Protein AF-A0A813W335-F1 (afdb_monomer_lite)

Foldseek 3Di:
DDDDDPQCVVVPLLVLLQDDDDPPPCVFAQLAPLLVVQQLVLLLLLLLCVQVVHASLVSLLQLLVLADPDPSSVNSVVNCVQLVVLSNLCVVVVHHSLLSCVLQVSGDHDDPFDRFDQFDDDPDGSVVSSVVSVVVCVVVVNDRDHDDPDDPCVPVVCVVVVVLLSVLQNQLAASDQQAPLREEQDCFSSHCLFAFHFPDSVDSQAEAFFDDDVLQQDHNRNLLLAHHPDPPDPHGRSVVFPVPQQAAFEEEQEACQQQVQADQLLSSASNRPGNQQNPCVVRCSRRSSGRNCQFAARNDDADPGSRDHDDHDHVQVVLCQQGSSNHRRYGYLYGHLDDLVCSLSSLVSDRAAQPGGGFYAYEYYYAPNLQFFLDPVSNVSHNDLVRLLVSVVSSVVVCLRGGHALHAYEYEAHDLLLVLCVQFQQDAFSSCVSVVGGGLQSVLSSSSSSSNQRGVQRSHPDSVSSVVSNVVSVVSLVSSVCCLPPDDGRRYHYDYDYQPLVVLQVVQVVVVHHSQQQAHRHNSGHGHSSSRRSSSVVVVVVCCVVPVPNSGGRRPCSVVCCVPSPSSPPPVVVVLDPDLLQAEEEEQEFAPQCLLLVVLLVLLVCVVSVAQEDDDLQVLLVVCVVDVDGRHYYRDQDADDQVSCCSNAPPSRYAFEYEAEDLLSQLLSLCVQDPVSVVCVVVCLVCLLPQVVLVVVCVVPVSSLCSEQRRCRSHVNDDRQDDDDDDLVVLQVVVVVRHVAYHYSVLNLLSLVVVCVSSVHDLLSSQTDPFFAADDDDDPVSSVSSVVCRCSRHVSSNSNCVVVVVVSVVSCVVCVVVSVVSVVVNVVLCVQFFPDWDWDDDDPRGTGIFTHGDPPDDPVSNVSSCSNGDRSVVSVVVSQVSSCVVPVDRD

pLDDT: mean 85.26, std 15.97, range [19.02, 98.81]

Organism: NCBI:txid104777

Secondary structure (DSSP, 8-state):
----S--STHHHHHHTTTS-S----TTSGGGHHHHHHHHHHHHHHHHHHHHTT--HHHHHHHHHHHSPTTHHHHHHHHHHHHHHHHHHHHHHTT--HHHHHHHTTSS---TTPPPP-SSPPPSS-HHHHHHHHHHHHHHTT----PPPSS-GGGSHHHHHHHHHHHHHHHHTS-S--SS-SS-BSSSSTTSTTTB-B-S-TT-TTSSTTBPPGGGGSSS-SSSSS--SB-TTSSSBHHHHHTTTS---EEEEEE-HHHHTB---GGGT-TTT-SSGGGTTHHHHHHTTTB-GGGSTTT----EEETTEEE----HHHHHHHH-GGGTT-EEEEE-TT--HHHHHHHGGG----TTTB--EEEEEE--STTT--S-SSTTTTSPPHHHHHHHHHHHHHHHHHHSPTTEEEEEE----THHHHHHHTTSBPGGGTTTT--BHHHHHHHHHHTT--S-TTTSSS-HHHHHHHHHHHHHHHHHHHHHHHH---SSEEEEEE---HHHHHHHHHHTT--GGGGB-TTTSSSB-HHHHHHHHHHHHHHHHHH-GGGG----TTHHHHHHHHTTTT-GGGGGG-SSGGG-EEEEEPPTTSSHHHHHHHHHHHHHHTT-EE-S-HHHHHHHHHHS---SEEE--SS---HHHHHHHS-TTTEEEEEEE--HHHHHHHHHTT-HHHHHTHHHHHHHTT-HHHHHHHHHH-GGGGGGSSHHHHHTTSS-TTPPP-S-HHHHHHHHHHH-SEEEEGGGHHHHHHHHHHHTT--HHHH----TTEESSPPPHHHHHHHHHHHHHH-HHHHHHHHHHHHHHHHHHHHTHHHHHHHHHHHHHHHHHHEEEEEEEEETTTEEEEEEEEPSS--HHHHHHHHHHHS-HHHHHHHHHHHHHHHHSS--

Sequence (891 aa):
MKNLLIISSLLLLCNIALTKSEKIDLTSVNGGTNCAFCTIIVNLVEELALVYNDTVENSLNNLCNFLPEGLFRFTCNQAVETFGPIIIDGIYSKENGDVICHALNFCHTDKGQPECNLLPKKKNSIEERVKIFKRNLMLKNKPITVVPKSGVCDIPFLKELCDYINKIFNNHVPGIDVDNDGHSTIPTFRGSSWKGKDCNDLSKNVRPGVKPSNGDKVTDSNCNGIFGKAPDSNKTYEDLFCKNSKPIGIAVLGDSISAHFSIPEQWLDAHQINGAVFEHLAFIIENELDWPQLSTQTGYMNSSWPVVLSQTKSIYLKLIERNRCNFRDYQNVGVNGARTGSMKDIVKSLSRNQKEDQPLLVTLSLVGNDVCNGHPDTLDHMTKPKEFHSNLVYILDYLDTVLPNGSHVMLTGLANGSILYDVLSQRAHPIGRVKNDVTYSDVYTYLSCLQISPCNGWMTTNDTLRKMTTDYAVMLSDIVKDIALNYNYKHFDMLYTDVPIRQMMDIWESMGGERWQLIESVDGFHINQNGNILLADLYWDILSKSNPDWIGPENQFNNDIIKLFGNQGDSSRLKKFKSIDDLNIYFVKTHKTASSALQNVLIRLADTRNMRVINKLGREVEIVQEKNLNNKIFFIHGRHNRRVAESAFPRNNSLYMTILRNPADQLVSSINYFMRLQDDREEIIRNIQNEKKIQSLGKKDRIYCLLRNSASYDLGLVDCAESYQGSEQNLIERFKQDVDFVILTEFFNEGLILLKSLLNLSYRDIVCLSVNQGTKKKETKDRQWAESIIKKVSNADVILYNYYLKKYQTIAILLKDEVNELKKQIQFYENKCTDGREQKYAYKDVPFVGYTLKKNLTDDLNNYCWKLTIPELDFLDYINEKSKKIWGFNS

InterPro domains:
  IPR001087 GDSL lipase/esterase [PF00657] (250-537)
  IPR008139 Saposin B type domain [PS50015] (31-111)
  IPR008139 Saposin B type domain [SM00741] (33-107)
  IPR009729 Galactose-3-O-sulfotransferase [PF06990] (583-880)
  IPR011001 Saposin-like [SSF47862] (32-108)
  IPR027417 P-loop containing nucleoside triphosphate hydrolase [G3DSA:3.40.50.300] (581-835)
  IPR036514 SGNH hydrolase superfamily [G3DSA:3.40.50.1110] (229-545)
  IPR039676 Acyloxyacyl hydrolase [PTHR15010] (6-569)
  IPR048593 Acyloxyacyl hydrolase, N-terminal domain [PF20825] (35-163)

Structure (mmCIF, N/CA/C/O backbone):
data_AF-A0A813W335-F1
#
_entry.id   AF-A0A813W335-F1
#
loop_
_atom_site.group_PDB
_atom_site.id
_atom_site.type_symbol
_atom_site.label_atom_id
_atom_site.label_alt_id
_atom_site.label_comp_id
_atom_site.label_asym_id
_atom_site.label_entity_id
_atom_site.label_seq_id
_atom_site.pdbx_PDB_ins_code
_atom_site.Cartn_x
_atom_site.Cartn_y
_atom_site.Cartn_z
_atom_site.occupancy
_atom_site.B_iso_or_equiv
_atom_site.auth_seq_id
_atom_site.auth_comp_id
_atom_site.auth_asym_id
_atom_site.auth_atom_id
_atom_site.pdbx_PDB_model_num
ATOM 1 N N . MET A 1 1 ? 22.920 29.844 -13.080 1.00 20.97 1 MET A N 1
ATOM 2 C CA . MET A 1 1 ? 24.230 29.306 -13.518 1.00 20.97 1 MET A CA 1
ATOM 3 C C . MET A 1 1 ? 24.853 28.606 -12.325 1.00 20.97 1 MET A C 1
ATOM 5 O O . MET A 1 1 ? 25.093 29.290 -11.348 1.00 20.97 1 MET A O 1
ATOM 9 N N . LYS A 1 2 ? 25.099 27.304 -12.269 1.00 19.02 2 LYS A N 1
ATOM 10 C CA . LYS A 1 2 ? 24.909 26.151 -13.162 1.00 19.02 2 LYS A CA 1
ATOM 11 C C . LYS A 1 2 ? 24.708 24.998 -12.157 1.00 19.02 2 LYS A C 1
ATOM 13 O O . LYS A 1 2 ? 25.583 24.798 -11.327 1.00 19.02 2 LYS A O 1
ATOM 18 N N . ASN A 1 3 ? 23.503 24.448 -11.992 1.00 27.14 3 ASN A N 1
ATOM 19 C CA . ASN A 1 3 ? 22.907 23.441 -12.878 1.00 27.14 3 ASN A CA 1
ATOM 20 C C . ASN A 1 3 ? 23.984 22.506 -13.415 1.00 27.14 3 ASN A C 1
ATOM 22 O O . ASN A 1 3 ? 24.625 22.868 -14.392 1.00 27.14 3 ASN A O 1
ATOM 26 N N . LEU A 1 4 ? 24.207 21.394 -12.718 1.00 22.70 4 LEU A N 1
ATOM 27 C CA . LEU A 1 4 ? 24.743 20.111 -13.183 1.00 22.70 4 LEU A CA 1
ATOM 28 C C . LEU A 1 4 ? 24.919 19.249 -11.911 1.00 22.70 4 LEU A C 1
ATOM 30 O O . LEU A 1 4 ? 25.530 19.746 -10.971 1.00 22.70 4 LEU A O 1
ATOM 34 N N . LEU A 1 5 ? 24.429 17.997 -11.902 1.00 22.02 5 LEU A N 1
ATOM 35 C CA . LEU A 1 5 ? 24.642 16.918 -10.895 1.00 22.02 5 LEU A CA 1
ATOM 36 C C . LEU A 1 5 ? 23.442 16.444 -10.037 1.00 22.02 5 LEU A C 1
ATOM 38 O O . LEU A 1 5 ? 23.650 15.903 -8.957 1.00 22.02 5 LEU A O 1
ATOM 42 N N . ILE A 1 6 ? 22.197 16.522 -10.519 1.00 26.17 6 ILE A N 1
ATOM 43 C CA . ILE A 1 6 ? 21.063 15.783 -9.907 1.00 26.17 6 ILE A CA 1
ATOM 44 C C . ILE A 1 6 ? 20.367 14.932 -10.983 1.00 26.17 6 ILE A C 1
ATOM 46 O O . ILE A 1 6 ? 19.194 15.119 -11.286 1.00 26.17 6 ILE A O 1
ATOM 50 N N . ILE A 1 7 ? 21.130 14.041 -11.634 1.00 28.12 7 ILE A N 1
ATOM 51 C CA . ILE A 1 7 ? 20.669 13.217 -12.777 1.00 28.12 7 ILE A CA 1
ATOM 52 C C . ILE A 1 7 ? 20.884 11.713 -12.524 1.00 28.12 7 ILE A C 1
ATOM 54 O O . ILE A 1 7 ? 21.153 10.934 -13.427 1.00 28.12 7 ILE A O 1
ATOM 58 N N . SER A 1 8 ? 20.757 11.252 -11.282 1.00 28.55 8 SER A N 1
ATOM 59 C CA . SER A 1 8 ? 20.706 9.800 -11.019 1.00 28.55 8 SER A CA 1
ATOM 60 C C . SER A 1 8 ? 19.693 9.384 -9.954 1.00 28.55 8 SER A C 1
ATOM 62 O O . SER A 1 8 ? 19.549 8.199 -9.672 1.00 28.55 8 SER A O 1
ATOM 64 N N . SER A 1 9 ? 18.903 10.319 -9.421 1.00 31.55 9 SER A N 1
ATOM 65 C CA . SER A 1 9 ? 17.968 10.057 -8.321 1.00 31.55 9 SER A CA 1
ATOM 66 C C . SER A 1 9 ? 16.715 9.255 -8.709 1.00 31.55 9 SER A C 1
ATOM 68 O O . SER A 1 9 ? 16.003 8.824 -7.809 1.00 31.55 9 SER A O 1
ATOM 70 N N . LEU A 1 10 ? 16.451 8.997 -10.002 1.00 35.34 10 LEU A N 1
ATOM 71 C CA . LEU A 1 10 ? 15.376 8.074 -10.421 1.00 35.34 10 LEU A CA 1
ATOM 72 C C . LEU A 1 10 ? 15.831 6.618 -10.539 1.00 35.34 10 LEU A C 1
ATOM 74 O O . LEU A 1 10 ? 15.005 5.721 -10.424 1.00 35.34 10 LEU A O 1
ATOM 78 N N . LEU A 1 11 ? 17.137 6.374 -10.691 1.00 32.75 11 LEU A N 1
ATOM 79 C CA . LEU A 1 11 ? 17.693 5.025 -10.549 1.00 32.75 11 LEU A CA 1
ATOM 80 C C . LEU A 1 11 ? 17.651 4.562 -9.090 1.00 32.75 11 LEU A C 1
ATOM 82 O O . LEU A 1 11 ? 17.844 3.385 -8.824 1.00 32.75 11 LEU A O 1
ATOM 86 N N . LEU A 1 12 ? 17.400 5.461 -8.135 1.00 34.88 12 LEU A N 1
ATOM 87 C CA . LEU A 1 12 ? 17.511 5.138 -6.723 1.00 34.88 12 LEU A CA 1
ATOM 88 C C . LEU A 1 12 ? 16.217 4.588 -6.112 1.00 34.88 12 LEU A C 1
ATOM 90 O O . LEU A 1 12 ? 16.280 3.630 -5.357 1.00 34.88 12 LEU A O 1
ATOM 94 N N . LEU A 1 13 ? 15.040 5.107 -6.460 1.00 30.95 13 LEU A N 1
ATOM 95 C CA . LEU A 1 13 ? 13.799 4.629 -5.831 1.00 30.95 13 LEU A CA 1
ATOM 96 C C . LEU A 1 13 ? 13.304 3.284 -6.389 1.00 30.95 13 LEU A C 1
ATOM 98 O O . LEU A 1 13 ? 12.582 2.579 -5.697 1.00 30.95 13 LEU A O 1
ATOM 102 N N . CYS A 1 14 ? 13.748 2.890 -7.587 1.00 31.03 14 CYS A N 1
ATOM 103 C CA . CYS A 1 14 ? 13.491 1.548 -8.123 1.00 31.03 14 CYS A CA 1
ATOM 104 C C . CYS A 1 14 ? 14.545 0.518 -7.660 1.00 31.03 14 CYS A C 1
ATOM 106 O O . CYS A 1 14 ? 14.215 -0.649 -7.484 1.00 31.03 14 CYS A O 1
ATOM 108 N N . ASN A 1 15 ? 15.791 0.940 -7.385 1.00 33.72 15 ASN A N 1
ATOM 109 C CA . ASN A 1 15 ? 16.833 0.039 -6.866 1.00 33.72 15 ASN A CA 1
ATOM 110 C C . ASN A 1 15 ? 16.758 -0.181 -5.341 1.00 33.72 15 ASN A C 1
ATOM 112 O O . ASN A 1 15 ? 17.176 -1.234 -4.875 1.00 33.72 15 ASN A O 1
ATOM 116 N N . ILE A 1 16 ? 16.210 0.755 -4.553 1.00 32.66 16 ILE A N 1
ATOM 117 C CA . ILE A 1 16 ? 16.072 0.562 -3.093 1.00 32.66 16 ILE A CA 1
ATOM 118 C C . ILE A 1 16 ? 15.014 -0.509 -2.756 1.00 32.66 16 ILE A C 1
ATOM 120 O O . ILE A 1 16 ? 15.165 -1.209 -1.761 1.00 32.66 16 ILE A O 1
ATOM 124 N N . ALA A 1 17 ? 13.987 -0.690 -3.596 1.00 27.62 17 ALA A N 1
ATOM 125 C CA . ALA A 1 17 ? 12.941 -1.697 -3.377 1.00 27.62 17 ALA A CA 1
ATOM 126 C C . ALA A 1 17 ? 13.347 -3.130 -3.788 1.00 27.62 17 ALA A C 1
ATOM 128 O O . ALA A 1 17 ? 12.707 -4.088 -3.362 1.00 27.62 17 ALA A O 1
ATOM 129 N N . LEU A 1 18 ? 14.398 -3.300 -4.605 1.00 27.28 18 LEU A N 1
ATOM 130 C CA . LEU A 1 18 ? 14.747 -4.595 -5.216 1.00 27.28 18 LEU A CA 1
ATOM 131 C C . LEU A 1 18 ? 16.053 -5.221 -4.715 1.00 27.28 18 LEU A C 1
ATOM 133 O O . LEU A 1 18 ? 16.327 -6.377 -5.032 1.00 27.28 18 LEU A O 1
ATOM 137 N N . THR A 1 19 ? 16.850 -4.526 -3.903 1.00 27.27 19 THR A N 1
ATOM 138 C CA . THR A 1 19 ? 18.060 -5.117 -3.320 1.00 27.27 19 THR A CA 1
ATOM 139 C C . THR A 1 19 ? 18.218 -4.713 -1.867 1.00 27.27 19 THR A C 1
ATOM 141 O O . THR A 1 19 ? 18.282 -3.528 -1.543 1.00 27.27 19 THR A O 1
ATOM 144 N N . LYS A 1 20 ? 18.318 -5.733 -1.007 1.00 27.14 20 LYS A N 1
ATOM 145 C CA . LYS A 1 20 ? 18.846 -5.664 0.358 1.00 27.14 20 LYS A CA 1
ATOM 146 C C . LYS A 1 20 ? 19.937 -4.601 0.456 1.00 27.14 20 LYS A C 1
ATOM 148 O O . LYS A 1 20 ? 20.840 -4.587 -0.373 1.00 27.14 20 LYS A O 1
ATOM 153 N N . SER A 1 21 ? 19.853 -3.776 1.498 1.00 28.98 21 SER A N 1
ATOM 154 C CA . SER A 1 21 ? 20.888 -2.842 1.932 1.00 28.98 21 SER A CA 1
ATOM 155 C C . SER A 1 21 ? 22.300 -3.358 1.661 1.00 28.98 21 SER A C 1
ATOM 157 O O . SER A 1 21 ? 22.847 -4.141 2.433 1.00 28.98 21 SER A O 1
ATOM 159 N N . GLU A 1 22 ? 22.896 -2.832 0.606 1.00 28.08 22 GLU A N 1
ATOM 160 C CA . GLU A 1 22 ? 24.321 -2.619 0.461 1.00 28.08 22 GLU A CA 1
ATOM 161 C C . GLU A 1 22 ? 24.502 -1.475 -0.542 1.00 28.08 22 GLU A C 1
ATOM 163 O O . GLU A 1 22 ? 23.604 -1.129 -1.308 1.00 28.08 22 GLU A O 1
ATOM 168 N N . LYS A 1 23 ? 25.630 -0.779 -0.420 1.00 25.80 23 LYS A N 1
ATOM 169 C CA . LYS A 1 23 ? 26.005 0.406 -1.203 1.00 25.80 23 LYS A CA 1
ATOM 170 C C . LYS A 1 23 ? 25.714 0.221 -2.695 1.00 25.80 23 LYS A C 1
ATOM 172 O O . LYS A 1 23 ? 25.745 -0.893 -3.187 1.00 25.80 23 LYS A O 1
ATOM 177 N N . ILE A 1 24 ? 25.535 1.333 -3.412 1.00 34.84 24 ILE A N 1
ATOM 178 C CA . ILE A 1 24 ? 25.441 1.386 -4.880 1.00 34.84 24 ILE A CA 1
ATOM 179 C C . ILE A 1 24 ? 26.533 0.509 -5.497 1.00 34.84 24 ILE A C 1
ATOM 181 O O . ILE A 1 24 ? 27.699 0.905 -5.551 1.00 34.84 24 ILE A O 1
ATOM 185 N N . ASP A 1 25 ? 26.149 -0.697 -5.913 1.00 34.22 25 ASP A N 1
ATOM 186 C CA . ASP A 1 25 ? 27.106 -1.692 -6.356 1.00 34.22 25 ASP A CA 1
ATOM 187 C C . ASP A 1 25 ? 27.244 -1.638 -7.877 1.00 34.22 25 ASP A C 1
ATOM 189 O O . ASP A 1 25 ? 26.651 -2.391 -8.653 1.00 34.22 25 ASP A O 1
ATOM 193 N N . LEU A 1 26 ? 28.068 -0.688 -8.316 1.00 35.84 26 LEU A N 1
ATOM 194 C CA . LEU A 1 26 ? 28.604 -0.628 -9.675 1.00 35.84 26 LEU A CA 1
ATOM 195 C C . LEU A 1 26 ? 29.550 -1.817 -9.982 1.00 35.84 26 LEU A C 1
ATOM 197 O O . LEU A 1 26 ? 30.229 -1.775 -11.006 1.00 35.84 26 LEU A O 1
ATOM 201 N N . THR A 1 27 ? 29.619 -2.844 -9.116 1.00 49.00 27 THR A N 1
ATOM 202 C CA . THR A 1 27 ? 30.296 -4.131 -9.361 1.00 49.00 27 THR A CA 1
ATOM 203 C C . THR A 1 27 ? 29.345 -5.271 -9.759 1.00 49.00 27 THR A C 1
ATOM 205 O O . THR A 1 27 ? 29.782 -6.413 -9.892 1.00 49.00 27 THR A O 1
ATOM 208 N N . SER A 1 28 ? 28.062 -4.977 -10.009 1.00 68.12 28 SER A N 1
ATOM 209 C CA . SER A 1 28 ? 27.109 -5.966 -10.531 1.00 68.12 28 SER A CA 1
ATOM 210 C C . SER A 1 28 ? 27.488 -6.460 -11.933 1.00 68.12 28 SER A C 1
ATOM 212 O O . SER A 1 28 ? 27.816 -5.671 -12.822 1.00 68.12 28 SER A O 1
ATOM 214 N N . VAL A 1 29 ? 27.409 -7.781 -12.125 1.00 83.81 29 VAL A N 1
ATOM 215 C CA . VAL A 1 29 ? 27.841 -8.461 -13.351 1.00 83.81 29 VAL A CA 1
ATOM 216 C C . VAL A 1 29 ? 27.125 -7.902 -14.579 1.00 83.81 29 VAL A C 1
ATOM 218 O O . VAL A 1 29 ? 25.897 -7.817 -14.620 1.00 83.81 29 VAL A O 1
ATOM 221 N N . ASN A 1 30 ? 27.904 -7.526 -15.593 1.00 88.06 30 ASN A N 1
ATOM 222 C CA . ASN A 1 30 ? 27.435 -6.962 -16.859 1.00 88.06 30 ASN A CA 1
ATOM 223 C C . ASN A 1 30 ? 26.559 -5.691 -16.710 1.00 88.06 30 ASN A C 1
ATOM 225 O O . ASN A 1 30 ? 25.829 -5.300 -17.626 1.00 88.06 30 ASN A O 1
ATOM 229 N N . GLY A 1 31 ? 26.625 -5.018 -15.557 1.00 81.56 31 GLY A N 1
ATOM 230 C CA . GLY A 1 31 ? 25.810 -3.850 -15.212 1.00 81.56 31 GLY A CA 1
ATOM 231 C C . GLY A 1 31 ? 24.477 -4.166 -14.528 1.00 81.56 31 GLY A C 1
ATOM 232 O O . GLY A 1 31 ? 23.765 -3.227 -14.158 1.00 81.56 31 GLY A O 1
ATOM 233 N N . GLY A 1 32 ? 24.137 -5.450 -14.351 1.00 85.38 32 GLY A N 1
ATOM 234 C CA . GLY A 1 32 ? 23.009 -5.919 -13.543 1.00 85.38 32 GLY A CA 1
ATOM 235 C C . GLY A 1 32 ? 21.694 -5.173 -13.797 1.00 85.38 32 GLY A C 1
ATOM 236 O O . GLY A 1 32 ? 21.284 -4.948 -14.938 1.00 85.38 32 GLY A O 1
ATOM 237 N N . THR A 1 33 ? 21.034 -4.749 -12.717 1.00 78.94 33 THR A N 1
ATOM 238 C CA . THR A 1 33 ? 19.723 -4.077 -12.751 1.00 78.94 33 THR A CA 1
ATOM 239 C C . THR A 1 33 ? 19.733 -2.785 -13.569 1.00 78.94 33 THR A C 1
ATOM 241 O O . THR A 1 33 ? 18.764 -2.485 -14.264 1.00 78.94 33 THR A O 1
ATOM 244 N N . ASN A 1 34 ? 20.841 -2.035 -13.560 1.00 76.00 34 ASN A N 1
ATOM 245 C CA . ASN A 1 34 ? 20.956 -0.798 -14.338 1.00 76.00 34 ASN A CA 1
ATOM 246 C C . ASN A 1 34 ? 20.964 -1.080 -15.845 1.00 76.00 34 ASN A C 1
ATOM 248 O O . ASN A 1 34 ? 20.361 -0.328 -16.617 1.00 76.00 34 ASN A O 1
ATOM 252 N N . CYS A 1 35 ? 21.615 -2.173 -16.257 1.00 84.88 35 CYS A N 1
ATOM 253 C CA . CYS A 1 35 ? 21.608 -2.609 -17.646 1.00 84.88 35 CYS A CA 1
ATOM 254 C C . CYS A 1 35 ? 20.195 -3.006 -18.096 1.00 84.88 35 CYS A C 1
ATOM 256 O O . CYS A 1 35 ? 19.726 -2.529 -19.135 1.00 84.88 35 CYS A O 1
ATOM 258 N N . ALA A 1 36 ? 19.487 -3.798 -17.284 1.00 85.81 36 ALA A N 1
ATOM 259 C CA . ALA A 1 36 ? 18.117 -4.206 -17.581 1.00 85.81 36 ALA A CA 1
ATOM 260 C C . ALA A 1 36 ? 17.164 -3.007 -17.675 1.00 85.81 36 ALA A C 1
ATOM 262 O O . ALA A 1 36 ? 16.452 -2.865 -18.668 1.00 85.81 36 ALA A O 1
ATOM 263 N N . PHE A 1 37 ? 17.207 -2.100 -16.696 1.00 82.44 37 PHE A N 1
ATOM 264 C CA . PHE A 1 37 ? 16.360 -0.908 -16.680 1.00 82.44 37 PHE A CA 1
ATOM 265 C C . PHE A 1 37 ? 16.600 -0.015 -17.902 1.00 82.44 37 PHE A C 1
ATOM 267 O O . PHE A 1 37 ? 15.647 0.384 -18.569 1.00 82.44 37 PHE A O 1
ATOM 274 N N . CYS A 1 38 ? 17.865 0.259 -18.243 1.00 85.44 38 CYS A N 1
ATOM 275 C CA . CYS A 1 38 ? 18.185 1.034 -19.440 1.00 85.44 38 CYS A CA 1
ATOM 276 C C . CYS A 1 38 ? 17.615 0.369 -20.699 1.00 85.44 38 CYS A C 1
ATOM 278 O O . CYS A 1 38 ? 16.958 1.032 -21.502 1.00 85.44 38 CYS A O 1
ATOM 280 N N . THR A 1 39 ? 17.844 -0.937 -20.859 1.00 90.50 39 THR A N 1
ATOM 281 C CA . THR A 1 39 ? 17.444 -1.674 -22.065 1.00 90.50 39 THR A CA 1
ATOM 282 C C . THR A 1 39 ? 15.924 -1.672 -22.229 1.00 90.50 39 THR A C 1
ATOM 284 O O . THR A 1 39 ? 15.434 -1.398 -23.324 1.00 90.50 39 THR A O 1
ATOM 287 N N . ILE A 1 40 ? 15.183 -1.881 -21.135 1.00 87.75 40 ILE A N 1
ATOM 288 C CA . ILE A 1 40 ? 13.714 -1.838 -21.106 1.00 87.75 40 ILE A CA 1
ATOM 289 C C . ILE A 1 40 ? 13.192 -0.443 -21.468 1.00 87.75 40 ILE A C 1
ATOM 291 O O . ILE A 1 40 ? 12.329 -0.329 -22.334 1.00 87.75 40 ILE A O 1
ATOM 295 N N . ILE A 1 41 ? 13.725 0.625 -20.862 1.00 86.31 41 ILE A N 1
ATOM 296 C CA . ILE A 1 41 ? 13.259 1.996 -21.128 1.00 86.31 41 ILE A CA 1
ATOM 297 C C . ILE A 1 41 ? 13.564 2.425 -22.565 1.00 86.31 41 ILE A C 1
ATOM 299 O O . ILE A 1 41 ? 12.709 3.019 -23.219 1.00 86.31 41 ILE A O 1
ATOM 303 N N . VAL A 1 42 ? 14.757 2.119 -23.085 1.00 90.75 42 VAL A N 1
ATOM 304 C CA . VAL A 1 42 ? 15.103 2.446 -24.477 1.00 90.75 42 VAL A CA 1
ATOM 305 C C . VAL A 1 42 ? 14.195 1.699 -25.453 1.00 90.75 42 VAL A C 1
ATOM 307 O O . VAL A 1 42 ? 13.741 2.298 -26.427 1.00 90.75 42 VAL A O 1
ATOM 310 N N . ASN A 1 43 ? 13.888 0.427 -25.180 1.00 93.12 43 ASN A N 1
ATOM 311 C CA . ASN A 1 43 ? 12.947 -0.332 -25.997 1.00 93.12 43 ASN A CA 1
ATOM 312 C C . ASN A 1 43 ? 11.526 0.251 -25.928 1.00 93.12 43 ASN A C 1
ATOM 314 O O . ASN A 1 43 ? 10.923 0.493 -26.969 1.00 93.12 43 ASN A O 1
ATOM 318 N N . LEU A 1 44 ? 11.033 0.577 -24.729 1.00 91.62 44 LEU A N 1
ATOM 319 C CA . LEU A 1 44 ? 9.716 1.191 -24.529 1.00 91.62 44 LEU A CA 1
ATOM 320 C C . LEU A 1 44 ? 9.579 2.524 -25.280 1.00 91.62 44 LEU A C 1
ATOM 322 O O . LEU A 1 44 ? 8.534 2.805 -25.855 1.00 91.62 44 LEU A O 1
ATOM 326 N N . VAL A 1 45 ? 10.628 3.349 -25.311 1.00 92.88 45 VAL A N 1
ATOM 327 C CA . VAL A 1 45 ? 10.642 4.611 -26.073 1.00 92.88 45 VAL A CA 1
ATOM 328 C C . VAL A 1 45 ? 10.508 4.362 -27.576 1.00 92.88 45 VAL A C 1
ATOM 330 O O . VAL A 1 45 ? 9.799 5.099 -28.262 1.00 92.88 45 VAL A O 1
ATOM 333 N N . GLU A 1 46 ? 11.185 3.340 -28.098 1.00 94.19 46 GLU A N 1
ATOM 334 C CA . GLU A 1 46 ? 11.060 2.954 -29.503 1.00 94.19 46 GLU A CA 1
ATOM 335 C C . GLU A 1 46 ? 9.648 2.433 -29.812 1.00 94.19 46 GLU A C 1
ATOM 337 O O . GLU A 1 46 ? 9.048 2.822 -30.813 1.00 94.19 46 GLU A O 1
ATOM 342 N N . GLU A 1 47 ? 9.088 1.601 -28.935 1.00 94.50 47 GLU A N 1
ATOM 343 C CA . GLU A 1 47 ? 7.721 1.088 -29.051 1.00 94.50 47 GLU A CA 1
ATOM 344 C C . GLU A 1 47 ? 6.665 2.197 -28.963 1.00 94.50 47 GLU A C 1
ATOM 346 O O . GLU A 1 47 ? 5.723 2.210 -29.752 1.00 94.50 47 GLU A O 1
ATOM 351 N N . LEU A 1 48 ? 6.849 3.175 -28.074 1.00 93.62 48 LEU A N 1
ATOM 352 C CA . LEU A 1 48 ? 6.003 4.364 -27.975 1.00 93.62 48 LEU A CA 1
ATOM 353 C C . LEU A 1 48 ? 5.978 5.155 -29.283 1.00 93.62 48 LEU A C 1
ATOM 355 O O . LEU A 1 48 ? 4.898 5.518 -29.748 1.00 93.62 48 LEU A O 1
ATOM 359 N N . ALA A 1 49 ? 7.141 5.372 -29.902 1.00 95.19 49 ALA A N 1
ATOM 360 C CA . ALA A 1 49 ? 7.229 6.072 -31.182 1.00 95.19 49 ALA A CA 1
ATOM 361 C C . ALA A 1 49 ? 6.445 5.341 -32.286 1.00 95.19 49 ALA A C 1
ATOM 363 O O . ALA A 1 49 ? 5.790 5.982 -33.110 1.00 95.19 49 ALA A O 1
ATOM 364 N N . LEU A 1 50 ? 6.453 4.002 -32.269 1.00 94.38 50 LEU A N 1
ATOM 365 C CA . LEU A 1 50 ? 5.680 3.174 -33.199 1.00 94.38 50 LEU A CA 1
ATOM 366 C C . LEU A 1 50 ? 4.172 3.231 -32.917 1.00 94.38 50 LEU A C 1
ATOM 368 O O . LEU A 1 50 ? 3.392 3.448 -33.843 1.00 94.38 50 LEU A O 1
ATOM 372 N N . VAL A 1 51 ? 3.754 3.052 -31.661 1.00 95.19 51 VAL A N 1
ATOM 373 C CA . VAL A 1 51 ? 2.333 2.978 -31.274 1.00 95.19 51 VAL A CA 1
ATOM 374 C C . VAL A 1 51 ? 1.633 4.330 -31.409 1.00 95.19 51 VAL A C 1
ATOM 376 O O . VAL A 1 51 ? 0.526 4.396 -31.941 1.00 95.19 51 VAL A O 1
ATOM 379 N N . TYR A 1 52 ? 2.277 5.412 -30.969 1.00 93.06 52 TYR A N 1
ATOM 380 C CA . TYR A 1 52 ? 1.722 6.766 -31.051 1.00 93.06 52 TYR A CA 1
ATOM 381 C C . TYR A 1 52 ? 1.946 7.431 -32.415 1.00 93.06 52 TYR A C 1
ATOM 383 O O . TYR A 1 52 ? 1.443 8.532 -32.639 1.00 93.06 52 TYR A O 1
ATOM 391 N N . ASN A 1 53 ? 2.661 6.766 -33.335 1.00 94.81 53 ASN A N 1
ATOM 392 C CA . ASN A 1 53 ? 3.060 7.314 -34.632 1.00 94.81 53 ASN A CA 1
ATOM 393 C C . ASN A 1 53 ? 3.717 8.701 -34.483 1.00 94.81 53 ASN A C 1
ATOM 395 O O . ASN A 1 53 ? 3.314 9.680 -35.116 1.00 94.81 53 ASN A O 1
ATOM 399 N N . ASP A 1 54 ? 4.710 8.776 -33.597 1.00 94.75 54 ASP A N 1
ATOM 400 C CA . ASP A 1 54 ? 5.373 10.012 -33.185 1.00 94.75 54 ASP A CA 1
ATOM 401 C C . ASP A 1 54 ? 6.900 9.893 -33.329 1.00 94.75 54 ASP A C 1
ATOM 403 O O . ASP A 1 54 ? 7.460 8.828 -33.596 1.00 94.75 54 ASP A O 1
ATOM 407 N N . THR A 1 55 ? 7.611 11.004 -33.170 1.00 95.69 55 THR A N 1
ATOM 408 C CA . THR A 1 55 ? 9.076 11.005 -33.150 1.00 95.69 55 THR A CA 1
ATOM 409 C C . THR A 1 55 ? 9.611 10.393 -31.853 1.00 95.69 55 THR A C 1
ATOM 411 O O . THR A 1 55 ? 8.966 10.439 -30.802 1.00 95.69 55 THR A O 1
ATOM 414 N N . VAL A 1 56 ? 10.839 9.867 -31.896 1.00 94.38 56 VAL A N 1
ATOM 415 C CA . VAL A 1 56 ? 11.541 9.358 -30.700 1.00 94.38 56 VAL A CA 1
ATOM 416 C C . VAL A 1 56 ? 11.714 10.460 -29.649 1.00 94.38 56 VAL A C 1
ATOM 418 O O . VAL A 1 56 ? 11.581 10.215 -28.454 1.00 94.38 56 VAL A O 1
ATOM 421 N N . GLU A 1 57 ? 11.978 11.688 -30.097 1.00 93.38 57 GLU A N 1
ATOM 422 C CA . GLU A 1 57 ? 12.119 12.860 -29.229 1.00 93.38 57 GLU A CA 1
ATOM 423 C C . GLU A 1 57 ? 10.815 13.178 -28.490 1.00 93.38 57 GLU A C 1
ATOM 425 O O . GLU A 1 57 ? 10.812 13.305 -27.265 1.00 93.38 57 GLU A O 1
ATOM 430 N N . ASN A 1 58 ? 9.692 13.238 -29.209 1.00 92.88 58 ASN A N 1
ATOM 431 C CA . ASN A 1 58 ? 8.392 13.443 -28.579 1.00 92.88 58 ASN A CA 1
ATOM 432 C C . ASN A 1 58 ? 8.009 12.271 -27.675 1.00 92.88 58 ASN A C 1
ATOM 434 O O . ASN A 1 58 ? 7.471 12.504 -26.601 1.00 92.88 58 ASN A O 1
ATOM 438 N N . SER A 1 59 ? 8.341 11.034 -28.047 1.00 93.25 59 SER A N 1
ATOM 439 C CA . SER A 1 59 ? 8.071 9.846 -27.224 1.00 93.25 59 SER A CA 1
ATOM 440 C C . SER A 1 59 ? 8.829 9.881 -25.893 1.00 93.25 59 SER A C 1
ATOM 442 O O . SER A 1 59 ? 8.241 9.594 -24.851 1.00 93.25 59 SER A O 1
ATOM 444 N N . LEU A 1 60 ? 10.095 10.321 -25.894 1.00 87.88 60 LEU A N 1
ATOM 445 C CA . LEU A 1 60 ? 10.868 10.572 -24.669 1.00 87.88 60 LEU A CA 1
ATOM 446 C C . LEU A 1 60 ? 10.212 11.645 -23.790 1.00 87.88 60 LEU A C 1
ATOM 448 O O . LEU A 1 60 ? 10.053 11.451 -22.585 1.00 87.88 60 LEU A O 1
ATOM 452 N N . ASN A 1 61 ? 9.800 12.764 -24.389 1.00 88.44 61 ASN A N 1
ATOM 453 C CA . ASN A 1 61 ? 9.134 13.846 -23.663 1.00 88.44 61 ASN A CA 1
ATOM 454 C C . ASN A 1 61 ? 7.763 13.408 -23.116 1.00 88.44 61 ASN A C 1
ATOM 456 O O . ASN A 1 61 ? 7.415 13.726 -21.979 1.00 88.44 61 ASN A O 1
ATOM 460 N N . ASN A 1 62 ? 6.997 12.643 -23.896 1.00 87.06 62 ASN A N 1
ATOM 461 C CA . ASN A 1 62 ? 5.695 12.104 -23.511 1.00 87.06 62 ASN A CA 1
ATOM 462 C C . ASN A 1 62 ? 5.823 11.130 -22.341 1.00 87.06 62 ASN A C 1
ATOM 464 O O . ASN A 1 62 ? 5.054 11.246 -21.389 1.00 87.06 62 ASN A O 1
ATOM 468 N N . LEU A 1 63 ? 6.835 10.255 -22.353 1.00 84.81 63 LEU A N 1
ATOM 469 C CA . LEU A 1 63 ? 7.123 9.360 -21.232 1.00 84.81 63 LEU A CA 1
ATOM 470 C C . LEU A 1 63 ? 7.317 10.147 -19.926 1.00 84.81 63 LEU A C 1
ATOM 472 O O . LEU A 1 63 ? 6.736 9.792 -18.903 1.00 84.81 63 LEU A O 1
ATOM 476 N N . CYS A 1 64 ? 8.049 11.265 -19.960 1.00 81.38 64 CYS A N 1
ATOM 477 C CA . CYS A 1 64 ? 8.186 12.130 -18.786 1.00 81.38 64 CYS A CA 1
ATOM 478 C C . CYS A 1 64 ? 6.891 12.867 -18.423 1.00 81.38 64 CYS A C 1
ATOM 480 O O . CYS A 1 64 ? 6.587 13.031 -17.240 1.00 81.38 64 CYS A O 1
ATOM 482 N N . ASN A 1 65 ? 6.101 13.288 -19.412 1.00 87.12 65 ASN A N 1
ATOM 483 C CA . ASN A 1 65 ? 4.811 13.941 -19.183 1.00 87.12 65 ASN A CA 1
ATOM 484 C C . ASN A 1 65 ? 3.766 13.001 -18.562 1.00 87.12 65 ASN A C 1
ATOM 486 O O . ASN A 1 65 ? 2.883 13.481 -17.850 1.00 87.12 65 ASN A O 1
ATOM 490 N N . PHE A 1 66 ? 3.869 11.687 -18.784 1.00 83.00 66 PHE A N 1
ATOM 491 C CA . PHE A 1 66 ? 3.008 10.695 -18.137 1.00 83.00 66 PHE A CA 1
ATOM 492 C C . PHE A 1 66 ? 3.287 10.549 -16.639 1.00 83.00 66 PHE A C 1
ATOM 494 O O . PHE A 1 66 ? 2.379 10.217 -15.883 1.00 83.00 66 PHE A O 1
ATOM 501 N N . LEU A 1 67 ? 4.509 10.838 -16.187 1.00 75.81 67 LEU A N 1
ATOM 502 C CA . LEU A 1 67 ? 4.847 10.772 -14.769 1.00 75.81 67 LEU A CA 1
ATOM 503 C C . LEU A 1 67 ? 4.203 11.928 -13.980 1.00 75.81 67 LEU A C 1
ATOM 505 O O . LEU A 1 67 ? 4.058 13.037 -14.521 1.00 75.81 67 LEU A O 1
ATOM 509 N N . PRO A 1 68 ? 3.873 11.717 -12.689 1.00 71.31 68 PRO A N 1
ATOM 510 C CA . PRO A 1 68 ? 3.390 12.773 -11.809 1.00 71.31 68 PRO A CA 1
ATOM 511 C C . PRO A 1 68 ? 4.345 13.969 -11.756 1.00 71.31 68 PRO A C 1
ATOM 513 O O . PRO A 1 68 ? 5.572 13.826 -11.827 1.00 71.31 68 PRO A O 1
ATOM 516 N N . GLU A 1 69 ? 3.772 15.165 -11.617 1.00 69.12 69 GLU A N 1
ATOM 517 C CA . GLU A 1 69 ? 4.547 16.390 -11.416 1.00 69.12 69 GLU A CA 1
ATOM 518 C C . GLU A 1 69 ? 5.368 16.342 -10.122 1.00 69.12 69 GLU A C 1
ATOM 520 O O . GLU A 1 69 ? 5.090 15.572 -9.207 1.00 69.12 69 GLU A O 1
ATOM 525 N N . GLY A 1 70 ? 6.408 17.172 -10.054 1.00 63.41 70 GLY A N 1
ATOM 526 C CA . GLY A 1 70 ? 7.367 17.161 -8.953 1.00 63.41 70 GLY A CA 1
ATOM 527 C C . GLY A 1 70 ? 8.589 16.313 -9.287 1.00 63.41 70 GLY A C 1
ATOM 528 O O . GLY A 1 70 ? 9.138 16.418 -10.387 1.00 63.41 70 GLY A O 1
ATOM 529 N N . LEU A 1 71 ? 9.038 15.506 -8.324 1.00 56.28 71 LEU A N 1
ATOM 530 C CA . LEU A 1 71 ? 10.318 14.800 -8.402 1.00 56.28 71 LEU A CA 1
ATOM 531 C C . LEU A 1 71 ? 10.402 13.843 -9.604 1.00 56.28 71 LEU A C 1
ATOM 533 O O . LEU A 1 71 ? 11.403 13.861 -10.318 1.00 56.28 71 LEU A O 1
ATOM 537 N N . PHE A 1 72 ? 9.349 13.060 -9.870 1.00 62.28 72 PHE A N 1
ATOM 538 C CA . PHE A 1 72 ? 9.362 12.038 -10.924 1.00 62.28 72 PHE A CA 1
ATOM 539 C C . PHE A 1 72 ? 9.528 12.637 -12.324 1.00 62.28 72 PHE A C 1
ATOM 541 O O . PHE A 1 72 ? 10.493 12.320 -13.024 1.00 62.28 72 PHE A O 1
ATOM 548 N N . ARG A 1 73 ? 8.638 13.560 -12.717 1.00 76.25 73 ARG A N 1
ATOM 549 C CA . ARG A 1 73 ? 8.729 14.244 -14.015 1.00 76.25 73 ARG A CA 1
ATOM 550 C C . ARG A 1 73 ? 10.006 15.069 -14.148 1.00 76.25 73 ARG A C 1
ATOM 552 O O . ARG A 1 73 ? 10.642 15.033 -15.198 1.00 76.25 73 ARG A O 1
ATOM 559 N N . PHE A 1 74 ? 10.403 15.795 -13.099 1.00 68.44 74 PHE A N 1
ATOM 560 C CA . PHE A 1 74 ? 11.623 16.604 -13.130 1.00 68.44 74 PHE A CA 1
ATOM 561 C C . PHE A 1 74 ? 12.851 15.748 -13.444 1.00 68.44 74 PHE A C 1
ATOM 563 O O . PHE A 1 74 ? 13.607 16.056 -14.363 1.00 68.44 74 PHE A O 1
ATOM 570 N N . THR A 1 75 ? 13.040 14.653 -12.713 1.00 60.25 75 THR A N 1
ATOM 571 C CA . THR A 1 75 ? 14.220 13.814 -12.896 1.00 60.25 75 THR A CA 1
ATOM 572 C C . THR A 1 75 ? 14.162 13.018 -14.204 1.00 60.25 75 THR A C 1
ATOM 574 O O . THR A 1 75 ? 15.207 12.836 -14.827 1.00 60.25 75 THR A O 1
ATOM 577 N N . CYS A 1 76 ? 12.976 12.632 -14.690 1.00 73.25 76 CYS A N 1
ATOM 578 C CA . CYS A 1 76 ? 12.832 12.089 -16.044 1.00 73.25 76 CYS A CA 1
ATOM 579 C C . CYS A 1 76 ? 13.295 13.094 -17.108 1.00 73.25 76 CYS A C 1
ATOM 581 O O . CYS A 1 76 ? 14.141 12.758 -17.934 1.00 73.25 76 CYS A O 1
ATOM 583 N N . ASN A 1 77 ? 12.838 14.349 -17.037 1.00 75.88 77 ASN A N 1
ATOM 584 C CA . ASN A 1 77 ? 13.255 15.392 -17.978 1.00 75.88 77 ASN A CA 1
ATOM 585 C C . ASN A 1 77 ? 14.774 15.610 -17.951 1.00 75.88 77 ASN A C 1
ATOM 587 O O . ASN A 1 77 ? 15.392 15.759 -18.997 1.00 75.88 77 ASN A O 1
ATOM 591 N N . GLN A 1 78 ? 15.402 15.558 -16.773 1.00 70.25 78 GLN A N 1
ATOM 592 C CA . GLN A 1 78 ? 16.862 15.639 -16.663 1.00 70.25 78 GLN A CA 1
ATOM 593 C C . GLN A 1 78 ? 17.577 14.443 -17.315 1.00 70.25 78 GLN A C 1
ATOM 595 O O . GLN A 1 78 ? 18.622 14.612 -17.951 1.00 70.25 78 GLN A O 1
ATOM 600 N N . ALA A 1 79 ? 17.020 13.235 -17.190 1.00 69.31 79 ALA A N 1
ATOM 601 C CA . ALA A 1 79 ? 17.538 12.057 -17.878 1.00 69.31 79 ALA A CA 1
ATOM 602 C C . ALA A 1 79 ? 17.381 12.186 -19.404 1.00 69.31 79 ALA A C 1
ATOM 604 O O . ALA A 1 79 ? 18.326 11.889 -20.134 1.00 69.31 79 ALA A O 1
ATOM 605 N N . VAL A 1 80 ? 16.246 12.699 -19.889 1.00 78.62 80 VAL A N 1
ATOM 606 C CA . VAL A 1 80 ? 16.017 12.977 -21.317 1.00 78.62 80 VAL A CA 1
ATOM 607 C C . VAL A 1 80 ? 16.980 14.044 -21.837 1.00 78.62 80 VAL A C 1
ATOM 609 O O . VAL A 1 80 ? 17.606 13.833 -22.871 1.00 78.62 80 VAL A O 1
ATOM 612 N N . GLU A 1 81 ? 17.196 15.140 -21.109 1.00 75.69 81 GLU A N 1
ATOM 613 C CA . GLU A 1 81 ? 18.179 16.170 -21.480 1.00 75.69 81 GLU A CA 1
ATOM 614 C C . GLU A 1 81 ? 19.605 15.601 -21.588 1.00 75.69 81 GLU A C 1
ATOM 616 O O . GLU A 1 81 ? 20.384 16.014 -22.448 1.00 75.69 81 GLU A O 1
ATOM 621 N N . THR A 1 82 ? 19.947 14.632 -20.735 1.00 74.69 82 THR A N 1
ATOM 622 C CA . THR A 1 82 ? 21.307 14.076 -20.648 1.00 74.69 82 THR A CA 1
ATOM 623 C C . THR A 1 82 ? 21.562 12.953 -21.646 1.00 74.69 82 THR A C 1
ATOM 625 O O . THR A 1 82 ? 22.607 12.926 -22.297 1.00 74.69 82 THR A O 1
ATOM 628 N N . PHE A 1 83 ? 20.630 12.007 -21.752 1.00 80.38 83 PHE A N 1
ATOM 629 C CA . PHE A 1 83 ? 20.796 10.768 -22.512 1.00 80.38 83 PHE A CA 1
ATOM 630 C C . PHE A 1 83 ? 19.976 10.750 -23.805 1.00 80.38 83 PHE A C 1
ATOM 632 O O . PHE A 1 83 ? 20.341 10.046 -24.749 1.00 80.38 83 PHE A O 1
ATOM 639 N N . GLY A 1 84 ? 18.916 11.559 -23.890 1.00 84.50 84 GLY A N 1
ATOM 640 C CA . GLY A 1 84 ? 18.016 11.646 -25.040 1.00 84.50 84 GLY A CA 1
ATOM 641 C C . GLY A 1 84 ? 18.736 11.836 -26.375 1.00 84.50 84 GLY A C 1
ATOM 642 O O . GLY A 1 84 ? 18.469 11.058 -27.287 1.00 84.50 84 GLY A O 1
ATOM 643 N N . PRO A 1 85 ? 19.718 12.751 -26.517 1.00 88.44 85 PRO A N 1
ATOM 644 C CA . PRO A 1 85 ? 20.430 12.930 -27.785 1.00 88.44 85 PRO A CA 1
ATOM 645 C C . PRO A 1 85 ? 21.134 11.669 -28.309 1.00 88.44 85 PRO A C 1
ATOM 647 O O . PRO A 1 85 ? 21.238 11.495 -29.525 1.00 88.44 85 PRO A O 1
ATOM 650 N N . ILE A 1 86 ? 21.624 10.805 -27.411 1.00 87.00 86 ILE A N 1
ATOM 651 C CA . ILE A 1 86 ? 22.292 9.542 -27.759 1.00 87.00 86 ILE A CA 1
ATOM 652 C C . ILE A 1 86 ? 21.250 8.463 -28.066 1.00 87.00 86 ILE A C 1
ATOM 654 O O . ILE A 1 86 ? 21.412 7.738 -29.045 1.00 87.00 86 ILE A O 1
ATOM 658 N N . ILE A 1 87 ? 20.174 8.384 -27.275 1.00 90.75 87 ILE A N 1
ATOM 659 C CA . ILE A 1 87 ? 19.059 7.447 -27.494 1.00 90.75 87 ILE A CA 1
ATOM 660 C C . ILE A 1 87 ? 18.405 7.703 -28.859 1.00 90.75 87 ILE A C 1
ATOM 662 O O . ILE A 1 87 ? 18.265 6.779 -29.657 1.00 90.75 87 ILE A O 1
ATOM 666 N N . ILE A 1 88 ? 18.089 8.967 -29.161 1.00 93.19 88 ILE A N 1
ATOM 667 C CA . ILE A 1 88 ? 17.493 9.404 -30.430 1.00 93.19 88 ILE A CA 1
ATOM 668 C C . ILE A 1 88 ? 18.383 9.003 -31.613 1.00 93.19 88 ILE A C 1
ATOM 670 O O . ILE A 1 88 ? 17.911 8.390 -32.571 1.00 93.19 88 ILE A O 1
ATOM 674 N N . ASP A 1 89 ? 19.685 9.297 -31.545 1.00 91.81 89 ASP A N 1
ATOM 675 C CA . ASP A 1 89 ? 20.620 8.927 -32.611 1.00 91.81 89 ASP A CA 1
ATOM 676 C C . ASP A 1 89 ? 20.782 7.414 -32.759 1.00 91.81 89 ASP A C 1
ATOM 678 O O . ASP A 1 89 ? 20.947 6.934 -33.882 1.00 91.81 89 ASP A O 1
ATOM 682 N N . GLY A 1 90 ? 20.755 6.671 -31.651 1.00 92.94 90 GLY A N 1
ATOM 683 C CA . GLY A 1 90 ? 20.815 5.213 -31.641 1.00 92.94 90 GLY A CA 1
ATOM 684 C C . GLY A 1 90 ? 19.637 4.599 -32.382 1.00 92.94 90 GLY A C 1
ATOM 685 O O . GLY A 1 90 ? 19.839 3.852 -33.342 1.00 92.94 90 GLY A O 1
ATOM 686 N N . ILE A 1 91 ? 18.420 4.999 -32.007 1.00 93.69 91 ILE A N 1
ATOM 687 C CA . ILE A 1 91 ? 17.185 4.501 -32.620 1.00 93.69 91 ILE A CA 1
ATOM 688 C C . ILE A 1 91 ? 17.122 4.894 -34.106 1.00 93.69 91 ILE A C 1
ATOM 690 O O . ILE A 1 91 ? 16.902 4.034 -34.959 1.00 93.69 91 ILE A O 1
ATOM 694 N N . TYR A 1 92 ? 17.425 6.148 -34.473 1.00 93.31 92 TYR A N 1
ATOM 695 C CA . TYR A 1 92 ? 17.464 6.553 -35.890 1.00 93.31 92 TYR A CA 1
ATOM 696 C C . TYR A 1 92 ? 18.573 5.866 -36.700 1.00 93.31 92 TYR A C 1
ATOM 698 O O . TYR A 1 92 ? 18.448 5.716 -37.917 1.00 93.31 92 TYR A O 1
ATOM 706 N N . SER A 1 93 ? 19.638 5.398 -36.044 1.00 90.94 93 SER A N 1
ATOM 707 C CA . SER A 1 93 ? 20.680 4.569 -36.667 1.00 90.94 93 SER A CA 1
ATOM 708 C C . SER A 1 93 ? 20.304 3.083 -36.737 1.00 90.94 93 SER A C 1
ATOM 710 O O . SER A 1 93 ? 21.122 2.272 -37.167 1.00 90.94 93 SER A O 1
ATOM 712 N N . LYS A 1 94 ? 19.067 2.718 -36.365 1.00 90.94 94 LYS A N 1
ATOM 713 C CA . LYS A 1 94 ? 18.552 1.339 -36.301 1.00 90.94 94 LYS A CA 1
ATOM 714 C C . LYS A 1 94 ? 19.319 0.448 -35.317 1.00 90.94 94 LYS A C 1
ATOM 716 O O . LYS A 1 94 ? 19.377 -0.776 -35.501 1.00 90.94 94 LYS A O 1
ATOM 721 N N . GLU A 1 95 ? 19.927 1.045 -34.295 1.00 93.75 95 GLU A N 1
ATOM 722 C CA . GLU A 1 95 ? 20.465 0.314 -33.149 1.00 93.75 95 GLU A CA 1
ATOM 723 C C . GLU A 1 95 ? 19.352 0.025 -32.136 1.00 93.75 95 GLU A C 1
ATOM 725 O O . GLU A 1 95 ? 18.332 0.704 -32.114 1.00 93.75 95 GLU A O 1
ATOM 730 N N . ASN A 1 96 ? 19.540 -1.020 -31.333 1.00 93.25 96 ASN A N 1
ATOM 731 C CA . ASN A 1 96 ? 18.557 -1.500 -30.362 1.00 93.25 96 ASN A CA 1
ATOM 732 C C . ASN A 1 96 ? 18.974 -1.130 -28.926 1.00 93.25 96 ASN A C 1
ATOM 734 O O . ASN A 1 96 ? 20.107 -0.689 -28.701 1.00 93.25 96 ASN A O 1
ATOM 738 N N . GLY A 1 97 ? 18.073 -1.348 -27.962 1.00 93.00 97 GLY A N 1
ATOM 739 C CA . GLY A 1 97 ? 18.298 -1.055 -26.542 1.00 93.00 97 GLY A CA 1
ATOM 740 C C . GLY A 1 97 ? 19.613 -1.615 -25.996 1.00 93.00 97 GLY A C 1
ATOM 741 O O . GLY A 1 97 ? 20.368 -0.865 -25.379 1.00 93.00 97 GLY A O 1
ATOM 742 N N . ASP A 1 98 ? 19.953 -2.870 -26.318 1.00 94.94 98 ASP A N 1
ATOM 743 C CA . ASP A 1 98 ? 21.189 -3.505 -25.839 1.00 94.94 98 ASP A CA 1
ATOM 744 C C . ASP A 1 98 ? 22.433 -2.682 -26.222 1.00 94.94 98 ASP A C 1
ATOM 746 O O . ASP A 1 98 ? 23.263 -2.349 -25.376 1.00 94.94 98 ASP A O 1
ATOM 750 N N . VAL A 1 99 ? 22.557 -2.291 -27.496 1.00 95.00 99 VAL A N 1
ATOM 751 C CA . VAL A 1 99 ? 23.717 -1.529 -27.994 1.00 95.00 99 VAL A CA 1
ATOM 752 C C . VAL A 1 99 ? 23.734 -0.105 -27.455 1.00 95.00 99 VAL A C 1
ATOM 754 O O . VAL A 1 99 ? 24.794 0.391 -27.065 1.00 95.00 99 VAL A O 1
ATOM 757 N N . ILE A 1 100 ? 22.579 0.560 -27.410 1.00 93.31 100 ILE A N 1
ATOM 758 C CA . ILE A 1 100 ? 22.474 1.939 -26.920 1.00 93.31 100 ILE A CA 1
ATOM 759 C C . ILE A 1 100 ? 22.881 2.001 -25.441 1.00 93.31 100 ILE A C 1
ATOM 761 O O . ILE A 1 100 ? 23.674 2.862 -25.055 1.00 93.31 100 ILE A O 1
ATOM 765 N N . CYS A 1 101 ? 22.438 1.046 -24.625 1.00 90.62 101 CYS A N 1
ATOM 766 C CA . CYS A 1 101 ? 22.756 0.994 -23.200 1.00 90.62 101 CYS A CA 1
ATOM 767 C C . CYS A 1 101 ? 24.216 0.629 -22.906 1.00 90.62 101 CYS A C 1
ATOM 769 O O . CYS A 1 101 ? 24.805 1.182 -21.972 1.00 90.62 101 CYS A O 1
ATOM 771 N N . HIS A 1 102 ? 24.851 -0.204 -23.738 1.00 91.44 102 HIS A N 1
ATOM 772 C CA . HIS A 1 102 ? 26.306 -0.396 -23.695 1.00 91.44 102 HIS A CA 1
ATOM 773 C C . HIS A 1 102 ? 27.064 0.865 -24.133 1.00 91.44 102 HIS A C 1
ATOM 775 O O . HIS A 1 102 ? 28.127 1.189 -23.599 1.00 91.44 102 HIS A O 1
ATOM 781 N N . ALA A 1 103 ? 26.526 1.625 -25.091 1.00 90.06 103 ALA A N 1
ATOM 782 C CA . ALA A 1 103 ? 27.149 2.872 -25.512 1.00 90.06 103 ALA A CA 1
ATOM 783 C C . ALA A 1 103 ? 27.123 3.945 -24.410 1.00 90.06 103 ALA A C 1
ATOM 785 O O . ALA A 1 103 ? 28.099 4.688 -24.269 1.00 90.06 103 ALA A O 1
ATOM 786 N N . LEU A 1 104 ? 26.050 3.965 -23.615 1.00 81.88 104 LEU A N 1
ATOM 787 C CA . LEU A 1 104 ? 25.846 4.819 -22.442 1.00 81.88 104 LEU A CA 1
ATOM 788 C C . LEU A 1 104 ? 26.556 4.323 -21.165 1.00 81.88 104 LEU A C 1
ATOM 790 O O . LEU A 1 104 ? 26.551 5.030 -20.161 1.00 81.88 104 LEU A O 1
ATOM 794 N N . ASN A 1 105 ? 27.193 3.146 -21.204 1.00 82.25 105 ASN A N 1
ATOM 795 C CA . ASN A 1 105 ? 27.838 2.462 -20.074 1.00 82.25 105 ASN A CA 1
ATOM 796 C C . ASN A 1 105 ? 26.889 2.042 -18.927 1.00 82.25 105 ASN A C 1
ATOM 798 O O . ASN A 1 105 ? 27.365 1.744 -17.832 1.00 82.25 105 ASN A O 1
ATOM 802 N N . PHE A 1 106 ? 25.571 1.984 -19.157 1.00 80.12 106 PHE A N 1
ATOM 803 C CA . PHE A 1 106 ? 24.647 1.318 -18.223 1.00 80.12 106 PHE A CA 1
ATOM 804 C C . PHE A 1 106 ? 24.808 -0.203 -18.272 1.00 80.12 106 PHE A C 1
ATOM 806 O O . PHE A 1 106 ? 24.659 -0.875 -17.257 1.00 80.12 106 PHE A O 1
ATOM 813 N N . CYS A 1 107 ? 25.162 -0.718 -19.449 1.00 86.06 107 CYS A N 1
ATOM 814 C CA . CYS A 1 107 ? 25.564 -2.099 -19.662 1.00 86.06 107 CYS A CA 1
ATOM 815 C C . CYS A 1 107 ? 27.061 -2.178 -19.964 1.00 86.06 107 CYS A C 1
ATOM 817 O O . CYS A 1 107 ? 27.645 -1.264 -20.557 1.00 86.06 107 CYS A O 1
ATOM 819 N N . HIS A 1 108 ? 27.671 -3.294 -19.594 1.00 90.00 108 HIS A N 1
ATOM 820 C CA . HIS A 1 108 ? 29.030 -3.646 -19.983 1.00 90.00 108 HIS A CA 1
ATOM 821 C C . HIS A 1 108 ? 29.156 -5.166 -20.090 1.00 90.00 108 HIS A C 1
ATOM 823 O O . HIS A 1 108 ? 28.288 -5.895 -19.627 1.00 90.00 108 HIS A O 1
ATOM 829 N N . THR A 1 109 ? 30.227 -5.643 -20.721 1.00 91.81 109 THR A N 1
ATOM 830 C CA . THR A 1 109 ? 30.562 -7.071 -20.741 1.00 91.81 109 THR A CA 1
ATOM 831 C C . THR A 1 109 ? 31.786 -7.285 -19.872 1.00 91.81 109 THR A C 1
ATOM 833 O O . THR A 1 109 ? 32.886 -6.841 -20.213 1.00 91.81 109 THR A O 1
ATOM 836 N N . ASP A 1 110 ? 31.587 -7.930 -18.730 1.00 90.50 110 ASP A N 1
ATOM 837 C CA . ASP A 1 110 ? 32.663 -8.239 -17.805 1.00 90.50 110 ASP A CA 1
ATOM 838 C C . ASP A 1 110 ? 33.579 -9.328 -18.346 1.00 90.50 110 ASP A C 1
ATOM 840 O O . ASP A 1 110 ? 33.198 -10.215 -19.117 1.00 90.50 110 ASP A O 1
ATOM 844 N N . LYS A 1 111 ? 34.837 -9.286 -17.908 1.00 89.94 111 LYS A N 1
ATOM 845 C CA . LYS A 1 111 ? 35.827 -10.271 -18.330 1.00 89.94 111 LYS A CA 1
ATOM 846 C C . LYS A 1 111 ? 35.395 -11.672 -17.886 1.00 89.94 111 LYS A C 1
ATOM 848 O O . LYS A 1 111 ? 35.311 -11.950 -16.695 1.00 89.94 111 LYS A O 1
ATOM 853 N N . GLY A 1 112 ? 35.220 -12.570 -18.855 1.00 89.50 112 GLY A N 1
ATOM 854 C CA . GLY A 1 112 ? 34.806 -13.956 -18.613 1.00 89.50 112 GLY A CA 1
ATOM 855 C C . GLY A 1 112 ? 33.291 -14.161 -18.556 1.00 89.50 112 GLY A C 1
ATOM 856 O O . GLY A 1 112 ? 32.861 -15.293 -18.361 1.00 89.50 112 GLY A O 1
ATOM 857 N N . GLN A 1 113 ? 32.499 -13.106 -18.757 1.00 92.25 113 GLN A N 1
ATOM 858 C CA . GLN A 1 113 ? 31.042 -13.172 -18.838 1.00 92.25 113 GLN A CA 1
ATOM 859 C C . GLN A 1 113 ? 30.573 -13.093 -20.302 1.00 92.25 113 GLN A C 1
ATOM 861 O O . GLN A 1 113 ? 31.259 -12.493 -21.136 1.00 92.25 113 GLN A O 1
ATOM 866 N N . PRO A 1 114 ? 29.434 -13.717 -20.654 1.00 91.69 114 PRO A N 1
ATOM 867 C CA . PRO A 1 114 ? 28.872 -13.627 -22.000 1.00 91.69 114 PRO A CA 1
ATOM 868 C C . PRO A 1 114 ? 28.229 -12.254 -22.270 1.00 91.69 114 PRO A C 1
ATOM 870 O O . PRO A 1 114 ? 27.818 -11.557 -21.346 1.00 91.69 114 PRO A O 1
ATOM 873 N N . GLU A 1 115 ? 28.084 -11.889 -23.551 1.00 92.50 115 GLU A N 1
ATOM 874 C CA . GLU A 1 115 ? 27.281 -10.726 -23.962 1.00 92.50 115 GLU A CA 1
ATOM 875 C C . GLU A 1 115 ? 25.780 -10.992 -23.725 1.00 92.50 115 GLU A C 1
ATOM 877 O O . GLU A 1 115 ? 25.177 -11.863 -24.368 1.00 92.50 115 GLU A O 1
ATOM 882 N N . CYS A 1 116 ? 25.153 -10.207 -22.847 1.00 94.69 116 CYS A N 1
ATOM 883 C CA . CYS A 1 116 ? 23.721 -10.300 -22.558 1.00 94.69 116 CYS A CA 1
ATOM 884 C C . CYS A 1 116 ? 22.898 -9.545 -23.606 1.00 94.69 116 CYS A C 1
ATOM 886 O O . CYS A 1 116 ? 23.082 -8.346 -23.797 1.00 94.69 116 CYS A O 1
ATOM 888 N N . ASN A 1 117 ? 21.990 -10.252 -24.281 1.00 94.50 117 ASN A N 1
ATOM 889 C CA . ASN A 1 117 ? 21.099 -9.692 -25.299 1.00 94.50 117 ASN A CA 1
ATOM 890 C C . ASN A 1 117 ? 19.653 -9.942 -24.864 1.00 94.50 117 ASN A C 1
ATOM 892 O O . ASN A 1 117 ? 19.296 -11.105 -24.669 1.00 94.50 117 ASN A O 1
ATOM 896 N N . LEU A 1 118 ? 18.855 -8.885 -24.717 1.00 95.06 118 LEU A N 1
ATOM 897 C CA . LEU A 1 118 ? 17.409 -9.003 -24.520 1.00 95.06 118 LEU A CA 1
ATOM 898 C C . LEU A 1 118 ? 16.679 -9.045 -25.864 1.00 95.06 118 LEU A C 1
ATOM 900 O O . LEU A 1 118 ? 15.743 -9.817 -26.042 1.00 95.06 118 LEU A O 1
ATOM 904 N N . LEU A 1 119 ? 17.112 -8.205 -26.804 1.00 93.81 119 LEU A N 1
ATOM 905 C CA . LEU A 1 119 ? 16.474 -8.053 -28.107 1.00 93.81 119 LEU A CA 1
ATOM 906 C C . LEU A 1 119 ? 17.139 -8.989 -29.136 1.00 93.81 119 LEU A C 1
ATOM 908 O O . LEU A 1 119 ? 18.289 -9.408 -28.944 1.00 93.81 119 LEU A O 1
ATOM 912 N N . PRO A 1 120 ? 16.468 -9.305 -30.262 1.00 87.25 120 PRO A N 1
ATOM 913 C CA . PRO A 1 120 ? 16.983 -10.252 -31.247 1.00 87.25 120 PRO A CA 1
ATOM 914 C C . PRO A 1 120 ? 18.420 -9.959 -31.703 1.00 87.25 120 PRO A C 1
ATOM 916 O O . PRO A 1 120 ? 18.751 -8.856 -32.157 1.00 87.25 120 PRO A O 1
ATOM 919 N N . LYS A 1 121 ? 19.280 -10.983 -31.621 1.00 84.25 121 LYS A N 1
ATOM 920 C CA . LYS A 1 121 ? 20.701 -10.887 -31.987 1.00 84.25 121 LYS A CA 1
ATOM 921 C C . LYS A 1 121 ? 20.870 -10.504 -33.460 1.00 84.25 121 LYS A C 1
ATOM 923 O O . LYS A 1 121 ? 20.257 -11.093 -34.350 1.00 84.25 121 LYS A O 1
ATOM 928 N N . LYS A 1 122 ? 21.770 -9.553 -33.729 1.00 84.38 122 LYS A N 1
ATOM 929 C CA . LYS A 1 122 ? 22.221 -9.207 -35.089 1.00 84.38 122 LYS A CA 1
ATOM 930 C C . LYS A 1 122 ? 23.532 -9.929 -35.429 1.00 84.38 122 LYS A C 1
ATOM 932 O O . LYS A 1 122 ? 24.164 -10.527 -34.569 1.00 84.38 122 LYS A O 1
ATOM 937 N N . LYS A 1 123 ? 23.939 -9.871 -36.705 1.00 83.56 123 LYS A N 1
ATOM 938 C CA . LYS A 1 123 ? 25.127 -10.572 -37.237 1.00 83.56 123 LYS A CA 1
ATOM 939 C C . LYS A 1 123 ? 26.448 -10.183 -36.547 1.00 83.56 123 LYS A C 1
ATOM 941 O O . LYS A 1 123 ? 27.309 -11.042 -36.404 1.00 83.56 123 LYS A O 1
ATOM 946 N N . ASN A 1 124 ? 26.600 -8.917 -36.155 1.00 88.56 124 ASN A N 1
ATOM 947 C CA . ASN A 1 124 ? 27.790 -8.399 -35.468 1.00 88.56 124 ASN A CA 1
ATOM 948 C C . ASN A 1 124 ? 27.553 -8.365 -33.952 1.00 88.56 124 ASN A C 1
ATOM 950 O O . ASN A 1 124 ? 26.412 -8.142 -33.530 1.00 88.56 124 ASN A O 1
ATOM 954 N N . SER A 1 125 ? 28.617 -8.523 -33.156 1.00 91.44 125 SER A N 1
ATOM 955 C CA . SER A 1 125 ? 28.528 -8.504 -31.687 1.00 91.44 125 SER A CA 1
ATOM 956 C C . SER A 1 125 ? 28.077 -7.143 -31.144 1.00 91.44 125 SER A C 1
ATOM 958 O O . SER A 1 125 ? 28.139 -6.123 -31.850 1.00 91.44 125 SER A O 1
ATOM 960 N N . ILE A 1 126 ? 27.627 -7.105 -29.882 1.00 92.38 126 ILE A N 1
ATOM 961 C CA . ILE A 1 126 ? 27.297 -5.836 -29.218 1.00 92.38 126 ILE A CA 1
ATOM 962 C C . ILE A 1 126 ? 28.540 -4.945 -29.201 1.00 92.38 126 ILE A C 1
ATOM 964 O O . ILE A 1 126 ? 28.458 -3.779 -29.590 1.00 92.38 126 ILE A O 1
ATOM 968 N N . GLU A 1 127 ? 29.702 -5.491 -28.833 1.00 90.94 127 GLU A N 1
ATOM 969 C CA . GLU A 1 127 ? 30.951 -4.730 -28.767 1.00 90.94 127 GLU A CA 1
ATOM 970 C C . GLU A 1 127 ? 31.314 -4.058 -30.109 1.00 90.94 127 GLU A C 1
ATOM 972 O O . GLU A 1 127 ? 31.668 -2.873 -30.151 1.00 90.94 127 GLU A O 1
ATOM 977 N N . GLU A 1 128 ? 31.200 -4.782 -31.226 1.00 92.69 128 GLU A N 1
ATOM 978 C CA . GLU A 1 128 ? 31.477 -4.249 -32.565 1.00 92.69 128 GLU A CA 1
ATOM 979 C C . GLU A 1 128 ? 30.500 -3.136 -32.952 1.00 92.69 128 GLU A C 1
ATOM 981 O O . GLU A 1 128 ? 30.913 -2.079 -33.442 1.00 92.69 128 GLU A O 1
ATOM 986 N N . ARG A 1 129 ? 29.203 -3.342 -32.698 1.00 94.12 129 ARG A N 1
ATOM 987 C CA . ARG A 1 129 ? 28.157 -2.352 -32.989 1.00 94.12 129 ARG A CA 1
ATOM 988 C C . ARG A 1 129 ? 28.329 -1.094 -32.143 1.00 94.12 129 ARG A C 1
ATOM 990 O O . ARG A 1 129 ? 28.257 0.008 -32.682 1.00 94.12 129 ARG A O 1
ATOM 997 N N . VAL A 1 130 ? 28.669 -1.233 -30.859 1.00 93.00 130 VAL A N 1
ATOM 998 C CA . VAL A 1 130 ? 28.979 -0.101 -29.970 1.00 93.00 130 VAL A CA 1
ATOM 999 C C . VAL A 1 130 ? 30.183 0.688 -30.486 1.00 93.00 130 VAL A C 1
ATOM 1001 O O . VAL A 1 130 ? 30.132 1.918 -30.509 1.00 93.00 130 VAL A O 1
ATOM 1004 N N . LYS A 1 131 ? 31.256 0.024 -30.947 1.00 92.25 131 LYS A N 1
ATOM 1005 C CA . LYS A 1 131 ? 32.430 0.704 -31.536 1.00 92.25 131 LYS A CA 1
ATOM 1006 C C . LYS A 1 131 ? 32.048 1.531 -32.765 1.00 92.25 131 LYS A C 1
ATOM 1008 O O . LYS A 1 131 ? 32.453 2.691 -32.871 1.00 92.25 131 LYS A O 1
ATOM 1013 N N . ILE A 1 132 ? 31.259 0.957 -33.674 1.00 91.81 132 ILE A N 1
ATOM 1014 C CA . ILE A 1 132 ? 30.775 1.645 -34.880 1.00 91.81 132 ILE A CA 1
ATOM 1015 C C . ILE A 1 132 ? 29.877 2.828 -34.494 1.00 91.81 132 ILE A C 1
ATOM 1017 O O . ILE A 1 132 ? 30.086 3.944 -34.973 1.00 91.81 132 ILE A O 1
ATOM 1021 N N . PHE A 1 133 ? 28.929 2.615 -33.582 1.00 91.88 133 PHE A N 1
ATOM 1022 C CA . PHE A 1 133 ? 27.998 3.642 -33.128 1.00 91.88 133 PHE A CA 1
ATOM 1023 C C . PHE A 1 133 ? 28.714 4.816 -32.443 1.00 91.88 133 PHE A C 1
ATOM 1025 O O . PHE A 1 133 ? 28.527 5.965 -32.847 1.00 91.88 133 PHE A O 1
ATOM 1032 N N . LYS A 1 134 ? 29.623 4.552 -31.490 1.00 89.94 134 LYS A N 1
ATOM 1033 C CA . LYS A 1 134 ? 30.430 5.596 -30.828 1.00 89.94 134 LYS A CA 1
ATOM 1034 C C . LYS A 1 134 ? 31.283 6.377 -31.831 1.00 89.94 134 LYS A C 1
ATOM 1036 O O . LYS A 1 134 ? 31.360 7.600 -31.738 1.00 89.94 134 LYS A O 1
ATOM 1041 N N . ARG A 1 135 ? 31.884 5.706 -32.824 1.00 88.88 135 ARG A N 1
ATOM 1042 C CA . ARG A 1 135 ? 32.632 6.377 -33.903 1.00 88.88 135 ARG A CA 1
ATOM 1043 C C . ARG A 1 135 ? 31.735 7.320 -34.709 1.00 88.88 135 ARG A C 1
ATOM 1045 O O . ARG A 1 135 ? 32.142 8.446 -34.984 1.00 88.88 135 ARG A O 1
ATOM 1052 N N . ASN A 1 136 ? 30.522 6.893 -35.052 1.00 87.88 136 ASN A N 1
ATOM 1053 C CA . ASN A 1 136 ? 29.564 7.720 -35.787 1.00 87.88 136 ASN A CA 1
ATOM 1054 C C . ASN A 1 136 ? 29.096 8.939 -34.973 1.00 87.88 136 ASN A C 1
ATOM 1056 O O . ASN A 1 136 ? 28.968 10.023 -35.537 1.00 87.88 136 ASN A O 1
ATOM 1060 N N . LEU A 1 137 ? 28.896 8.798 -33.656 1.00 86.38 137 LEU A N 1
ATOM 1061 C CA . LEU A 1 137 ? 28.577 9.924 -32.767 1.00 86.38 137 LEU A CA 1
ATOM 1062 C C . LEU A 1 137 ? 29.713 10.956 -32.707 1.00 86.38 137 LEU A C 1
ATOM 1064 O O . LEU A 1 137 ? 29.459 12.157 -32.817 1.00 86.38 137 LEU A O 1
ATOM 1068 N N . MET A 1 138 ? 30.965 10.491 -32.610 1.00 84.75 138 MET A N 1
ATOM 1069 C CA . MET A 1 138 ? 32.146 11.363 -32.620 1.00 84.75 138 MET A CA 1
ATOM 1070 C C . MET A 1 138 ? 32.259 12.161 -33.924 1.00 84.75 138 MET A C 1
ATOM 1072 O O . MET A 1 138 ? 32.537 13.355 -33.886 1.00 84.75 138 MET A O 1
ATOM 1076 N N . LEU A 1 139 ? 31.978 11.538 -35.075 1.00 85.94 139 LEU A N 1
ATOM 1077 C CA . LEU A 1 139 ? 31.959 12.226 -36.375 1.00 85.94 139 LEU A CA 1
ATOM 1078 C C . LEU A 1 139 ? 30.871 13.311 -36.468 1.00 85.94 139 LEU A C 1
ATOM 1080 O O . LEU A 1 139 ? 31.026 14.265 -37.226 1.00 85.94 139 LEU A O 1
ATOM 1084 N N . LYS A 1 140 ? 29.789 13.190 -35.690 1.00 82.75 140 LYS A N 1
ATOM 1085 C CA . LYS A 1 140 ? 28.716 14.193 -35.583 1.00 82.75 140 LYS A CA 1
ATOM 1086 C C . LYS A 1 140 ? 28.986 15.262 -34.508 1.00 82.75 140 LYS A C 1
ATOM 1088 O O . LYS A 1 140 ? 28.086 16.044 -34.214 1.00 82.75 140 LYS A O 1
ATOM 1093 N N . ASN A 1 141 ? 30.184 15.302 -33.910 1.00 78.75 141 ASN A N 1
ATOM 1094 C CA . ASN A 1 141 ? 30.546 16.183 -32.788 1.00 78.75 141 ASN A CA 1
ATOM 1095 C C . ASN A 1 141 ? 29.594 16.083 -31.577 1.00 78.75 141 ASN A C 1
ATOM 1097 O O . ASN A 1 141 ? 29.407 17.061 -30.852 1.00 78.75 141 ASN A O 1
ATOM 1101 N N . LYS A 1 142 ? 28.987 14.913 -31.339 1.00 73.00 142 LYS A N 1
ATOM 1102 C CA . LYS A 1 142 ? 28.133 14.682 -30.166 1.00 73.00 142 LYS A CA 1
ATOM 1103 C C . LYS A 1 142 ? 28.959 14.056 -29.034 1.00 73.00 142 LYS A C 1
ATOM 1105 O O . LYS A 1 142 ? 29.346 12.892 -29.160 1.00 73.00 142 LYS A O 1
ATOM 1110 N N . PRO A 1 143 ? 29.264 14.789 -27.944 1.00 67.06 143 PRO A N 1
ATOM 1111 C CA . PRO A 1 143 ? 30.003 14.229 -26.818 1.00 67.06 143 PRO A CA 1
ATOM 1112 C C . PRO A 1 143 ? 29.158 13.169 -26.104 1.00 67.06 143 PRO A C 1
ATOM 1114 O O . PRO A 1 143 ? 27.971 13.370 -25.856 1.00 67.06 143 PRO A O 1
ATOM 1117 N N . ILE A 1 144 ? 29.777 12.039 -25.760 1.00 64.69 144 ILE A N 1
ATOM 1118 C CA . ILE A 1 144 ? 29.133 10.998 -24.956 1.00 64.69 144 ILE A CA 1
ATOM 1119 C C . ILE A 1 144 ? 29.278 11.395 -23.488 1.00 64.69 144 ILE A C 1
ATOM 1121 O O . ILE A 1 144 ? 30.389 11.390 -22.952 1.00 64.69 144 ILE A O 1
ATOM 1125 N N . THR A 1 145 ? 28.169 11.744 -22.840 1.00 59.12 145 THR A N 1
ATOM 1126 C CA . THR A 1 145 ? 28.150 11.997 -21.396 1.00 59.12 145 THR A CA 1
ATOM 1127 C C . THR A 1 145 ? 28.375 10.677 -20.664 1.00 59.12 145 THR A C 1
ATOM 1129 O O . THR A 1 145 ? 27.536 9.782 -20.710 1.00 59.12 145 THR A O 1
ATOM 1132 N N . VAL A 1 146 ? 29.531 10.537 -20.016 1.00 52.12 146 VAL A N 1
ATOM 1133 C CA . VAL A 1 146 ? 29.880 9.348 -19.230 1.00 52.12 146 VAL A CA 1
ATOM 1134 C C . VAL A 1 146 ? 29.345 9.519 -17.811 1.00 52.12 146 VAL A C 1
ATOM 1136 O O . VAL A 1 146 ? 29.634 10.522 -17.159 1.00 52.12 146 VAL A O 1
ATOM 1139 N N . VAL A 1 147 ? 28.574 8.541 -17.331 1.00 50.66 147 VAL A N 1
ATOM 1140 C CA . VAL A 1 147 ? 28.037 8.532 -15.964 1.00 50.66 147 VAL A CA 1
ATOM 1141 C C . VAL A 1 147 ? 29.198 8.436 -14.952 1.00 50.66 147 VAL A C 1
ATOM 1143 O O . VAL A 1 147 ? 30.037 7.538 -15.079 1.00 50.66 147 VAL A O 1
ATOM 1146 N N . PRO A 1 148 ? 29.296 9.339 -13.955 1.00 43.72 148 PRO A N 1
ATOM 1147 C CA . PRO A 1 148 ? 30.270 9.219 -12.871 1.00 43.72 148 PRO A CA 1
ATOM 1148 C C . PRO A 1 148 ? 30.046 7.940 -12.052 1.00 43.72 148 PRO A C 1
ATOM 1150 O O . PRO A 1 148 ? 28.911 7.564 -11.787 1.00 43.72 148 PRO A O 1
ATOM 1153 N N . LYS A 1 149 ? 31.128 7.312 -11.574 1.00 43.38 149 LYS A N 1
ATOM 1154 C CA . LYS A 1 149 ? 31.086 6.104 -10.722 1.00 43.38 149 LYS A CA 1
ATOM 1155 C C . LYS A 1 149 ? 30.575 6.343 -9.286 1.00 43.38 149 LYS A C 1
ATOM 1157 O O . LYS A 1 149 ? 30.638 5.434 -8.469 1.00 43.38 149 LYS A O 1
ATOM 1162 N N . SER A 1 150 ? 30.161 7.558 -8.936 1.00 41.22 150 SER A N 1
ATOM 1163 C CA . SER A 1 150 ? 29.709 7.906 -7.583 1.00 41.22 150 SER A CA 1
ATOM 1164 C C . SER A 1 150 ? 28.190 7.883 -7.496 1.00 41.22 150 SER A C 1
ATOM 1166 O O . SER A 1 150 ? 27.503 8.418 -8.368 1.00 41.22 150 SER A O 1
ATOM 1168 N N . GLY A 1 151 ? 27.678 7.297 -6.425 1.00 42.91 151 GLY A N 1
ATOM 1169 C CA . GLY A 1 151 ? 26.263 7.119 -6.199 1.00 42.91 151 GLY A CA 1
ATOM 1170 C C . GLY A 1 151 ? 25.521 8.375 -5.731 1.00 42.91 151 GLY A C 1
ATOM 1171 O O . GLY A 1 151 ? 26.113 9.292 -5.171 1.00 42.91 151 GLY A O 1
ATOM 1172 N N . VAL A 1 152 ? 24.195 8.419 -5.913 1.00 39.84 152 VAL A N 1
ATOM 1173 C CA . VAL A 1 152 ? 23.340 9.554 -5.481 1.00 39.84 152 VAL A CA 1
ATOM 1174 C C . VAL A 1 152 ? 23.425 9.798 -3.971 1.00 39.84 152 VAL A C 1
ATOM 1176 O O . VAL A 1 152 ? 23.445 10.946 -3.536 1.00 39.84 152 VAL A O 1
ATOM 1179 N N . CYS A 1 153 ? 23.494 8.731 -3.167 1.00 43.06 153 CYS A N 1
ATOM 1180 C CA . CYS A 1 153 ? 23.589 8.831 -1.706 1.00 43.06 153 CYS A CA 1
ATOM 1181 C C . CYS A 1 153 ? 24.978 9.255 -1.205 1.00 43.06 153 CYS A C 1
ATOM 1183 O O . CYS A 1 153 ? 25.126 9.555 -0.023 1.00 43.06 153 CYS A O 1
ATOM 1185 N N . ASP A 1 154 ? 25.980 9.333 -2.088 1.00 44.72 154 ASP A N 1
ATOM 1186 C CA . ASP A 1 154 ? 27.300 9.885 -1.757 1.00 44.72 154 ASP A CA 1
ATOM 1187 C C . ASP A 1 154 ? 27.298 11.428 -1.787 1.00 44.72 154 ASP A C 1
ATOM 1189 O O . ASP A 1 154 ? 28.288 12.072 -1.435 1.00 44.72 154 ASP A O 1
ATOM 1193 N N . ILE A 1 155 ? 26.172 12.043 -2.177 1.00 43.59 155 ILE A N 1
ATOM 1194 C CA . ILE A 1 155 ? 25.965 13.491 -2.172 1.00 43.59 155 ILE A CA 1
ATOM 1195 C C . ILE A 1 155 ? 25.590 13.943 -0.743 1.00 43.59 155 ILE A C 1
ATOM 1197 O O . ILE A 1 155 ? 24.550 13.522 -0.229 1.00 43.59 155 ILE A O 1
ATOM 1201 N N . PRO A 1 156 ? 26.362 14.846 -0.097 1.00 39.03 156 PRO A N 1
ATOM 1202 C CA . PRO A 1 156 ? 26.231 15.150 1.334 1.00 39.03 156 PRO A CA 1
ATOM 1203 C C . PRO A 1 156 ? 24.831 15.547 1.825 1.00 39.03 156 PRO A C 1
ATOM 1205 O O . PRO A 1 156 ? 24.474 15.202 2.944 1.00 39.03 156 PRO A O 1
ATOM 1208 N N . PHE A 1 157 ? 24.028 16.242 1.010 1.00 36.72 157 PHE A N 1
ATOM 1209 C CA . PHE A 1 157 ? 22.676 16.678 1.396 1.00 36.72 157 PHE A CA 1
ATOM 1210 C C . PHE A 1 157 ? 21.571 15.645 1.102 1.00 36.72 157 PHE A C 1
ATOM 1212 O O . PHE A 1 157 ? 20.463 15.793 1.605 1.00 36.72 157 PHE A O 1
ATOM 1219 N N . LEU A 1 158 ? 21.846 14.618 0.286 1.00 39.34 158 LEU A N 1
ATOM 1220 C CA . LEU A 1 158 ? 20.920 13.504 0.017 1.00 39.34 158 LEU A CA 1
ATOM 1221 C C . LEU A 1 158 ? 21.197 12.298 0.908 1.00 39.34 158 LEU A C 1
ATOM 1223 O O . LEU A 1 158 ? 20.320 11.459 1.085 1.00 39.34 158 LEU A O 1
ATOM 1227 N N . LYS A 1 159 ? 22.393 12.232 1.494 1.00 46.56 159 LYS A N 1
ATOM 1228 C CA . LYS A 1 159 ? 22.798 11.168 2.404 1.00 46.56 159 LYS A CA 1
ATOM 1229 C C . LYS A 1 159 ? 21.833 11.006 3.582 1.00 46.56 159 LYS A C 1
ATOM 1231 O O . LYS A 1 159 ? 21.401 9.895 3.837 1.00 46.56 159 LYS A O 1
ATOM 1236 N N . GLU A 1 160 ? 21.410 12.096 4.225 1.00 40.09 160 GLU A N 1
ATOM 1237 C CA . GLU A 1 160 ? 20.455 12.030 5.347 1.00 40.09 160 GLU A CA 1
ATOM 1238 C C . GLU A 1 160 ? 19.072 11.497 4.929 1.00 40.09 160 GLU A C 1
ATOM 1240 O O . GLU A 1 160 ? 18.451 10.738 5.672 1.00 40.09 160 GLU A O 1
ATOM 1245 N N . LEU A 1 161 ? 18.602 11.843 3.724 1.00 41.66 161 LEU A N 1
ATOM 1246 C CA . LEU A 1 161 ? 17.342 11.337 3.170 1.00 41.66 161 LEU A CA 1
ATOM 1247 C C . LEU A 1 161 ? 17.455 9.854 2.787 1.00 41.66 161 LEU A C 1
ATOM 1249 O O . LEU A 1 161 ? 16.564 9.072 3.108 1.00 41.66 161 LEU A O 1
ATOM 1253 N N . CYS A 1 162 ? 18.559 9.463 2.144 1.00 50.16 162 CYS A N 1
ATOM 1254 C CA . CYS A 1 162 ? 18.862 8.064 1.853 1.00 50.16 162 CYS A CA 1
ATOM 1255 C C . CYS A 1 162 ? 18.963 7.238 3.139 1.00 50.16 162 CYS A C 1
ATOM 1257 O O . CYS A 1 162 ? 18.387 6.162 3.211 1.00 50.16 162 CYS A O 1
ATOM 1259 N N . ASP A 1 163 ? 19.658 7.736 4.161 1.00 50.41 163 ASP A N 1
ATOM 1260 C CA . ASP A 1 163 ? 19.828 7.046 5.440 1.00 50.41 163 ASP A CA 1
ATOM 1261 C C . ASP A 1 163 ? 18.480 6.881 6.164 1.00 50.41 163 ASP A C 1
ATOM 1263 O O . ASP A 1 163 ? 18.221 5.827 6.747 1.00 50.41 163 ASP A O 1
ATOM 1267 N N . TYR A 1 164 ? 17.585 7.873 6.078 1.00 45.84 164 TYR A N 1
ATOM 1268 C CA . TYR A 1 164 ? 16.218 7.780 6.602 1.00 45.84 164 TYR A CA 1
ATOM 1269 C C . TYR A 1 164 ? 15.377 6.728 5.860 1.00 45.84 164 TYR A C 1
ATOM 1271 O O . TYR A 1 164 ? 14.772 5.868 6.498 1.00 45.84 164 TYR A O 1
ATOM 1279 N N . ILE A 1 165 ? 15.399 6.744 4.524 1.00 50.97 165 ILE A N 1
ATOM 1280 C CA . ILE A 1 165 ? 14.702 5.769 3.671 1.00 50.97 165 ILE A CA 1
ATOM 1281 C C . ILE A 1 165 ? 15.237 4.348 3.913 1.00 50.97 165 ILE A C 1
ATOM 1283 O O . ILE A 1 165 ? 14.466 3.423 4.168 1.00 50.97 165 ILE A O 1
ATOM 1287 N N . ASN A 1 166 ? 16.562 4.186 3.926 1.00 54.88 166 ASN A N 1
ATOM 1288 C CA . ASN A 1 166 ? 17.231 2.915 4.196 1.00 54.88 166 ASN A CA 1
ATOM 1289 C C . ASN A 1 166 ? 16.886 2.398 5.594 1.00 54.88 166 ASN A C 1
ATOM 1291 O O . ASN A 1 166 ? 16.660 1.208 5.772 1.00 54.88 166 ASN A O 1
ATOM 1295 N N . LYS A 1 167 ? 16.797 3.270 6.604 1.00 55.47 167 LYS A N 1
ATOM 1296 C CA . LYS A 1 167 ? 16.411 2.860 7.959 1.00 55.47 167 LYS A CA 1
ATOM 1297 C C . LYS A 1 167 ? 14.987 2.295 8.015 1.00 55.47 167 LYS A C 1
ATOM 1299 O O . LYS A 1 167 ? 14.766 1.354 8.774 1.00 55.47 167 LYS A O 1
ATOM 1304 N N . ILE A 1 168 ? 14.043 2.848 7.254 1.00 55.94 168 ILE A N 1
ATOM 1305 C CA . ILE A 1 168 ? 12.659 2.349 7.202 1.00 55.94 168 ILE A CA 1
ATOM 1306 C C . ILE A 1 168 ? 12.628 0.978 6.522 1.00 55.94 168 ILE A C 1
ATOM 1308 O O . ILE A 1 168 ? 12.163 0.002 7.112 1.00 55.94 168 ILE A O 1
ATOM 1312 N N . PHE A 1 169 ? 13.203 0.885 5.322 1.00 62.94 169 PHE A N 1
ATOM 1313 C CA . PHE A 1 169 ? 13.155 -0.337 4.522 1.00 62.94 169 PHE A CA 1
ATOM 1314 C C . PHE A 1 169 ? 14.014 -1.478 5.081 1.00 62.94 169 PHE A C 1
ATOM 1316 O O . PHE A 1 169 ? 13.646 -2.635 4.925 1.00 62.94 169 PHE A O 1
ATOM 1323 N N . ASN A 1 170 ? 15.095 -1.188 5.814 1.00 67.31 170 ASN A N 1
ATOM 1324 C CA . ASN A 1 170 ? 15.938 -2.229 6.417 1.00 67.31 170 ASN A CA 1
ATOM 1325 C C . ASN A 1 170 ? 15.364 -2.827 7.703 1.00 67.31 170 ASN A C 1
ATOM 1327 O O . ASN A 1 170 ? 15.690 -3.960 8.044 1.00 67.31 170 ASN A O 1
ATOM 1331 N N . ASN A 1 171 ? 14.573 -2.059 8.455 1.00 69.25 171 ASN A N 1
ATOM 1332 C CA . ASN A 1 171 ? 14.030 -2.522 9.734 1.00 69.25 171 ASN A CA 1
ATOM 1333 C C . ASN A 1 171 ? 12.607 -3.085 9.602 1.00 69.25 171 ASN A C 1
ATOM 1335 O O . ASN A 1 171 ? 12.109 -3.672 10.558 1.00 69.25 171 ASN A O 1
ATOM 1339 N N . HIS A 1 172 ? 11.958 -2.913 8.443 1.00 82.81 172 HIS A N 1
ATOM 1340 C CA . HIS A 1 172 ? 10.601 -3.396 8.151 1.00 82.81 172 HIS A CA 1
ATOM 1341 C C . HIS A 1 172 ? 9.552 -2.961 9.196 1.00 82.81 172 HIS A C 1
ATOM 1343 O O . HIS A 1 172 ? 8.608 -3.694 9.493 1.00 82.81 172 HIS A O 1
ATOM 1349 N N . VAL A 1 173 ? 9.734 -1.763 9.759 1.00 82.19 173 VAL A N 1
ATOM 1350 C CA . VAL A 1 173 ? 8.828 -1.109 10.718 1.00 82.19 173 VAL A CA 1
ATOM 1351 C C . VAL A 1 173 ? 8.232 0.152 10.092 1.00 82.19 173 VAL A C 1
ATOM 1353 O O . VAL A 1 173 ? 8.831 0.686 9.152 1.00 82.19 173 VAL A O 1
ATOM 1356 N N . PRO A 1 174 ? 7.080 0.649 10.579 1.00 82.62 174 PRO A N 1
ATOM 1357 C CA . PRO A 1 174 ? 6.443 1.810 9.976 1.00 82.62 174 PRO A CA 1
ATOM 1358 C C . PRO A 1 174 ? 7.342 3.054 9.988 1.00 82.62 174 PRO A C 1
ATOM 1360 O O . PRO A 1 174 ? 8.018 3.349 10.974 1.00 82.62 174 PRO A O 1
ATOM 1363 N N . GLY A 1 175 ? 7.324 3.817 8.892 1.00 68.19 175 GLY A N 1
ATOM 1364 C CA . GLY A 1 175 ? 8.060 5.083 8.790 1.00 68.19 175 GLY A CA 1
ATOM 1365 C C . GLY A 1 175 ? 7.494 6.200 9.678 1.00 68.19 175 GLY A C 1
ATOM 1366 O O . GLY A 1 175 ? 8.229 7.111 10.069 1.00 68.19 175 GLY A O 1
ATOM 1367 N N . ILE A 1 176 ? 6.201 6.109 10.010 1.00 70.00 176 ILE A N 1
ATOM 1368 C CA . ILE A 1 176 ? 5.499 6.968 10.970 1.00 70.00 176 ILE A CA 1
ATOM 1369 C C . ILE A 1 176 ? 4.829 6.070 12.010 1.00 70.00 176 ILE A C 1
ATOM 1371 O O . ILE A 1 176 ? 3.843 5.408 11.696 1.00 70.00 176 ILE A O 1
ATOM 1375 N N . ASP A 1 177 ? 5.384 6.076 13.215 1.00 78.25 177 ASP A N 1
ATOM 1376 C CA . ASP A 1 177 ? 4.907 5.370 14.407 1.00 78.25 177 ASP A CA 1
ATOM 1377 C C . ASP A 1 177 ? 5.440 6.156 15.618 1.00 78.25 177 ASP A C 1
ATOM 1379 O O . ASP A 1 177 ? 6.639 6.145 15.915 1.00 78.25 177 ASP A O 1
ATOM 1383 N N . VAL A 1 178 ? 4.591 6.986 16.226 1.00 72.38 178 VAL A N 1
ATOM 1384 C CA . VAL A 1 178 ? 5.005 7.955 17.253 1.00 72.38 178 VAL A CA 1
ATOM 1385 C C . VAL A 1 178 ? 5.102 7.299 18.628 1.00 72.38 178 VAL A C 1
ATOM 1387 O O . VAL A 1 178 ? 5.960 7.686 19.430 1.00 72.38 178 VAL A O 1
ATOM 1390 N N . ASP A 1 179 ? 4.250 6.320 18.922 1.00 80.62 179 ASP A N 1
ATOM 1391 C CA . ASP A 1 179 ? 4.213 5.632 20.215 1.00 80.62 179 ASP A CA 1
ATOM 1392 C C . ASP A 1 179 ? 4.952 4.279 20.239 1.00 80.62 179 ASP A C 1
ATOM 1394 O O . ASP A 1 179 ? 5.143 3.701 21.317 1.00 80.62 179 ASP A O 1
ATOM 1398 N N . ASN A 1 180 ? 5.524 3.869 19.104 1.00 87.75 180 ASN A N 1
ATOM 1399 C CA . ASN A 1 180 ? 6.327 2.661 18.910 1.00 87.75 180 ASN A CA 1
ATOM 1400 C C . ASN A 1 180 ? 5.548 1.390 19.265 1.00 87.75 180 ASN A C 1
ATOM 1402 O O . ASN A 1 180 ? 6.017 0.542 20.051 1.00 87.75 180 ASN A O 1
ATOM 1406 N N . ASP A 1 181 ? 4.341 1.290 18.721 1.00 90.75 181 ASP A N 1
ATOM 1407 C CA . ASP A 1 181 ? 3.447 0.145 18.845 1.00 90.75 181 ASP A CA 1
ATOM 1408 C C . ASP A 1 181 ? 3.479 -0.789 17.620 1.00 90.75 181 ASP A C 1
ATOM 1410 O O . ASP A 1 181 ? 2.916 -1.889 17.650 1.00 90.75 181 ASP A O 1
ATOM 1414 N N . GLY A 1 182 ? 4.206 -0.395 16.572 1.00 92.44 182 GLY A N 1
ATOM 1415 C CA . GLY A 1 182 ? 4.379 -1.147 15.342 1.00 92.44 182 GLY A CA 1
ATOM 1416 C C . GLY A 1 182 ? 3.230 -1.009 14.345 1.00 92.44 182 GLY A C 1
ATOM 1417 O O . GLY A 1 182 ? 3.244 -1.756 13.362 1.00 92.44 182 GLY A O 1
ATOM 1418 N N . HIS A 1 183 ? 2.273 -0.109 14.576 1.00 94.69 183 HIS A N 1
ATOM 1419 C CA . HIS A 1 183 ? 1.184 0.282 13.685 1.00 94.69 183 HIS A CA 1
ATOM 1420 C C . HIS A 1 183 ? 1.357 1.739 13.222 1.00 94.69 183 HIS A C 1
ATOM 1422 O O . HIS A 1 183 ? 2.284 2.439 13.607 1.00 94.69 183 HIS A O 1
ATOM 1428 N N . SER A 1 184 ? 0.523 2.181 12.276 1.00 86.06 184 SER A N 1
ATOM 1429 C CA . SER A 1 184 ? 0.632 3.530 11.713 1.00 86.06 184 SER A CA 1
ATOM 1430 C C . SER A 1 184 ? -0.713 4.099 11.298 1.00 86.06 184 SER A C 1
ATOM 1432 O O . SER A 1 184 ? -1.662 3.376 10.969 1.00 86.06 184 SER A O 1
ATOM 1434 N N . THR A 1 185 ? -0.771 5.427 11.239 1.00 82.06 185 THR A N 1
ATOM 1435 C CA . THR A 1 185 ? -1.929 6.190 10.766 1.00 82.06 185 THR A CA 1
ATOM 1436 C C . THR A 1 185 ? -1.941 6.430 9.252 1.00 82.06 185 THR A C 1
ATOM 1438 O O . THR A 1 185 ? -3.011 6.739 8.705 1.00 82.06 185 THR A O 1
ATOM 1441 N N . ILE A 1 186 ? -0.801 6.273 8.565 1.00 78.38 186 ILE A N 1
ATOM 1442 C CA . ILE A 1 186 ? -0.657 6.433 7.104 1.00 78.38 186 ILE A CA 1
ATOM 1443 C C . ILE A 1 186 ? -0.574 5.073 6.401 1.00 78.38 186 ILE A C 1
ATOM 1445 O O . ILE A 1 186 ? -0.249 4.094 7.060 1.00 78.38 186 ILE A O 1
ATOM 1449 N N . PRO A 1 187 ? -0.906 4.946 5.104 1.00 81.12 187 PRO A N 1
ATOM 1450 C CA . PRO A 1 187 ? -0.906 3.649 4.421 1.00 81.12 187 PRO A CA 1
ATOM 1451 C C . PRO A 1 187 ? 0.468 3.162 3.940 1.00 81.12 187 PRO A C 1
ATOM 1453 O O . PRO A 1 187 ? 0.701 1.955 3.976 1.00 81.12 187 PRO A O 1
ATOM 1456 N N . THR A 1 188 ? 1.351 4.044 3.479 1.00 78.75 188 THR A N 1
ATOM 1457 C CA . THR A 1 188 ? 2.634 3.675 2.852 1.00 78.75 188 THR A CA 1
ATOM 1458 C C . THR A 1 188 ? 3.755 3.496 3.883 1.00 78.75 188 THR A C 1
ATOM 1460 O O . THR A 1 188 ? 3.500 3.597 5.085 1.00 78.75 188 THR A O 1
ATOM 1463 N N . PHE A 1 189 ? 4.985 3.190 3.444 1.00 80.56 189 PHE A N 1
ATOM 1464 C CA . PHE A 1 189 ? 6.171 3.056 4.305 1.00 80.56 189 PHE A CA 1
ATOM 1465 C C . PHE A 1 189 ? 5.963 2.092 5.479 1.00 80.56 189 PHE A C 1
ATOM 1467 O O . PHE A 1 189 ? 6.131 2.470 6.641 1.00 80.56 189 PHE A O 1
ATOM 1474 N N . ARG A 1 190 ? 5.547 0.852 5.183 1.00 87.75 190 ARG A N 1
ATOM 1475 C CA . ARG A 1 190 ? 5.241 -0.182 6.193 1.00 87.75 190 ARG A CA 1
ATOM 1476 C C . ARG A 1 190 ? 4.101 0.187 7.161 1.00 87.75 190 ARG A C 1
ATOM 1478 O O . ARG A 1 190 ? 3.978 -0.412 8.224 1.00 87.75 190 ARG A O 1
ATOM 1485 N N . GLY A 1 191 ? 3.258 1.157 6.794 1.00 90.62 191 GLY A N 1
ATOM 1486 C CA . GLY A 1 191 ? 2.111 1.605 7.579 1.00 90.62 191 GLY A CA 1
ATOM 1487 C C . GLY A 1 191 ? 0.850 0.749 7.400 1.00 90.62 191 GLY A C 1
ATOM 1488 O O . GLY A 1 191 ? 0.888 -0.478 7.355 1.00 90.62 191 GLY A O 1
ATOM 1489 N N . SER A 1 192 ? -0.305 1.400 7.293 1.00 94.31 192 SER A N 1
ATOM 1490 C CA . SER A 1 192 ? -1.618 0.748 7.322 1.00 94.31 192 SER A CA 1
ATOM 1491 C C . SER A 1 192 ? -1.984 -0.100 6.094 1.00 94.31 192 SER A C 1
ATOM 1493 O O . SER A 1 192 ? -2.943 -0.866 6.160 1.00 94.31 192 SER A O 1
ATOM 1495 N N . SER A 1 193 ? -1.213 -0.044 4.999 1.00 95.19 193 SER A N 1
ATOM 1496 C CA . SER A 1 193 ? -1.330 -1.053 3.926 1.00 95.19 193 SER A CA 1
ATOM 1497 C C . SER A 1 193 ? -0.844 -2.426 4.398 1.00 95.19 193 SER A C 1
ATOM 1499 O O . SER A 1 193 ? -1.329 -3.452 3.931 1.00 95.19 193 SER A O 1
ATOM 1501 N N . TRP A 1 194 ? 0.089 -2.437 5.351 1.00 97.75 194 TRP A N 1
ATOM 1502 C CA . TRP A 1 194 ? 0.760 -3.626 5.860 1.00 97.75 194 TRP A CA 1
ATOM 1503 C C . TRP A 1 194 ? 0.086 -4.158 7.115 1.00 97.75 194 TRP A C 1
ATOM 1505 O O . TRP A 1 194 ? -0.117 -5.360 7.241 1.00 97.75 194 TRP A O 1
ATOM 1515 N N . LYS A 1 195 ? -0.296 -3.281 8.042 1.00 98.00 195 LYS A N 1
ATOM 1516 C CA . LYS A 1 195 ? -0.941 -3.663 9.304 1.00 98.00 195 LYS A CA 1
ATOM 1517 C C . LYS A 1 195 ? -2.201 -2.855 9.555 1.00 98.00 195 LYS A C 1
ATOM 1519 O O . LYS A 1 195 ? -2.404 -1.817 8.939 1.00 98.00 195 LYS A O 1
ATOM 1524 N N . GLY A 1 196 ? -3.034 -3.292 10.492 1.00 96.62 196 GLY A N 1
ATOM 1525 C CA . GLY A 1 196 ? -4.190 -2.522 10.936 1.00 96.62 196 GLY A CA 1
ATOM 1526 C C . GLY A 1 196 ? -3.866 -1.054 11.192 1.00 96.62 196 GLY A C 1
ATOM 1527 O O . GLY A 1 196 ? -2.890 -0.747 11.877 1.00 96.62 196 GLY A O 1
ATOM 1528 N N . LYS A 1 197 ? -4.692 -0.147 10.663 1.00 93.56 197 LYS A N 1
ATOM 1529 C CA . LYS A 1 197 ? -4.535 1.288 10.911 1.00 93.56 197 LYS A CA 1
ATOM 1530 C C . LYS A 1 197 ? -4.683 1.605 12.395 1.00 93.56 197 LYS A C 1
ATOM 1532 O O . LYS A 1 197 ? -5.730 1.322 12.985 1.00 93.56 197 LYS A O 1
ATOM 1537 N N . ASP A 1 198 ? -3.700 2.304 12.935 1.00 86.88 198 ASP A N 1
ATOM 1538 C CA . ASP A 1 198 ? -3.767 2.806 14.294 1.00 86.88 198 ASP A CA 1
ATOM 1539 C C . ASP A 1 198 ? -4.813 3.937 14.416 1.00 86.88 198 ASP A C 1
ATOM 1541 O O . ASP A 1 198 ? -4.940 4.834 13.571 1.00 86.88 198 ASP A O 1
ATOM 1545 N N . CYS A 1 199 ? -5.654 3.828 15.441 1.00 84.38 199 CYS A N 1
ATOM 1546 C CA . CYS A 1 199 ? -6.689 4.789 15.776 1.00 84.38 199 CYS A CA 1
ATOM 1547 C C . CYS A 1 199 ? -6.196 5.892 16.730 1.00 84.38 199 CYS A C 1
ATOM 1549 O O . CYS A 1 199 ? -6.863 6.934 16.806 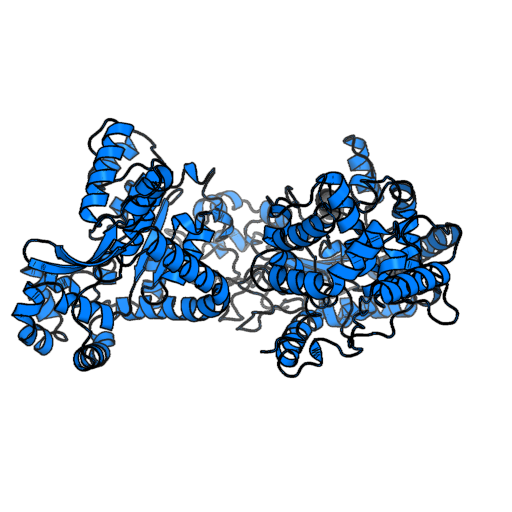1.00 84.38 199 CYS A O 1
ATOM 1551 N N . ASN A 1 200 ? -5.046 5.719 17.397 1.00 81.00 200 ASN A N 1
ATOM 1552 C CA . ASN A 1 200 ? -4.446 6.705 18.290 1.00 81.00 200 ASN A CA 1
ATOM 1553 C C . ASN A 1 200 ? -2.914 6.562 18.454 1.00 81.00 200 ASN A C 1
ATOM 1555 O O . ASN A 1 200 ? -2.451 6.095 19.490 1.00 81.00 200 ASN A O 1
ATOM 1559 N N . ASP A 1 201 ? -2.183 7.186 17.527 1.00 80.81 201 ASP A N 1
ATOM 1560 C CA . ASP A 1 201 ? -0.704 7.224 17.403 1.00 80.81 201 ASP A CA 1
ATOM 1561 C C . ASP A 1 201 ? -0.019 8.114 18.452 1.00 80.81 201 ASP A C 1
ATOM 1563 O O . ASP A 1 201 ? 0.841 8.946 18.178 1.00 80.81 201 ASP A O 1
ATOM 1567 N N . LEU A 1 202 ? -0.531 8.080 19.674 1.00 73.12 202 LEU A N 1
ATOM 1568 C CA . LEU A 1 202 ? -0.011 8.764 20.855 1.00 73.12 202 LEU A CA 1
ATOM 1569 C C . LEU A 1 202 ? -0.072 7.845 22.081 1.00 73.12 202 LEU A C 1
ATOM 1571 O O . LEU A 1 202 ? 0.273 8.277 23.186 1.00 73.12 202 LEU A O 1
ATOM 1575 N N . SER A 1 203 ? -0.572 6.619 21.933 1.00 80.50 203 SER A N 1
ATOM 1576 C CA . SER A 1 203 ? -0.737 5.667 23.014 1.00 80.50 203 SER A CA 1
ATOM 1577 C C . SER A 1 203 ? -0.526 4.243 22.526 1.00 80.50 203 SER A C 1
ATOM 1579 O O . SER A 1 203 ? -1.449 3.596 22.058 1.00 80.50 203 SER A O 1
ATOM 1581 N N . LYS A 1 204 ? 0.636 3.689 22.875 1.00 86.75 204 LYS A N 1
ATOM 1582 C CA . LYS A 1 204 ? 1.002 2.294 22.609 1.00 86.75 204 LYS A CA 1
ATOM 1583 C C . LYS A 1 204 ? -0.011 1.244 23.092 1.00 86.75 204 LYS A C 1
ATOM 1585 O O . LYS A 1 204 ? -0.004 0.103 22.640 1.00 86.75 204 LYS A O 1
ATOM 1590 N N . ASN A 1 205 ? -0.866 1.603 24.050 1.00 89.06 205 ASN A N 1
ATOM 1591 C CA . ASN A 1 205 ? -1.914 0.730 24.584 1.00 89.06 205 ASN A CA 1
ATOM 1592 C C . ASN A 1 205 ? -3.194 0.732 23.731 1.00 89.06 205 ASN A C 1
ATOM 1594 O O . ASN A 1 205 ? -4.148 0.048 24.093 1.00 89.06 205 ASN A O 1
ATOM 1598 N N . VAL A 1 206 ? -3.241 1.534 22.668 1.00 90.94 206 VAL A N 1
ATOM 1599 C CA . VAL A 1 206 ? -4.374 1.665 21.759 1.00 90.94 206 VAL A CA 1
ATOM 1600 C C . VAL A 1 206 ? -3.914 1.256 20.371 1.00 90.94 206 VAL A C 1
ATOM 1602 O O . VAL A 1 206 ? -3.314 2.059 19.680 1.00 90.94 206 VAL A O 1
ATOM 1605 N N . ARG A 1 207 ? -4.171 0.005 19.982 1.00 95.31 207 ARG A N 1
ATOM 1606 C CA . ARG A 1 207 ? -3.734 -0.531 18.685 1.00 95.31 207 ARG A CA 1
ATOM 1607 C C . ARG A 1 207 ? -4.551 -1.753 18.273 1.00 95.31 207 ARG A C 1
ATOM 1609 O O . ARG A 1 207 ? -5.103 -2.428 19.145 1.00 95.31 207 ARG A O 1
ATOM 1616 N N . PRO A 1 208 ? -4.608 -2.091 16.975 1.00 97.75 208 PRO A N 1
ATOM 1617 C CA . PRO A 1 208 ? -5.305 -3.277 16.493 1.00 97.75 208 PRO A CA 1
ATOM 1618 C C . PRO A 1 208 ? -4.967 -4.567 17.254 1.00 97.75 208 PRO A C 1
ATOM 1620 O O . PRO A 1 208 ? -3.805 -4.937 17.412 1.00 97.75 208 PRO A O 1
ATOM 1623 N N . GLY A 1 209 ? -6.016 -5.257 17.709 1.00 96.62 209 GLY A N 1
ATOM 1624 C CA . GLY A 1 209 ? -5.931 -6.591 18.312 1.00 96.62 209 GLY A CA 1
ATOM 1625 C C . GLY A 1 209 ? -5.570 -6.657 19.799 1.00 96.62 209 GLY A C 1
ATOM 1626 O O . GLY A 1 209 ? -5.444 -7.754 20.349 1.00 96.62 209 GLY A O 1
ATOM 1627 N N . VAL A 1 210 ? -5.467 -5.518 20.485 1.00 96.75 210 VAL A N 1
ATOM 1628 C CA . VAL A 1 210 ? -5.399 -5.466 21.956 1.00 96.75 210 VAL A CA 1
ATOM 1629 C C . VAL A 1 210 ? -6.690 -6.016 22.581 1.00 96.75 210 VAL A C 1
ATOM 1631 O O . VAL A 1 210 ? -7.780 -5.913 22.013 1.00 96.75 210 VAL A O 1
ATOM 1634 N N . LYS A 1 211 ? -6.608 -6.619 23.773 1.00 96.31 211 LYS A N 1
ATOM 1635 C CA . LYS A 1 211 ? -7.805 -6.952 24.560 1.00 96.31 211 LYS A CA 1
ATOM 1636 C C . LYS A 1 211 ? -8.448 -5.666 25.093 1.00 96.31 211 LYS A C 1
ATOM 1638 O O . LYS A 1 211 ? -7.761 -4.898 25.764 1.00 96.31 211 LYS A O 1
ATOM 1643 N N . PRO A 1 212 ? -9.763 -5.473 24.900 1.00 94.06 212 PRO A N 1
ATOM 1644 C CA . PRO A 1 212 ? -10.470 -4.268 25.322 1.00 94.06 212 PRO A CA 1
ATOM 1645 C C . PRO A 1 212 ? -10.194 -3.827 26.762 1.00 94.06 212 PRO A C 1
ATOM 1647 O O . PRO A 1 212 ? -10.424 -4.576 27.721 1.00 94.06 212 PRO A O 1
ATOM 1650 N N . SER A 1 213 ? -9.777 -2.577 26.937 1.00 90.12 213 SER A N 1
ATOM 1651 C CA . SER A 1 213 ? -9.512 -1.983 28.245 1.00 90.12 213 SER A CA 1
ATOM 1652 C C . SER A 1 213 ? -10.815 -1.543 28.916 1.00 90.12 213 SER A C 1
ATOM 1654 O O . SER A 1 213 ? -11.476 -0.593 28.496 1.00 90.12 213 SER A O 1
ATOM 1656 N N . ASN A 1 214 ? -11.209 -2.235 29.993 1.00 89.38 214 ASN A N 1
ATOM 1657 C CA . ASN A 1 214 ? -12.492 -2.019 30.684 1.00 89.38 214 ASN A CA 1
ATOM 1658 C C . ASN A 1 214 ? -13.709 -2.105 29.737 1.00 89.38 214 ASN A C 1
ATOM 1660 O O . ASN A 1 214 ? -14.665 -1.331 29.873 1.00 89.38 214 ASN A O 1
ATOM 1664 N N . GLY A 1 215 ? -13.645 -3.023 28.765 1.00 87.44 215 GLY A N 1
ATOM 1665 C CA . GLY A 1 215 ? -14.679 -3.216 27.748 1.00 87.44 215 GLY A CA 1
ATOM 1666 C C . GLY A 1 215 ? -14.861 -2.007 26.828 1.00 87.44 215 GLY A C 1
ATOM 1667 O O . GLY A 1 215 ? -15.970 -1.793 26.350 1.00 87.44 215 GLY A O 1
ATOM 1668 N N . ASP A 1 216 ? -13.833 -1.175 26.655 1.00 89.56 216 ASP A N 1
ATOM 1669 C CA . ASP A 1 216 ? -13.832 -0.001 25.777 1.00 89.56 216 ASP A CA 1
ATOM 1670 C C . ASP A 1 216 ? -14.987 0.959 26.064 1.00 89.56 216 ASP A C 1
ATOM 1672 O O . ASP A 1 216 ? -15.649 1.517 25.197 1.00 89.56 216 ASP A O 1
ATOM 1676 N N . LYS A 1 217 ? -15.252 1.181 27.353 1.00 84.94 217 LYS A N 1
ATOM 1677 C CA . LYS A 1 217 ? -16.350 2.040 27.818 1.00 84.94 217 LYS A CA 1
ATOM 1678 C C . LYS A 1 217 ? -16.278 3.483 27.289 1.00 84.94 217 LYS A C 1
ATOM 1680 O O . LYS A 1 217 ? -17.319 4.134 27.206 1.00 84.94 217 LYS A O 1
ATOM 1685 N N . VAL A 1 218 ? -15.076 4.002 27.030 1.00 77.06 218 VAL A N 1
ATOM 1686 C CA . VAL A 1 218 ? -14.831 5.407 26.638 1.00 77.06 218 VAL A CA 1
ATOM 1687 C C . VAL A 1 218 ? -13.945 5.493 25.401 1.00 77.06 218 VAL A C 1
ATOM 1689 O O . VAL A 1 218 ? -14.276 6.221 24.473 1.00 77.06 218 VAL A O 1
ATOM 1692 N N . THR A 1 219 ? -12.847 4.741 25.388 1.00 81.56 219 THR A N 1
ATOM 1693 C CA . THR A 1 219 ? -11.872 4.723 24.297 1.00 81.56 219 THR A CA 1
ATOM 1694 C C . THR A 1 219 ? -11.928 3.368 23.612 1.00 81.56 219 THR A C 1
ATOM 1696 O O . THR A 1 219 ? -11.929 2.355 24.306 1.00 81.56 219 THR A O 1
ATOM 1699 N N . ASP A 1 220 ? -11.948 3.376 22.283 1.00 89.62 220 ASP A N 1
ATOM 1700 C CA . ASP A 1 220 ? -11.674 2.208 21.444 1.00 89.62 220 ASP A CA 1
ATOM 1701 C C . ASP A 1 220 ? -10.178 1.883 21.558 1.00 89.62 220 ASP A C 1
ATOM 1703 O O . ASP A 1 220 ? -9.343 2.624 21.038 1.00 89.62 220 ASP A O 1
ATOM 1707 N N . SER A 1 221 ? -9.837 0.863 22.345 1.00 93.06 221 SER A N 1
ATOM 1708 C CA . SER A 1 221 ? -8.450 0.498 22.653 1.00 93.06 221 SER A CA 1
ATOM 1709 C C . SER A 1 221 ? -7.866 -0.497 21.659 1.00 93.06 221 SER A C 1
ATOM 1711 O O . SER A 1 221 ? -6.649 -0.615 21.553 1.00 93.06 221 SER A O 1
ATOM 1713 N N . ASN A 1 222 ? -8.714 -1.200 20.913 1.00 96.00 222 ASN A N 1
ATOM 1714 C CA . ASN A 1 222 ? -8.286 -2.211 19.954 1.00 96.00 222 ASN A CA 1
ATOM 1715 C C . ASN A 1 222 ? -8.508 -1.789 18.495 1.00 96.00 222 ASN A C 1
ATOM 1717 O O . ASN A 1 222 ? -8.315 -2.591 17.584 1.00 96.00 222 ASN A O 1
ATOM 1721 N N . CYS A 1 223 ? -8.907 -0.535 18.273 1.00 94.94 223 CYS A N 1
ATOM 1722 C CA . CYS A 1 223 ? -9.150 0.080 16.974 1.00 94.94 223 CYS A CA 1
ATOM 1723 C C . CYS A 1 223 ? -10.173 -0.659 16.100 1.00 94.94 223 CYS A C 1
ATOM 1725 O O . CYS A 1 223 ? -10.190 -0.470 14.875 1.00 94.94 223 CYS A O 1
ATOM 1727 N N . ASN A 1 224 ? -11.030 -1.487 16.703 1.00 95.31 224 ASN A N 1
ATOM 1728 C CA . ASN A 1 224 ? -12.041 -2.244 15.978 1.00 95.31 224 ASN A CA 1
ATOM 1729 C C . ASN A 1 224 ? -13.329 -1.430 15.762 1.00 95.31 224 ASN A C 1
ATOM 1731 O O . ASN A 1 224 ? -14.286 -1.949 15.189 1.00 95.31 224 ASN A O 1
ATOM 1735 N N . GLY A 1 225 ? -13.380 -0.173 16.213 1.00 91.31 225 GLY A N 1
ATOM 1736 C CA . GLY A 1 225 ? -14.500 0.742 16.034 1.00 91.31 225 GLY A CA 1
ATOM 1737 C C . GLY A 1 225 ? -15.695 0.502 16.957 1.00 91.31 225 GLY A C 1
ATOM 1738 O O . GLY A 1 225 ? -16.711 1.182 16.783 1.00 91.31 225 GLY A O 1
ATOM 1739 N N . ILE A 1 226 ? -15.610 -0.436 17.903 1.00 89.94 226 ILE A N 1
ATOM 1740 C CA . ILE A 1 226 ? -16.677 -0.799 18.838 1.00 89.94 226 ILE A CA 1
ATOM 1741 C C . ILE A 1 226 ? -16.282 -0.318 20.237 1.00 89.94 226 ILE A C 1
ATOM 1743 O O . ILE A 1 226 ? -15.339 -0.788 20.858 1.00 89.94 226 ILE A O 1
ATOM 1747 N N . PHE A 1 227 ? -17.024 0.656 20.759 1.00 90.62 227 PHE A N 1
ATOM 1748 C CA . PHE A 1 227 ? -16.769 1.225 22.082 1.00 90.62 227 PHE A CA 1
ATOM 1749 C C . PHE A 1 227 ? -18.039 1.880 22.639 1.00 90.62 227 PHE A C 1
ATOM 1751 O O . PHE A 1 227 ? -19.028 2.091 21.931 1.00 90.62 227 PHE A O 1
ATOM 1758 N N . GLY A 1 228 ? -18.037 2.209 23.927 1.00 87.88 228 GLY A N 1
ATOM 1759 C CA . GLY A 1 228 ? -19.160 2.839 24.616 1.00 87.88 228 GLY A CA 1
ATOM 1760 C C . GLY A 1 228 ? -20.077 1.858 25.353 1.00 87.88 228 GLY A C 1
ATOM 1761 O O . GLY A 1 228 ? -19.786 0.673 25.521 1.00 87.88 228 GLY A O 1
ATOM 1762 N N . LYS A 1 229 ? -21.208 2.376 25.845 1.00 86.44 229 LYS A N 1
ATOM 1763 C CA . LYS A 1 229 ? -22.186 1.624 26.646 1.00 86.44 229 LYS A CA 1
ATOM 1764 C C . LYS A 1 229 ? -23.489 1.378 25.902 1.00 86.44 229 LYS A C 1
ATOM 1766 O O . LYS A 1 229 ? -24.011 2.291 25.263 1.00 86.44 229 LYS A O 1
ATOM 1771 N N . ALA A 1 230 ? -24.043 0.181 26.083 1.00 78.31 230 ALA A N 1
ATOM 1772 C CA . ALA A 1 230 ? -25.390 -0.128 25.627 1.00 78.31 230 ALA A CA 1
ATOM 1773 C C . ALA A 1 230 ? -26.431 0.675 26.442 1.00 78.31 230 ALA A C 1
ATOM 1775 O O . ALA A 1 230 ? -26.263 0.813 27.661 1.00 78.31 230 ALA A O 1
ATOM 1776 N N . PRO A 1 231 ? -27.499 1.203 25.808 1.00 75.69 231 PRO A N 1
ATOM 1777 C CA . PRO A 1 231 ? -28.585 1.879 26.508 1.00 75.69 231 PRO A CA 1
ATOM 1778 C C . PRO A 1 231 ? -29.202 0.951 27.554 1.00 75.69 231 PRO A C 1
ATOM 1780 O O . PRO A 1 231 ? -29.311 -0.254 27.328 1.00 75.69 231 PRO A O 1
ATOM 1783 N N . ASP A 1 232 ? -29.580 1.512 28.701 1.00 70.50 232 ASP A N 1
ATOM 1784 C CA . ASP A 1 232 ? -30.309 0.807 29.765 1.00 70.50 232 ASP A CA 1
ATOM 1785 C C . ASP A 1 232 ? -29.598 -0.441 30.339 1.00 70.50 232 ASP A C 1
ATOM 1787 O O . ASP A 1 232 ? -30.210 -1.278 31.003 1.00 70.50 232 ASP A O 1
ATOM 1791 N N . SER A 1 233 ? -28.279 -0.556 30.137 1.00 74.00 233 SER A N 1
ATOM 1792 C CA . SER A 1 233 ? -27.444 -1.653 30.633 1.00 74.00 233 SER A CA 1
ATOM 1793 C C . SER A 1 233 ? -26.155 -1.146 31.282 1.00 74.00 233 SER A C 1
ATOM 1795 O O . SER A 1 233 ? -25.590 -0.118 30.911 1.00 74.00 233 SER A O 1
ATOM 1797 N N . ASN A 1 234 ? -25.636 -1.908 32.248 1.00 80.44 234 ASN A N 1
ATOM 1798 C CA . ASN A 1 234 ? -24.298 -1.677 32.802 1.00 80.44 234 ASN A CA 1
ATOM 1799 C C . ASN A 1 234 ? -23.169 -2.269 31.939 1.00 80.44 234 ASN A C 1
ATOM 1801 O O . ASN A 1 234 ? -22.002 -2.062 32.273 1.00 80.44 234 ASN A O 1
ATOM 1805 N N . LYS A 1 235 ? -23.493 -2.975 30.845 1.00 88.31 235 LYS A N 1
ATOM 1806 C CA . LYS A 1 235 ? -22.517 -3.588 29.930 1.00 88.31 235 LYS A CA 1
ATOM 1807 C C . LYS A 1 235 ? -22.048 -2.609 28.851 1.00 88.31 235 LYS A C 1
ATOM 1809 O O . LYS A 1 235 ? -22.816 -1.766 28.381 1.00 88.31 235 LYS A O 1
ATOM 1814 N N . THR A 1 236 ? -20.788 -2.733 28.449 1.00 92.75 236 THR A N 1
ATOM 1815 C CA . THR A 1 236 ? -20.274 -2.050 27.258 1.00 92.75 236 THR A CA 1
ATOM 1816 C C . THR A 1 236 ? -20.678 -2.799 25.990 1.00 92.75 236 THR A C 1
ATOM 1818 O O . THR A 1 236 ? -21.071 -3.967 26.055 1.00 92.75 236 THR A O 1
ATOM 1821 N N . TYR A 1 237 ? -20.612 -2.134 24.836 1.00 92.38 237 TYR A N 1
ATOM 1822 C CA . TYR A 1 237 ? -20.865 -2.806 23.558 1.00 92.38 237 TYR A CA 1
ATOM 1823 C C . TYR A 1 237 ? -19.835 -3.898 23.277 1.00 92.38 237 TYR A C 1
ATOM 1825 O O . TYR A 1 237 ? -20.205 -4.972 22.816 1.00 92.38 237 TYR A O 1
ATOM 1833 N N . GLU A 1 238 ? -18.582 -3.670 23.653 1.00 95.25 238 GLU A N 1
ATOM 1834 C CA . GLU A 1 238 ? -17.506 -4.644 23.488 1.00 95.25 238 GLU A CA 1
ATOM 1835 C C . GLU A 1 238 ? -17.723 -5.902 24.347 1.00 95.25 238 GLU A C 1
ATOM 1837 O O . GLU A 1 238 ? -17.586 -7.035 23.876 1.00 95.25 238 GLU A O 1
ATOM 1842 N N . ASP A 1 239 ? -18.180 -5.727 25.593 1.00 94.62 239 ASP A N 1
ATOM 1843 C CA . ASP A 1 239 ? -18.570 -6.843 26.460 1.00 94.62 239 ASP A CA 1
ATOM 1844 C C . ASP A 1 239 ? -19.777 -7.615 25.910 1.00 94.62 239 ASP A C 1
ATOM 1846 O O . ASP A 1 239 ? -19.887 -8.827 26.105 1.00 94.62 239 ASP A O 1
ATOM 1850 N N . LEU A 1 240 ? -20.716 -6.909 25.275 1.00 94.00 240 LEU A N 1
ATOM 1851 C CA . LEU A 1 240 ? -21.941 -7.496 24.744 1.00 94.00 240 LEU A CA 1
ATOM 1852 C C . LEU A 1 240 ? -21.681 -8.276 23.452 1.00 94.00 240 LEU A C 1
ATOM 1854 O O . LEU A 1 240 ? -22.161 -9.400 23.317 1.00 94.00 240 LEU A O 1
ATOM 1858 N N . PHE A 1 241 ? -20.936 -7.679 22.524 1.00 95.50 241 PHE A N 1
ATOM 1859 C CA . PHE A 1 241 ? -20.793 -8.170 21.158 1.00 95.50 241 PHE A CA 1
ATOM 1860 C C . PHE A 1 241 ? -19.534 -9.005 20.934 1.00 95.50 241 PHE A C 1
ATOM 1862 O O . PHE A 1 241 ? -19.567 -9.924 20.117 1.00 95.50 241 PHE A O 1
ATOM 1869 N N . CYS A 1 242 ? -18.444 -8.731 21.657 1.00 96.75 242 CYS A N 1
ATOM 1870 C CA . CYS A 1 242 ? -17.136 -9.302 21.336 1.00 96.75 242 CYS A CA 1
ATOM 1871 C C . CYS A 1 242 ? -16.628 -10.314 22.368 1.00 96.75 242 CYS A C 1
ATOM 1873 O O . CYS A 1 242 ? -16.015 -11.310 21.979 1.00 96.75 242 CYS A O 1
ATOM 1875 N N . LYS A 1 243 ? -16.941 -10.147 23.659 1.00 92.94 243 LYS A N 1
ATOM 1876 C CA . LYS A 1 243 ? -16.385 -10.965 24.760 1.00 92.94 243 LYS A CA 1
ATOM 1877 C C . LYS A 1 243 ? -16.464 -12.484 24.564 1.00 92.94 243 LYS A C 1
ATOM 1879 O O . LYS A 1 243 ? -15.508 -13.187 24.872 1.00 92.94 243 LYS A O 1
ATOM 1884 N N . ASN A 1 244 ? -17.586 -12.988 24.052 1.00 92.38 244 ASN A N 1
ATOM 1885 C CA . ASN A 1 244 ? -17.808 -14.426 23.843 1.00 92.38 244 ASN A CA 1
ATOM 1886 C C . ASN A 1 244 ? -17.662 -14.854 22.373 1.00 92.38 244 ASN A C 1
ATOM 1888 O O . ASN A 1 244 ? -17.901 -16.014 22.049 1.00 92.38 244 ASN A O 1
ATOM 1892 N N . SER A 1 245 ? -17.286 -13.930 21.485 1.00 95.12 245 SER A N 1
ATOM 1893 C CA . SER A 1 245 ? -17.182 -14.174 20.039 1.00 95.12 245 SER A CA 1
ATOM 1894 C C . SER A 1 245 ? -15.849 -14.803 19.613 1.00 95.12 245 SER A C 1
ATOM 1896 O O . SER A 1 245 ? -15.707 -15.188 18.459 1.00 95.12 245 SER A O 1
ATOM 1898 N N . LYS A 1 246 ? -14.888 -14.910 20.545 1.00 95.81 246 LYS A N 1
ATOM 1899 C CA . LYS A 1 246 ? -13.502 -15.353 20.313 1.00 95.81 246 LYS A CA 1
ATOM 1900 C C . LYS A 1 246 ? -12.820 -14.595 19.152 1.00 95.81 246 LYS A C 1
ATOM 1902 O O . LYS A 1 246 ? -12.538 -15.208 18.125 1.00 95.81 246 LYS A O 1
ATOM 1907 N N . PRO A 1 247 ? -12.580 -13.273 19.281 1.00 96.81 247 PRO A N 1
ATOM 1908 C CA . PRO A 1 247 ? -11.848 -12.524 18.264 1.00 96.81 247 PRO A CA 1
ATOM 1909 C C . PRO A 1 247 ? -10.451 -13.111 18.031 1.00 96.81 247 PRO A C 1
ATOM 1911 O O . PRO A 1 247 ? -9.789 -13.524 18.986 1.00 96.81 247 PRO A O 1
ATOM 1914 N N . ILE A 1 248 ? -10.015 -13.130 16.775 1.00 97.88 248 ILE A N 1
ATOM 1915 C CA . ILE A 1 248 ? -8.700 -13.613 16.354 1.00 97.88 248 ILE A CA 1
ATOM 1916 C C . ILE A 1 248 ? -8.183 -12.734 15.213 1.00 97.88 248 ILE A C 1
ATOM 1918 O O . ILE A 1 248 ? -8.904 -12.463 14.249 1.00 97.88 248 ILE A O 1
ATOM 1922 N N . GLY A 1 249 ? -6.939 -12.274 15.335 1.00 98.44 249 GLY A N 1
ATOM 1923 C CA . GLY A 1 249 ? -6.271 -11.533 14.268 1.00 98.44 249 GLY A CA 1
ATOM 1924 C C . GLY A 1 249 ? -5.630 -12.460 13.237 1.00 98.44 249 GLY A C 1
ATOM 1925 O O . GLY A 1 249 ? -5.500 -13.663 13.463 1.00 98.44 249 GLY A O 1
ATOM 1926 N N . ILE A 1 250 ? -5.162 -11.895 12.129 1.00 98.75 250 ILE A N 1
ATOM 1927 C CA . ILE A 1 250 ? -4.404 -12.615 11.096 1.00 98.75 250 ILE A CA 1
ATOM 1928 C C . ILE A 1 250 ? -3.046 -11.964 10.880 1.00 98.75 250 ILE A C 1
ATOM 1930 O O . ILE A 1 250 ? -2.938 -10.745 10.758 1.00 98.75 250 ILE A O 1
ATOM 1934 N N . ALA A 1 251 ? -2.000 -12.773 10.782 1.00 98.75 251 ALA A N 1
ATOM 1935 C CA . ALA A 1 251 ? -0.711 -12.309 10.307 1.00 98.75 251 ALA A CA 1
ATOM 1936 C C . ALA A 1 251 ? -0.103 -13.257 9.283 1.00 98.75 251 ALA A C 1
ATOM 1938 O O . ALA A 1 251 ? -0.339 -14.463 9.309 1.00 98.75 251 ALA A O 1
ATOM 1939 N N . VAL A 1 252 ? 0.718 -12.709 8.395 1.00 98.81 252 VAL A N 1
ATOM 1940 C CA . VAL A 1 252 ? 1.561 -13.498 7.499 1.00 98.81 252 VAL A CA 1
ATOM 1941 C C . VAL A 1 252 ? 3.019 -13.115 7.696 1.00 98.81 252 VAL A C 1
ATOM 1943 O O . VAL A 1 252 ? 3.370 -11.942 7.615 1.00 98.81 252 VAL A O 1
ATOM 1946 N N . LEU A 1 253 ? 3.859 -14.109 7.970 1.00 98.75 253 LEU A N 1
ATOM 1947 C CA . LEU A 1 253 ? 5.312 -14.016 7.886 1.00 98.75 253 LEU A CA 1
ATOM 1948 C C . LEU A 1 253 ? 5.701 -14.592 6.527 1.00 98.75 253 LEU A C 1
ATOM 1950 O O . LEU A 1 253 ? 5.591 -15.803 6.327 1.00 98.75 253 LEU A O 1
ATOM 1954 N N . GLY A 1 254 ? 6.102 -13.755 5.577 1.00 97.69 254 GLY A N 1
ATOM 1955 C CA . GLY A 1 254 ? 6.228 -14.228 4.202 1.00 97.69 254 GLY A CA 1
ATOM 1956 C C . GLY A 1 254 ? 7.233 -13.483 3.348 1.00 97.69 254 GLY A C 1
ATOM 1957 O O . GLY A 1 254 ? 8.027 -12.673 3.827 1.00 97.69 254 GLY A O 1
ATOM 1958 N N . ASP A 1 255 ? 7.192 -13.801 2.064 1.00 96.50 255 ASP A N 1
ATOM 1959 C CA . ASP A 1 255 ? 8.003 -13.192 1.020 1.00 96.50 255 ASP A CA 1
ATOM 1960 C C . ASP A 1 255 ? 7.160 -12.285 0.101 1.00 96.50 255 ASP A C 1
ATOM 1962 O O . ASP A 1 255 ? 6.073 -11.829 0.474 1.00 96.50 255 ASP A O 1
ATOM 1966 N N . SER A 1 256 ? 7.670 -12.026 -1.102 1.00 95.00 256 SER A N 1
ATOM 1967 C CA . SER A 1 256 ? 7.042 -11.229 -2.158 1.00 95.00 256 SER A CA 1
ATOM 1968 C C . SER A 1 256 ? 5.661 -11.741 -2.582 1.00 95.00 256 SER A C 1
ATOM 1970 O O . SER A 1 256 ? 4.795 -10.942 -2.931 1.00 95.00 256 SER A O 1
ATOM 1972 N N . ILE A 1 257 ? 5.384 -13.050 -2.502 1.00 95.56 257 ILE A N 1
ATOM 1973 C CA . ILE A 1 257 ? 4.042 -13.578 -2.806 1.00 95.56 257 ILE A CA 1
ATOM 1974 C C . ILE A 1 257 ? 3.053 -13.157 -1.719 1.00 95.56 257 ILE A C 1
ATOM 1976 O O . ILE A 1 257 ? 1.937 -12.733 -2.015 1.00 95.56 257 ILE A O 1
ATOM 1980 N N . SER A 1 258 ? 3.471 -13.228 -0.454 1.00 97.56 258 SER A N 1
ATOM 1981 C CA . SER A 1 258 ? 2.628 -12.833 0.682 1.00 97.56 258 SER A CA 1
ATOM 1982 C C . SER A 1 258 ? 2.396 -11.322 0.743 1.00 97.56 258 SER A C 1
ATOM 1984 O O . SER A 1 258 ? 1.316 -10.888 1.146 1.00 97.56 258 SER A O 1
ATOM 1986 N N . ALA A 1 259 ? 3.385 -10.527 0.329 1.00 97.62 259 ALA A N 1
ATOM 1987 C CA . ALA A 1 259 ? 3.272 -9.075 0.209 1.00 97.62 259 ALA A CA 1
ATOM 1988 C C . ALA A 1 259 ? 2.495 -8.634 -1.050 1.00 97.62 259 ALA A C 1
ATOM 1990 O O . ALA A 1 259 ? 2.071 -7.485 -1.136 1.00 97.62 259 ALA A O 1
ATOM 1991 N N . HIS A 1 260 ? 2.248 -9.558 -1.986 1.00 97.88 260 HIS A N 1
ATOM 1992 C CA . HIS A 1 260 ? 1.728 -9.290 -3.324 1.00 97.88 260 HIS A CA 1
ATOM 1993 C C . HIS A 1 260 ? 2.589 -8.263 -4.073 1.00 97.88 260 HIS A C 1
ATOM 1995 O O . HIS A 1 260 ? 2.139 -7.164 -4.396 1.00 97.88 260 HIS A O 1
ATOM 2001 N N . PHE A 1 261 ? 3.827 -8.645 -4.372 1.00 96.56 261 PHE A N 1
ATOM 2002 C CA . PHE A 1 261 ? 4.667 -7.919 -5.317 1.00 96.56 261 PHE A CA 1
ATOM 2003 C C . PHE A 1 261 ? 3.972 -7.845 -6.680 1.00 96.56 261 PHE A C 1
ATOM 2005 O O . PHE A 1 261 ? 3.509 -8.865 -7.198 1.00 96.56 261 PHE A O 1
ATOM 2012 N N . SER A 1 262 ? 3.871 -6.644 -7.246 1.00 93.19 262 SER A N 1
ATOM 2013 C CA . SER A 1 262 ? 3.266 -6.429 -8.559 1.00 93.19 262 SER A CA 1
ATOM 2014 C C . SER A 1 262 ? 3.794 -5.153 -9.208 1.00 93.19 262 SER A C 1
ATOM 2016 O O . SER A 1 262 ? 3.715 -4.055 -8.643 1.00 93.19 262 SER A O 1
ATOM 2018 N N . ILE A 1 263 ? 4.301 -5.298 -10.434 1.00 89.25 263 ILE A N 1
ATOM 2019 C CA . ILE A 1 263 ? 4.648 -4.176 -11.304 1.00 89.25 263 ILE A CA 1
ATOM 2020 C C . ILE A 1 263 ? 3.534 -4.044 -12.345 1.00 89.25 263 ILE A C 1
ATOM 2022 O O . ILE A 1 263 ? 3.346 -4.973 -13.135 1.00 89.25 263 ILE A O 1
ATOM 2026 N N . PRO A 1 264 ? 2.832 -2.898 -12.408 1.00 89.81 264 PRO A N 1
ATOM 2027 C CA . PRO A 1 264 ? 1.811 -2.666 -13.419 1.00 89.81 264 PRO A CA 1
ATOM 2028 C C . PRO A 1 264 ? 2.316 -2.912 -14.843 1.00 89.81 264 PRO A C 1
ATOM 2030 O O . PRO A 1 264 ? 3.223 -2.225 -15.319 1.00 89.81 264 PRO A O 1
ATOM 2033 N N . GLU A 1 265 ? 1.697 -3.850 -15.563 1.00 91.62 265 GLU A N 1
ATOM 2034 C CA . GLU A 1 265 ? 2.076 -4.132 -16.955 1.00 91.62 265 GLU A CA 1
ATOM 2035 C C . GLU A 1 265 ? 1.900 -2.912 -17.864 1.00 91.62 265 GLU A C 1
ATOM 2037 O O . GLU A 1 265 ? 2.646 -2.734 -18.824 1.00 91.62 265 GLU A O 1
ATOM 2042 N N . GLN A 1 266 ? 0.969 -2.020 -17.517 1.00 92.12 266 GLN A N 1
ATOM 2043 C CA . GLN A 1 266 ? 0.685 -0.802 -18.266 1.00 92.12 266 GLN A CA 1
ATOM 2044 C C . GLN A 1 266 ? 1.848 0.196 -18.230 1.00 92.12 266 GLN A C 1
ATOM 2046 O O . GLN A 1 266 ? 1.862 1.139 -19.015 1.00 92.12 266 GLN A O 1
ATOM 2051 N N . TRP A 1 267 ? 2.829 0.016 -17.338 1.00 89.75 267 TRP A N 1
ATOM 2052 C CA . TRP A 1 267 ? 4.060 0.809 -17.343 1.00 89.75 267 TRP A CA 1
ATOM 2053 C C . TRP A 1 267 ? 5.044 0.367 -18.428 1.00 89.75 267 TRP A C 1
ATOM 2055 O O . TRP A 1 267 ? 5.930 1.141 -18.781 1.00 89.75 267 TRP A O 1
ATOM 2065 N N . LEU A 1 268 ? 4.901 -0.859 -18.940 1.00 90.00 268 LEU A N 1
ATOM 2066 C CA . LEU A 1 268 ? 5.827 -1.482 -19.889 1.00 90.00 268 LEU A CA 1
ATOM 2067 C C . LEU A 1 268 ? 5.180 -1.864 -21.226 1.00 90.00 268 LEU A C 1
ATOM 2069 O O . LEU A 1 268 ? 5.892 -2.264 -22.139 1.00 90.00 268 LEU A O 1
ATOM 2073 N N . ASP A 1 269 ? 3.858 -1.749 -21.348 1.00 90.00 269 ASP A N 1
ATOM 2074 C CA . ASP A 1 269 ? 3.118 -1.989 -22.585 1.00 90.00 269 ASP A CA 1
ATOM 2075 C C . ASP A 1 269 ? 2.761 -0.654 -23.258 1.00 90.00 269 ASP A C 1
ATOM 2077 O O . ASP A 1 269 ? 1.903 0.101 -22.781 1.00 90.00 269 ASP A O 1
ATOM 2081 N N . ALA A 1 270 ? 3.408 -0.362 -24.390 1.00 91.94 270 ALA A N 1
ATOM 2082 C CA . ALA A 1 270 ? 3.222 0.891 -25.120 1.00 91.94 270 ALA A CA 1
ATOM 2083 C C . ALA A 1 270 ? 1.778 1.115 -25.617 1.00 91.94 270 ALA A C 1
ATOM 2085 O O . ALA A 1 270 ? 1.400 2.260 -25.863 1.00 91.94 270 ALA A O 1
ATOM 2086 N N . HIS A 1 271 ? 0.952 0.065 -25.730 1.00 92.50 271 HIS A N 1
ATOM 2087 C CA . HIS A 1 271 ? -0.468 0.201 -26.074 1.00 92.50 271 HIS A CA 1
ATOM 2088 C C . HIS A 1 271 ? -1.327 0.734 -24.921 1.00 92.50 271 HIS A C 1
ATOM 2090 O O . HIS A 1 271 ? -2.417 1.252 -25.161 1.00 92.50 271 HIS A O 1
ATOM 2096 N N . GLN A 1 272 ? -0.863 0.587 -23.679 1.00 90.44 272 GLN A N 1
ATOM 2097 C CA . GLN A 1 272 ? -1.642 0.881 -22.473 1.00 90.44 272 GLN A CA 1
ATOM 2098 C C . GLN A 1 272 ? -1.091 2.074 -21.685 1.00 90.44 272 GLN A C 1
ATOM 2100 O O . GLN A 1 272 ? -1.836 2.728 -20.951 1.00 90.44 272 GLN A O 1
ATOM 2105 N N . ILE A 1 273 ? 0.197 2.382 -21.844 1.00 87.12 273 ILE A N 1
ATOM 2106 C CA . ILE A 1 273 ? 0.877 3.445 -21.106 1.00 87.12 273 ILE A CA 1
ATOM 2107 C C . ILE A 1 273 ? 0.294 4.833 -21.408 1.00 87.12 273 ILE A C 1
ATOM 2109 O O . ILE A 1 273 ? 0.116 5.228 -22.559 1.00 87.12 273 ILE A O 1
ATOM 2113 N N . ASN A 1 274 ? -0.008 5.588 -20.352 1.00 84.81 274 ASN A N 1
ATOM 2114 C CA . ASN A 1 274 ? -0.492 6.969 -20.392 1.00 84.81 274 ASN A CA 1
ATOM 2115 C C . ASN A 1 274 ? -0.330 7.622 -19.001 1.00 84.81 274 ASN A C 1
ATOM 2117 O O . ASN A 1 274 ? 0.153 6.995 -18.064 1.00 84.81 274 ASN A O 1
ATOM 2121 N N . GLY A 1 275 ? -0.745 8.880 -18.827 1.00 78.94 275 GLY A N 1
ATOM 2122 C CA . GLY A 1 275 ? -0.602 9.567 -17.534 1.00 78.94 275 GLY A CA 1
ATOM 2123 C C . GLY A 1 275 ? -1.416 8.963 -16.378 1.00 78.94 275 GLY A C 1
ATOM 2124 O O . GLY A 1 275 ? -0.982 9.024 -15.230 1.00 78.94 275 GLY A O 1
ATOM 2125 N N . ALA A 1 276 ? -2.572 8.349 -16.652 1.00 78.88 276 ALA A N 1
ATOM 2126 C CA . ALA A 1 276 ? -3.445 7.806 -15.608 1.00 78.88 276 ALA A CA 1
ATOM 2127 C C . ALA A 1 276 ? -2.829 6.581 -14.916 1.00 78.88 276 ALA A C 1
ATOM 2129 O O . ALA A 1 276 ? -3.004 6.396 -13.714 1.00 78.88 276 ALA A O 1
ATOM 2130 N N . VAL A 1 277 ? -2.052 5.764 -15.636 1.00 80.75 277 VAL A N 1
ATOM 2131 C CA . VAL A 1 277 ? -1.440 4.556 -15.054 1.00 80.75 277 VAL A CA 1
ATOM 2132 C C . VAL A 1 277 ? -0.308 4.869 -14.066 1.00 80.75 277 VAL A C 1
ATOM 2134 O O . VAL A 1 277 ? 0.094 3.992 -13.306 1.00 80.75 277 VAL A O 1
ATOM 2137 N N . PHE A 1 278 ? 0.165 6.119 -14.008 1.00 79.56 278 PHE A N 1
ATOM 2138 C CA . PHE A 1 278 ? 1.158 6.580 -13.032 1.00 79.56 278 PHE A CA 1
ATOM 2139 C C . PHE A 1 278 ? 0.568 7.438 -11.899 1.00 79.56 278 PHE A C 1
ATOM 2141 O O . PHE A 1 278 ? 1.327 7.912 -11.054 1.00 79.56 278 PHE A O 1
ATOM 2148 N N . GLU A 1 279 ? -0.758 7.621 -11.825 1.00 78.25 279 GLU A N 1
ATOM 2149 C CA . GLU A 1 279 ? -1.417 8.454 -10.800 1.00 78.25 279 GLU A CA 1
ATOM 2150 C C . GLU A 1 279 ? -1.020 8.058 -9.365 1.00 78.25 279 GLU A C 1
ATOM 2152 O O . GLU A 1 279 ? -0.835 8.915 -8.500 1.00 78.25 279 GLU A O 1
ATOM 2157 N N . HIS A 1 280 ? -0.821 6.759 -9.126 1.00 78.69 280 HIS A N 1
ATOM 2158 C CA . HIS A 1 280 ? -0.464 6.198 -7.821 1.00 78.69 280 HIS A CA 1
ATOM 2159 C C . HIS A 1 280 ? 0.998 5.732 -7.728 1.00 78.69 280 HIS A C 1
ATOM 2161 O O . HIS A 1 280 ? 1.339 4.968 -6.828 1.00 78.69 280 HIS A O 1
ATOM 2167 N N . LEU A 1 281 ? 1.877 6.200 -8.625 1.00 77.38 281 LEU A N 1
ATOM 2168 C CA . LEU A 1 281 ? 3.286 5.785 -8.687 1.00 77.38 281 LEU A CA 1
ATOM 2169 C C . LEU A 1 281 ? 4.005 5.911 -7.335 1.00 77.38 281 LEU A C 1
ATOM 2171 O O . LEU A 1 281 ? 4.680 4.976 -6.914 1.00 77.38 281 LEU A O 1
ATOM 2175 N N . ALA A 1 282 ? 3.830 7.043 -6.643 1.00 72.00 282 ALA A N 1
ATOM 2176 C CA . ALA A 1 282 ? 4.438 7.266 -5.332 1.00 72.00 282 ALA A CA 1
ATOM 2177 C C . ALA A 1 282 ? 3.998 6.196 -4.327 1.00 72.00 282 ALA A C 1
ATOM 2179 O O . ALA A 1 282 ? 4.840 5.535 -3.739 1.00 72.00 282 ALA A O 1
ATOM 2180 N N . PHE A 1 283 ? 2.691 5.947 -4.209 1.00 79.88 283 PHE A N 1
ATOM 2181 C CA . PHE A 1 283 ? 2.159 4.942 -3.289 1.00 79.88 283 PHE A CA 1
ATOM 2182 C C . PHE A 1 283 ? 2.748 3.550 -3.543 1.00 79.88 283 PHE A C 1
ATOM 2184 O O . PHE A 1 283 ? 3.084 2.842 -2.596 1.00 79.88 283 PHE A O 1
ATOM 2191 N N . ILE A 1 284 ? 2.848 3.153 -4.814 1.00 79.44 284 ILE A N 1
ATOM 2192 C CA . ILE A 1 284 ? 3.335 1.826 -5.206 1.00 79.44 284 ILE A CA 1
ATOM 2193 C C . ILE A 1 284 ? 4.825 1.690 -4.855 1.00 79.44 284 ILE A C 1
ATOM 2195 O O . ILE A 1 284 ? 5.234 0.688 -4.278 1.00 79.44 284 ILE A O 1
ATOM 2199 N N . ILE A 1 285 ? 5.633 2.722 -5.120 1.00 74.88 285 ILE A N 1
ATOM 2200 C CA . ILE A 1 285 ? 7.064 2.739 -4.773 1.00 74.88 285 ILE A CA 1
ATOM 2201 C C . ILE A 1 285 ? 7.281 2.779 -3.254 1.00 74.88 285 ILE A C 1
ATOM 2203 O O . ILE A 1 285 ? 8.138 2.070 -2.735 1.00 74.88 285 ILE A O 1
ATOM 2207 N N . GLU A 1 286 ? 6.516 3.591 -2.524 1.00 77.62 286 GLU A N 1
ATOM 2208 C CA . GLU A 1 286 ? 6.618 3.708 -1.061 1.00 77.62 286 GLU A CA 1
ATOM 2209 C C . GLU A 1 286 ? 6.168 2.436 -0.320 1.00 77.62 286 GLU A C 1
ATOM 2211 O O . GLU A 1 286 ? 6.422 2.295 0.878 1.00 77.62 286 GLU A O 1
ATOM 2216 N N . ASN A 1 287 ? 5.505 1.518 -1.026 1.00 82.12 287 ASN A N 1
ATOM 2217 C CA . ASN A 1 287 ? 5.199 0.163 -0.578 1.00 82.12 287 ASN A CA 1
ATOM 2218 C C . ASN A 1 287 ? 6.101 -0.892 -1.231 1.00 82.12 287 ASN A C 1
ATOM 2220 O O . ASN A 1 287 ? 5.740 -2.055 -1.237 1.00 82.12 287 ASN A O 1
ATOM 2224 N N . GLU A 1 288 ? 7.268 -0.524 -1.761 1.00 83.75 288 GLU A N 1
ATOM 2225 C CA . GLU A 1 288 ? 8.263 -1.488 -2.265 1.00 83.75 288 GLU A CA 1
ATOM 2226 C C . GLU A 1 288 ? 7.770 -2.318 -3.462 1.00 83.75 288 GLU A C 1
ATOM 2228 O O . GLU A 1 288 ? 8.238 -3.431 -3.674 1.00 83.75 288 GLU A O 1
ATOM 2233 N N . LEU A 1 289 ? 6.851 -1.762 -4.266 1.00 86.94 289 LEU A N 1
ATOM 2234 C CA . LEU A 1 289 ? 6.123 -2.465 -5.337 1.00 86.94 289 LEU A CA 1
ATOM 2235 C C . LEU A 1 289 ? 5.217 -3.600 -4.823 1.00 86.94 289 LEU A C 1
ATOM 2237 O O . LEU A 1 289 ? 4.689 -4.378 -5.618 1.00 86.94 289 LEU A O 1
ATOM 2241 N N . ASP A 1 290 ? 4.992 -3.659 -3.512 1.00 95.19 290 ASP A N 1
ATOM 2242 C CA . ASP A 1 290 ? 4.092 -4.600 -2.869 1.00 95.19 290 ASP A CA 1
ATOM 2243 C C . ASP A 1 290 ? 2.697 -3.998 -2.680 1.00 95.19 290 ASP A C 1
ATOM 2245 O O . ASP A 1 290 ? 2.500 -2.789 -2.505 1.00 95.19 290 ASP A O 1
ATOM 2249 N N . TRP A 1 291 ? 1.701 -4.879 -2.694 1.00 96.62 291 TRP A N 1
ATOM 2250 C CA . TRP A 1 291 ? 0.287 -4.541 -2.590 1.00 96.62 291 TRP A CA 1
ATOM 2251 C C . TRP A 1 291 ? -0.371 -5.326 -1.446 1.00 96.62 291 TRP A C 1
ATOM 2253 O O . TRP A 1 291 ? -1.384 -6.008 -1.654 1.00 96.62 291 TRP A O 1
ATOM 2263 N N . PRO A 1 292 ? 0.146 -5.230 -0.204 1.00 97.38 292 PRO A N 1
ATOM 2264 C CA . PRO A 1 292 ? -0.345 -6.009 0.936 1.00 97.38 292 PRO A CA 1
ATOM 2265 C C . PRO A 1 292 ? -1.831 -5.756 1.230 1.00 97.38 292 PRO A C 1
ATOM 2267 O O . PRO A 1 292 ? -2.533 -6.663 1.691 1.00 97.38 292 PRO A O 1
ATOM 2270 N N . GLN A 1 293 ? -2.336 -4.569 0.876 1.00 95.88 293 GLN A N 1
ATOM 2271 C CA . GLN A 1 293 ? -3.740 -4.170 0.959 1.00 95.88 293 GLN A CA 1
ATOM 2272 C C . GLN A 1 293 ? -4.671 -4.909 -0.018 1.00 95.88 293 GLN A C 1
ATOM 2274 O O . GLN A 1 293 ? -5.892 -4.847 0.154 1.00 95.88 293 GLN A O 1
ATOM 2279 N N . LEU A 1 294 ? -4.118 -5.620 -1.007 1.00 96.62 294 LEU A N 1
ATOM 2280 C CA . LEU A 1 294 ? -4.832 -6.473 -1.967 1.00 96.62 294 LEU A CA 1
ATOM 2281 C C . LEU A 1 294 ? -4.465 -7.971 -1.841 1.00 96.62 294 LEU A C 1
ATOM 2283 O O . LEU A 1 294 ? -5.061 -8.802 -2.523 1.00 96.62 294 LEU A O 1
ATOM 2287 N N . SER A 1 295 ? -3.518 -8.317 -0.961 1.00 98.19 295 SER A N 1
ATOM 2288 C CA . SER A 1 295 ? -2.934 -9.662 -0.842 1.00 98.19 295 SER A CA 1
ATOM 2289 C C . SER A 1 295 ? -3.889 -10.748 -0.322 1.00 98.19 295 SER A C 1
ATOM 2291 O O . SER A 1 295 ? -4.873 -10.483 0.376 1.00 98.19 295 SER A O 1
ATOM 2293 N N . THR A 1 296 ? -3.517 -12.006 -0.584 1.00 98.06 296 THR A N 1
ATOM 2294 C CA . THR A 1 296 ? -4.218 -13.229 -0.145 1.00 98.06 296 THR A CA 1
ATOM 2295 C C . THR A 1 296 ? -4.560 -13.250 1.352 1.00 98.06 296 THR A C 1
ATOM 2297 O O . THR A 1 296 ? -5.658 -13.645 1.743 1.00 98.06 296 THR A O 1
ATOM 2300 N N . GLN A 1 297 ? -3.621 -12.867 2.222 1.00 98.25 297 GLN A N 1
ATOM 2301 C CA . GLN A 1 297 ? -3.785 -13.031 3.672 1.00 98.25 297 GLN A CA 1
ATOM 2302 C C . GLN A 1 297 ? -4.416 -11.795 4.316 1.00 98.25 297 GLN A C 1
ATOM 2304 O O . GLN A 1 297 ? -5.355 -11.916 5.103 1.00 98.25 297 GLN A O 1
ATOM 2309 N N . THR A 1 298 ? -3.937 -10.603 3.949 1.00 98.56 298 THR A N 1
ATOM 2310 C CA . THR A 1 298 ? -4.236 -9.353 4.668 1.00 98.56 298 THR A CA 1
ATOM 2311 C C . THR A 1 298 ? -4.944 -8.303 3.824 1.00 98.56 298 THR A C 1
ATOM 2313 O O . THR A 1 298 ? -5.191 -7.206 4.319 1.00 98.56 298 THR A O 1
ATOM 2316 N N . GLY A 1 299 ? -5.272 -8.600 2.564 1.00 97.75 299 GLY A N 1
ATOM 2317 C CA . GLY A 1 299 ? -5.940 -7.640 1.696 1.00 97.75 299 GLY A CA 1
ATOM 2318 C C . GLY A 1 299 ? -7.252 -7.154 2.309 1.00 97.75 299 GLY A C 1
ATOM 2319 O O . GLY A 1 299 ? -8.040 -7.956 2.798 1.00 97.75 299 GLY A O 1
ATOM 2320 N N . TYR A 1 300 ? -7.501 -5.850 2.319 1.00 94.06 300 TYR A N 1
ATOM 2321 C CA . TYR A 1 300 ? -8.636 -5.256 3.039 1.00 94.06 300 TYR A CA 1
ATOM 2322 C C . TYR A 1 300 ? -9.446 -4.263 2.209 1.00 94.06 300 TYR A C 1
ATOM 2324 O O . TYR A 1 300 ? -10.511 -3.817 2.639 1.00 94.06 300 TYR A O 1
ATOM 2332 N N . MET A 1 301 ? -8.968 -3.906 1.017 1.00 87.81 301 MET A N 1
ATOM 2333 C CA . MET A 1 301 ? -9.640 -2.951 0.146 1.00 87.81 301 MET A CA 1
ATOM 2334 C C . MET A 1 301 ? -9.723 -3.467 -1.281 1.00 87.81 301 MET A C 1
ATOM 2336 O O . MET A 1 301 ? -8.849 -4.189 -1.733 1.00 87.81 301 MET A O 1
ATOM 2340 N N . ASN A 1 302 ? -10.764 -3.060 -2.005 1.00 84.19 302 ASN A N 1
ATOM 2341 C CA . ASN A 1 302 ? -10.813 -3.227 -3.457 1.00 84.19 302 ASN A CA 1
ATOM 2342 C C . ASN A 1 302 ? -10.019 -2.102 -4.119 1.00 84.19 302 ASN A C 1
ATOM 2344 O O . ASN A 1 302 ? -10.036 -0.972 -3.618 1.00 84.19 302 ASN A O 1
ATOM 2348 N N . SER A 1 303 ? -9.437 -2.381 -5.282 1.00 80.69 303 SER A N 1
ATOM 2349 C CA . SER A 1 303 ? -8.800 -1.354 -6.099 1.00 80.69 303 SER A CA 1
ATOM 2350 C C . SER A 1 303 ? -9.694 -0.938 -7.263 1.00 80.69 303 SER A C 1
ATOM 2352 O O . SER A 1 303 ? -10.348 -1.760 -7.906 1.00 80.69 303 SER A O 1
ATOM 2354 N N . SER A 1 304 ? -9.721 0.365 -7.522 1.00 78.00 304 SER A N 1
ATOM 2355 C CA . SER A 1 304 ? -10.325 0.965 -8.714 1.00 78.00 304 SER A CA 1
ATOM 2356 C C . SER A 1 304 ? -9.294 1.758 -9.510 1.00 78.00 304 SER A C 1
ATOM 2358 O O . SER A 1 304 ? -9.643 2.733 -10.173 1.00 78.00 304 SER A O 1
ATOM 2360 N N . TRP A 1 305 ? -8.019 1.411 -9.354 1.00 80.31 305 TRP A N 1
ATOM 2361 C CA . TRP A 1 305 ? -6.922 2.126 -9.986 1.00 80.31 305 TRP A CA 1
ATOM 2362 C C . TRP A 1 305 ? -6.811 1.720 -11.453 1.00 80.31 305 TRP A C 1
ATOM 2364 O O . TRP A 1 305 ? -7.073 0.561 -11.774 1.00 80.31 305 TRP A O 1
ATOM 2374 N N . PRO A 1 306 ? -6.373 2.623 -12.347 1.00 69.38 306 PRO A N 1
ATOM 2375 C CA . PRO A 1 306 ? -6.227 2.307 -13.770 1.00 69.38 306 PRO A CA 1
ATOM 2376 C C . PRO A 1 306 ? -5.332 1.091 -14.052 1.00 69.38 306 PRO A C 1
ATOM 2378 O O . PRO A 1 306 ? -5.528 0.404 -15.046 1.00 69.38 306 PRO A O 1
ATOM 2381 N N . VAL A 1 307 ? -4.371 0.819 -13.164 1.00 75.12 307 VAL A N 1
ATOM 2382 C CA . VAL A 1 307 ? -3.425 -0.304 -13.262 1.00 75.12 307 VAL A CA 1
ATOM 2383 C C . VAL A 1 307 ? -3.960 -1.623 -12.706 1.00 75.12 307 VAL A C 1
ATOM 2385 O O . VAL A 1 307 ? -3.512 -2.691 -13.110 1.00 75.12 307 VAL A O 1
ATOM 2388 N N . VAL A 1 308 ? -4.930 -1.563 -11.791 1.00 78.94 308 VAL A N 1
ATOM 2389 C CA . VAL A 1 308 ? -5.555 -2.748 -11.200 1.00 78.94 308 VAL A CA 1
ATOM 2390 C C . VAL A 1 308 ? -6.994 -2.433 -10.815 1.00 78.94 308 VAL A C 1
ATOM 2392 O O . VAL A 1 308 ? -7.277 -1.753 -9.825 1.00 78.94 308 VAL A O 1
ATOM 2395 N N . LEU A 1 309 ? -7.914 -2.963 -11.617 1.00 67.00 309 LEU A N 1
ATOM 2396 C CA . LEU A 1 309 ? -9.348 -2.908 -11.377 1.00 67.00 309 LEU A CA 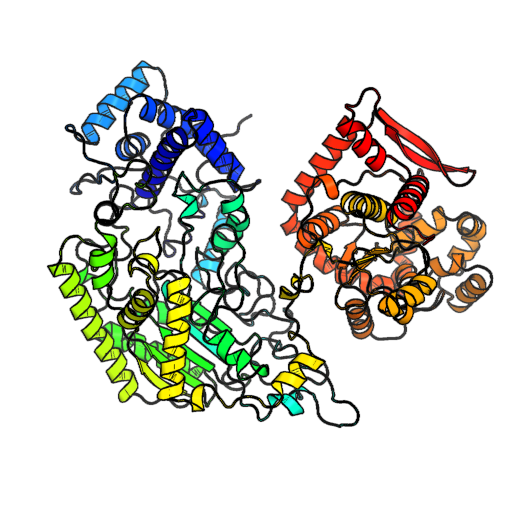1
ATOM 2397 C C . LEU A 1 309 ? -9.806 -4.283 -10.904 1.00 67.00 309 LEU A C 1
ATOM 2399 O O . LEU A 1 309 ? -10.102 -5.161 -11.711 1.00 67.00 309 LEU A O 1
ATOM 2403 N N . SER A 1 310 ? -9.844 -4.480 -9.590 1.00 74.19 310 SER A N 1
ATOM 2404 C CA . SER A 1 310 ? -10.201 -5.780 -9.032 1.00 74.19 310 SER A CA 1
ATOM 2405 C C . SER A 1 310 ? -10.869 -5.667 -7.673 1.00 74.19 310 SER A C 1
ATOM 2407 O O . SER A 1 310 ? -10.618 -4.757 -6.875 1.00 74.19 310 SER A O 1
ATOM 2409 N N . GLN A 1 311 ? -11.720 -6.650 -7.401 1.00 80.06 311 GLN A N 1
ATOM 2410 C CA . GLN A 1 311 ? -12.151 -6.943 -6.046 1.00 80.06 311 GLN A CA 1
ATOM 2411 C C . GLN A 1 311 ? -11.032 -7.662 -5.292 1.00 80.06 311 GLN A C 1
ATOM 2413 O O . GLN A 1 311 ? -10.152 -8.278 -5.893 1.00 80.06 311 GLN A O 1
ATOM 2418 N N . THR A 1 312 ? -11.089 -7.589 -3.971 1.00 89.94 312 THR A N 1
ATOM 2419 C CA . THR A 1 312 ? -10.162 -8.282 -3.085 1.00 89.94 312 THR A CA 1
ATOM 2420 C C . THR A 1 312 ? -10.928 -9.318 -2.288 1.00 89.94 312 THR A C 1
ATOM 2422 O O . THR A 1 312 ? -11.979 -9.029 -1.713 1.00 89.94 312 THR A O 1
ATOM 2425 N N . LYS A 1 313 ? -10.382 -10.531 -2.243 1.00 90.69 313 LYS A N 1
ATOM 2426 C CA . LYS A 1 313 ? -10.729 -11.545 -1.254 1.00 90.69 313 LYS A CA 1
ATOM 2427 C C . LYS A 1 313 ? -9.469 -11.877 -0.483 1.00 90.69 313 LYS A C 1
ATOM 2429 O O . LYS A 1 313 ? -8.398 -11.969 -1.071 1.00 90.69 313 LYS A O 1
ATOM 2434 N N . SER A 1 314 ? -9.615 -12.060 0.817 1.00 98.19 314 SER A N 1
ATOM 2435 C CA . SER A 1 314 ? -8.502 -12.407 1.686 1.00 98.19 314 SER A CA 1
ATOM 2436 C C . SER A 1 314 ? -8.984 -13.200 2.891 1.00 98.19 314 SER A C 1
ATOM 2438 O O . SER A 1 314 ? -10.176 -13.181 3.222 1.00 98.19 314 SER A O 1
ATOM 2440 N N . ILE A 1 315 ? -8.052 -13.859 3.577 1.00 98.56 315 ILE A N 1
ATOM 2441 C CA . ILE A 1 315 ? -8.332 -14.495 4.870 1.00 98.56 315 ILE A CA 1
ATOM 2442 C C . ILE A 1 315 ? -8.814 -13.453 5.885 1.00 98.56 315 ILE A C 1
ATOM 2444 O O . ILE A 1 315 ? -9.808 -13.683 6.571 1.00 98.56 315 ILE A O 1
ATOM 2448 N N . TYR A 1 316 ? -8.198 -12.269 5.912 1.00 98.69 316 TYR A N 1
ATOM 2449 C CA . TYR A 1 316 ? -8.634 -11.153 6.748 1.00 98.69 316 TYR A CA 1
ATOM 2450 C C . TYR A 1 316 ? -10.103 -10.754 6.532 1.00 98.69 316 TYR A C 1
ATOM 2452 O O . TYR A 1 316 ? -10.875 -10.687 7.489 1.00 98.69 316 TYR A O 1
ATOM 2460 N N . LEU A 1 317 ? -10.526 -10.520 5.285 1.00 97.44 317 LEU A N 1
ATOM 2461 C CA . LEU A 1 317 ? -11.905 -10.109 4.997 1.00 97.44 317 LEU A CA 1
ATOM 2462 C C . LEU A 1 317 ? -12.916 -11.193 5.386 1.00 97.44 317 LEU A C 1
ATOM 2464 O O . LEU A 1 317 ? -13.982 -10.867 5.909 1.00 97.44 317 LEU A O 1
ATOM 2468 N N . LYS A 1 318 ? -12.563 -12.470 5.202 1.00 97.94 318 LYS A N 1
ATOM 2469 C CA . LYS A 1 318 ? -13.389 -13.606 5.634 1.00 97.94 318 LYS A CA 1
ATOM 2470 C C . LYS A 1 318 ? -13.476 -13.708 7.163 1.00 97.94 318 LYS A C 1
ATOM 2472 O O . LYS A 1 318 ? -14.556 -13.965 7.694 1.00 97.94 318 LYS A O 1
ATOM 2477 N N . LEU A 1 319 ? -12.388 -13.430 7.888 1.00 98.25 319 LEU A N 1
ATOM 2478 C CA . LEU A 1 319 ? -12.399 -13.349 9.356 1.00 98.25 319 LEU A CA 1
ATOM 2479 C C . LEU A 1 319 ? -13.277 -12.203 9.871 1.00 98.25 319 LEU A C 1
ATOM 2481 O O . LEU A 1 319 ? -13.965 -12.385 10.874 1.00 98.25 319 LEU A O 1
ATOM 2485 N N . ILE A 1 320 ? -13.297 -11.048 9.198 1.00 95.81 320 ILE A N 1
ATOM 2486 C CA . ILE A 1 320 ? -14.199 -9.937 9.549 1.00 95.81 320 ILE A CA 1
ATOM 2487 C C . ILE A 1 320 ? -15.659 -10.285 9.255 1.00 95.81 320 ILE A C 1
ATOM 2489 O O . ILE A 1 320 ? -16.545 -9.936 10.034 1.00 95.81 320 ILE A O 1
ATOM 2493 N N . GLU A 1 321 ? -15.931 -10.916 8.110 1.00 95.31 321 GLU A N 1
ATOM 2494 C CA . GLU A 1 321 ? -17.283 -11.349 7.745 1.00 95.31 321 GLU A CA 1
ATOM 2495 C C . GLU A 1 321 ? -17.841 -12.312 8.794 1.00 95.31 321 GLU A C 1
ATOM 2497 O O . GLU A 1 321 ? -18.984 -12.164 9.227 1.00 95.31 321 GLU A O 1
ATOM 2502 N N . ARG A 1 322 ? -16.997 -13.232 9.266 1.00 96.31 322 ARG A N 1
ATOM 2503 C CA . ARG A 1 322 ? -17.330 -14.191 10.316 1.00 96.31 322 ARG A CA 1
ATOM 2504 C C . ARG A 1 322 ? -17.478 -13.538 11.689 1.00 96.31 322 ARG A C 1
ATOM 2506 O O . ARG A 1 322 ? -18.438 -13.827 12.402 1.00 96.31 322 ARG A O 1
ATOM 2513 N N . ASN A 1 323 ? -16.578 -12.632 12.059 1.00 98.19 323 ASN A N 1
ATOM 2514 C CA . ASN A 1 323 ? -16.640 -11.893 13.315 1.00 98.19 323 ASN A CA 1
ATOM 2515 C C . ASN A 1 323 ? -16.136 -10.454 13.142 1.00 98.19 323 ASN A C 1
ATOM 2517 O O . ASN A 1 323 ? -14.936 -10.191 13.050 1.00 98.19 323 ASN A O 1
ATOM 2521 N N . ARG A 1 324 ? -17.067 -9.496 13.181 1.00 96.62 324 ARG A N 1
ATOM 2522 C CA . ARG A 1 324 ? -16.778 -8.068 13.002 1.00 96.62 324 ARG A CA 1
ATOM 2523 C C . ARG A 1 324 ? -15.839 -7.496 14.066 1.00 96.62 324 ARG A C 1
ATOM 2525 O O . ARG A 1 324 ? -15.176 -6.501 13.794 1.00 96.62 324 ARG A O 1
ATOM 2532 N N . CYS A 1 325 ? -15.710 -8.130 15.230 1.00 98.12 325 CYS A N 1
ATOM 2533 C CA . CYS A 1 325 ? -14.766 -7.712 16.271 1.00 98.12 325 CYS A CA 1
ATOM 2534 C C . CYS A 1 325 ? -13.287 -7.841 15.849 1.00 98.12 325 CYS A C 1
ATOM 2536 O O . CYS A 1 325 ? -12.432 -7.238 16.488 1.00 98.12 325 CYS A O 1
ATOM 2538 N N . ASN A 1 326 ? -12.993 -8.567 14.760 1.00 98.19 326 ASN A N 1
ATOM 2539 C CA . ASN A 1 326 ? -11.652 -8.702 14.168 1.00 98.19 326 ASN A CA 1
ATOM 2540 C C . ASN A 1 326 ? -11.250 -7.499 13.291 1.00 98.19 326 ASN A C 1
ATOM 2542 O O . ASN A 1 326 ? -10.222 -7.526 12.611 1.00 98.19 326 ASN A O 1
ATOM 2546 N N . PHE A 1 327 ? -12.083 -6.454 13.224 1.00 97.38 327 PHE A N 1
ATOM 2547 C CA . PHE A 1 327 ? -11.809 -5.285 12.397 1.00 97.38 327 PHE A CA 1
ATOM 2548 C C . PHE A 1 327 ? -10.440 -4.663 12.741 1.00 97.38 327 PHE A C 1
ATOM 2550 O O . PHE A 1 327 ? -10.050 -4.566 13.897 1.00 97.38 327 PHE A O 1
ATOM 2557 N N . ARG A 1 328 ? -9.698 -4.283 11.695 1.00 96.88 328 ARG A N 1
ATOM 2558 C CA . ARG A 1 328 ? -8.266 -3.908 11.658 1.00 96.88 328 ARG A CA 1
ATOM 2559 C C . ARG A 1 328 ? -7.217 -4.907 12.166 1.00 96.88 328 ARG A C 1
ATOM 2561 O O . ARG A 1 328 ? -6.046 -4.625 11.959 1.00 96.88 328 ARG A O 1
ATOM 2568 N N . ASP A 1 329 ? -7.554 -6.057 12.742 1.00 98.50 329 ASP A N 1
ATOM 2569 C CA . ASP A 1 329 ? -6.541 -6.975 13.299 1.00 98.50 329 ASP A CA 1
ATOM 2570 C C . ASP A 1 329 ? -5.856 -7.848 12.217 1.00 98.50 329 ASP A C 1
ATOM 2572 O O . ASP A 1 329 ? -6.025 -9.067 12.165 1.00 98.50 329 ASP A O 1
ATOM 2576 N N . TYR A 1 330 ? -5.113 -7.205 11.307 1.00 98.69 330 TYR A N 1
ATOM 2577 C CA . TYR A 1 330 ? -4.272 -7.840 10.285 1.00 98.69 330 TYR A CA 1
ATOM 2578 C C . TYR A 1 330 ? -2.830 -7.334 10.340 1.00 98.69 330 TYR A C 1
ATOM 2580 O O . TYR A 1 330 ? -2.592 -6.163 10.651 1.00 98.69 330 TYR A O 1
ATOM 2588 N N . GLN A 1 331 ? -1.868 -8.196 9.992 1.00 98.75 331 GLN A N 1
ATOM 2589 C CA . GLN A 1 331 ? -0.453 -7.834 9.865 1.00 98.75 331 GLN A CA 1
ATOM 2590 C C . GLN A 1 331 ? 0.259 -8.600 8.743 1.00 98.75 331 GLN A C 1
ATOM 2592 O O . GLN A 1 331 ? 0.408 -9.818 8.788 1.00 98.75 331 GLN A O 1
ATOM 2597 N N . ASN A 1 332 ? 0.755 -7.884 7.743 1.00 98.75 332 ASN A N 1
ATOM 2598 C CA . ASN A 1 332 ? 1.584 -8.418 6.675 1.00 98.75 332 ASN A CA 1
ATOM 2599 C C . ASN A 1 332 ? 3.053 -8.130 6.984 1.00 98.75 332 ASN A C 1
ATOM 2601 O O . ASN A 1 332 ? 3.508 -6.990 6.912 1.00 98.75 332 ASN A O 1
ATOM 2605 N N . VAL A 1 333 ? 3.781 -9.179 7.350 1.00 98.19 333 VAL A N 1
ATOM 2606 C CA . VAL A 1 333 ? 5.227 -9.176 7.605 1.00 98.19 333 VAL A CA 1
ATOM 2607 C C . VAL A 1 333 ? 5.931 -9.863 6.421 1.00 98.19 333 VAL A C 1
ATOM 2609 O O . VAL A 1 333 ? 6.851 -10.664 6.579 1.00 98.19 333 VAL A O 1
ATOM 2612 N N . GLY A 1 334 ? 5.432 -9.603 5.208 1.00 96.69 334 GLY A N 1
ATOM 2613 C CA . GLY A 1 334 ? 6.017 -10.041 3.946 1.00 96.69 334 GLY A CA 1
ATOM 2614 C C . GLY A 1 334 ? 7.152 -9.122 3.503 1.00 96.69 334 GLY A C 1
ATOM 2615 O O . GLY A 1 334 ? 7.022 -7.902 3.586 1.00 96.69 334 GLY A O 1
ATOM 2616 N N . VAL A 1 335 ? 8.275 -9.675 3.046 1.00 94.69 335 VAL A N 1
ATOM 2617 C CA . VAL A 1 335 ? 9.411 -8.884 2.541 1.00 94.69 335 VAL A CA 1
ATOM 2618 C C . VAL A 1 335 ? 9.960 -9.508 1.259 1.00 94.69 335 VAL A C 1
ATOM 2620 O O . VAL A 1 335 ? 10.229 -10.710 1.211 1.00 94.69 335 VAL A O 1
ATOM 2623 N N . ASN A 1 336 ? 10.186 -8.689 0.232 1.00 89.25 336 ASN A N 1
ATOM 2624 C CA . ASN A 1 336 ? 10.820 -9.124 -1.011 1.00 89.25 336 ASN A CA 1
ATOM 2625 C C . ASN A 1 336 ? 12.196 -9.758 -0.743 1.00 89.25 336 ASN A C 1
ATOM 2627 O O . ASN A 1 336 ? 13.039 -9.203 -0.038 1.00 89.25 336 ASN A O 1
ATOM 2631 N N . GLY A 1 337 ? 12.414 -10.967 -1.268 1.00 89.62 337 GLY A N 1
ATOM 2632 C CA . GLY A 1 337 ? 13.636 -11.742 -1.026 1.00 89.62 337 GLY A CA 1
ATOM 2633 C C . GLY A 1 337 ? 13.738 -12.400 0.361 1.00 89.62 337 GLY A C 1
ATOM 2634 O O . GLY A 1 337 ? 14.791 -12.954 0.695 1.00 89.62 337 GLY A O 1
ATOM 2635 N N . ALA A 1 338 ? 12.685 -12.365 1.190 1.00 94.88 338 ALA A N 1
ATOM 2636 C CA . ALA A 1 338 ? 12.691 -13.060 2.473 1.00 94.88 338 ALA A CA 1
ATOM 2637 C C . ALA A 1 338 ? 12.801 -14.577 2.293 1.00 94.88 338 ALA A C 1
ATOM 2639 O O . ALA A 1 338 ? 12.020 -15.194 1.574 1.00 94.88 338 ALA A O 1
ATOM 2640 N N . ARG A 1 339 ? 13.754 -15.168 3.010 1.00 96.00 339 ARG A N 1
ATOM 2641 C CA . ARG A 1 339 ? 13.968 -16.613 3.155 1.00 96.00 339 ARG A CA 1
ATOM 2642 C C . ARG A 1 339 ? 14.057 -16.974 4.632 1.00 96.00 339 ARG A C 1
ATOM 2644 O O . ARG A 1 339 ? 14.176 -16.073 5.470 1.00 96.00 339 ARG A O 1
ATOM 2651 N N . THR A 1 340 ? 14.076 -18.262 4.971 1.00 98.06 340 THR A N 1
ATOM 2652 C CA . THR A 1 340 ? 14.116 -18.699 6.384 1.00 98.06 340 THR A CA 1
ATOM 2653 C C . THR A 1 340 ? 15.237 -18.027 7.180 1.00 98.06 340 THR A C 1
ATOM 2655 O O . THR A 1 340 ? 15.024 -17.571 8.302 1.00 98.06 340 THR A O 1
ATOM 2658 N N . GLY A 1 341 ? 16.420 -17.869 6.578 1.00 97.19 341 GLY A N 1
ATOM 2659 C CA . GLY A 1 341 ? 17.566 -17.226 7.221 1.00 97.19 341 GLY A CA 1
ATOM 2660 C C . GLY A 1 341 ? 17.343 -15.759 7.598 1.00 97.19 341 GLY A C 1
ATOM 2661 O O . GLY A 1 341 ? 17.708 -15.364 8.703 1.00 97.19 341 GLY A O 1
ATOM 2662 N N . SER A 1 342 ? 16.736 -14.952 6.720 1.00 95.25 342 SER A N 1
ATOM 2663 C CA . SER A 1 342 ? 16.460 -13.534 7.006 1.00 95.25 342 SER A CA 1
ATOM 2664 C C . SER A 1 342 ? 15.221 -13.340 7.874 1.00 95.25 342 SER A C 1
ATOM 2666 O O . SER A 1 342 ? 15.149 -12.373 8.628 1.00 95.25 342 SER A O 1
ATOM 2668 N N . MET A 1 343 ? 14.259 -14.266 7.809 1.00 97.25 343 MET A N 1
ATOM 2669 C CA . MET A 1 343 ? 13.025 -14.171 8.586 1.00 97.25 343 MET A CA 1
ATOM 2670 C C . MET A 1 343 ? 13.272 -14.218 10.101 1.00 97.25 343 MET A C 1
ATOM 2672 O O . MET A 1 343 ? 12.482 -13.671 10.858 1.00 97.25 343 MET A O 1
ATOM 2676 N N . LYS A 1 344 ? 14.414 -14.750 10.558 1.00 96.75 344 LYS A N 1
ATOM 2677 C CA . LYS A 1 344 ? 14.835 -14.683 11.971 1.00 96.75 344 LYS A CA 1
ATOM 2678 C C . LYS A 1 344 ? 14.895 -13.261 12.538 1.00 96.75 344 LYS A C 1
ATOM 2680 O O . LYS A 1 344 ? 14.661 -13.069 13.730 1.00 96.75 344 LYS A O 1
ATOM 2685 N N . ASP A 1 345 ? 15.221 -12.279 11.703 1.00 94.62 345 ASP A N 1
ATOM 2686 C CA . ASP A 1 345 ? 15.229 -10.872 12.104 1.00 94.62 345 ASP A CA 1
ATOM 2687 C C . ASP A 1 345 ? 13.928 -10.169 11.726 1.00 94.62 345 ASP A C 1
ATOM 2689 O O . ASP A 1 345 ? 13.390 -9.427 12.543 1.00 94.62 345 ASP A O 1
ATOM 2693 N N . ILE A 1 346 ? 13.376 -10.463 10.544 1.00 95.38 346 ILE A N 1
ATOM 2694 C CA . ILE A 1 346 ? 12.127 -9.853 10.059 1.00 95.38 346 ILE A CA 1
ATOM 2695 C C . ILE A 1 346 ? 10.947 -10.189 10.982 1.00 95.38 346 ILE A C 1
ATOM 2697 O O . ILE A 1 346 ? 10.136 -9.314 11.261 1.00 95.38 346 ILE A O 1
ATOM 2701 N N . VAL A 1 347 ? 10.875 -11.410 11.532 1.00 97.38 347 VAL A N 1
ATOM 2702 C CA . VAL A 1 347 ? 9.792 -11.834 12.440 1.00 97.38 347 VAL A CA 1
ATOM 2703 C C . VAL A 1 347 ? 9.636 -10.905 13.648 1.00 97.38 347 VAL A C 1
ATOM 2705 O O . VAL A 1 347 ? 8.541 -10.769 14.185 1.00 97.38 347 VAL A O 1
ATOM 2708 N N . LYS A 1 348 ? 10.705 -10.200 14.042 1.00 95.62 348 LYS A N 1
ATOM 2709 C CA . LYS A 1 348 ? 10.694 -9.248 15.159 1.00 95.62 348 LYS A CA 1
ATOM 2710 C C . LYS A 1 348 ? 9.888 -7.980 14.875 1.00 95.62 348 LYS A C 1
ATOM 2712 O O . LYS A 1 348 ? 9.624 -7.227 15.808 1.00 95.62 348 LYS A O 1
ATOM 2717 N N . SER A 1 349 ? 9.506 -7.727 13.622 1.00 95.12 349 SER A N 1
ATOM 2718 C CA . SER A 1 349 ? 8.616 -6.622 13.272 1.00 95.12 349 SER A CA 1
ATOM 2719 C C . SER A 1 349 ? 7.133 -6.972 13.461 1.00 95.12 349 SER A C 1
ATOM 2721 O O . SER A 1 349 ? 6.293 -6.073 13.391 1.00 95.12 349 SER A O 1
ATOM 2723 N N . LEU A 1 350 ? 6.784 -8.237 13.744 1.00 97.50 350 LEU A N 1
ATOM 2724 C CA . LEU A 1 350 ? 5.437 -8.638 14.167 1.00 97.50 350 LEU A CA 1
ATOM 2725 C C . LEU A 1 350 ? 5.058 -7.924 15.477 1.00 97.50 350 LEU A C 1
ATOM 2727 O O . LEU A 1 350 ? 5.781 -8.012 16.467 1.00 97.50 350 LEU A O 1
ATOM 2731 N N . SER A 1 351 ? 3.909 -7.242 15.503 1.00 96.44 351 SER A N 1
ATOM 2732 C CA . SER A 1 351 ? 3.424 -6.557 16.707 1.00 96.44 351 SER A CA 1
ATOM 2733 C C . SER A 1 351 ? 2.401 -7.419 17.436 1.00 96.44 351 SER A C 1
ATOM 2735 O O . SER A 1 351 ? 1.237 -7.512 17.042 1.00 96.44 351 SER A O 1
ATOM 2737 N N . ARG A 1 352 ? 2.828 -8.086 18.510 1.00 97.56 352 ARG A N 1
ATOM 2738 C CA . ARG A 1 352 ? 1.907 -8.762 19.426 1.00 97.56 352 ARG A CA 1
ATOM 2739 C C . ARG A 1 352 ? 2.464 -8.823 20.838 1.00 97.56 352 ARG A C 1
ATOM 2741 O O . ARG A 1 352 ? 3.662 -8.988 21.045 1.00 97.56 352 ARG A O 1
ATOM 2748 N N . ASN A 1 353 ? 1.579 -8.709 21.817 1.00 96.62 353 ASN A N 1
ATOM 2749 C CA . ASN A 1 353 ? 1.872 -8.912 23.224 1.00 96.62 353 ASN A CA 1
ATOM 2750 C C . ASN A 1 353 ? 1.150 -10.164 23.724 1.00 96.62 353 ASN A C 1
ATOM 2752 O O . ASN A 1 353 ? -0.079 -10.211 23.768 1.00 96.62 353 ASN A O 1
ATOM 2756 N N . GLN A 1 354 ? 1.926 -11.143 24.188 1.00 96.94 354 GLN A N 1
ATOM 2757 C CA . GLN A 1 354 ? 1.447 -12.446 24.649 1.00 96.94 354 GLN A CA 1
ATOM 2758 C C . GLN A 1 354 ? 0.335 -12.385 25.716 1.00 96.94 354 GLN A C 1
ATOM 2760 O O . GLN A 1 354 ? -0.496 -13.291 25.806 1.00 96.94 354 GLN A O 1
ATOM 2765 N N . LYS A 1 355 ? 0.298 -11.339 26.549 1.00 95.69 355 LYS A N 1
ATOM 2766 C CA . LYS A 1 355 ? -0.687 -11.205 27.636 1.00 95.69 355 LYS A CA 1
ATOM 2767 C C . LYS A 1 355 ? -1.831 -10.272 27.269 1.00 95.69 355 LYS A C 1
ATOM 2769 O O . LYS A 1 355 ? -2.989 -10.576 27.571 1.00 95.69 355 LYS A O 1
ATOM 2774 N N . GLU A 1 356 ? -1.500 -9.148 26.653 1.00 95.69 356 GLU A N 1
ATOM 2775 C CA . GLU A 1 356 ? -2.420 -8.028 26.451 1.00 95.69 356 GLU A CA 1
ATOM 2776 C C . GLU A 1 356 ? -3.269 -8.175 25.193 1.00 95.69 356 GLU A C 1
ATOM 2778 O O . GLU A 1 356 ? -4.366 -7.628 25.157 1.00 95.69 356 GLU A O 1
ATOM 2783 N N . ASP A 1 357 ? -2.830 -8.965 24.214 1.00 97.88 357 ASP A N 1
ATOM 2784 C CA . ASP A 1 357 ? -3.477 -9.003 22.904 1.00 97.88 357 ASP A CA 1
ATOM 2785 C C . ASP A 1 357 ? -4.306 -10.274 22.705 1.00 97.88 357 ASP A C 1
ATOM 2787 O O . ASP A 1 357 ? -4.174 -11.269 23.432 1.00 97.88 357 ASP A O 1
ATOM 2791 N N . GLN A 1 358 ? -5.208 -10.223 21.727 1.00 97.81 358 GLN A N 1
ATOM 2792 C CA . GLN A 1 358 ? -5.983 -11.376 21.278 1.00 97.81 358 GLN A CA 1
ATOM 2793 C C . GLN A 1 358 ? -5.073 -12.401 20.580 1.00 97.81 358 GLN A C 1
ATOM 2795 O O . GLN A 1 358 ? -4.018 -12.031 20.051 1.00 97.81 358 GLN A O 1
ATOM 2800 N N . PRO A 1 359 ? -5.460 -13.685 20.524 1.00 98.31 359 PRO A N 1
ATOM 2801 C CA . PRO A 1 359 ? -4.739 -14.677 19.735 1.00 98.31 359 PRO A CA 1
ATOM 2802 C C . PRO A 1 359 ? -4.624 -14.296 18.255 1.00 98.31 359 PRO A C 1
ATOM 2804 O O . PRO A 1 359 ? -5.365 -13.446 17.749 1.00 98.31 359 PRO A O 1
ATOM 2807 N N . LEU A 1 360 ? -3.678 -14.931 17.567 1.00 98.19 360 LEU A N 1
ATOM 2808 C CA . LEU A 1 360 ? -3.368 -14.659 16.167 1.00 98.19 360 LEU A CA 1
ATOM 2809 C C . LEU A 1 360 ? -3.373 -15.962 15.363 1.00 98.19 360 LEU A C 1
ATOM 2811 O O . LEU A 1 360 ? -2.776 -16.953 15.782 1.00 98.19 360 LEU A O 1
ATOM 2815 N N . LEU A 1 361 ? -4.015 -15.948 14.198 1.00 98.69 361 LEU A N 1
ATOM 2816 C CA . LEU A 1 361 ? -3.785 -16.928 13.144 1.00 98.69 361 LEU A CA 1
ATOM 2817 C C . LEU A 1 361 ? -2.589 -16.440 12.326 1.00 98.69 361 LEU A C 1
ATOM 2819 O O . LEU A 1 361 ? -2.661 -15.401 11.678 1.00 98.69 361 LEU A O 1
ATOM 2823 N N . VAL A 1 362 ? -1.475 -17.158 12.374 1.00 98.81 362 VAL A N 1
ATOM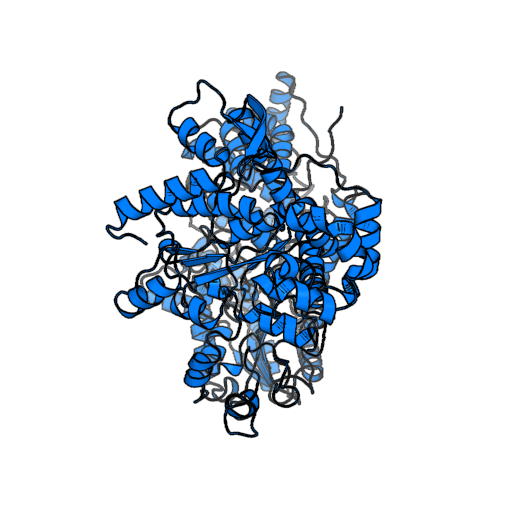 2824 C CA . VAL A 1 362 ? -0.244 -16.812 11.662 1.00 98.81 362 VAL A CA 1
ATOM 2825 C C . VAL A 1 362 ? -0.051 -17.769 10.503 1.00 98.81 362 VAL A C 1
ATOM 2827 O O . VAL A 1 362 ? -0.064 -18.979 10.691 1.00 98.81 362 VAL A O 1
ATOM 2830 N N . THR A 1 363 ? 0.187 -17.240 9.311 1.00 98.50 363 THR A N 1
ATOM 2831 C CA . THR A 1 363 ? 0.688 -18.029 8.185 1.00 98.50 363 THR A CA 1
ATOM 2832 C C . THR A 1 363 ? 2.186 -17.777 8.032 1.00 98.50 363 THR A C 1
ATOM 2834 O O . THR A 1 363 ? 2.584 -16.639 7.795 1.00 98.50 363 THR A O 1
ATOM 2837 N N . LEU A 1 364 ? 3.026 -18.806 8.157 1.00 98.62 364 LEU A N 1
ATOM 2838 C CA . LEU A 1 364 ? 4.450 -18.726 7.807 1.00 98.62 364 LEU A CA 1
ATOM 2839 C C . LEU A 1 364 ? 4.625 -19.281 6.390 1.00 98.62 364 LEU A C 1
ATOM 2841 O O . LEU A 1 364 ? 4.563 -20.493 6.185 1.00 98.62 364 LEU A O 1
ATOM 2845 N N . SER A 1 365 ? 4.798 -18.375 5.424 1.00 97.50 365 SER A N 1
ATOM 2846 C CA . SER A 1 365 ? 4.744 -18.653 3.985 1.00 97.50 365 SER A CA 1
ATOM 2847 C C . SER A 1 365 ? 5.967 -18.101 3.250 1.00 97.50 365 SER A C 1
ATOM 2849 O O . SER A 1 365 ? 5.893 -17.087 2.555 1.00 97.50 365 SER A O 1
ATOM 2851 N N . LEU A 1 366 ? 7.099 -18.791 3.409 1.00 98.00 366 LEU A N 1
ATOM 2852 C CA . LEU A 1 366 ? 8.365 -18.530 2.714 1.00 98.00 366 LEU A CA 1
ATOM 2853 C C . LEU A 1 366 ? 8.514 -19.541 1.576 1.00 98.00 366 LEU A C 1
ATOM 2855 O O . LEU A 1 366 ? 9.005 -20.651 1.776 1.00 98.00 366 LEU A O 1
ATOM 2859 N N . VAL A 1 367 ? 8.012 -19.190 0.396 1.00 96.69 367 VAL A N 1
ATOM 2860 C CA . VAL A 1 367 ? 7.624 -20.189 -0.608 1.00 96.69 367 VAL A CA 1
ATOM 2861 C C . VAL A 1 367 ? 8.619 -20.332 -1.756 1.00 96.69 367 VAL A C 1
ATOM 2863 O O . VAL A 1 367 ? 8.493 -21.275 -2.537 1.00 96.69 367 VAL A O 1
ATOM 2866 N N . GLY A 1 368 ? 9.607 -19.437 -1.868 1.00 96.25 368 GLY A N 1
ATOM 2867 C CA . GLY A 1 368 ? 10.554 -19.446 -2.991 1.00 96.25 368 GLY A CA 1
ATOM 2868 C C . GLY A 1 368 ? 12.021 -19.205 -2.635 1.00 96.25 368 GLY A C 1
ATOM 2869 O O . GLY A 1 368 ? 12.881 -19.972 -3.055 1.00 96.25 368 GLY A O 1
ATOM 2870 N N . ASN A 1 369 ? 12.345 -18.162 -1.868 1.00 97.88 369 ASN A N 1
ATOM 2871 C CA . ASN A 1 369 ? 13.719 -17.619 -1.790 1.00 97.88 369 ASN A CA 1
ATOM 2872 C C . ASN A 1 369 ? 14.769 -18.521 -1.108 1.00 97.88 369 ASN A C 1
ATOM 2874 O O . ASN A 1 369 ? 15.959 -18.208 -1.128 1.00 97.88 369 ASN A O 1
ATOM 2878 N N . ASP A 1 370 ? 14.366 -19.636 -0.496 1.00 98.44 370 ASP A N 1
ATOM 2879 C CA . ASP A 1 370 ? 15.300 -20.663 -0.020 1.00 98.44 370 ASP A CA 1
ATOM 2880 C C . ASP A 1 370 ? 15.845 -21.541 -1.165 1.00 98.44 370 ASP A C 1
ATOM 2882 O O . ASP A 1 370 ? 16.909 -22.144 -1.021 1.00 98.44 370 ASP A O 1
ATOM 2886 N N . VAL A 1 371 ? 15.164 -21.570 -2.319 1.00 98.12 371 VAL A N 1
ATOM 2887 C CA . VAL A 1 371 ? 15.621 -22.237 -3.555 1.00 98.12 371 VAL A CA 1
ATOM 2888 C C . VAL A 1 371 ? 15.838 -21.266 -4.720 1.00 98.12 371 VAL A C 1
ATOM 2890 O O . VAL A 1 371 ? 16.596 -21.562 -5.638 1.00 98.12 371 VAL A O 1
ATOM 2893 N N . CYS A 1 372 ? 15.222 -20.087 -4.684 1.00 96.81 372 CYS A N 1
ATOM 2894 C CA . CYS A 1 372 ? 15.345 -19.069 -5.719 1.00 96.81 372 CYS A CA 1
ATOM 2895 C C . CYS A 1 372 ? 16.490 -18.091 -5.442 1.00 96.81 372 CYS A C 1
ATOM 2897 O O . CYS A 1 372 ? 16.602 -17.526 -4.357 1.00 96.81 372 CYS A O 1
ATOM 2899 N N . ASN A 1 373 ? 17.353 -17.901 -6.442 1.00 93.69 373 ASN A N 1
ATOM 2900 C CA . ASN A 1 373 ? 18.456 -16.943 -6.432 1.00 93.69 373 ASN A CA 1
ATOM 2901 C C . ASN A 1 373 ? 18.900 -16.596 -7.868 1.00 93.69 373 ASN A C 1
ATOM 2903 O O . ASN A 1 373 ? 18.563 -17.312 -8.816 1.00 93.69 373 ASN A O 1
ATOM 2907 N N . GLY A 1 374 ? 19.680 -15.519 -8.011 1.00 88.88 374 GLY A N 1
ATOM 2908 C CA . GLY A 1 374 ? 20.231 -15.044 -9.288 1.00 88.88 374 GLY A CA 1
ATOM 2909 C C . GLY A 1 374 ? 21.630 -15.571 -9.632 1.00 88.88 374 GLY A C 1
ATOM 2910 O O . GLY A 1 374 ? 22.190 -15.170 -10.654 1.00 88.88 374 GLY A O 1
ATOM 2911 N N . HIS A 1 375 ? 22.204 -16.468 -8.821 1.00 90.94 375 HIS A N 1
ATOM 2912 C CA . HIS A 1 375 ? 23.573 -16.956 -9.010 1.00 90.94 375 HIS A CA 1
ATOM 2913 C C . HIS A 1 375 ? 23.666 -18.001 -10.140 1.00 90.94 375 HIS A C 1
ATOM 2915 O O . HIS A 1 375 ? 22.745 -18.814 -10.294 1.00 90.94 375 HIS A O 1
ATOM 2921 N N . PRO A 1 376 ? 24.758 -18.022 -10.934 1.00 90.19 376 PRO A N 1
ATOM 2922 C CA . PRO A 1 376 ? 24.959 -19.027 -11.983 1.00 90.19 376 PRO A CA 1
ATOM 2923 C C . PRO A 1 376 ? 24.995 -20.471 -11.456 1.00 90.19 376 PRO A C 1
ATOM 2925 O O . PRO A 1 376 ? 24.434 -21.377 -12.067 1.00 90.19 376 PRO A O 1
ATOM 2928 N N . ASP A 1 377 ? 25.612 -20.688 -10.297 1.00 92.00 377 ASP A N 1
ATOM 2929 C CA . ASP A 1 377 ? 25.668 -21.944 -9.542 1.00 92.00 377 ASP A CA 1
ATOM 2930 C C . ASP A 1 377 ? 24.486 -22.045 -8.563 1.00 92.00 377 ASP A C 1
ATOM 2932 O O . ASP A 1 377 ? 24.632 -22.183 -7.347 1.00 92.00 377 ASP A O 1
ATOM 2936 N N . THR A 1 378 ? 23.274 -21.959 -9.118 1.00 92.94 378 THR A N 1
ATOM 2937 C CA . THR A 1 378 ? 22.039 -21.770 -8.343 1.00 92.94 378 THR A CA 1
ATOM 2938 C C . THR A 1 378 ? 21.824 -22.806 -7.232 1.00 92.94 378 THR A C 1
ATOM 2940 O O . THR A 1 378 ? 21.387 -22.434 -6.144 1.00 92.94 378 THR A O 1
ATOM 2943 N N . LEU A 1 379 ? 22.182 -24.079 -7.461 1.00 95.69 379 LEU A N 1
ATOM 2944 C CA . LEU A 1 379 ? 22.012 -25.177 -6.496 1.00 95.69 379 LEU A CA 1
ATOM 2945 C C . LEU A 1 379 ? 22.915 -25.014 -5.262 1.00 95.69 379 LEU A C 1
ATOM 2947 O O . LEU A 1 379 ? 22.520 -25.344 -4.140 1.00 95.69 379 LEU A O 1
ATOM 2951 N N . ASP A 1 380 ? 24.123 -24.476 -5.446 1.00 96.25 380 ASP A N 1
ATOM 2952 C CA . ASP A 1 380 ? 25.077 -24.288 -4.353 1.00 96.25 380 ASP A CA 1
ATOM 2953 C C . ASP A 1 380 ? 24.648 -23.159 -3.414 1.00 96.25 380 ASP A C 1
ATOM 2955 O O . ASP A 1 380 ? 24.910 -23.238 -2.210 1.00 96.25 380 ASP A O 1
ATOM 2959 N N . HIS A 1 381 ? 23.884 -22.200 -3.939 1.00 95.44 381 HIS A N 1
ATOM 2960 C CA . HIS A 1 381 ? 23.351 -21.045 -3.219 1.00 95.44 381 HIS A CA 1
ATOM 2961 C C . HIS A 1 381 ? 21.957 -21.257 -2.603 1.00 95.44 381 HIS A C 1
ATOM 2963 O O . HIS A 1 381 ? 21.452 -20.359 -1.924 1.00 95.44 381 HIS A O 1
ATOM 2969 N N . MET A 1 382 ? 21.340 -22.430 -2.789 1.00 98.00 382 MET A N 1
ATOM 2970 C CA . MET A 1 382 ? 20.108 -22.792 -2.077 1.00 98.00 382 MET A CA 1
ATOM 2971 C C . MET A 1 382 ? 20.384 -23.036 -0.589 1.00 98.00 382 MET A C 1
ATOM 2973 O O . MET A 1 382 ? 21.433 -23.579 -0.216 1.00 98.00 382 MET A O 1
ATOM 2977 N N . THR A 1 383 ? 19.417 -22.691 0.265 1.00 98.25 383 THR A N 1
ATOM 2978 C CA . THR A 1 383 ? 19.504 -22.911 1.713 1.00 98.25 383 THR A CA 1
ATOM 2979 C C . THR A 1 383 ? 19.714 -24.399 1.991 1.00 98.25 383 THR A C 1
ATOM 2981 O O . THR A 1 383 ? 18.985 -25.255 1.482 1.00 98.25 383 THR A O 1
ATOM 2984 N N . LYS A 1 384 ? 20.722 -24.744 2.799 1.00 98.31 384 LYS A N 1
ATOM 2985 C CA . LYS A 1 384 ? 21.023 -26.150 3.108 1.00 98.31 384 LYS A CA 1
ATOM 2986 C C . LYS A 1 384 ? 19.971 -26.722 4.067 1.00 98.31 384 LYS A C 1
ATOM 2988 O O . LYS A 1 384 ? 19.543 -25.999 4.965 1.00 98.31 384 LYS A O 1
ATOM 2993 N N . PRO A 1 385 ? 19.606 -28.016 3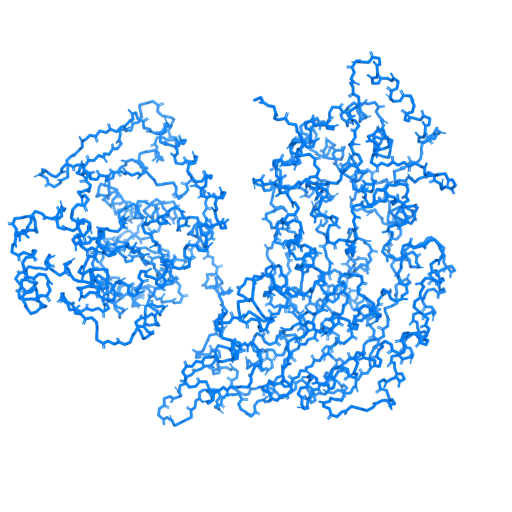.988 1.00 98.56 385 PRO A N 1
ATOM 2994 C CA . PRO A 1 385 ? 18.478 -28.569 4.752 1.00 98.56 385 PRO A CA 1
ATOM 2995 C C . PRO A 1 385 ? 18.604 -28.382 6.271 1.00 98.56 385 PRO A C 1
ATOM 2997 O O . PRO A 1 385 ? 17.653 -28.001 6.947 1.00 98.56 385 PRO A O 1
ATOM 3000 N N . LYS A 1 386 ? 19.815 -28.573 6.813 1.00 98.25 386 LYS A N 1
ATOM 3001 C CA . LYS A 1 386 ? 20.100 -28.360 8.240 1.00 98.25 386 LYS A CA 1
ATOM 3002 C C . LYS A 1 386 ? 19.931 -26.896 8.653 1.00 98.25 386 LYS A C 1
ATOM 3004 O O . LYS A 1 386 ? 19.426 -26.619 9.738 1.00 98.25 386 LYS A O 1
ATOM 3009 N N . GLU A 1 387 ? 20.373 -25.974 7.801 1.00 98.50 387 GLU A N 1
ATOM 3010 C CA . GLU A 1 387 ? 20.234 -24.539 8.040 1.00 98.50 387 GLU A CA 1
ATOM 3011 C C . GLU A 1 387 ? 18.758 -24.136 7.985 1.00 98.50 387 GLU A C 1
ATOM 3013 O O . GLU A 1 387 ? 18.264 -23.529 8.932 1.00 98.50 387 GLU A O 1
ATOM 3018 N N . PHE A 1 388 ? 18.044 -24.570 6.943 1.00 98.75 388 PHE A N 1
ATOM 3019 C CA . PHE A 1 388 ? 16.610 -24.359 6.751 1.00 98.75 388 PHE A CA 1
ATOM 3020 C C . PHE A 1 388 ? 15.803 -24.810 7.977 1.00 98.75 388 PHE A C 1
ATOM 3022 O O . PHE A 1 388 ? 15.073 -24.011 8.563 1.00 98.75 388 PHE A O 1
ATOM 3029 N N . HIS A 1 389 ? 16.027 -26.046 8.440 1.00 98.69 389 HIS A N 1
ATOM 3030 C CA . HIS A 1 389 ? 15.426 -26.571 9.668 1.00 98.69 389 HIS A CA 1
ATOM 3031 C C . HIS A 1 389 ? 15.732 -25.678 10.880 1.00 98.69 389 HIS A C 1
ATOM 3033 O O . HIS A 1 389 ? 14.828 -25.263 11.599 1.00 98.69 389 HIS A O 1
ATOM 3039 N N . SER A 1 390 ? 17.012 -25.360 11.118 1.00 98.69 390 SER A N 1
ATOM 3040 C CA . SER A 1 390 ? 17.415 -24.548 12.276 1.00 98.69 390 SER A CA 1
ATOM 3041 C C . SER A 1 390 ? 16.814 -23.141 12.260 1.00 98.69 390 SER A C 1
ATOM 3043 O O . SER A 1 390 ? 16.463 -22.608 13.311 1.00 98.69 390 SER A O 1
ATOM 3045 N N . ASN A 1 391 ? 16.662 -22.552 11.073 1.00 98.75 391 ASN A N 1
ATOM 3046 C CA . ASN A 1 391 ? 16.064 -21.238 10.906 1.00 98.75 391 ASN A CA 1
ATOM 3047 C C . ASN A 1 391 ? 14.561 -21.273 11.207 1.00 98.75 391 ASN A C 1
ATOM 3049 O O . ASN A 1 391 ? 14.079 -20.401 11.925 1.00 98.75 391 ASN A O 1
ATOM 3053 N N . LEU A 1 392 ? 13.834 -22.282 10.714 1.00 98.50 392 LEU A N 1
ATOM 3054 C CA . LEU A 1 392 ? 12.404 -22.441 10.996 1.00 98.50 392 LEU A CA 1
ATOM 3055 C C . LEU A 1 392 ? 12.125 -22.660 12.480 1.00 98.50 392 LEU A C 1
ATOM 3057 O O . LEU A 1 392 ? 11.275 -21.971 13.038 1.00 98.50 392 LEU A O 1
ATOM 3061 N N . VAL A 1 393 ? 12.877 -23.551 13.131 1.00 98.69 393 VAL A N 1
ATOM 3062 C CA . VAL A 1 393 ? 12.747 -23.778 14.579 1.00 98.69 393 VAL A CA 1
ATOM 3063 C C . VAL A 1 393 ? 13.001 -22.484 15.351 1.00 98.69 393 VAL A C 1
ATOM 3065 O O . VAL A 1 393 ? 12.211 -22.139 16.217 1.00 98.69 393 VAL A O 1
ATOM 3068 N N . TYR A 1 394 ? 14.020 -21.699 14.984 1.00 98.69 394 TYR A N 1
ATOM 3069 C CA . TYR A 1 394 ? 14.266 -20.402 15.622 1.00 98.69 394 TYR A CA 1
ATOM 3070 C C . TYR A 1 394 ? 13.075 -19.437 15.494 1.00 98.69 394 TYR A C 1
ATOM 3072 O O . TYR A 1 394 ? 12.722 -18.755 16.455 1.00 98.69 394 TYR A O 1
ATOM 3080 N N . ILE A 1 395 ? 12.466 -19.355 14.307 1.00 98.69 395 ILE A N 1
ATOM 3081 C CA . ILE A 1 395 ? 11.309 -18.480 14.060 1.00 98.69 395 ILE A CA 1
ATOM 3082 C C . ILE A 1 395 ? 10.125 -18.917 14.928 1.00 98.69 395 ILE A C 1
ATOM 3084 O O . ILE A 1 395 ? 9.482 -18.077 15.553 1.00 98.69 395 ILE A O 1
ATOM 3088 N N . LEU A 1 396 ? 9.859 -20.222 15.000 1.00 98.81 396 LEU A N 1
ATOM 3089 C CA . LEU A 1 396 ? 8.778 -20.788 15.806 1.00 98.81 396 LEU A CA 1
ATOM 3090 C C . LEU A 1 396 ? 9.022 -20.618 17.313 1.00 98.81 396 LEU A C 1
ATOM 3092 O O . LEU A 1 396 ? 8.110 -20.219 18.037 1.00 98.81 396 LEU A O 1
ATOM 3096 N N . ASP A 1 397 ? 10.257 -20.824 17.774 1.00 98.69 397 ASP A N 1
ATOM 3097 C CA . ASP A 1 397 ? 10.664 -20.570 19.158 1.00 98.69 397 ASP A CA 1
ATOM 3098 C C . ASP A 1 397 ? 10.437 -19.099 19.530 1.00 98.69 397 ASP A C 1
ATOM 3100 O O . ASP A 1 397 ? 9.917 -18.803 20.605 1.00 98.69 397 ASP A O 1
ATOM 3104 N N . TYR A 1 398 ? 10.771 -18.167 18.630 1.00 98.62 398 TYR A N 1
ATOM 3105 C CA . TYR A 1 398 ? 10.479 -16.748 18.826 1.00 98.62 398 TYR A CA 1
ATOM 3106 C C . TYR A 1 398 ? 8.971 -16.481 18.893 1.00 98.62 398 TYR A C 1
ATOM 3108 O O . TYR A 1 398 ? 8.520 -15.782 19.803 1.00 98.62 398 TYR A O 1
ATOM 3116 N N . LEU A 1 399 ? 8.178 -17.064 17.987 1.00 98.75 399 LEU A N 1
ATOM 3117 C CA . LEU A 1 399 ? 6.721 -16.923 18.008 1.00 98.75 399 LEU A CA 1
ATOM 3118 C C . LEU A 1 399 ? 6.112 -17.397 19.333 1.00 98.75 399 LEU A C 1
ATOM 3120 O O . LEU A 1 399 ? 5.210 -16.734 19.840 1.00 98.75 399 LEU A O 1
ATOM 3124 N N . ASP A 1 400 ? 6.634 -18.455 19.960 1.00 98.56 400 ASP A N 1
ATOM 3125 C CA . ASP A 1 400 ? 6.120 -18.949 21.252 1.00 98.56 400 ASP A CA 1
ATOM 3126 C C . ASP A 1 400 ? 6.384 -17.972 22.409 1.00 98.56 400 ASP A C 1
ATOM 3128 O O . ASP A 1 400 ? 5.730 -18.034 23.449 1.00 98.56 400 ASP A O 1
ATOM 3132 N N . THR A 1 401 ? 7.308 -17.022 22.233 1.00 98.25 401 THR A N 1
ATOM 3133 C CA . THR A 1 401 ? 7.543 -15.940 23.204 1.00 98.25 401 THR A CA 1
ATOM 3134 C C . THR A 1 401 ? 6.634 -14.726 23.005 1.00 98.25 401 THR A C 1
ATOM 3136 O O . THR A 1 401 ? 6.504 -13.904 23.913 1.00 98.25 401 THR A O 1
ATOM 3139 N N . VAL A 1 402 ? 6.007 -14.599 21.833 1.00 97.69 402 VAL A N 1
ATOM 3140 C CA . VAL A 1 402 ? 5.279 -13.393 21.409 1.00 97.69 402 VAL A CA 1
ATOM 3141 C C . VAL A 1 402 ? 3.777 -13.640 21.298 1.00 97.69 402 VAL A C 1
ATOM 3143 O O . VAL A 1 402 ? 2.976 -12.787 21.688 1.00 97.69 402 VAL A O 1
ATOM 3146 N N . LEU A 1 403 ? 3.376 -14.803 20.785 1.00 98.62 403 LEU A N 1
ATOM 3147 C CA . LEU A 1 403 ? 1.980 -15.121 20.522 1.00 98.62 403 LEU A CA 1
ATOM 3148 C C . LEU A 1 403 ? 1.210 -15.398 21.824 1.00 98.62 403 LEU A C 1
ATOM 3150 O O . LEU A 1 403 ? 1.696 -16.143 22.682 1.00 98.62 403 LEU A O 1
ATOM 3154 N N . PRO A 1 404 ? 0.002 -14.825 21.992 1.00 98.44 404 PRO A N 1
ATOM 3155 C CA . PRO A 1 404 ? -0.901 -15.179 23.082 1.00 98.44 404 PRO A CA 1
ATOM 3156 C C . PRO A 1 404 ? -1.350 -16.637 23.016 1.00 98.44 404 PRO A C 1
ATOM 3158 O O . PRO A 1 404 ? -1.456 -17.212 21.935 1.00 98.44 404 PRO A O 1
ATOM 3161 N N . ASN A 1 405 ? -1.689 -17.211 24.172 1.00 97.88 405 ASN A N 1
ATOM 3162 C CA . ASN A 1 405 ? -2.231 -18.567 24.237 1.00 97.88 405 ASN A CA 1
ATOM 3163 C C . ASN A 1 405 ? -3.530 -18.701 23.422 1.00 97.88 405 ASN A C 1
ATOM 3165 O O . ASN A 1 405 ? -4.409 -17.841 23.519 1.00 97.88 405 ASN A O 1
ATOM 3169 N N . GLY A 1 406 ? -3.661 -19.806 22.688 1.00 97.00 406 GLY A N 1
ATOM 3170 C CA . GLY A 1 406 ? -4.766 -20.046 21.757 1.00 97.00 406 GLY A CA 1
ATOM 3171 C C . GLY A 1 406 ? -4.534 -19.456 20.366 1.00 97.00 406 GLY A C 1
ATOM 3172 O O . GLY A 1 406 ? -5.494 -19.290 19.622 1.00 97.00 406 GLY A O 1
ATOM 3173 N N . SER A 1 407 ? -3.290 -19.091 20.037 1.00 98.75 407 SER A N 1
ATOM 3174 C CA . SER A 1 407 ? -2.902 -18.718 18.674 1.00 98.75 407 SER A CA 1
ATOM 3175 C C . SER A 1 407 ? -2.715 -19.968 17.812 1.00 98.75 407 SER A C 1
ATOM 3177 O O . SER A 1 407 ? -2.654 -21.088 18.319 1.00 98.75 407 SER A O 1
ATOM 3179 N N . HIS A 1 408 ? -2.607 -19.790 16.500 1.00 98.69 408 HIS A N 1
ATOM 3180 C CA . HIS A 1 408 ? -2.485 -20.897 15.555 1.00 98.69 408 HIS A CA 1
ATOM 3181 C C . HIS A 1 408 ? -1.479 -20.552 14.465 1.00 98.69 408 HIS A C 1
ATOM 3183 O O . HIS A 1 408 ? -1.479 -19.425 13.975 1.00 98.69 408 HIS A O 1
ATOM 3189 N N . VAL A 1 409 ? -0.634 -21.504 14.069 1.00 98.75 409 VAL A N 1
ATOM 3190 C CA . VAL A 1 409 ? 0.393 -21.291 13.042 1.00 98.75 409 VAL A CA 1
ATOM 3191 C C . VAL A 1 409 ? 0.192 -22.272 11.887 1.00 98.75 409 VAL A C 1
ATOM 3193 O O . VAL A 1 409 ? 0.391 -23.477 12.024 1.00 98.75 409 VAL A O 1
ATOM 3196 N N . MET A 1 410 ? -0.187 -21.752 10.723 1.00 98.44 410 MET A N 1
ATOM 3197 C CA . MET A 1 410 ? -0.229 -22.496 9.469 1.00 98.44 410 MET A CA 1
ATOM 3198 C C . MET A 1 410 ? 1.111 -22.349 8.742 1.00 98.44 410 MET A C 1
ATOM 3200 O O . MET A 1 410 ? 1.497 -21.255 8.329 1.00 98.44 410 MET A O 1
ATOM 3204 N N . LEU A 1 411 ? 1.821 -23.459 8.584 1.00 98.56 411 LEU A N 1
ATOM 3205 C CA . LEU A 1 411 ? 3.072 -23.559 7.848 1.00 98.56 411 LEU A CA 1
ATOM 3206 C C . LEU A 1 411 ? 2.791 -23.973 6.407 1.00 98.56 411 LEU A C 1
ATOM 3208 O O . LEU A 1 411 ? 2.113 -24.979 6.179 1.00 98.56 411 LEU A O 1
ATOM 3212 N N . THR A 1 412 ? 3.339 -23.240 5.439 1.00 97.94 412 THR A N 1
ATOM 3213 C CA . THR A 1 412 ? 3.279 -23.664 4.038 1.00 97.94 412 THR A CA 1
ATOM 3214 C C . THR A 1 412 ? 4.570 -24.356 3.614 1.00 97.94 412 THR A C 1
ATOM 3216 O O . THR A 1 412 ? 5.663 -23.948 4.007 1.00 97.94 412 THR A O 1
ATOM 3219 N N . GLY A 1 413 ? 4.461 -25.369 2.754 1.00 97.75 413 GLY A N 1
ATOM 3220 C CA . GLY A 1 413 ? 5.594 -25.829 1.950 1.00 97.75 413 GLY A CA 1
ATOM 3221 C C . GLY A 1 413 ? 6.102 -24.745 0.989 1.00 97.75 413 GLY A C 1
ATOM 3222 O O . GLY A 1 413 ? 5.566 -23.635 0.924 1.00 97.75 413 GLY A O 1
ATOM 3223 N N . LEU A 1 414 ? 7.129 -25.078 0.211 1.00 98.00 414 LEU A N 1
ATOM 3224 C CA . LEU A 1 414 ? 7.597 -24.246 -0.893 1.00 98.00 414 LEU A CA 1
ATOM 3225 C C . LEU A 1 414 ? 6.691 -24.428 -2.118 1.00 98.00 414 LEU A C 1
ATOM 3227 O O . LEU A 1 414 ? 6.060 -25.468 -2.315 1.00 98.00 414 LEU A O 1
ATOM 3231 N N . ALA A 1 415 ? 6.631 -23.405 -2.967 1.00 94.38 415 ALA A N 1
ATOM 3232 C CA . ALA A 1 415 ? 5.871 -23.460 -4.205 1.00 94.38 415 ALA A CA 1
ATOM 3233 C C . ALA A 1 415 ? 6.516 -24.420 -5.219 1.00 94.38 415 ALA A C 1
ATOM 3235 O O . ALA A 1 415 ? 7.727 -24.632 -5.240 1.00 94.38 415 ALA A O 1
ATOM 3236 N N . ASN A 1 416 ? 5.705 -24.962 -6.130 1.00 89.88 416 ASN A N 1
ATOM 3237 C CA . ASN A 1 416 ? 6.210 -25.681 -7.296 1.00 89.88 416 ASN A CA 1
ATOM 3238 C C . ASN A 1 416 ? 6.292 -24.739 -8.506 1.00 89.88 416 ASN A C 1
ATOM 3240 O O . ASN A 1 416 ? 5.360 -24.675 -9.309 1.00 89.88 416 ASN A O 1
ATOM 3244 N N . GLY A 1 417 ? 7.416 -24.035 -8.650 1.00 88.69 417 GLY A N 1
ATOM 3245 C CA . GLY A 1 417 ? 7.625 -23.063 -9.729 1.00 88.69 417 GLY A CA 1
ATOM 3246 C C . GLY A 1 417 ? 7.940 -23.654 -11.109 1.00 88.69 417 GLY A C 1
ATOM 3247 O O . GLY A 1 417 ? 8.054 -22.894 -12.066 1.00 88.69 417 GLY A O 1
ATOM 3248 N N . SER A 1 418 ? 8.028 -24.985 -11.264 1.00 85.50 418 SER A N 1
ATOM 3249 C CA . SER A 1 418 ? 8.270 -25.615 -12.583 1.00 85.50 418 SER A CA 1
ATOM 3250 C C . SER A 1 418 ? 7.243 -25.205 -13.644 1.00 85.50 418 SER A C 1
ATOM 3252 O O . SER A 1 418 ? 7.580 -25.098 -14.819 1.00 85.50 418 SER A O 1
ATOM 3254 N N . ILE A 1 419 ? 6.015 -24.907 -13.209 1.00 88.00 419 ILE A N 1
ATOM 3255 C CA . ILE A 1 419 ? 4.902 -24.515 -14.073 1.00 88.00 419 ILE A CA 1
ATOM 3256 C C . ILE A 1 419 ? 5.125 -23.172 -14.783 1.00 88.00 419 ILE A C 1
ATOM 3258 O O . ILE A 1 419 ? 4.540 -22.953 -15.837 1.00 88.00 419 ILE A O 1
ATOM 3262 N N . LEU A 1 420 ? 5.963 -22.283 -14.235 1.00 93.56 420 LEU A N 1
ATOM 3263 C CA . LEU A 1 420 ? 6.164 -20.929 -14.759 1.00 93.56 420 LEU A CA 1
ATOM 3264 C C . LEU A 1 420 ? 6.710 -20.950 -16.186 1.00 93.56 420 LEU A C 1
ATOM 3266 O O . LEU A 1 420 ? 6.127 -20.347 -17.085 1.00 93.56 420 LEU A O 1
ATOM 3270 N N . TYR A 1 421 ? 7.801 -21.691 -16.403 1.00 95.19 421 TYR A N 1
ATOM 3271 C CA . TYR A 1 421 ? 8.411 -21.798 -17.725 1.00 95.19 421 TYR A CA 1
ATOM 3272 C C . TYR A 1 421 ? 7.437 -22.433 -18.721 1.00 95.19 421 TYR A C 1
ATOM 3274 O O . TYR A 1 421 ? 7.250 -21.904 -19.813 1.00 95.19 421 TYR A O 1
ATOM 3282 N N . ASP A 1 422 ? 6.756 -23.508 -18.318 1.00 92.38 422 ASP A N 1
ATOM 3283 C CA . ASP A 1 422 ? 5.853 -24.261 -19.191 1.00 92.38 422 ASP A CA 1
ATOM 3284 C C . ASP A 1 422 ? 4.675 -23.413 -19.702 1.00 92.38 422 ASP A C 1
ATOM 3286 O O . ASP A 1 422 ? 4.248 -23.580 -20.845 1.00 92.38 422 ASP A O 1
ATOM 3290 N N . VAL A 1 423 ? 4.154 -22.487 -18.887 1.00 95.25 423 VAL A N 1
ATOM 3291 C CA . VAL A 1 423 ? 2.994 -21.658 -19.265 1.00 95.25 423 VAL A CA 1
ATOM 3292 C C . VAL A 1 423 ? 3.372 -20.309 -19.886 1.00 95.25 423 VAL A C 1
ATOM 3294 O O . VAL A 1 423 ? 2.547 -19.722 -20.590 1.00 95.25 423 VAL A O 1
ATOM 3297 N N . LEU A 1 424 ? 4.592 -19.806 -19.652 1.00 97.56 424 LEU A N 1
ATOM 3298 C CA . LEU A 1 424 ? 5.011 -18.473 -20.101 1.00 97.56 424 LEU A CA 1
ATOM 3299 C C . LEU A 1 424 ? 6.030 -18.463 -21.237 1.00 97.56 424 LEU A C 1
ATOM 3301 O O . LEU A 1 424 ? 6.008 -17.517 -22.019 1.00 97.56 424 LEU A O 1
ATOM 3305 N N . SER A 1 425 ? 6.914 -19.459 -21.364 1.00 96.62 425 SER A N 1
ATOM 3306 C CA . SER A 1 425 ? 8.169 -19.304 -22.121 1.00 96.62 425 SER A CA 1
ATOM 3307 C C . SER A 1 425 ? 7.995 -18.824 -23.566 1.00 96.62 425 SER A C 1
ATOM 3309 O O . SER A 1 425 ? 8.830 -18.071 -24.052 1.00 96.62 425 SER A O 1
ATOM 3311 N N . GLN A 1 426 ? 6.927 -19.258 -24.247 1.00 96.50 426 GLN A N 1
ATOM 3312 C CA . GLN A 1 426 ? 6.632 -18.924 -25.649 1.00 96.50 426 GLN A CA 1
ATOM 3313 C C . GLN A 1 426 ? 5.771 -17.665 -25.820 1.00 96.50 426 GLN A C 1
ATOM 3315 O O . GLN A 1 426 ? 5.519 -17.234 -26.944 1.00 96.50 426 GLN A O 1
ATOM 3320 N N . ARG A 1 427 ? 5.257 -17.092 -24.729 1.00 96.94 427 ARG A N 1
ATOM 3321 C CA . ARG A 1 427 ? 4.395 -15.910 -24.777 1.00 96.94 427 ARG A CA 1
ATOM 3322 C C . ARG A 1 427 ? 5.245 -14.653 -24.923 1.00 96.94 427 ARG A C 1
ATOM 3324 O O . ARG A 1 427 ? 6.335 -14.567 -24.358 1.00 96.94 427 ARG A O 1
ATOM 3331 N N . ALA A 1 428 ? 4.716 -13.669 -25.645 1.00 96.62 428 ALA A N 1
ATOM 3332 C CA . ALA A 1 428 ? 5.317 -12.344 -25.709 1.00 96.62 428 ALA A CA 1
ATOM 3333 C C . ALA A 1 428 ? 5.262 -11.677 -24.325 1.00 96.62 428 ALA A C 1
ATOM 3335 O O . ALA A 1 428 ? 4.196 -11.585 -23.707 1.00 96.62 428 ALA A O 1
ATOM 3336 N N . HIS A 1 429 ? 6.413 -11.208 -23.853 1.00 96.44 429 HIS A N 1
ATOM 3337 C CA . HIS A 1 429 ? 6.508 -10.374 -22.657 1.00 96.44 429 HIS A CA 1
ATOM 3338 C C . HIS A 1 429 ? 5.920 -8.978 -22.953 1.00 96.44 429 HIS A C 1
ATOM 3340 O O . HIS A 1 429 ? 6.005 -8.566 -24.110 1.00 96.44 429 HIS A O 1
ATOM 3346 N N . PRO A 1 430 ? 5.366 -8.212 -21.980 1.00 94.44 430 PRO A N 1
ATOM 3347 C CA . PRO A 1 430 ? 4.871 -6.845 -22.208 1.00 94.44 430 PRO A CA 1
ATOM 3348 C C . PRO A 1 430 ? 5.765 -5.971 -23.104 1.00 94.44 430 PRO A C 1
ATOM 3350 O O . PRO A 1 430 ? 5.285 -5.436 -24.096 1.00 94.44 430 PRO A O 1
ATOM 3353 N N . ILE A 1 431 ? 7.075 -5.957 -22.833 1.00 92.00 431 ILE A N 1
ATOM 3354 C CA . ILE A 1 431 ? 8.100 -5.204 -23.593 1.00 92.00 431 ILE A CA 1
ATOM 3355 C C . ILE A 1 431 ? 8.383 -5.727 -25.015 1.00 92.00 431 ILE A C 1
ATOM 3357 O O . ILE A 1 431 ? 9.270 -5.217 -25.683 1.00 92.00 431 ILE A O 1
ATOM 3361 N N . GLY A 1 432 ? 7.748 -6.820 -25.431 1.00 93.69 432 GLY A N 1
ATOM 3362 C CA . GLY A 1 432 ? 7.899 -7.418 -26.757 1.00 93.69 432 GLY A CA 1
ATOM 3363 C C . GLY A 1 432 ? 6.586 -7.511 -27.519 1.00 93.69 432 GLY A C 1
ATOM 3364 O O . GLY A 1 432 ? 6.570 -8.082 -28.605 1.00 93.69 432 GLY A O 1
ATOM 3365 N N . ARG A 1 433 ? 5.465 -7.016 -26.971 1.00 93.69 433 ARG A N 1
ATOM 3366 C CA . ARG A 1 433 ? 4.133 -7.185 -27.580 1.00 93.69 433 ARG A CA 1
ATOM 3367 C C . ARG A 1 433 ? 3.969 -6.377 -28.866 1.00 93.69 433 ARG A C 1
ATOM 3369 O O . ARG A 1 433 ? 3.329 -6.865 -29.793 1.00 93.69 433 ARG A O 1
ATOM 3376 N N . VAL A 1 434 ? 4.562 -5.183 -28.946 1.00 94.81 434 VAL A N 1
ATOM 3377 C CA . VAL A 1 434 ? 4.396 -4.285 -30.105 1.00 94.81 434 VAL A CA 1
ATOM 3378 C C . VAL A 1 434 ? 5.040 -4.873 -31.357 1.00 94.81 434 VAL A C 1
ATOM 3380 O O . VAL A 1 434 ? 4.460 -4.836 -32.442 1.00 94.81 434 VAL A O 1
ATOM 3383 N N . LYS A 1 435 ? 6.250 -5.421 -31.213 1.00 94.00 435 LYS A N 1
ATOM 3384 C CA . LYS A 1 435 ? 7.038 -5.981 -32.322 1.00 94.00 435 LYS A CA 1
ATOM 3385 C C . LYS A 1 435 ? 6.969 -7.505 -32.416 1.00 94.00 435 LYS A C 1
ATOM 3387 O O . LYS A 1 435 ? 7.398 -8.063 -33.424 1.00 94.00 435 LYS A O 1
ATOM 3392 N N . ASN A 1 436 ? 6.413 -8.160 -31.398 1.00 94.12 436 ASN A N 1
ATOM 3393 C CA . ASN A 1 436 ? 6.377 -9.611 -31.236 1.00 94.12 436 ASN A CA 1
ATOM 3394 C C . ASN A 1 436 ? 7.777 -10.252 -31.321 1.00 94.12 436 ASN A C 1
ATOM 3396 O O . ASN A 1 436 ? 7.982 -11.225 -32.048 1.00 94.12 436 ASN A O 1
ATOM 3400 N N . ASP A 1 437 ? 8.751 -9.667 -30.617 1.00 94.44 437 ASP A N 1
ATOM 3401 C CA . ASP A 1 437 ? 10.180 -9.991 -30.732 1.00 94.44 437 ASP A CA 1
ATOM 3402 C C . ASP A 1 437 ? 10.890 -10.309 -29.402 1.00 94.44 437 ASP A C 1
ATOM 3404 O O . ASP A 1 437 ? 12.069 -10.666 -29.428 1.00 94.44 437 ASP A O 1
ATOM 3408 N N . VAL A 1 438 ? 10.184 -10.237 -28.265 1.00 96.62 438 VAL A N 1
ATOM 3409 C CA . VAL A 1 438 ? 10.694 -10.636 -26.941 1.00 96.62 438 VAL A CA 1
ATOM 3410 C C . VAL A 1 438 ? 9.693 -11.549 -26.236 1.00 96.62 438 VAL A C 1
ATOM 3412 O O . VAL A 1 438 ? 8.566 -11.153 -25.921 1.00 96.62 438 VAL A O 1
ATOM 3415 N N . THR A 1 439 ? 10.116 -12.777 -25.946 1.00 97.62 439 THR A N 1
ATOM 3416 C CA . THR A 1 439 ? 9.353 -13.756 -25.159 1.00 97.62 439 THR A CA 1
ATOM 3417 C C . THR A 1 439 ? 9.792 -13.776 -23.693 1.00 97.62 439 THR A C 1
ATOM 3419 O O . THR A 1 439 ? 10.864 -13.276 -23.346 1.00 97.62 439 THR A O 1
ATOM 3422 N N . TYR A 1 440 ? 9.015 -14.412 -22.808 1.00 97.69 440 TYR A N 1
ATOM 3423 C CA . TYR A 1 440 ? 9.481 -14.663 -21.433 1.00 97.69 440 TYR A CA 1
ATOM 3424 C C . TYR A 1 440 ? 10.769 -15.494 -21.399 1.00 97.69 440 TYR A C 1
ATOM 3426 O O . TYR A 1 440 ? 11.614 -15.257 -20.542 1.00 97.69 440 TYR A O 1
ATOM 3434 N N . SER A 1 441 ? 10.974 -16.426 -22.340 1.00 97.38 441 SER A N 1
ATOM 3435 C CA . SER A 1 441 ? 12.228 -17.190 -22.416 1.00 97.38 441 SER A CA 1
ATOM 3436 C C . SER A 1 441 ? 13.445 -16.291 -22.682 1.00 97.38 441 SER A C 1
ATOM 3438 O O . SER A 1 441 ? 14.528 -16.554 -22.146 1.00 97.38 441 SER A O 1
ATOM 3440 N N . ASP A 1 442 ? 13.275 -15.233 -23.479 1.00 97.38 442 ASP A N 1
ATOM 3441 C CA . ASP A 1 442 ? 14.327 -14.246 -23.750 1.00 97.38 442 ASP A CA 1
ATOM 3442 C C . ASP A 1 442 ? 14.617 -13.409 -22.502 1.00 97.38 442 ASP A C 1
ATOM 3444 O O . ASP A 1 442 ? 15.776 -13.279 -22.104 1.00 97.38 442 ASP A O 1
ATOM 3448 N N . VAL A 1 443 ? 13.568 -12.931 -21.820 1.00 96.25 443 VAL A N 1
ATOM 3449 C CA . VAL A 1 443 ? 13.689 -12.191 -20.552 1.00 96.25 443 VAL A CA 1
ATOM 3450 C C . VAL A 1 443 ? 14.399 -13.030 -19.493 1.00 96.25 443 VAL A C 1
ATOM 3452 O O . VAL A 1 443 ? 15.355 -12.560 -18.883 1.00 96.25 443 VAL A O 1
ATOM 3455 N N . TYR A 1 444 ? 14.002 -14.289 -19.307 1.00 96.81 444 TYR A N 1
ATOM 3456 C CA . TYR A 1 444 ? 14.635 -15.191 -18.344 1.00 96.81 444 TYR A CA 1
ATOM 3457 C C . TYR A 1 444 ? 16.128 -15.369 -18.634 1.00 96.81 444 TYR A C 1
ATOM 3459 O O . TYR A 1 444 ? 16.962 -15.185 -17.750 1.00 96.81 444 TYR A O 1
ATOM 3467 N N . THR A 1 445 ? 16.479 -15.639 -19.893 1.00 96.75 445 THR A N 1
ATOM 3468 C CA . THR A 1 445 ? 17.879 -15.794 -20.316 1.00 96.75 445 THR A CA 1
ATOM 3469 C C . THR A 1 445 ? 18.681 -14.510 -20.092 1.00 96.75 445 THR A C 1
ATOM 3471 O O . THR A 1 445 ? 19.828 -14.559 -19.641 1.00 96.75 445 THR A O 1
ATOM 3474 N N . TYR A 1 446 ? 18.079 -13.357 -20.379 1.00 96.06 446 TYR A N 1
ATOM 3475 C CA . TYR A 1 446 ? 18.700 -12.052 -20.201 1.00 96.06 446 TYR A CA 1
ATOM 3476 C C . TYR A 1 446 ? 18.951 -11.723 -18.724 1.00 96.06 446 TYR A C 1
ATOM 3478 O O . TYR A 1 446 ? 20.076 -11.375 -18.360 1.00 96.06 446 TYR A O 1
ATOM 3486 N N . LEU A 1 447 ? 17.954 -11.909 -17.854 1.00 94.25 447 LEU A N 1
ATOM 3487 C CA . LEU A 1 447 ? 18.093 -11.672 -16.414 1.00 94.25 447 LEU A CA 1
ATOM 3488 C C . LEU A 1 447 ? 19.101 -12.633 -15.766 1.00 94.25 447 LEU A C 1
ATOM 3490 O O . LEU A 1 447 ? 19.881 -12.209 -14.912 1.00 94.25 447 LEU A O 1
ATOM 3494 N N . SER A 1 448 ? 19.142 -13.902 -16.190 1.00 94.56 448 SER A N 1
ATOM 3495 C CA . SER A 1 448 ? 20.167 -14.858 -15.749 1.00 94.56 448 SER A CA 1
ATOM 3496 C C . SER A 1 448 ? 21.573 -14.444 -16.192 1.00 94.56 448 SER A C 1
ATOM 3498 O O . SER A 1 448 ? 22.513 -14.547 -15.408 1.00 94.56 448 SER A O 1
ATOM 3500 N N . CYS A 1 449 ? 21.729 -13.935 -17.418 1.00 95.62 449 CYS A N 1
ATOM 3501 C CA . CYS A 1 449 ? 23.011 -13.438 -17.928 1.00 95.62 449 CYS A CA 1
ATOM 3502 C C . CYS A 1 449 ? 23.531 -12.228 -17.133 1.00 95.62 449 CYS A C 1
ATOM 3504 O O . CYS A 1 449 ? 24.732 -12.101 -16.896 1.00 95.62 449 CYS A O 1
ATOM 3506 N N . LEU A 1 450 ? 22.617 -11.364 -16.691 1.00 88.81 450 LEU A N 1
ATOM 3507 C CA . LEU A 1 450 ? 22.901 -10.227 -15.815 1.00 88.81 450 LEU A CA 1
ATOM 3508 C C . LEU A 1 450 ? 23.025 -10.615 -14.328 1.00 88.81 450 LEU A C 1
ATOM 3510 O O . LEU A 1 450 ? 23.329 -9.756 -13.507 1.00 88.81 450 LEU A O 1
ATOM 3514 N N . GLN A 1 451 ? 22.790 -11.885 -13.974 1.00 91.94 451 GLN A N 1
ATOM 3515 C CA . GLN A 1 451 ? 22.772 -12.410 -12.599 1.00 91.94 451 GLN A CA 1
ATOM 3516 C C . GLN A 1 451 ? 21.794 -11.681 -11.657 1.00 91.94 451 GLN A C 1
ATOM 3518 O O . GLN A 1 451 ? 22.040 -11.544 -10.461 1.00 91.94 451 GLN A O 1
ATOM 3523 N N . ILE A 1 452 ? 20.662 -11.229 -12.203 1.00 89.38 452 ILE A N 1
ATOM 3524 C CA . ILE A 1 452 ? 19.587 -10.531 -11.471 1.00 89.38 452 ILE A CA 1
ATOM 3525 C C . ILE A 1 452 ? 18.234 -11.244 -11.584 1.00 89.38 452 ILE A C 1
ATOM 3527 O O . ILE A 1 452 ? 17.203 -10.682 -11.221 1.00 89.38 452 ILE A O 1
ATOM 3531 N N . SER A 1 453 ? 18.208 -12.463 -12.129 1.00 92.62 453 SER A N 1
ATOM 3532 C CA . SER A 1 453 ? 16.986 -13.268 -12.162 1.00 92.62 453 SER A CA 1
ATOM 3533 C C . SER A 1 453 ? 16.481 -13.510 -10.737 1.00 92.62 453 SER A C 1
ATOM 3535 O O . SER A 1 453 ? 17.280 -13.910 -9.882 1.00 92.62 453 SER A O 1
ATOM 3537 N N . PRO A 1 454 ? 15.175 -13.334 -10.465 1.00 92.62 454 PRO A N 1
ATOM 3538 C CA . PRO A 1 454 ? 14.635 -13.625 -9.145 1.00 92.62 454 PRO A CA 1
ATOM 3539 C C . PRO A 1 454 ? 14.688 -15.128 -8.838 1.00 92.62 454 PRO A C 1
ATOM 3541 O O . PRO A 1 454 ? 14.740 -15.506 -7.671 1.00 92.62 454 PRO A O 1
ATOM 3544 N N . CYS A 1 455 ? 14.730 -15.997 -9.858 1.00 96.06 455 CYS A N 1
ATOM 3545 C CA . CYS A 1 455 ? 14.851 -17.437 -9.656 1.00 96.06 455 CYS A CA 1
ATOM 3546 C C . CYS A 1 455 ? 15.475 -18.169 -10.858 1.00 96.06 455 CYS A C 1
ATOM 3548 O O . CYS A 1 455 ? 14.759 -18.760 -11.668 1.00 96.06 455 CYS A O 1
ATOM 3550 N N . ASN A 1 456 ? 16.811 -18.229 -10.945 1.00 95.06 456 ASN A N 1
ATOM 3551 C CA . ASN A 1 456 ? 17.513 -18.998 -11.990 1.00 95.06 456 ASN A CA 1
ATOM 3552 C C . ASN A 1 456 ? 17.114 -20.480 -12.026 1.00 95.06 456 ASN A C 1
ATOM 3554 O O . ASN A 1 456 ? 17.127 -21.093 -13.091 1.00 95.06 456 ASN A O 1
ATOM 3558 N N . GLY A 1 457 ? 16.768 -21.056 -10.872 1.00 96.62 457 GLY A N 1
ATOM 3559 C CA . GLY A 1 457 ? 16.364 -22.454 -10.767 1.00 96.62 457 GLY A CA 1
ATOM 3560 C C . GLY A 1 457 ? 15.114 -22.792 -11.585 1.00 96.62 457 GLY A C 1
ATOM 3561 O O . GLY A 1 457 ? 15.103 -23.801 -12.284 1.00 96.62 457 GLY A O 1
ATOM 3562 N N . TRP A 1 458 ? 14.078 -21.945 -11.551 1.00 97.69 458 TRP A N 1
ATOM 3563 C CA . TRP A 1 458 ? 12.814 -22.182 -12.268 1.00 97.69 458 TRP A CA 1
ATOM 3564 C C . TRP A 1 458 ? 12.671 -21.381 -13.567 1.00 97.69 458 TRP A C 1
ATOM 3566 O O . TRP A 1 458 ? 12.107 -21.890 -14.536 1.00 97.69 458 TRP A O 1
ATOM 3576 N N . MET A 1 459 ? 13.203 -20.161 -13.628 1.00 96.50 459 MET A N 1
ATOM 3577 C CA . MET A 1 459 ? 13.123 -19.271 -14.793 1.00 96.50 459 MET A CA 1
ATOM 3578 C C . MET A 1 459 ? 14.325 -19.497 -15.710 1.00 96.50 459 MET A C 1
ATOM 3580 O O . MET A 1 459 ? 15.188 -18.641 -15.873 1.00 96.50 459 MET A O 1
ATOM 3584 N N . THR A 1 460 ? 14.413 -20.695 -16.282 1.00 95.62 460 THR A N 1
ATOM 3585 C CA . THR A 1 460 ? 15.535 -21.105 -17.134 1.00 95.62 460 THR A CA 1
ATOM 3586 C C . THR A 1 460 ? 15.069 -22.042 -18.232 1.00 95.62 460 THR A C 1
ATOM 3588 O O . THR A 1 460 ? 14.141 -22.824 -18.037 1.00 95.62 460 THR A O 1
ATOM 3591 N N . THR A 1 461 ? 15.745 -22.011 -19.379 1.00 95.19 461 THR A N 1
ATOM 3592 C CA . THR A 1 461 ? 15.510 -22.950 -20.486 1.00 95.19 461 THR A CA 1
ATOM 3593 C C . THR A 1 461 ? 15.953 -24.378 -20.143 1.00 95.19 461 THR A C 1
ATOM 3595 O O . THR A 1 461 ? 15.445 -25.333 -20.729 1.00 95.19 461 THR A O 1
ATOM 3598 N N . ASN A 1 462 ? 16.828 -24.544 -19.144 1.00 96.00 462 ASN A N 1
ATOM 3599 C CA . ASN A 1 462 ? 17.350 -25.833 -18.695 1.00 96.00 462 ASN A CA 1
ATOM 3600 C C . ASN A 1 462 ? 16.318 -26.605 -17.849 1.00 96.00 462 ASN A C 1
ATOM 3602 O O . ASN A 1 462 ? 16.148 -26.350 -16.657 1.00 96.00 462 ASN A O 1
ATOM 3606 N N . ASP A 1 463 ? 15.647 -27.577 -18.464 1.00 95.88 463 ASP A N 1
ATOM 3607 C CA . ASP A 1 463 ? 14.625 -28.420 -17.832 1.00 95.88 463 ASP A CA 1
ATOM 3608 C C . ASP A 1 463 ? 15.147 -29.245 -16.648 1.00 95.88 463 ASP A C 1
ATOM 3610 O O . ASP A 1 463 ? 14.459 -29.395 -15.636 1.00 95.88 463 ASP A O 1
ATOM 3614 N N . THR A 1 464 ? 16.388 -29.716 -16.735 1.00 96.62 464 THR A N 1
ATOM 3615 C CA . THR A 1 464 ? 17.062 -30.474 -15.682 1.00 96.62 464 THR A CA 1
ATOM 3616 C C . THR A 1 464 ? 17.249 -29.607 -14.443 1.00 96.62 464 THR A C 1
ATOM 3618 O O . THR A 1 464 ? 16.963 -30.055 -13.333 1.00 96.62 464 THR A O 1
ATOM 3621 N N . LEU A 1 465 ? 17.653 -28.346 -14.621 1.00 96.69 465 LEU A N 1
ATOM 3622 C CA . LEU A 1 465 ? 17.797 -27.402 -13.515 1.00 96.69 465 LEU A CA 1
ATOM 3623 C C . LEU A 1 465 ? 16.444 -27.043 -12.882 1.00 96.69 465 LEU A C 1
ATOM 3625 O O . LEU A 1 465 ? 16.341 -27.024 -11.652 1.00 96.69 465 LEU A O 1
ATOM 3629 N N . ARG A 1 466 ? 15.390 -26.865 -13.695 1.00 97.12 466 ARG A N 1
ATOM 3630 C CA . ARG A 1 466 ? 14.017 -26.679 -13.185 1.00 97.12 466 ARG A CA 1
ATOM 3631 C C . ARG A 1 466 ? 13.574 -27.864 -12.339 1.00 97.12 466 ARG A C 1
ATOM 3633 O O . ARG A 1 466 ? 13.073 -27.671 -11.231 1.00 97.12 466 ARG A O 1
ATOM 3640 N N . LYS A 1 467 ? 13.809 -29.088 -12.824 1.00 97.06 467 LYS A N 1
ATOM 3641 C CA . LYS A 1 467 ? 13.481 -30.313 -12.091 1.00 97.06 467 LYS A CA 1
ATOM 3642 C C . LYS A 1 467 ? 14.253 -30.408 -10.774 1.00 97.06 467 LYS A C 1
ATOM 3644 O O . LYS A 1 467 ? 13.631 -30.630 -9.743 1.00 97.06 467 LYS A O 1
ATOM 3649 N N . MET A 1 468 ? 15.572 -30.204 -10.791 1.00 97.81 468 MET A N 1
ATOM 3650 C CA . MET A 1 468 ? 16.405 -30.247 -9.580 1.00 97.81 468 MET A CA 1
ATOM 3651 C C . MET A 1 468 ? 15.957 -29.214 -8.541 1.00 97.81 468 MET A C 1
ATOM 3653 O O . MET A 1 468 ? 15.875 -29.535 -7.359 1.00 97.81 468 MET A O 1
ATOM 3657 N N . THR A 1 469 ? 15.603 -28.006 -8.982 1.00 98.19 469 THR A N 1
ATOM 3658 C CA . THR A 1 469 ? 15.068 -26.951 -8.108 1.00 98.19 469 THR A CA 1
ATOM 3659 C C . THR A 1 469 ? 13.742 -27.372 -7.475 1.00 98.19 469 THR A C 1
ATOM 3661 O O . THR A 1 469 ? 13.564 -27.234 -6.267 1.00 98.19 469 THR A O 1
ATOM 3664 N N . THR A 1 470 ? 12.819 -27.939 -8.259 1.00 97.25 470 THR A N 1
ATOM 3665 C CA . THR A 1 470 ? 11.544 -28.455 -7.739 1.00 97.25 470 THR A CA 1
ATOM 3666 C C . THR A 1 470 ? 11.737 -29.627 -6.777 1.00 97.25 470 THR A C 1
ATOM 3668 O O . THR A 1 470 ? 11.125 -29.624 -5.713 1.00 97.25 470 THR A O 1
ATOM 3671 N N . ASP A 1 471 ? 12.586 -30.603 -7.104 1.00 97.75 471 ASP A N 1
ATOM 3672 C CA . ASP A 1 471 ? 12.874 -31.742 -6.222 1.00 97.75 471 ASP A CA 1
ATOM 3673 C C . ASP A 1 471 ? 13.458 -31.257 -4.879 1.00 97.75 471 ASP A C 1
ATOM 3675 O O . ASP A 1 471 ? 13.086 -31.745 -3.811 1.00 97.75 471 ASP A O 1
ATOM 3679 N N . TYR A 1 472 ? 14.340 -30.253 -4.919 1.00 98.31 472 TYR A N 1
ATOM 3680 C CA . TYR A 1 472 ? 14.923 -29.655 -3.721 1.00 98.31 472 TYR A CA 1
ATOM 3681 C C . TYR A 1 472 ? 13.890 -28.857 -2.907 1.00 98.31 472 TYR A C 1
ATOM 3683 O O . TYR A 1 472 ? 13.863 -28.955 -1.682 1.00 98.31 472 TYR A O 1
ATOM 3691 N N . ALA A 1 473 ? 12.978 -28.133 -3.565 1.00 98.25 473 ALA A N 1
ATOM 3692 C CA . ALA A 1 473 ? 11.871 -27.446 -2.899 1.00 98.25 473 ALA A CA 1
ATOM 3693 C C . ALA A 1 473 ? 10.919 -28.423 -2.185 1.00 98.25 473 ALA A C 1
ATOM 3695 O O . ALA A 1 473 ? 10.488 -28.151 -1.064 1.00 98.25 473 ALA A O 1
ATOM 3696 N N . VAL A 1 474 ? 10.633 -29.582 -2.793 1.00 97.69 474 VAL A N 1
ATOM 3697 C CA . VAL A 1 474 ? 9.853 -30.661 -2.159 1.00 97.69 474 VAL A CA 1
ATOM 3698 C C . VAL A 1 474 ? 10.580 -31.196 -0.925 1.00 97.69 474 VAL A C 1
ATOM 3700 O O . VAL A 1 474 ? 9.973 -31.287 0.136 1.00 97.69 474 VAL A O 1
ATOM 3703 N N . MET A 1 475 ? 11.891 -31.442 -1.016 1.00 98.25 475 MET A N 1
ATOM 3704 C CA . MET A 1 475 ? 12.693 -31.879 0.134 1.00 98.25 475 MET A CA 1
ATOM 3705 C C . MET A 1 475 ? 12.637 -30.880 1.300 1.00 98.25 475 MET A C 1
ATOM 3707 O O . MET A 1 475 ? 12.480 -31.283 2.450 1.00 98.25 475 MET A O 1
ATOM 3711 N N . LEU A 1 476 ? 12.760 -29.576 1.029 1.00 98.62 476 LEU A N 1
ATOM 3712 C CA . LEU A 1 476 ? 12.626 -28.556 2.074 1.00 98.62 476 LEU A CA 1
ATOM 3713 C C . LEU A 1 476 ? 11.195 -28.492 2.626 1.00 98.62 476 LEU A C 1
ATOM 3715 O O . LEU A 1 476 ? 11.013 -28.299 3.824 1.00 98.62 476 LEU A O 1
ATOM 3719 N N . SER A 1 477 ? 10.184 -28.711 1.786 1.00 98.62 477 SER A N 1
ATOM 3720 C CA . SER A 1 477 ? 8.778 -28.769 2.208 1.00 98.62 477 SER A CA 1
ATOM 3721 C C . SER A 1 477 ? 8.503 -29.941 3.153 1.00 98.62 477 SER A C 1
ATOM 3723 O O . SER A 1 477 ? 7.773 -29.769 4.129 1.00 98.62 477 SER A O 1
ATOM 3725 N N . ASP A 1 478 ? 9.142 -31.094 2.931 1.00 98.56 478 ASP A N 1
ATOM 3726 C CA . ASP A 1 478 ? 9.070 -32.241 3.843 1.00 98.56 478 ASP A CA 1
ATOM 3727 C C . ASP A 1 478 ? 9.635 -31.905 5.232 1.00 98.56 478 ASP A C 1
ATOM 3729 O O . ASP A 1 478 ? 9.099 -32.366 6.236 1.00 98.56 478 ASP A O 1
ATOM 3733 N N . ILE A 1 479 ? 10.657 -31.042 5.319 1.00 98.62 479 ILE A N 1
ATOM 3734 C CA . ILE A 1 479 ? 11.176 -30.541 6.605 1.00 98.62 479 ILE A CA 1
ATOM 3735 C C . ILE A 1 479 ? 10.130 -29.677 7.312 1.00 98.62 479 ILE A C 1
ATOM 3737 O O . ILE A 1 479 ? 9.929 -29.825 8.516 1.00 98.62 479 ILE A O 1
ATOM 3741 N N . VAL A 1 480 ? 9.446 -28.787 6.584 1.00 98.62 480 VAL A N 1
ATOM 3742 C CA . VAL A 1 480 ? 8.360 -27.970 7.157 1.00 98.62 480 VAL A CA 1
ATOM 3743 C C . VAL A 1 480 ? 7.258 -28.872 7.716 1.00 98.62 480 VAL A C 1
ATOM 3745 O O . VAL A 1 480 ? 6.782 -28.663 8.832 1.00 98.62 480 VAL A O 1
ATOM 3748 N N . LYS A 1 481 ? 6.878 -29.898 6.949 1.00 98.56 481 LYS A N 1
ATOM 3749 C CA . LYS A 1 481 ? 5.869 -30.882 7.339 1.00 98.56 481 LYS A CA 1
ATOM 3750 C C . LYS A 1 481 ? 6.286 -31.679 8.572 1.00 98.56 481 LYS A C 1
ATOM 3752 O O . LYS A 1 481 ? 5.474 -31.853 9.476 1.00 98.56 481 LYS A O 1
ATOM 3757 N N . ASP A 1 482 ? 7.532 -32.141 8.622 1.00 98.44 482 ASP A N 1
ATOM 3758 C CA . ASP A 1 482 ? 8.075 -32.876 9.766 1.00 98.44 482 ASP A CA 1
ATOM 3759 C C . ASP A 1 482 ? 8.063 -32.021 11.041 1.00 98.44 482 ASP A C 1
ATOM 3761 O O . ASP A 1 482 ? 7.589 -32.471 12.085 1.00 98.44 482 ASP A O 1
ATOM 3765 N N . ILE A 1 483 ? 8.471 -30.749 10.939 1.00 98.44 483 ILE A N 1
ATOM 3766 C CA . ILE A 1 483 ? 8.396 -29.792 12.050 1.00 98.44 483 ILE A CA 1
ATOM 3767 C C . ILE A 1 483 ? 6.947 -29.630 12.522 1.00 98.44 483 ILE A C 1
ATOM 3769 O O . ILE A 1 483 ? 6.683 -29.754 13.716 1.00 98.44 483 ILE A O 1
ATOM 3773 N N . ALA A 1 484 ? 5.998 -29.414 11.606 1.00 97.81 484 ALA A N 1
ATOM 3774 C CA . ALA A 1 484 ? 4.587 -29.242 11.953 1.00 97.81 484 ALA A CA 1
ATOM 3775 C C . ALA A 1 484 ? 3.993 -30.448 12.705 1.00 97.81 484 ALA A C 1
ATOM 3777 O O . ALA A 1 484 ? 3.099 -30.271 13.528 1.00 97.81 484 ALA A O 1
ATOM 3778 N N . LEU A 1 485 ? 4.465 -31.665 12.404 1.00 97.00 485 LEU A N 1
ATOM 3779 C CA . LEU A 1 485 ? 3.961 -32.912 12.987 1.00 97.00 485 LEU A CA 1
ATOM 3780 C C . LEU A 1 485 ? 4.639 -33.287 14.311 1.00 97.00 485 LEU A C 1
ATOM 3782 O O . LEU A 1 485 ? 4.005 -33.923 15.153 1.00 97.00 485 LEU A O 1
ATOM 3786 N N . ASN A 1 486 ? 5.916 -32.934 14.489 1.00 97.62 486 ASN A N 1
ATOM 3787 C CA . ASN A 1 486 ? 6.733 -33.443 15.594 1.00 97.62 486 ASN A CA 1
ATOM 3788 C C . ASN A 1 486 ? 7.066 -32.399 16.670 1.00 97.62 486 ASN A C 1
ATOM 3790 O O . ASN A 1 486 ? 7.408 -32.775 17.795 1.00 97.62 486 ASN A O 1
ATOM 3794 N N . TYR A 1 487 ? 6.986 -31.104 16.359 1.00 98.00 487 TYR A N 1
ATOM 3795 C CA . TYR A 1 487 ? 7.256 -30.034 17.321 1.00 98.00 487 TYR A CA 1
ATOM 3796 C C . TYR A 1 487 ? 5.972 -29.595 18.025 1.00 98.00 487 TYR A C 1
ATOM 3798 O O . TYR A 1 487 ? 4.897 -29.568 17.437 1.00 98.00 487 TYR A O 1
ATOM 3806 N N . ASN A 1 488 ? 6.098 -29.222 19.300 1.00 97.06 488 ASN A N 1
ATOM 3807 C CA . ASN A 1 488 ? 4.990 -28.730 20.112 1.00 97.06 488 ASN A CA 1
ATOM 3808 C C . ASN A 1 488 ? 5.390 -27.422 20.792 1.00 97.06 488 ASN A C 1
ATOM 3810 O O . ASN A 1 488 ? 6.470 -27.332 21.379 1.00 97.06 488 ASN A O 1
ATOM 3814 N N . TYR A 1 489 ? 4.488 -26.447 20.754 1.00 98.25 489 TYR A N 1
ATOM 3815 C CA . TYR A 1 489 ? 4.664 -25.127 21.351 1.00 98.25 489 TYR A CA 1
ATOM 3816 C C . TYR A 1 489 ? 3.590 -24.873 22.408 1.00 98.25 489 TYR A C 1
ATOM 3818 O O . TYR A 1 489 ? 2.572 -25.562 22.458 1.00 98.25 489 TYR A O 1
ATOM 3826 N N . LYS A 1 490 ? 3.843 -23.938 23.328 1.00 98.12 490 LYS A N 1
ATOM 3827 C CA . LYS A 1 490 ? 2.961 -23.726 24.486 1.00 98.12 490 LYS A CA 1
ATOM 3828 C C . LYS A 1 490 ? 1.755 -22.863 24.149 1.00 98.12 490 LYS A C 1
ATOM 3830 O O . LYS A 1 490 ? 0.706 -23.053 24.755 1.00 98.12 490 LYS A O 1
ATOM 3835 N N . HIS A 1 491 ? 1.929 -21.888 23.260 1.00 98.56 491 HIS A N 1
ATOM 3836 C CA . HIS A 1 491 ? 0.928 -20.849 23.015 1.00 98.56 491 HIS A CA 1
ATOM 3837 C C . HIS A 1 491 ? 0.166 -21.022 21.703 1.00 98.56 491 HIS A C 1
ATOM 3839 O O . HIS A 1 491 ? -0.832 -20.323 21.494 1.00 98.56 491 HIS A O 1
ATOM 3845 N N . PHE A 1 492 ? 0.612 -21.930 20.835 1.00 98.56 492 PHE A N 1
ATOM 3846 C CA . PHE A 1 492 ? -0.037 -22.185 19.561 1.00 98.56 492 PHE A CA 1
ATOM 3847 C C . PHE A 1 492 ? 0.073 -23.634 19.100 1.00 98.56 492 PHE A C 1
ATOM 3849 O O . PHE A 1 492 ? 1.054 -24.324 19.377 1.00 98.56 492 PHE A O 1
ATOM 3856 N N . ASP A 1 493 ? -0.925 -24.030 18.317 1.00 97.94 493 ASP A N 1
ATOM 3857 C CA . ASP A 1 493 ? -0.938 -25.284 17.568 1.00 97.94 493 ASP A CA 1
ATOM 3858 C C . ASP A 1 493 ? -0.468 -25.045 16.127 1.00 97.94 493 ASP A C 1
ATOM 3860 O O . ASP A 1 493 ? -0.523 -23.915 15.625 1.00 97.94 493 ASP A O 1
ATOM 3864 N N . MET A 1 494 ? -0.034 -26.108 15.446 1.00 97.94 494 MET A N 1
ATOM 3865 C CA . MET A 1 494 ? 0.495 -26.032 14.082 1.00 97.94 494 MET A CA 1
ATOM 3866 C C . MET A 1 494 ? -0.282 -26.888 13.081 1.00 97.94 494 MET A C 1
ATOM 3868 O O . MET A 1 494 ? -0.793 -27.957 13.409 1.00 97.94 494 MET A O 1
ATOM 3872 N N . LEU A 1 495 ? -0.337 -26.405 11.839 1.00 96.94 495 LEU A N 1
ATOM 3873 C CA . LEU A 1 495 ? -0.895 -27.094 10.676 1.00 96.94 495 LEU A CA 1
ATOM 3874 C C . LEU A 1 495 ? 0.079 -26.933 9.514 1.00 96.94 495 LEU A C 1
ATOM 3876 O O . LEU A 1 495 ? 0.559 -25.831 9.266 1.00 96.94 495 LEU A O 1
ATOM 3880 N N . TYR A 1 496 ? 0.321 -28.007 8.769 1.00 98.31 496 TYR A N 1
ATOM 3881 C CA . TYR A 1 496 ? 1.049 -27.951 7.505 1.00 98.31 496 TYR A CA 1
ATOM 3882 C C . TYR A 1 496 ? 0.092 -27.987 6.311 1.00 98.31 496 TYR A C 1
ATOM 3884 O O . TYR A 1 496 ? -0.868 -28.760 6.302 1.00 98.31 496 TYR A O 1
ATOM 3892 N N . THR A 1 497 ? 0.403 -27.208 5.276 1.00 97.31 497 THR A N 1
ATOM 3893 C CA . THR A 1 497 ? -0.222 -27.309 3.955 1.00 97.31 497 THR A CA 1
ATOM 3894 C C . THR A 1 497 ? 0.795 -27.071 2.841 1.00 97.31 497 THR A C 1
ATOM 3896 O O . THR A 1 497 ? 1.723 -26.281 2.984 1.00 97.31 497 THR A O 1
ATOM 3899 N N . ASP A 1 498 ? 0.596 -27.699 1.687 1.00 96.00 498 ASP A N 1
ATOM 3900 C CA . ASP A 1 498 ? 1.263 -27.275 0.455 1.00 96.00 498 ASP A CA 1
ATOM 3901 C C . ASP A 1 498 ? 0.711 -25.924 -0.026 1.00 96.00 498 ASP A C 1
ATOM 3903 O O . ASP A 1 498 ? -0.399 -25.530 0.347 1.00 96.00 498 ASP A O 1
ATOM 3907 N N . VAL A 1 499 ? 1.459 -25.234 -0.895 1.00 94.88 499 VAL A N 1
ATOM 3908 C CA . VAL A 1 499 ? 0.953 -24.062 -1.627 1.00 94.88 499 VAL A CA 1
ATOM 3909 C C . VAL A 1 499 ? 0.111 -24.560 -2.811 1.00 94.88 499 VAL A C 1
ATOM 3911 O O . VAL A 1 499 ? 0.670 -25.141 -3.749 1.00 94.88 499 VAL A O 1
ATOM 3914 N N . PRO A 1 500 ? -1.217 -24.342 -2.841 1.00 94.00 500 PRO A N 1
ATOM 3915 C CA . PRO A 1 500 ? -2.110 -24.976 -3.812 1.00 94.00 500 PRO A CA 1
ATOM 3916 C C . PRO A 1 500 ? -2.102 -24.292 -5.199 1.00 94.00 500 PRO A C 1
ATOM 3918 O O . PRO A 1 500 ? -3.150 -24.083 -5.805 1.00 94.00 500 PRO A O 1
ATOM 3921 N N . ILE A 1 501 ? -0.921 -23.970 -5.747 1.00 91.25 501 ILE A N 1
ATOM 3922 C CA . ILE A 1 501 ? -0.763 -23.272 -7.041 1.00 91.25 501 ILE A CA 1
ATOM 3923 C C . ILE A 1 501 ? -1.399 -24.051 -8.199 1.00 91.25 501 ILE A C 1
ATOM 3925 O O . ILE A 1 501 ? -2.079 -23.462 -9.036 1.00 91.25 501 ILE A O 1
ATOM 3929 N N . ARG A 1 502 ? -1.216 -25.379 -8.255 1.00 91.00 502 ARG A N 1
ATOM 3930 C CA . ARG A 1 502 ? -1.815 -26.203 -9.323 1.00 91.00 502 ARG A CA 1
ATOM 3931 C C . ARG A 1 502 ? -3.338 -26.200 -9.237 1.00 91.00 502 ARG A C 1
ATOM 3933 O O . ARG A 1 502 ? -3.991 -25.946 -10.236 1.00 91.00 502 ARG A O 1
ATOM 3940 N N . GLN A 1 503 ? -3.883 -26.377 -8.036 1.00 93.75 503 GLN A N 1
ATOM 3941 C CA . GLN A 1 503 ? -5.327 -26.346 -7.815 1.00 93.75 503 GLN A CA 1
ATOM 3942 C C . GLN A 1 503 ? -5.927 -24.974 -8.157 1.00 93.75 503 GLN A C 1
ATOM 3944 O O . GLN A 1 503 ? -6.988 -24.903 -8.768 1.00 93.75 503 GLN A O 1
ATOM 3949 N N . MET A 1 504 ? -5.237 -23.885 -7.808 1.00 94.62 504 MET A N 1
ATOM 3950 C CA . MET A 1 504 ? -5.611 -22.521 -8.193 1.00 94.62 504 MET A CA 1
ATOM 3951 C C . MET A 1 504 ? -5.692 -22.368 -9.720 1.00 94.62 504 MET A C 1
ATOM 3953 O O . MET A 1 504 ? -6.673 -21.833 -10.235 1.00 94.62 504 MET A O 1
ATOM 3957 N N . MET A 1 505 ? -4.690 -22.874 -10.445 1.00 93.44 505 MET A N 1
ATOM 3958 C CA . MET A 1 505 ? -4.674 -22.871 -11.910 1.00 93.44 505 MET A CA 1
ATOM 3959 C C . MET A 1 505 ? -5.790 -23.733 -12.511 1.00 93.44 505 MET A C 1
ATOM 3961 O O . MET A 1 505 ? -6.463 -23.281 -13.433 1.00 93.44 505 MET A O 1
ATOM 3965 N N . ASP A 1 506 ? -6.029 -24.928 -11.968 1.00 92.62 506 ASP A N 1
ATOM 3966 C CA . ASP A 1 506 ? -7.084 -25.832 -12.437 1.00 92.62 506 ASP A CA 1
ATOM 3967 C C . ASP A 1 506 ? -8.486 -25.212 -12.236 1.00 92.62 506 ASP A C 1
ATOM 3969 O O . ASP A 1 506 ? -9.354 -25.331 -13.102 1.00 92.62 506 ASP A O 1
ATOM 3973 N N . ILE A 1 507 ? -8.709 -24.488 -11.127 1.00 90.31 507 ILE A N 1
ATOM 3974 C CA . ILE A 1 507 ? -9.952 -23.732 -10.891 1.00 90.31 507 ILE A CA 1
ATOM 3975 C C . ILE A 1 507 ? -10.132 -22.652 -11.959 1.00 90.31 507 ILE A C 1
ATOM 3977 O O . ILE A 1 507 ? -11.213 -22.539 -12.536 1.00 90.31 507 ILE A O 1
ATOM 3981 N N . TRP A 1 508 ? -9.088 -21.882 -12.258 1.00 90.75 508 TRP A N 1
ATOM 3982 C CA . TRP A 1 508 ? -9.162 -20.828 -13.268 1.00 90.75 508 TRP A CA 1
ATOM 3983 C C . TRP A 1 508 ? -9.446 -21.371 -14.673 1.00 90.75 508 TRP A C 1
ATOM 3985 O O . TRP A 1 508 ? -10.301 -20.837 -15.379 1.00 90.75 508 TRP A O 1
ATOM 3995 N N . GLU A 1 509 ? -8.811 -22.481 -15.051 1.00 91.94 509 GLU A N 1
ATOM 3996 C CA . GLU A 1 509 ? -9.107 -23.175 -16.310 1.00 91.94 509 GLU A CA 1
ATOM 3997 C C . GLU A 1 509 ? -10.545 -23.690 -16.362 1.00 91.94 509 GLU A C 1
ATOM 3999 O O . GLU A 1 509 ? -11.216 -23.556 -17.386 1.00 91.94 509 GLU A O 1
ATOM 4004 N N . SER A 1 510 ? -11.068 -24.209 -15.246 1.00 87.69 510 SER A N 1
ATOM 4005 C CA . SER A 1 510 ? -12.468 -24.648 -15.169 1.00 87.69 510 SER A CA 1
ATOM 4006 C C . SER A 1 510 ? -13.471 -23.501 -15.367 1.00 87.69 510 SER A C 1
ATOM 4008 O O . SER A 1 510 ? -14.604 -23.736 -15.787 1.00 87.69 510 SER A O 1
ATOM 4010 N N . MET A 1 511 ? -13.046 -22.257 -15.119 1.00 85.00 511 MET A N 1
ATOM 4011 C CA . MET A 1 511 ? -13.817 -21.034 -15.365 1.00 85.00 511 MET A CA 1
ATOM 4012 C C . MET A 1 511 ? -13.630 -20.481 -16.791 1.00 85.00 511 MET A C 1
ATOM 4014 O O . MET A 1 511 ? -14.183 -19.429 -17.113 1.00 85.00 511 MET A O 1
ATOM 4018 N N . GLY A 1 512 ? -12.880 -21.178 -17.652 1.00 84.25 512 GLY A N 1
ATOM 4019 C CA . GLY A 1 512 ? -12.593 -20.776 -19.032 1.00 84.25 512 GLY A CA 1
ATOM 4020 C C . GLY A 1 512 ? -11.382 -19.852 -19.189 1.00 84.25 512 GLY A C 1
ATOM 4021 O O . GLY A 1 512 ? -11.180 -19.306 -20.272 1.00 84.25 512 GLY A O 1
ATOM 4022 N N . GLY A 1 513 ? -10.599 -19.652 -18.127 1.00 90.06 513 GLY A N 1
ATOM 4023 C CA . GLY A 1 513 ? -9.345 -18.910 -18.178 1.00 90.06 513 GLY A CA 1
ATOM 4024 C C . GLY A 1 513 ? -8.155 -19.766 -18.620 1.00 90.06 513 GLY A C 1
ATOM 4025 O O . GLY A 1 513 ? -8.251 -20.980 -18.776 1.00 90.06 513 GLY A O 1
ATOM 4026 N N . GLU A 1 514 ? -6.999 -19.133 -18.795 1.00 92.88 514 GLU A N 1
ATOM 4027 C CA . GLU A 1 514 ? -5.729 -19.798 -19.099 1.00 92.88 514 GLU A CA 1
ATOM 4028 C C . GLU A 1 514 ? -4.723 -19.584 -17.958 1.00 92.88 514 GLU A C 1
ATOM 4030 O O . GLU A 1 514 ? -4.634 -18.486 -17.408 1.00 92.88 514 GLU A O 1
ATOM 4035 N N . ARG A 1 515 ? -3.919 -20.602 -17.614 1.00 94.81 515 ARG A N 1
ATOM 4036 C CA . ARG A 1 515 ? -3.023 -20.580 -16.431 1.00 94.81 515 ARG A CA 1
ATOM 4037 C C . ARG A 1 515 ? -2.091 -19.369 -16.361 1.00 94.81 515 ARG A C 1
ATOM 4039 O O . ARG A 1 515 ? -1.835 -18.858 -15.275 1.00 94.81 515 ARG A O 1
ATOM 4046 N N . TRP A 1 516 ? -1.594 -18.905 -17.509 1.00 95.50 516 TRP A N 1
ATOM 4047 C CA . TRP A 1 516 ? -0.686 -17.757 -17.588 1.00 95.50 516 TRP A CA 1
ATOM 4048 C C . TRP A 1 516 ? -1.325 -16.456 -17.077 1.00 95.50 516 TRP A C 1
ATOM 4050 O O . TRP A 1 516 ? -0.612 -15.576 -16.610 1.00 95.50 516 TRP A O 1
ATOM 4060 N N . GLN A 1 517 ? -2.659 -16.345 -17.106 1.00 94.75 517 GLN A N 1
ATOM 4061 C CA . GLN A 1 517 ? -3.403 -15.167 -16.644 1.00 94.75 517 GLN A CA 1
ATOM 4062 C C . GLN A 1 517 ? -3.420 -15.018 -15.117 1.00 94.75 517 GLN A C 1
ATOM 4064 O O . GLN A 1 517 ? -3.979 -14.044 -14.615 1.00 94.75 517 GLN A O 1
ATOM 4069 N N . LEU A 1 518 ? -2.856 -15.974 -14.374 1.00 95.31 518 LEU A N 1
ATOM 4070 C CA . LEU A 1 518 ? -2.695 -15.901 -12.920 1.00 95.31 518 LEU A CA 1
ATOM 4071 C C . LEU A 1 518 ? -1.286 -15.477 -12.492 1.00 95.31 518 LEU A C 1
ATOM 4073 O O . LEU A 1 518 ? -1.046 -15.323 -11.296 1.00 95.31 518 LEU A O 1
ATOM 4077 N N . ILE A 1 519 ? -0.361 -15.317 -13.439 1.00 96.81 519 ILE A N 1
ATOM 4078 C CA . ILE A 1 519 ? 1.025 -14.926 -13.176 1.00 96.81 519 ILE A CA 1
ATOM 4079 C C . ILE A 1 519 ? 1.175 -13.429 -13.469 1.00 96.81 519 ILE A C 1
ATOM 4081 O O . ILE A 1 519 ? 0.520 -12.883 -14.362 1.00 96.81 519 ILE A O 1
ATOM 4085 N N . GLU A 1 520 ? 2.002 -12.748 -12.683 1.00 95.94 520 GLU A N 1
ATOM 4086 C CA . GLU A 1 520 ? 2.375 -11.357 -12.902 1.00 95.94 520 GLU A CA 1
ATOM 4087 C C . GLU A 1 520 ? 3.044 -11.195 -14.265 1.00 95.94 520 GLU A C 1
ATOM 4089 O O . GLU A 1 520 ? 3.992 -11.897 -14.622 1.00 95.94 520 GLU A O 1
ATOM 4094 N N . SER A 1 521 ? 2.518 -10.268 -15.065 1.00 94.69 521 SER A N 1
ATOM 4095 C CA . SER A 1 521 ? 2.908 -10.167 -16.473 1.00 94.69 521 SER A CA 1
ATOM 4096 C C . SER A 1 521 ? 4.310 -9.586 -16.652 1.00 94.69 521 SER A C 1
ATOM 4098 O O . SER A 1 521 ? 4.951 -9.882 -17.656 1.00 94.69 521 SER A O 1
ATOM 4100 N N . VAL A 1 522 ? 4.795 -8.779 -15.707 1.00 93.88 522 VAL A N 1
ATOM 4101 C CA . VAL A 1 522 ? 6.095 -8.101 -15.819 1.00 93.88 522 VAL A CA 1
ATOM 4102 C C . VAL A 1 522 ? 7.254 -8.941 -15.291 1.00 93.88 522 VAL A C 1
ATOM 4104 O O . VAL A 1 522 ? 8.310 -8.963 -15.909 1.00 93.88 522 VAL A O 1
ATOM 4107 N N . ASP A 1 523 ? 7.102 -9.622 -14.156 1.00 93.88 523 ASP A N 1
ATOM 4108 C CA . ASP A 1 523 ? 8.183 -10.476 -13.644 1.00 93.88 523 ASP A CA 1
ATOM 4109 C C . ASP A 1 523 ? 8.106 -11.914 -14.177 1.00 93.88 523 ASP A C 1
ATOM 4111 O O . ASP A 1 523 ? 9.123 -12.609 -14.230 1.00 93.88 523 ASP A O 1
ATOM 4115 N N . GLY A 1 524 ? 6.923 -12.359 -14.623 1.00 95.81 524 GLY A N 1
ATOM 4116 C CA . GLY A 1 524 ? 6.708 -13.720 -15.103 1.00 95.81 524 GLY A CA 1
ATOM 4117 C C . GLY A 1 524 ? 7.015 -14.777 -14.042 1.00 95.81 524 GLY A C 1
ATOM 4118 O O . GLY A 1 524 ? 7.489 -15.859 -14.390 1.00 95.81 524 GLY A O 1
ATOM 4119 N N . PHE A 1 525 ? 6.822 -14.457 -12.764 1.00 96.50 525 PHE A N 1
ATOM 4120 C CA . PHE A 1 525 ? 7.248 -15.266 -11.628 1.00 96.50 525 PHE A CA 1
ATOM 4121 C C . PHE A 1 525 ? 6.192 -15.317 -10.518 1.00 96.50 525 PHE A C 1
ATOM 4123 O O . PHE A 1 525 ? 5.787 -16.408 -10.112 1.00 96.50 525 PHE A O 1
ATOM 4130 N N . HIS A 1 526 ? 5.719 -14.166 -10.036 1.00 97.12 526 HIS A N 1
ATOM 4131 C CA . HIS A 1 526 ? 4.767 -14.102 -8.924 1.00 97.12 526 HIS A CA 1
ATOM 4132 C C . HIS A 1 526 ? 3.325 -14.349 -9.378 1.00 97.12 526 HIS A C 1
ATOM 4134 O O . HIS A 1 526 ? 2.994 -14.213 -10.551 1.00 97.12 526 HIS A O 1
ATOM 4140 N N . ILE A 1 527 ? 2.431 -14.700 -8.449 1.00 95.94 527 ILE A N 1
ATOM 4141 C CA . ILE A 1 527 ? 0.990 -14.710 -8.737 1.00 95.94 527 ILE A CA 1
ATOM 4142 C C . ILE A 1 527 ? 0.436 -13.282 -8.737 1.00 95.94 527 ILE A C 1
ATOM 4144 O O . ILE A 1 527 ? 0.819 -12.466 -7.902 1.00 95.94 527 ILE A O 1
ATOM 4148 N N . ASN A 1 528 ? -0.505 -12.999 -9.633 1.00 94.94 528 ASN A N 1
ATOM 4149 C CA . ASN A 1 528 ? -1.148 -11.689 -9.716 1.00 94.94 528 ASN A CA 1
ATOM 4150 C C . ASN A 1 528 ? -2.392 -11.582 -8.814 1.00 94.94 528 ASN A C 1
ATOM 4152 O O . ASN A 1 528 ? -2.700 -12.482 -8.024 1.00 94.94 528 ASN A O 1
ATOM 4156 N N . GLN A 1 529 ? -3.145 -10.486 -8.936 1.00 95.00 529 GLN A N 1
ATOM 4157 C CA . GLN A 1 529 ? -4.335 -10.247 -8.114 1.00 95.00 529 GLN A CA 1
ATOM 4158 C C . GLN A 1 529 ? -5.418 -11.335 -8.256 1.00 95.00 529 GLN A C 1
ATOM 4160 O O . GLN A 1 529 ? -6.038 -11.711 -7.262 1.00 95.00 529 GLN A O 1
ATOM 4165 N N . ASN A 1 530 ? -5.635 -11.890 -9.454 1.00 91.81 530 ASN A N 1
ATOM 4166 C CA . ASN A 1 530 ? -6.595 -12.987 -9.636 1.00 91.81 530 ASN A CA 1
ATOM 4167 C C . ASN A 1 530 ? -6.122 -14.253 -8.914 1.00 91.81 530 ASN A C 1
ATOM 4169 O O . ASN A 1 530 ? -6.920 -14.925 -8.257 1.00 91.81 530 ASN A O 1
ATOM 4173 N N . GLY A 1 531 ? -4.818 -14.539 -8.983 1.00 94.31 531 GLY A N 1
ATOM 4174 C CA . GLY A 1 531 ? -4.204 -15.620 -8.219 1.00 94.31 531 GLY A CA 1
ATOM 4175 C C . GLY A 1 531 ? -4.404 -15.441 -6.713 1.00 94.31 531 GLY A C 1
ATOM 4176 O O . GLY A 1 531 ? -4.843 -16.370 -6.041 1.00 94.31 531 GLY A O 1
ATOM 4177 N N . ASN A 1 532 ? -4.191 -14.228 -6.192 1.00 97.06 532 ASN A N 1
ATOM 4178 C CA . ASN A 1 532 ? -4.396 -13.914 -4.774 1.00 97.06 532 ASN A CA 1
ATOM 4179 C C . ASN A 1 532 ? -5.842 -14.167 -4.305 1.00 97.06 532 ASN A C 1
ATOM 4181 O O . ASN A 1 532 ? -6.062 -14.751 -3.243 1.00 97.06 532 ASN A O 1
ATOM 4185 N N . ILE A 1 533 ? -6.837 -13.778 -5.109 1.00 92.06 533 ILE A N 1
ATOM 4186 C CA . ILE A 1 533 ? -8.263 -13.986 -4.805 1.00 92.06 533 ILE A CA 1
ATOM 4187 C C . ILE A 1 533 ? -8.595 -15.478 -4.690 1.00 92.06 533 ILE A C 1
ATOM 4189 O O . ILE A 1 533 ? -9.259 -15.892 -3.737 1.00 92.06 533 ILE A O 1
ATOM 4193 N N . LEU A 1 534 ? -8.143 -16.283 -5.656 1.00 94.00 534 LEU A N 1
ATOM 4194 C CA . LEU A 1 534 ? -8.386 -17.727 -5.668 1.00 94.00 534 LEU A CA 1
ATOM 4195 C C . LEU A 1 534 ? -7.636 -18.433 -4.535 1.00 94.00 534 LEU A C 1
ATOM 4197 O O . LEU A 1 534 ? -8.185 -19.320 -3.882 1.00 94.00 534 LEU A O 1
ATOM 4201 N N . LEU A 1 535 ? -6.398 -18.016 -4.269 1.00 95.75 535 LEU A N 1
ATOM 4202 C CA . LEU A 1 535 ? -5.581 -18.577 -3.202 1.00 95.75 535 LEU A CA 1
ATOM 4203 C C . LEU A 1 535 ? -6.185 -18.301 -1.816 1.00 95.75 535 LEU A C 1
ATOM 4205 O O . LEU A 1 535 ? -6.134 -19.168 -0.944 1.00 95.75 535 LEU A O 1
ATOM 4209 N N . ALA A 1 536 ? -6.828 -17.146 -1.623 1.00 97.12 536 ALA A N 1
ATOM 4210 C CA . ALA A 1 536 ? -7.544 -16.832 -0.388 1.00 97.12 536 ALA A CA 1
ATOM 4211 C C . ALA A 1 536 ? -8.749 -17.759 -0.161 1.00 97.12 536 ALA A C 1
ATOM 4213 O O . ALA A 1 536 ? -8.993 -18.188 0.967 1.00 97.12 536 ALA A O 1
ATOM 4214 N N . ASP A 1 537 ? -9.501 -18.086 -1.217 1.00 94.94 537 ASP A N 1
ATOM 4215 C CA . ASP A 1 537 ? -10.602 -19.053 -1.137 1.00 94.94 537 ASP A CA 1
ATOM 4216 C C . ASP A 1 537 ? -10.070 -20.465 -0.814 1.00 94.94 537 ASP A C 1
ATOM 4218 O O . ASP A 1 537 ? -10.605 -21.135 0.069 1.00 94.94 537 ASP A O 1
ATOM 4222 N N . LEU A 1 538 ? -8.963 -20.881 -1.436 1.00 97.12 538 LEU A N 1
ATOM 4223 C CA . LEU A 1 538 ? -8.337 -22.185 -1.189 1.00 97.12 538 LEU A CA 1
ATOM 4224 C C . LEU A 1 538 ? -7.796 -22.340 0.236 1.00 97.12 538 LEU A C 1
ATOM 4226 O O . LEU A 1 538 ? -8.073 -23.347 0.889 1.00 97.12 538 LEU A O 1
ATOM 4230 N N . TYR A 1 539 ? -7.055 -21.355 0.749 1.00 97.62 539 TYR A N 1
ATOM 4231 C CA . TYR A 1 539 ? -6.564 -21.410 2.129 1.00 97.62 539 TYR A CA 1
ATOM 4232 C C . TYR A 1 539 ? -7.704 -21.374 3.144 1.00 97.62 539 TYR A C 1
ATOM 4234 O O . TYR A 1 539 ? -7.648 -22.077 4.154 1.00 97.62 539 TYR A O 1
ATOM 4242 N N . TRP A 1 540 ? -8.767 -20.616 2.869 1.00 97.69 540 TRP A N 1
ATOM 4243 C CA . TRP A 1 540 ? -9.948 -20.619 3.723 1.00 97.69 540 TRP A CA 1
ATOM 4244 C C . TRP A 1 540 ? -10.630 -21.989 3.770 1.00 97.69 540 TRP A C 1
ATOM 4246 O O . TRP A 1 540 ? -11.027 -22.440 4.846 1.00 97.69 540 TRP A O 1
ATOM 4256 N N . ASP A 1 541 ? -10.740 -22.668 2.629 1.00 96.56 541 ASP A N 1
ATOM 4257 C CA . ASP A 1 541 ? -11.289 -24.021 2.544 1.00 96.56 541 ASP A CA 1
ATOM 4258 C C . ASP A 1 541 ? -10.445 -25.035 3.322 1.00 96.56 541 ASP A C 1
ATOM 4260 O O . ASP A 1 541 ? -11.001 -25.903 3.999 1.00 96.56 541 ASP A O 1
ATOM 4264 N N . ILE A 1 542 ? -9.115 -24.925 3.246 1.00 96.12 542 ILE A N 1
ATOM 4265 C CA . ILE A 1 542 ? -8.183 -25.771 4.003 1.00 96.12 542 ILE A CA 1
ATOM 4266 C C . ILE A 1 542 ? -8.385 -25.560 5.506 1.00 96.12 542 ILE A C 1
ATOM 4268 O O . ILE A 1 542 ? -8.618 -26.528 6.229 1.00 96.12 542 ILE A O 1
ATOM 4272 N N . LEU A 1 543 ? -8.383 -24.307 5.970 1.00 96.81 543 LEU A N 1
ATOM 4273 C CA . LEU A 1 543 ? -8.614 -23.975 7.380 1.00 96.81 543 LEU A CA 1
ATOM 4274 C C . LEU A 1 543 ? -9.985 -24.467 7.858 1.00 96.81 543 LEU A C 1
ATOM 4276 O O . LEU A 1 543 ? -10.086 -25.102 8.904 1.00 96.81 543 LEU A O 1
ATOM 4280 N N . SER A 1 544 ? -11.033 -24.245 7.064 1.00 96.12 544 SER A N 1
ATOM 4281 C CA . SER A 1 544 ? -12.405 -24.630 7.412 1.00 96.12 544 SER A CA 1
ATOM 4282 C C . SER A 1 544 ? -12.600 -26.146 7.506 1.00 96.12 544 SER A C 1
ATOM 4284 O O . SER A 1 544 ? -13.439 -26.603 8.278 1.00 96.12 544 SER A O 1
ATOM 4286 N N . LYS A 1 545 ? -11.858 -26.935 6.719 1.00 95.50 545 LYS A N 1
ATOM 4287 C CA . LYS A 1 545 ? -11.959 -28.405 6.714 1.00 95.50 545 LYS A CA 1
ATOM 4288 C C . LYS A 1 545 ? -11.063 -29.052 7.762 1.00 95.50 545 LYS A C 1
ATOM 4290 O O . LYS A 1 545 ? -11.507 -29.973 8.441 1.00 95.50 545 LYS A O 1
ATOM 4295 N N . SER A 1 546 ? -9.821 -28.591 7.875 1.00 94.62 546 SER A N 1
ATOM 4296 C CA . SER A 1 546 ? -8.821 -29.210 8.748 1.00 94.62 546 SER A CA 1
ATOM 4297 C C . SER A 1 546 ? -8.955 -28.742 10.196 1.00 94.62 546 SER A C 1
ATOM 4299 O O . SER A 1 546 ? -8.862 -29.555 11.113 1.00 94.62 546 SER A O 1
ATOM 4301 N N . ASN A 1 547 ? -9.212 -27.447 10.414 1.00 95.62 547 ASN A N 1
ATOM 4302 C CA . ASN A 1 547 ? -9.197 -26.819 11.735 1.00 95.62 547 ASN A CA 1
ATOM 4303 C C . ASN A 1 547 ? -10.277 -25.718 11.857 1.00 95.62 547 ASN A C 1
ATOM 4305 O O . ASN A 1 547 ? -9.947 -24.549 12.068 1.00 95.62 547 ASN A O 1
ATOM 4309 N N . PRO A 1 548 ? -11.579 -26.054 11.759 1.00 95.12 548 PRO A N 1
ATOM 4310 C CA . PRO A 1 548 ? -12.663 -25.063 11.779 1.00 95.12 548 PRO A CA 1
ATOM 4311 C C . PRO A 1 548 ? -12.697 -24.199 13.050 1.00 95.12 548 PRO A C 1
ATOM 4313 O O . PRO A 1 548 ? -13.152 -23.057 13.004 1.00 95.12 548 PRO A O 1
ATOM 4316 N N . ASP A 1 549 ? -12.198 -24.713 14.177 1.00 95.12 549 ASP A N 1
ATOM 4317 C CA . ASP A 1 549 ? -12.135 -23.965 15.435 1.00 95.12 549 ASP A CA 1
ATOM 4318 C C . ASP A 1 549 ? -11.132 -22.797 15.392 1.00 95.12 549 ASP A C 1
ATOM 4320 O O . ASP A 1 549 ? -11.321 -21.818 16.116 1.00 95.12 549 ASP A O 1
ATOM 4324 N N . TRP A 1 550 ? -10.115 -22.851 14.519 1.00 96.75 550 TRP A N 1
ATOM 4325 C CA . TRP A 1 550 ? -9.080 -21.811 14.403 1.00 96.75 550 TRP A CA 1
ATOM 4326 C C . TRP A 1 550 ? -9.617 -20.490 13.849 1.00 96.75 550 TRP A C 1
ATOM 4328 O O . TRP A 1 550 ? -9.103 -19.426 14.175 1.00 96.75 550 TRP A O 1
ATOM 4338 N N . ILE A 1 551 ? -10.665 -20.539 13.025 1.00 95.19 551 ILE A N 1
ATOM 4339 C CA . ILE A 1 551 ? -11.320 -19.348 12.459 1.00 95.19 551 ILE A CA 1
ATOM 4340 C C . ILE A 1 551 ? -12.483 -18.847 13.333 1.00 95.19 551 ILE A C 1
ATOM 4342 O O . ILE A 1 551 ? -13.212 -17.935 12.941 1.00 95.19 551 ILE A O 1
ATOM 4346 N N . GLY A 1 552 ? -12.671 -19.444 14.515 1.00 92.56 552 GLY A N 1
ATOM 4347 C CA . GLY A 1 552 ? -13.696 -19.070 15.487 1.00 92.56 552 GLY A CA 1
ATOM 4348 C C . GLY A 1 552 ? -15.135 -19.370 15.038 1.00 92.56 552 GLY A C 1
ATOM 4349 O O . GLY A 1 552 ? -15.376 -19.854 13.929 1.00 92.56 552 GLY A O 1
ATOM 4350 N N . PRO A 1 553 ? -16.135 -19.124 15.898 1.00 94.75 553 PRO A N 1
ATOM 4351 C CA . PRO A 1 553 ? -17.545 -19.185 15.523 1.00 94.75 553 PRO A CA 1
ATOM 4352 C C . PRO A 1 553 ? -17.976 -17.929 14.748 1.00 94.75 553 PRO A C 1
ATOM 4354 O O . PRO A 1 553 ? -17.344 -16.878 14.830 1.00 94.75 553 PRO A O 1
ATOM 4357 N N . GLU A 1 554 ? -19.098 -18.016 14.034 1.00 96.88 554 GLU A N 1
ATOM 4358 C CA . GLU A 1 554 ? -19.756 -16.819 13.505 1.00 96.88 554 GLU A CA 1
ATOM 4359 C C . GLU A 1 554 ? -20.332 -15.979 14.655 1.00 96.88 554 GLU A C 1
ATOM 4361 O O . GLU A 1 554 ? -20.987 -16.501 15.564 1.00 96.88 554 GLU A O 1
ATOM 4366 N N . ASN A 1 555 ? -20.084 -14.670 14.635 1.00 97.88 555 ASN A N 1
ATOM 4367 C CA . ASN A 1 555 ? -20.588 -13.768 15.659 1.00 97.88 555 ASN A CA 1
ATOM 4368 C C . ASN A 1 555 ? -22.047 -13.385 15.375 1.00 97.88 555 ASN A C 1
ATOM 4370 O O . ASN A 1 555 ? -22.344 -12.595 14.478 1.00 97.88 555 ASN A O 1
ATOM 4374 N N . GLN A 1 556 ? -22.959 -13.883 16.212 1.00 97.56 556 GLN A N 1
ATOM 4375 C CA . GLN A 1 556 ? -24.398 -13.604 16.123 1.00 97.56 556 GLN A CA 1
ATOM 4376 C C . GLN A 1 556 ? -24.759 -12.105 16.154 1.00 97.56 556 GLN A C 1
ATOM 4378 O O . GLN A 1 556 ? -25.842 -11.730 15.711 1.00 97.56 556 GLN A O 1
ATOM 4383 N N . PHE A 1 557 ? -23.864 -11.242 16.650 1.00 95.62 557 PHE A N 1
ATOM 4384 C CA . PHE A 1 557 ? -24.076 -9.798 16.754 1.00 95.62 557 PHE A CA 1
ATOM 4385 C C . PHE A 1 557 ? -23.526 -8.999 15.566 1.00 95.62 557 PHE A C 1
ATOM 4387 O O . PHE A 1 557 ? -23.588 -7.771 15.586 1.00 95.62 557 PHE A O 1
ATOM 4394 N N . ASN A 1 558 ? -23.015 -9.642 14.509 1.00 91.62 558 ASN A N 1
ATOM 4395 C CA . ASN A 1 558 ? -22.466 -8.941 13.340 1.00 91.62 558 ASN A CA 1
ATOM 4396 C C . ASN A 1 558 ? -23.441 -7.903 12.755 1.00 91.62 558 ASN A C 1
ATOM 4398 O O . ASN A 1 558 ? -23.045 -6.774 12.460 1.00 91.62 558 ASN A O 1
ATOM 4402 N N . ASN A 1 559 ? -24.727 -8.249 12.634 1.00 89.31 559 ASN A N 1
ATOM 4403 C CA . ASN A 1 559 ? -25.749 -7.332 12.121 1.00 89.31 559 ASN A CA 1
ATOM 4404 C C . ASN A 1 559 ? -25.990 -6.137 13.055 1.00 89.31 559 ASN A C 1
ATOM 4406 O O . ASN A 1 559 ? -26.173 -5.014 12.580 1.00 89.31 559 ASN A O 1
ATOM 4410 N N . ASP A 1 560 ? -25.948 -6.355 14.370 1.00 89.31 560 ASP A N 1
ATOM 4411 C CA . ASP A 1 560 ? -26.094 -5.289 15.363 1.00 89.31 560 ASP A CA 1
ATOM 4412 C C . ASP A 1 560 ? -24.879 -4.357 15.362 1.00 89.31 560 ASP A C 1
ATOM 4414 O O . ASP A 1 560 ? -25.043 -3.134 15.378 1.00 89.31 560 ASP A O 1
ATOM 4418 N N . ILE A 1 561 ? -23.668 -4.914 15.244 1.00 86.00 561 ILE A N 1
ATOM 4419 C CA . ILE A 1 561 ? -22.427 -4.147 15.092 1.00 86.00 561 ILE A CA 1
ATOM 4420 C C . ILE A 1 561 ? -22.513 -3.257 13.848 1.00 86.00 561 ILE A C 1
ATOM 4422 O O . ILE A 1 561 ? -22.275 -2.055 13.939 1.00 86.00 561 ILE A O 1
ATOM 4426 N N . ILE A 1 562 ? -22.918 -3.803 12.697 1.00 82.31 562 ILE A N 1
ATOM 4427 C CA . ILE A 1 562 ? -23.071 -3.025 11.456 1.00 82.31 562 ILE A CA 1
ATOM 4428 C C . ILE A 1 562 ? -24.127 -1.928 11.623 1.00 82.31 562 ILE A C 1
ATOM 4430 O O . ILE A 1 562 ? -23.942 -0.802 11.158 1.00 82.31 562 ILE A O 1
ATOM 4434 N N . LYS A 1 563 ? -25.243 -2.229 12.289 1.00 80.81 563 LYS A N 1
ATOM 4435 C CA . LYS A 1 563 ? -26.325 -1.263 12.501 1.00 80.81 563 LYS A CA 1
ATOM 4436 C C . LYS A 1 563 ? -25.895 -0.097 13.394 1.00 80.81 563 LYS A C 1
ATOM 4438 O O . LYS A 1 563 ? -26.299 1.034 13.133 1.00 80.81 563 LYS A O 1
ATOM 4443 N N . LEU A 1 564 ? -25.095 -0.363 14.426 1.00 80.06 564 LEU A N 1
ATOM 4444 C CA . LEU A 1 564 ? -24.677 0.634 15.416 1.00 80.06 564 LEU A CA 1
ATOM 4445 C C . LEU A 1 564 ? -23.402 1.380 15.011 1.00 80.06 564 LEU A C 1
ATOM 4447 O O . LEU A 1 564 ? -23.353 2.605 15.091 1.00 80.06 564 LEU A O 1
ATOM 4451 N N . PHE A 1 565 ? -22.390 0.652 14.548 1.00 78.88 565 PHE A N 1
ATOM 4452 C CA . PHE A 1 565 ? -21.052 1.172 14.259 1.00 78.88 565 PHE A CA 1
ATOM 4453 C C . PHE A 1 565 ? -20.778 1.312 12.759 1.00 78.88 565 PHE A C 1
ATOM 4455 O O . PHE A 1 565 ? -19.724 1.804 12.351 1.00 78.88 565 PHE A O 1
ATOM 4462 N N . GLY A 1 566 ? -21.725 0.927 11.899 1.00 83.81 566 GLY A N 1
ATOM 4463 C CA . GLY A 1 566 ? -21.606 1.067 10.455 1.00 83.81 566 GLY A CA 1
ATOM 4464 C C . GLY A 1 566 ? -20.494 0.189 9.897 1.00 83.81 566 GLY A C 1
ATOM 4465 O O . GLY A 1 566 ? -20.641 -1.017 9.756 1.00 83.81 566 GLY A O 1
ATOM 4466 N N . ASN A 1 567 ? -19.395 0.829 9.520 1.00 75.06 567 ASN A N 1
ATOM 4467 C CA . ASN A 1 567 ? -18.173 0.187 9.047 1.00 75.06 567 ASN A CA 1
ATOM 4468 C C . ASN A 1 567 ? -17.014 0.367 10.038 1.00 75.06 567 ASN A C 1
ATOM 4470 O O . ASN A 1 567 ? -15.861 0.408 9.618 1.00 75.06 567 ASN A O 1
ATOM 4474 N N . GLN A 1 568 ? -17.326 0.541 11.326 1.00 84.31 568 GLN A N 1
ATOM 4475 C CA . GLN A 1 568 ? -16.354 0.461 12.416 1.00 84.31 568 GLN A CA 1
ATOM 4476 C C . GLN A 1 568 ? -15.205 1.480 12.307 1.00 84.31 568 GLN A C 1
ATOM 4478 O O . GLN A 1 568 ? -14.054 1.210 12.624 1.00 84.31 568 GLN A O 1
ATOM 4483 N N . GLY A 1 569 ? -15.512 2.693 11.839 1.00 64.19 569 GLY A N 1
ATOM 4484 C CA . GLY A 1 569 ? -14.521 3.769 11.753 1.00 64.19 569 GLY A CA 1
ATOM 4485 C C . GLY A 1 569 ? -13.564 3.656 10.565 1.00 64.19 569 GLY A C 1
ATOM 4486 O O . GLY A 1 569 ? -12.574 4.390 10.510 1.00 64.19 569 GLY A O 1
ATOM 4487 N N . ASP A 1 570 ? -13.836 2.784 9.590 1.00 59.97 570 ASP A N 1
ATOM 4488 C CA . ASP A 1 570 ? -13.117 2.827 8.323 1.00 59.97 570 ASP A CA 1
ATOM 4489 C C . ASP A 1 570 ? -13.457 4.118 7.556 1.00 59.97 570 ASP A C 1
ATOM 4491 O O . ASP A 1 570 ? -14.567 4.315 7.053 1.00 59.97 570 ASP A O 1
ATOM 4495 N N . SER A 1 571 ? -12.500 5.034 7.435 1.00 43.81 571 SER A N 1
ATOM 4496 C CA . SER A 1 571 ? -12.647 6.192 6.551 1.00 43.81 571 SER A CA 1
ATOM 4497 C C . SER A 1 571 ? -12.623 5.801 5.068 1.00 43.81 571 SER A C 1
ATOM 4499 O O . SER A 1 571 ? -12.902 6.655 4.229 1.00 43.81 571 SER A O 1
ATOM 4501 N N . SER A 1 572 ? -12.386 4.525 4.715 1.00 41.28 572 SER A N 1
ATOM 4502 C CA . SER A 1 572 ? -12.640 4.002 3.360 1.00 41.28 572 SER A CA 1
ATOM 4503 C C . SER A 1 572 ? -14.106 4.187 2.922 1.00 41.28 572 SER A C 1
ATOM 4505 O O . SER A 1 572 ? -14.422 4.136 1.731 1.00 41.28 572 SER A O 1
ATOM 4507 N N . ARG A 1 573 ? -15.000 4.566 3.856 1.00 37.09 573 ARG A N 1
ATOM 4508 C CA . ARG A 1 573 ? -16.278 5.252 3.589 1.00 37.09 573 ARG A CA 1
ATOM 4509 C C . ARG A 1 573 ? -16.159 6.715 3.123 1.00 37.09 573 ARG A C 1
ATOM 4511 O O . ARG A 1 573 ? -17.110 7.479 3.268 1.00 37.09 573 ARG A O 1
ATOM 4518 N N . LEU A 1 574 ? -15.113 7.068 2.380 1.00 38.84 574 LEU A N 1
ATOM 4519 C CA . LEU A 1 574 ? -15.346 7.898 1.191 1.00 38.84 574 LEU A CA 1
ATOM 4520 C C . LEU A 1 574 ? -16.141 7.142 0.107 1.00 38.84 574 LEU A C 1
ATOM 4522 O O . LEU A 1 574 ? -16.658 7.758 -0.813 1.00 38.84 574 LEU A O 1
ATOM 4526 N N . LYS A 1 575 ? -16.429 5.848 0.314 1.00 41.78 575 LYS A N 1
ATOM 4527 C CA . LYS A 1 575 ? -17.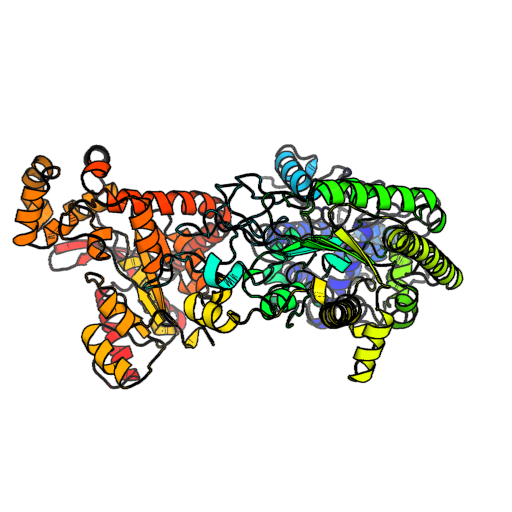598 5.143 -0.244 1.00 41.78 575 LYS A CA 1
ATOM 4528 C C . LYS A 1 575 ? -18.919 5.391 0.516 1.00 41.78 575 LYS A C 1
ATOM 4530 O O . LYS A 1 575 ? -19.766 4.505 0.588 1.00 41.78 575 LYS A O 1
ATOM 4535 N N . LYS A 1 576 ? -19.139 6.581 1.095 1.00 38.97 576 LYS A N 1
ATOM 4536 C CA . LYS A 1 576 ? -20.508 7.043 1.430 1.00 38.97 576 LYS A CA 1
ATOM 4537 C C . LYS A 1 576 ? -21.304 7.435 0.183 1.00 38.97 576 LYS A C 1
ATOM 4539 O O . LYS A 1 576 ? -22.519 7.600 0.246 1.00 38.97 576 LYS A O 1
ATOM 4544 N N . PHE A 1 577 ? -20.617 7.575 -0.944 1.00 44.88 577 PHE A N 1
ATOM 4545 C CA . PHE A 1 577 ? -21.158 8.112 -2.177 1.00 44.88 577 PHE A CA 1
ATOM 4546 C C . PHE A 1 577 ? -21.201 6.993 -3.212 1.00 44.88 577 PHE A C 1
ATOM 4548 O O . PHE A 1 577 ? -20.169 6.422 -3.557 1.00 44.88 577 PHE A O 1
ATOM 4555 N N . LYS A 1 578 ? -22.407 6.651 -3.681 1.00 38.97 578 LYS A N 1
ATOM 4556 C CA . LYS A 1 578 ? -22.578 5.770 -4.849 1.00 38.97 578 LYS A CA 1
ATOM 4557 C C . LYS A 1 578 ? -21.959 6.406 -6.102 1.00 38.97 578 LYS A C 1
ATOM 4559 O O . LYS A 1 578 ? -21.439 5.691 -6.947 1.00 38.97 578 LYS A O 1
ATOM 4564 N N . SER A 1 579 ? -21.988 7.740 -6.161 1.00 50.53 579 SER A N 1
ATOM 4565 C CA . SER A 1 579 ? -21.259 8.623 -7.072 1.00 50.53 579 SER A CA 1
ATOM 4566 C C . SER A 1 579 ? -21.050 9.976 -6.379 1.00 50.53 579 SER A C 1
ATOM 4568 O O . SER A 1 579 ? -21.839 10.358 -5.511 1.00 50.53 579 SER A O 1
ATOM 4570 N N . ILE A 1 580 ? -20.025 10.726 -6.787 1.00 56.69 580 ILE A N 1
ATOM 4571 C CA . ILE A 1 580 ? -19.821 12.119 -6.372 1.00 56.69 580 ILE A CA 1
ATOM 4572 C C . ILE A 1 580 ? -20.975 13.052 -6.787 1.00 56.69 580 ILE A C 1
ATOM 4574 O O . ILE A 1 580 ? -21.128 14.132 -6.216 1.00 56.69 580 ILE A O 1
ATOM 4578 N N . ASP A 1 581 ? -21.814 12.606 -7.725 1.00 56.94 581 ASP A N 1
ATOM 4579 C CA . ASP A 1 581 ? -23.002 13.318 -8.209 1.00 56.94 581 ASP A CA 1
ATOM 4580 C C . ASP A 1 581 ? -24.180 13.288 -7.213 1.00 56.94 581 ASP A C 1
ATOM 4582 O O . ASP A 1 581 ? -25.079 14.121 -7.298 1.00 56.94 581 ASP A O 1
ATOM 4586 N N . ASP A 1 582 ? -24.164 12.374 -6.232 1.00 65.12 582 ASP A N 1
ATOM 4587 C CA . ASP A 1 582 ? -25.191 12.255 -5.180 1.00 65.12 582 ASP A CA 1
ATOM 4588 C C . ASP A 1 582 ? -24.801 12.960 -3.862 1.00 65.12 582 ASP A C 1
ATOM 4590 O O . ASP A 1 582 ? -25.533 12.891 -2.868 1.00 65.12 582 ASP A O 1
ATOM 4594 N N . LEU A 1 583 ? -23.640 13.623 -3.819 1.00 81.75 583 LEU A N 1
ATOM 4595 C CA . LEU A 1 583 ? -23.092 14.248 -2.615 1.00 81.75 583 LEU A CA 1
ATOM 4596 C C . LEU A 1 583 ? -23.803 15.565 -2.271 1.00 81.75 583 LEU A C 1
ATOM 4598 O O . LEU A 1 583 ? -23.877 16.486 -3.085 1.00 81.75 583 LEU A O 1
ATOM 4602 N N . ASN A 1 584 ? -24.212 15.711 -1.009 1.00 90.00 584 ASN A N 1
ATOM 4603 C CA . ASN A 1 584 ? -24.625 17.000 -0.458 1.00 90.00 584 ASN A CA 1
ATOM 4604 C C . ASN A 1 584 ? -23.459 17.680 0.276 1.00 90.00 584 ASN A C 1
ATOM 4606 O O . ASN A 1 584 ? -22.668 17.015 0.943 1.00 90.00 584 ASN A O 1
ATOM 4610 N N . ILE A 1 585 ? -23.367 19.010 0.218 1.00 92.38 585 ILE A N 1
ATOM 4611 C CA . ILE A 1 585 ? -22.333 19.776 0.935 1.00 92.38 585 ILE A CA 1
ATOM 4612 C C . ILE A 1 585 ? -22.999 20.732 1.926 1.00 92.38 585 ILE A C 1
ATOM 4614 O O . ILE A 1 585 ? -23.772 21.608 1.546 1.00 92.38 585 ILE A O 1
ATOM 4618 N N . TYR A 1 586 ? -22.677 20.592 3.207 1.00 94.50 586 TYR A N 1
ATOM 4619 C CA . TYR A 1 586 ? -23.159 21.465 4.270 1.00 94.50 586 TYR A CA 1
ATOM 4620 C C . TYR A 1 586 ? -21.982 22.238 4.874 1.00 94.50 586 TYR A C 1
ATOM 4622 O O . TYR A 1 586 ? -21.251 21.735 5.727 1.00 94.50 586 TYR A O 1
ATOM 4630 N N . PHE A 1 587 ? -21.775 23.473 4.416 1.00 96.25 587 PHE A N 1
ATOM 4631 C CA . PHE A 1 587 ? -20.702 24.342 4.886 1.00 96.25 587 PHE A CA 1
ATOM 4632 C C . PHE A 1 587 ? -21.217 25.352 5.917 1.00 96.25 587 PHE A C 1
ATOM 4634 O O . PHE A 1 587 ? -22.005 26.248 5.605 1.00 96.25 587 PHE A O 1
ATOM 4641 N N . VAL A 1 588 ? -20.735 25.243 7.156 1.00 95.12 588 VAL A N 1
ATOM 4642 C CA . VAL A 1 588 ? -21.006 26.229 8.209 1.00 95.12 588 VAL A CA 1
ATOM 4643 C C . VAL A 1 588 ? -19.975 27.346 8.127 1.00 95.12 588 VAL A C 1
ATOM 4645 O O . VAL A 1 588 ? -18.805 27.158 8.479 1.00 95.12 588 VAL A O 1
ATOM 4648 N N . LYS A 1 589 ? -20.417 28.527 7.687 1.00 94.25 589 LYS A N 1
ATOM 4649 C CA . LYS A 1 589 ? -19.599 29.742 7.690 1.00 94.25 589 LYS A CA 1
ATOM 4650 C C . LYS A 1 589 ? -19.425 30.275 9.109 1.00 94.25 589 LYS A C 1
ATOM 4652 O O . LYS A 1 589 ? -20.401 30.625 9.764 1.00 94.25 589 LYS A O 1
ATOM 4657 N N . THR A 1 590 ? -18.178 30.449 9.523 1.00 94.56 590 THR A N 1
ATOM 4658 C CA . THR A 1 590 ? -17.816 31.200 10.732 1.00 94.56 590 THR A CA 1
ATOM 4659 C C . THR A 1 590 ? -17.416 32.633 10.363 1.00 94.56 590 THR A C 1
ATOM 4661 O O . THR A 1 590 ? -16.965 32.915 9.242 1.00 94.56 590 THR A O 1
ATOM 4664 N N . HIS A 1 591 ? -17.621 33.583 11.270 1.00 92.69 591 HIS A N 1
ATOM 4665 C CA . HIS A 1 591 ? -17.318 34.990 11.021 1.00 92.69 591 HIS A CA 1
ATOM 4666 C C . HIS A 1 591 ? -15.811 35.265 11.041 1.00 92.69 591 HIS A C 1
ATOM 4668 O O . HIS A 1 591 ? -15.086 34.832 11.931 1.00 92.69 591 HIS A O 1
ATOM 4674 N N . LYS A 1 592 ? -15.339 36.066 10.075 1.00 90.88 592 LYS A N 1
ATOM 4675 C CA . LYS A 1 592 ? -13.956 36.588 10.001 1.00 90.88 592 LYS A CA 1
ATOM 4676 C C . LYS A 1 592 ? -12.849 35.525 9.876 1.00 90.88 592 LYS A C 1
ATOM 4678 O O . LYS A 1 592 ? -11.695 35.789 10.219 1.00 90.88 592 LYS A O 1
ATOM 4683 N N . THR A 1 593 ? -13.177 34.387 9.275 1.00 90.69 593 THR A N 1
ATOM 4684 C CA . THR A 1 593 ? -12.305 33.220 9.024 1.00 90.69 593 THR A CA 1
ATOM 4685 C C . THR A 1 593 ? -12.048 32.965 7.532 1.00 90.69 593 THR A C 1
ATOM 4687 O O . THR A 1 593 ? -11.821 31.841 7.118 1.00 90.69 593 THR A O 1
ATOM 4690 N N . ALA A 1 594 ? -12.163 33.990 6.678 1.00 88.12 594 ALA A N 1
ATOM 4691 C CA . ALA A 1 594 ? -12.123 33.831 5.214 1.00 88.12 594 ALA A CA 1
ATOM 4692 C C . ALA A 1 594 ? -13.205 32.885 4.636 1.00 88.12 594 ALA A C 1
ATOM 4694 O O . ALA A 1 594 ? -13.099 32.436 3.497 1.00 88.12 594 ALA A O 1
ATOM 4695 N N . SER A 1 595 ? -14.294 32.643 5.373 1.00 90.56 595 SER A N 1
ATOM 4696 C CA . SER A 1 595 ? -15.413 31.793 4.939 1.00 90.56 595 SER A CA 1
ATOM 4697 C C . SER A 1 595 ? -16.062 32.231 3.619 1.00 90.56 595 SER A C 1
ATOM 4699 O O . SER A 1 595 ? -16.514 31.384 2.857 1.00 90.56 595 SER A O 1
ATOM 4701 N N . SER A 1 596 ? -16.045 33.524 3.293 1.00 86.56 596 SER A N 1
ATOM 4702 C CA . SER A 1 596 ? -16.470 34.058 1.989 1.00 86.56 596 SER A CA 1
ATOM 4703 C C . SER A 1 596 ? -15.585 33.627 0.813 1.00 86.56 596 SER A C 1
ATOM 4705 O O . SER A 1 596 ? -16.083 33.416 -0.288 1.00 86.56 596 SER A O 1
ATOM 4707 N N . ALA A 1 597 ? -14.274 33.476 1.031 1.00 88.75 597 ALA A N 1
ATOM 4708 C CA . ALA A 1 597 ? -13.351 33.012 -0.005 1.00 88.75 597 ALA A CA 1
ATOM 4709 C C . ALA A 1 597 ? -13.629 31.539 -0.340 1.00 88.75 597 ALA A C 1
ATOM 4711 O O . ALA A 1 597 ? -13.783 31.172 -1.501 1.00 88.75 597 ALA A O 1
ATOM 4712 N N . LEU A 1 598 ? -13.808 30.711 0.693 1.00 91.50 598 LEU A N 1
ATOM 4713 C CA . LEU A 1 598 ? -14.197 29.311 0.523 1.00 91.50 598 LEU A CA 1
ATOM 4714 C C . LEU A 1 598 ? -15.586 29.172 -0.113 1.00 91.50 598 LEU A C 1
ATOM 4716 O O . LEU A 1 598 ? -15.792 28.318 -0.969 1.00 91.50 598 LEU A O 1
ATOM 4720 N N . GLN A 1 599 ? -16.527 30.049 0.239 1.00 91.19 599 GLN A N 1
ATOM 4721 C CA . GLN A 1 599 ? -17.833 30.084 -0.410 1.00 91.19 599 GLN A CA 1
ATOM 4722 C C . GLN A 1 599 ? -17.731 30.370 -1.915 1.00 91.19 599 GLN A C 1
ATOM 4724 O O . GLN A 1 599 ? -18.467 29.750 -2.671 1.00 91.19 599 GLN A O 1
ATOM 4729 N N . ASN A 1 600 ? -16.819 31.237 -2.378 1.00 89.38 600 ASN A N 1
ATOM 4730 C CA . ASN A 1 600 ? -16.623 31.459 -3.818 1.00 89.38 600 ASN A CA 1
ATOM 4731 C C . ASN A 1 600 ? -16.249 30.151 -4.543 1.00 89.38 600 ASN A C 1
ATOM 4733 O O . ASN A 1 600 ? -16.849 29.827 -5.568 1.00 89.38 600 ASN A O 1
ATOM 4737 N N . VAL A 1 601 ? -15.330 29.365 -3.969 1.00 92.25 601 VAL A N 1
ATOM 4738 C CA . VAL A 1 601 ? -14.960 28.035 -4.487 1.00 92.25 601 VAL A CA 1
ATOM 4739 C C . VAL A 1 601 ? -16.183 27.111 -4.538 1.00 92.25 601 VAL A C 1
ATOM 4741 O O . VAL A 1 601 ? -16.461 26.500 -5.569 1.00 92.25 601 VAL A O 1
ATOM 4744 N N . LEU A 1 602 ? -16.960 27.060 -3.454 1.00 92.81 602 LEU A N 1
ATOM 4745 C CA . LEU A 1 602 ? -18.140 26.198 -3.350 1.00 92.81 602 LEU A CA 1
ATOM 4746 C C . LEU A 1 602 ? -19.295 26.620 -4.272 1.00 92.81 602 LEU A C 1
ATOM 4748 O O . LEU A 1 602 ? -19.991 25.751 -4.789 1.00 92.81 602 LEU A O 1
ATOM 4752 N N . ILE A 1 603 ? -19.497 27.918 -4.528 1.00 91.38 603 ILE A N 1
ATOM 4753 C CA . ILE A 1 603 ? -20.507 28.392 -5.487 1.00 91.38 603 ILE A CA 1
ATOM 4754 C C . ILE A 1 603 ? -20.128 27.962 -6.908 1.00 91.38 603 ILE A C 1
ATOM 4756 O O . ILE A 1 603 ? -20.990 27.493 -7.645 1.00 91.38 603 ILE A O 1
ATOM 4760 N N . ARG A 1 604 ? -18.851 28.061 -7.303 1.00 91.62 604 ARG A N 1
ATOM 4761 C CA . ARG A 1 604 ? -18.413 27.577 -8.627 1.00 91.62 604 ARG A CA 1
ATOM 4762 C C . ARG A 1 604 ? -18.563 26.070 -8.770 1.00 91.62 604 ARG A C 1
ATOM 4764 O O . ARG A 1 604 ? -18.944 25.599 -9.840 1.00 91.62 604 ARG A O 1
ATOM 4771 N N . LEU A 1 605 ? -18.292 25.323 -7.702 1.00 89.94 605 LEU A N 1
ATOM 4772 C CA . LEU A 1 605 ? -18.542 23.887 -7.669 1.00 89.94 605 LEU A CA 1
ATOM 4773 C C . LEU A 1 605 ? -20.036 23.589 -7.855 1.00 89.94 605 LEU A C 1
ATOM 4775 O O . LEU A 1 605 ? -20.398 22.778 -8.706 1.00 89.94 605 LEU A O 1
ATOM 4779 N N . ALA A 1 606 ? -20.893 24.297 -7.114 1.00 89.81 606 ALA A N 1
ATOM 4780 C CA . ALA A 1 606 ? -22.343 24.187 -7.221 1.00 89.81 606 ALA A CA 1
ATOM 4781 C C . ALA A 1 606 ? -22.835 24.483 -8.641 1.00 89.81 606 ALA A C 1
ATOM 4783 O O . ALA A 1 606 ? -23.669 23.765 -9.181 1.00 89.81 606 ALA A O 1
ATOM 4784 N N . ASP A 1 607 ? -22.274 25.512 -9.264 1.00 88.62 607 ASP A N 1
ATOM 4785 C CA . ASP A 1 607 ? -22.600 25.934 -10.617 1.00 88.62 607 ASP A CA 1
ATOM 4786 C C . ASP A 1 607 ? -22.170 24.917 -11.686 1.00 88.62 607 ASP A C 1
ATOM 4788 O O . ASP A 1 607 ? -22.927 24.633 -12.614 1.00 88.62 607 ASP A O 1
ATOM 4792 N N . THR A 1 608 ? -20.975 24.342 -11.530 1.00 86.25 608 THR A N 1
ATOM 4793 C CA . THR A 1 608 ? -20.412 23.339 -12.450 1.00 86.25 608 THR A CA 1
ATOM 4794 C C . THR A 1 608 ? -21.166 22.012 -12.359 1.00 86.25 608 THR A C 1
ATOM 4796 O O . THR A 1 608 ? -21.375 21.352 -13.372 1.00 86.25 608 THR A O 1
ATOM 4799 N N . ARG A 1 609 ? -21.624 21.641 -11.157 1.00 84.25 609 ARG A N 1
ATOM 4800 C CA . ARG A 1 609 ? -22.359 20.392 -10.890 1.00 84.25 609 ARG A CA 1
ATOM 4801 C C . ARG A 1 609 ? -23.885 20.556 -10.862 1.00 84.25 609 ARG A C 1
ATOM 4803 O O . ARG A 1 609 ? -24.596 19.619 -10.508 1.00 84.25 609 ARG A O 1
ATOM 4810 N N . ASN A 1 610 ? -24.399 21.737 -11.215 1.00 85.56 610 ASN A N 1
ATOM 4811 C CA . ASN A 1 610 ? -25.826 22.087 -11.153 1.00 85.56 610 ASN A CA 1
ATOM 4812 C C . ASN A 1 610 ? -26.492 21.759 -9.797 1.00 85.56 610 ASN A C 1
ATOM 4814 O O . ASN A 1 610 ? -27.652 21.342 -9.744 1.00 85.56 610 ASN A O 1
ATOM 4818 N N . MET A 1 611 ? -25.766 21.951 -8.693 1.00 87.88 611 MET A N 1
ATOM 4819 C CA . MET A 1 611 ? -26.262 21.662 -7.348 1.00 87.88 611 MET A CA 1
ATOM 4820 C C . MET A 1 611 ? -27.398 22.611 -6.958 1.00 87.88 611 MET A C 1
ATOM 4822 O O . MET A 1 611 ? -27.382 23.803 -7.280 1.00 87.88 611 MET A O 1
ATOM 4826 N N . ARG A 1 612 ? -28.359 22.116 -6.172 1.00 88.00 612 ARG A N 1
ATOM 4827 C CA . ARG A 1 612 ? -29.419 22.957 -5.606 1.00 88.00 612 ARG A CA 1
ATOM 4828 C C . ARG A 1 612 ? -28.900 23.751 -4.407 1.00 88.00 612 ARG A C 1
ATOM 4830 O O . ARG A 1 612 ? -28.566 23.183 -3.368 1.00 88.00 612 ARG A O 1
ATOM 4837 N N . VAL A 1 613 ? -28.865 25.075 -4.537 1.00 89.38 613 VAL A N 1
ATOM 4838 C CA . VAL A 1 613 ? -28.454 25.977 -3.448 1.00 89.38 613 VAL A CA 1
ATOM 4839 C C . VAL A 1 613 ? -29.598 26.175 -2.453 1.00 89.38 613 VAL A C 1
ATOM 4841 O O . VAL A 1 613 ? -30.689 26.628 -2.817 1.00 89.38 613 VAL A O 1
ATOM 4844 N N . ILE A 1 614 ? -29.341 25.831 -1.191 1.00 89.50 614 ILE A N 1
ATOM 4845 C CA . ILE A 1 614 ? -30.300 25.918 -0.088 1.00 89.50 614 ILE A CA 1
ATOM 4846 C C . ILE A 1 614 ? -30.073 27.211 0.696 1.00 89.50 614 ILE A C 1
ATOM 4848 O O . ILE A 1 614 ? -29.017 27.407 1.291 1.00 89.50 614 ILE A O 1
ATOM 4852 N N . ASN A 1 615 ? -31.099 28.065 0.751 1.00 83.62 615 ASN A N 1
ATOM 4853 C CA . ASN A 1 615 ? -31.046 29.338 1.481 1.00 83.62 615 ASN A CA 1
ATOM 4854 C C . ASN A 1 615 ? -31.755 29.292 2.841 1.00 83.62 615 ASN A C 1
ATOM 4856 O O . ASN A 1 615 ? -31.419 30.055 3.746 1.00 83.62 615 ASN A O 1
ATOM 4860 N N . LYS A 1 616 ? -32.744 28.402 2.998 1.00 85.69 616 LYS A N 1
ATOM 4861 C CA . LYS A 1 616 ? -33.558 28.270 4.214 1.00 85.69 616 LYS A CA 1
ATOM 4862 C C . LYS A 1 616 ? -33.639 26.812 4.649 1.00 85.69 616 LYS A C 1
ATOM 4864 O O . LYS A 1 616 ? -34.418 26.042 4.099 1.00 85.69 616 LYS A O 1
ATOM 4869 N N . LEU A 1 617 ? -32.878 26.454 5.685 1.00 85.12 617 LEU A N 1
ATOM 4870 C CA . LEU A 1 617 ? -32.840 25.077 6.191 1.00 85.12 617 LEU A CA 1
ATOM 4871 C C . LEU A 1 617 ? -34.209 24.574 6.662 1.00 85.12 617 LEU A C 1
ATOM 4873 O O . LEU A 1 617 ? -34.553 23.442 6.367 1.00 85.12 617 LEU A O 1
ATOM 4877 N N . GLY A 1 618 ? -35.016 25.406 7.333 1.00 82.25 618 GLY A N 1
ATOM 4878 C CA . GLY A 1 618 ? -36.335 24.984 7.831 1.00 82.25 618 GLY A CA 1
ATOM 4879 C C . GLY A 1 618 ? -37.283 24.511 6.724 1.00 82.25 618 GLY A C 1
ATOM 4880 O O . GLY A 1 618 ? -37.914 23.474 6.863 1.00 82.25 618 GLY A O 1
ATOM 4881 N N . ARG A 1 619 ? -37.305 25.213 5.587 1.00 81.31 619 ARG A N 1
ATOM 4882 C CA . ARG A 1 619 ? -38.104 24.817 4.420 1.00 81.31 619 ARG A CA 1
ATOM 4883 C C . ARG A 1 619 ? -37.540 23.584 3.720 1.00 81.31 619 ARG A C 1
ATOM 4885 O O . ARG A 1 619 ? -38.279 22.774 3.178 1.00 81.31 619 ARG A O 1
ATOM 4892 N N . GLU A 1 620 ? -36.219 23.438 3.734 1.00 83.69 620 GLU A N 1
ATOM 4893 C CA . GLU A 1 620 ? -35.573 22.247 3.196 1.00 83.69 620 GLU A CA 1
ATOM 4894 C C . GLU A 1 620 ? -35.931 20.990 3.997 1.00 83.69 620 GLU A C 1
ATOM 4896 O O . GLU A 1 620 ? -36.101 19.934 3.398 1.00 83.69 620 GLU A O 1
ATOM 4901 N N . VAL A 1 621 ? -36.111 21.097 5.318 1.00 80.94 621 VAL A N 1
ATOM 4902 C CA . VAL A 1 621 ? -36.602 19.978 6.141 1.00 80.94 621 VAL A CA 1
ATOM 4903 C C . VAL A 1 621 ? -37.965 19.484 5.646 1.00 80.94 621 VAL A C 1
ATOM 4905 O O . VAL A 1 621 ? -38.138 18.279 5.491 1.00 80.94 621 VAL A O 1
ATOM 4908 N N . GLU A 1 622 ? -38.897 20.393 5.345 1.00 76.44 622 GLU A N 1
ATOM 4909 C CA . GLU A 1 622 ? -40.227 20.046 4.816 1.00 76.44 622 GLU A CA 1
ATOM 4910 C C . GLU A 1 622 ? -40.115 19.323 3.460 1.00 76.44 622 GLU A C 1
ATOM 4912 O O . GLU A 1 622 ? -40.713 18.272 3.256 1.00 76.44 622 GLU A O 1
ATOM 4917 N N . ILE A 1 623 ? -39.266 19.824 2.556 1.00 72.12 623 ILE A N 1
ATOM 4918 C CA . ILE A 1 623 ? -39.073 19.240 1.217 1.00 72.12 623 ILE A CA 1
ATOM 4919 C C . ILE A 1 623 ? -38.420 17.852 1.283 1.00 72.12 623 ILE A C 1
ATOM 4921 O O . ILE A 1 623 ? -38.833 16.952 0.556 1.00 72.12 623 ILE A O 1
ATOM 4925 N N . VAL A 1 624 ? -37.405 17.662 2.133 1.00 69.62 624 VAL A N 1
ATOM 4926 C CA . VAL A 1 624 ? -36.687 16.378 2.272 1.00 69.62 624 VAL A CA 1
ATOM 4927 C C . VAL A 1 624 ? -37.592 15.280 2.813 1.00 69.62 624 VAL A C 1
ATOM 4929 O O . VAL A 1 624 ? -37.463 14.129 2.399 1.00 69.62 624 VAL A O 1
ATOM 4932 N N . GLN A 1 625 ? -38.514 15.628 3.711 1.00 62.59 625 GLN A N 1
ATOM 4933 C CA . GLN A 1 625 ? -39.501 14.687 4.238 1.00 62.59 625 GLN A CA 1
ATOM 4934 C C . GLN A 1 625 ? -40.470 14.192 3.153 1.00 62.59 625 GLN A C 1
ATOM 4936 O O . GLN A 1 625 ? -40.949 13.064 3.237 1.00 62.59 625 GLN A O 1
ATOM 4941 N N . GLU A 1 626 ? -40.718 14.996 2.116 1.00 56.16 626 GLU A N 1
ATOM 4942 C CA . GLU A 1 626 ? -41.643 14.671 1.024 1.00 56.16 626 GLU A CA 1
ATOM 4943 C C . GLU A 1 626 ? -40.955 14.063 -0.211 1.00 56.16 626 GLU A C 1
ATOM 4945 O O . GLU A 1 626 ? -41.536 13.224 -0.901 1.00 56.16 626 GLU A O 1
ATOM 4950 N N . LYS A 1 627 ? -39.729 14.501 -0.532 1.00 60.47 627 LYS A N 1
ATOM 4951 C CA . LYS A 1 627 ? -38.983 14.132 -1.745 1.00 60.47 627 LYS A CA 1
ATOM 4952 C C . LYS A 1 627 ? -37.498 13.984 -1.412 1.00 60.47 627 LYS A C 1
ATOM 4954 O O . LYS A 1 627 ? -36.829 14.947 -1.049 1.00 60.47 627 LYS A O 1
ATOM 4959 N N . ASN A 1 628 ? -36.955 12.780 -1.577 1.00 60.88 628 ASN A N 1
ATOM 4960 C CA . ASN A 1 628 ? -35.550 12.478 -1.288 1.00 60.88 628 ASN A CA 1
ATOM 4961 C C . ASN A 1 628 ? -34.605 13.088 -2.351 1.00 60.88 628 ASN A C 1
ATOM 4963 O O . ASN A 1 628 ? -34.184 12.406 -3.283 1.00 60.88 628 ASN A O 1
ATOM 4967 N N . LEU A 1 629 ? -34.328 14.394 -2.252 1.00 70.62 629 LEU A N 1
ATOM 4968 C CA . LEU A 1 629 ? -33.529 15.161 -3.217 1.00 70.62 629 LEU A CA 1
ATOM 4969 C C . LEU A 1 629 ? -32.070 15.333 -2.744 1.00 70.62 629 LEU A C 1
ATOM 4971 O O . LEU A 1 629 ? -31.813 16.019 -1.745 1.00 70.62 629 LEU A O 1
ATOM 4975 N N . ASN A 1 630 ? -31.135 14.746 -3.500 1.00 80.06 630 ASN A N 1
ATOM 4976 C CA . ASN A 1 630 ? -29.676 14.874 -3.341 1.00 80.06 630 ASN A CA 1
ATOM 4977 C C . ASN A 1 630 ? -29.099 15.987 -4.241 1.00 80.06 630 ASN A C 1
ATOM 4979 O O . ASN A 1 630 ? -29.854 16.747 -4.850 1.00 80.06 630 ASN A O 1
ATOM 4983 N N . ASN A 1 631 ? -27.767 16.090 -4.312 1.00 85.62 631 ASN A N 1
ATOM 4984 C CA . ASN A 1 631 ? -27.032 17.084 -5.099 1.00 85.62 631 ASN A CA 1
ATOM 4985 C C . ASN A 1 631 ? -27.354 18.535 -4.688 1.00 85.62 631 ASN A C 1
ATOM 4987 O O . ASN A 1 631 ? -27.696 19.393 -5.506 1.00 85.62 631 ASN A O 1
ATOM 4991 N N . LYS A 1 632 ? -27.295 18.817 -3.382 1.00 89.81 632 LYS A N 1
ATOM 4992 C CA . LYS A 1 632 ? -27.600 20.140 -2.810 1.00 89.81 632 LYS A CA 1
ATOM 4993 C C . LYS A 1 632 ? -26.485 20.675 -1.925 1.00 89.81 632 LYS A C 1
ATOM 4995 O O . LYS A 1 632 ? -25.686 19.922 -1.369 1.00 89.81 632 LYS A O 1
ATOM 5000 N N . ILE A 1 633 ? -26.448 21.994 -1.775 1.00 92.25 633 ILE A N 1
ATOM 5001 C CA . ILE A 1 633 ? -25.395 22.691 -1.041 1.00 92.25 633 ILE A CA 1
ATOM 5002 C C . ILE A 1 633 ? -25.945 23.813 -0.158 1.00 92.25 633 ILE A C 1
ATOM 5004 O O . ILE A 1 633 ? -26.863 24.535 -0.548 1.00 92.25 633 ILE A O 1
ATOM 5008 N N . PHE A 1 634 ? -25.371 23.968 1.034 1.00 93.06 634 PHE A N 1
ATOM 5009 C CA . PHE A 1 634 ? -25.653 25.060 1.964 1.00 93.06 634 PHE A CA 1
ATOM 5010 C C . PHE A 1 634 ? -24.357 25.762 2.375 1.00 93.06 634 PHE A C 1
ATOM 5012 O O . PHE A 1 634 ? -23.387 25.103 2.742 1.00 93.06 634 PHE A O 1
ATOM 5019 N N . PHE A 1 635 ? -24.352 27.096 2.338 1.00 90.62 635 PHE A N 1
ATOM 5020 C CA . PHE A 1 635 ? -23.217 27.935 2.751 1.00 90.62 635 PHE A CA 1
ATOM 5021 C C . PHE A 1 635 ? -23.649 29.339 3.216 1.00 90.62 635 PHE A C 1
ATOM 5023 O O . PHE A 1 635 ? -22.910 30.305 3.056 1.00 90.62 635 PHE A O 1
ATOM 5030 N N . ILE A 1 636 ? -24.864 29.502 3.748 1.00 84.69 636 ILE A N 1
ATOM 5031 C CA . ILE A 1 636 ? -25.364 30.814 4.196 1.00 84.69 636 ILE A CA 1
ATOM 5032 C C . ILE A 1 636 ? -24.943 31.082 5.646 1.00 84.69 636 ILE A C 1
ATOM 5034 O O . ILE A 1 636 ? -24.916 30.170 6.473 1.00 84.69 636 ILE A O 1
ATOM 5038 N N . HIS A 1 637 ? -24.623 32.341 5.970 1.00 83.81 637 HIS A N 1
ATOM 5039 C CA . HIS A 1 637 ? -24.336 32.746 7.348 1.00 83.81 637 HIS A CA 1
ATOM 5040 C C . HIS A 1 637 ? -25.538 32.493 8.265 1.00 83.81 637 HIS A C 1
ATOM 5042 O O . HIS A 1 637 ? -26.644 32.973 8.024 1.00 83.81 637 HIS A O 1
ATOM 5048 N N . GLY A 1 638 ? -25.292 31.776 9.355 1.00 83.19 638 GLY A N 1
ATOM 5049 C CA . GLY A 1 638 ? -26.277 31.474 10.380 1.00 83.19 638 GLY A CA 1
ATOM 5050 C C . GLY A 1 638 ? -25.646 30.657 11.499 1.00 83.19 638 GLY A C 1
ATOM 5051 O O . GLY A 1 638 ? -24.562 30.100 11.335 1.00 83.19 638 GLY A O 1
ATOM 5052 N N . ARG A 1 639 ? -26.333 30.580 12.641 1.00 89.00 639 ARG A N 1
ATOM 5053 C CA . ARG A 1 639 ? -25.912 29.717 13.747 1.00 89.00 639 ARG A CA 1
ATOM 5054 C C . ARG A 1 639 ? -26.270 28.270 13.421 1.00 89.00 639 ARG A C 1
ATOM 5056 O O . ARG A 1 639 ? -27.441 27.974 13.173 1.00 89.00 639 ARG A O 1
ATOM 5063 N N . HIS A 1 640 ? -25.286 27.378 13.438 1.00 91.62 640 HIS A N 1
ATOM 5064 C CA . HIS A 1 640 ? -25.505 25.959 13.209 1.00 91.62 640 HIS A CA 1
ATOM 5065 C C . HIS A 1 640 ? -26.418 25.372 14.288 1.00 91.62 640 HIS A C 1
ATOM 5067 O O . HIS A 1 640 ? -26.239 25.583 15.488 1.00 91.62 640 HIS A O 1
ATOM 5073 N N . ASN A 1 641 ? -27.414 24.620 13.834 1.00 89.88 641 ASN A N 1
ATOM 5074 C CA . ASN A 1 641 ? -28.278 23.817 14.676 1.00 89.88 641 ASN A CA 1
ATOM 5075 C C . ASN A 1 641 ? -28.226 22.391 14.147 1.00 89.88 641 ASN A C 1
ATOM 5077 O O . ASN A 1 641 ? -28.776 22.115 13.080 1.00 89.88 641 ASN A O 1
ATOM 5081 N N . ARG A 1 642 ? -27.582 21.503 14.905 1.00 86.06 642 ARG A N 1
ATOM 5082 C CA . ARG A 1 642 ? -27.381 20.104 14.528 1.00 86.06 642 ARG A CA 1
ATOM 5083 C C . ARG A 1 642 ? -28.675 19.421 14.090 1.00 86.06 642 ARG A C 1
ATOM 5085 O O . ARG A 1 642 ? -28.720 18.864 13.004 1.00 86.06 642 ARG A O 1
ATOM 5092 N N . ARG A 1 643 ? -29.751 19.530 14.876 1.00 83.75 643 ARG A N 1
ATOM 5093 C CA . ARG A 1 643 ? -31.023 18.836 14.594 1.00 83.75 643 ARG A CA 1
ATOM 5094 C C . ARG A 1 643 ? -31.642 19.282 13.270 1.00 83.75 643 ARG A C 1
ATOM 5096 O O . ARG A 1 643 ? -32.069 18.452 12.473 1.00 83.75 643 ARG A O 1
ATOM 5103 N N . VAL A 1 644 ? -31.674 20.593 13.030 1.00 88.44 644 VAL A N 1
ATOM 5104 C CA . VAL A 1 644 ? -32.224 21.157 11.786 1.00 88.44 644 VAL A CA 1
ATOM 5105 C C . VAL A 1 644 ? -31.322 20.820 10.601 1.00 88.44 644 VAL A C 1
ATOM 5107 O O . VAL A 1 644 ? -31.815 20.434 9.545 1.00 88.44 644 VAL A O 1
ATOM 5110 N N . ALA A 1 645 ? -30.004 20.924 10.782 1.00 89.19 645 ALA A N 1
ATOM 5111 C CA . ALA A 1 645 ? -29.032 20.614 9.746 1.00 89.19 645 ALA A CA 1
ATOM 5112 C C . ALA A 1 645 ? -29.103 19.143 9.335 1.00 89.19 645 ALA A C 1
ATOM 5114 O O . ALA A 1 645 ? -29.207 18.879 8.152 1.00 89.19 645 ALA A O 1
ATOM 5115 N N . GLU A 1 646 ? -29.104 18.197 10.276 1.00 89.12 646 GLU A N 1
ATOM 5116 C CA . GLU A 1 646 ? -29.203 16.756 9.988 1.00 89.12 646 GLU A CA 1
ATOM 5117 C C . GLU A 1 646 ? -30.540 16.369 9.346 1.00 89.12 646 GLU A C 1
ATOM 5119 O O . GLU A 1 646 ? -30.585 15.442 8.542 1.00 89.12 646 GLU A O 1
ATOM 5124 N N . SER A 1 647 ? -31.617 17.100 9.649 1.00 86.00 647 SER A N 1
ATOM 5125 C CA . SER A 1 647 ? -32.919 16.892 9.003 1.00 86.00 647 SER A CA 1
ATOM 5126 C C . SER A 1 647 ? -32.930 17.394 7.552 1.00 86.00 647 SER A C 1
ATOM 5128 O O . SER A 1 647 ? -33.532 16.768 6.686 1.00 86.00 647 SER A O 1
ATOM 5130 N N . ALA A 1 648 ? -32.255 18.513 7.268 1.00 87.69 648 ALA A N 1
ATOM 5131 C CA . ALA A 1 648 ? -32.155 19.078 5.921 1.00 87.69 648 ALA A CA 1
ATOM 5132 C C . ALA A 1 648 ? -31.049 18.414 5.074 1.00 87.69 648 ALA A C 1
ATOM 5134 O O . ALA A 1 648 ? -31.186 18.276 3.861 1.00 87.69 648 ALA A O 1
ATOM 5135 N N . PHE A 1 649 ? -29.954 17.993 5.703 1.00 89.88 649 PHE A N 1
ATOM 5136 C CA . PHE A 1 649 ? -28.749 17.409 5.113 1.00 89.88 649 PHE A CA 1
ATOM 5137 C C . PHE A 1 649 ? -28.393 16.117 5.862 1.00 89.88 649 PHE A C 1
ATOM 5139 O O . PHE A 1 649 ? -27.526 16.122 6.730 1.00 89.88 649 PHE A O 1
ATOM 5146 N N . PRO A 1 650 ? -29.048 14.986 5.561 1.00 86.50 650 PRO A N 1
ATOM 5147 C CA . PRO A 1 650 ? -28.792 13.735 6.265 1.00 86.50 650 PRO A CA 1
ATOM 5148 C C . PRO A 1 650 ? -27.303 13.363 6.301 1.00 86.50 650 PRO A C 1
ATOM 5150 O O . PRO A 1 650 ? -26.598 13.397 5.290 1.00 86.50 650 PRO A O 1
ATOM 5153 N N . ARG A 1 651 ? -26.799 12.976 7.480 1.00 80.75 651 ARG A N 1
ATOM 5154 C CA . ARG A 1 651 ? -25.368 12.667 7.679 1.00 80.75 651 ARG A CA 1
ATOM 5155 C C . ARG A 1 651 ? -24.878 11.540 6.773 1.00 80.75 651 ARG A C 1
ATOM 5157 O O . ARG A 1 651 ? -23.683 11.458 6.519 1.00 80.75 651 ARG A O 1
ATOM 5164 N N . ASN A 1 652 ? -25.747 10.643 6.305 1.00 74.50 652 ASN A N 1
ATOM 5165 C CA . ASN A 1 652 ? -25.366 9.485 5.491 1.00 74.50 652 ASN A CA 1
ATOM 5166 C C . ASN A 1 652 ? -24.915 9.834 4.060 1.00 74.50 652 ASN A C 1
ATOM 5168 O O . ASN A 1 652 ? -24.227 9.016 3.464 1.00 74.50 652 ASN A O 1
ATOM 5172 N N . ASN A 1 653 ? -25.239 11.019 3.538 1.00 78.44 653 ASN A N 1
ATOM 5173 C CA . ASN A 1 653 ? -24.894 11.453 2.176 1.00 78.44 653 ASN A CA 1
ATOM 5174 C C . ASN A 1 653 ? -24.425 12.919 2.091 1.00 78.44 653 ASN A C 1
ATOM 5176 O O . ASN A 1 653 ? -24.342 13.483 1.000 1.00 78.44 653 ASN A O 1
ATOM 5180 N N . SER A 1 654 ? -24.126 13.541 3.233 1.00 87.19 654 SER A N 1
ATOM 5181 C CA . SER A 1 654 ? -23.737 14.950 3.311 1.00 87.19 654 SER A CA 1
ATOM 5182 C C . SER A 1 654 ? -22.341 15.103 3.909 1.00 87.19 654 SER A C 1
ATOM 5184 O O . SER A 1 654 ? -22.066 14.537 4.965 1.00 87.19 654 SER A O 1
ATOM 5186 N N . LEU A 1 655 ? -21.483 15.887 3.253 1.00 88.81 655 LEU A N 1
ATOM 5187 C CA . LEU A 1 655 ? -20.202 16.345 3.787 1.00 88.81 655 LEU A CA 1
ATOM 5188 C C . LEU A 1 655 ? -20.426 17.609 4.619 1.00 88.81 655 LEU A C 1
ATOM 5190 O O . LEU A 1 655 ? -20.796 18.652 4.074 1.00 88.81 655 LEU A O 1
ATOM 5194 N N . TYR A 1 656 ? -20.173 17.533 5.922 1.00 92.50 656 TYR A N 1
ATOM 5195 C CA . TYR A 1 656 ? -20.224 18.686 6.811 1.00 92.50 656 TYR A CA 1
ATOM 5196 C C . TYR A 1 656 ? -18.847 19.300 6.946 1.00 92.50 656 TYR A C 1
ATOM 5198 O O . TYR A 1 656 ? -17.900 18.650 7.390 1.00 92.50 656 TYR A O 1
ATOM 5206 N N . MET A 1 657 ? -18.741 20.580 6.620 1.00 94.69 657 MET A N 1
ATOM 5207 C CA . MET A 1 657 ? -17.468 21.274 6.667 1.00 94.69 657 MET A CA 1
ATOM 5208 C C . MET A 1 657 ? -17.562 22.644 7.318 1.00 94.69 657 MET A C 1
ATOM 5210 O O . MET A 1 657 ? -18.615 23.282 7.350 1.00 94.69 657 MET A O 1
ATOM 5214 N N . THR A 1 658 ? -16.432 23.115 7.834 1.00 97.25 658 THR A N 1
ATOM 5215 C CA . THR A 1 658 ? -16.299 24.473 8.359 1.00 97.25 658 THR A CA 1
ATOM 5216 C C . THR A 1 658 ? -14.883 25.012 8.169 1.00 97.25 658 THR A C 1
ATOM 5218 O O . THR A 1 658 ? -13.992 24.334 7.655 1.00 97.25 658 THR A O 1
ATOM 5221 N N . ILE A 1 659 ? -14.682 26.260 8.575 1.00 96.88 659 ILE A N 1
ATOM 5222 C CA . ILE A 1 659 ? -13.397 26.940 8.544 1.00 96.88 659 ILE A CA 1
ATOM 5223 C C . ILE A 1 659 ? -13.146 27.622 9.888 1.00 96.88 659 ILE A C 1
ATOM 5225 O O . ILE A 1 659 ? -14.046 28.228 10.468 1.00 96.88 659 ILE A O 1
ATOM 5229 N N . LEU A 1 660 ? -11.924 27.513 10.396 1.00 96.75 660 LEU A N 1
ATOM 5230 C CA . LEU A 1 660 ? -11.473 28.143 11.633 1.00 96.75 660 LEU A CA 1
ATOM 5231 C C . LEU A 1 660 ? -10.314 29.103 11.342 1.00 96.75 660 LEU A C 1
ATOM 5233 O O . LEU A 1 660 ? -9.732 29.118 10.255 1.00 96.75 660 LEU A O 1
ATOM 5237 N N . ARG A 1 661 ? -9.988 29.934 12.326 1.00 95.56 661 ARG A N 1
ATOM 5238 C CA . ARG A 1 661 ? -8.890 30.901 12.283 1.00 95.56 661 ARG A CA 1
ATOM 5239 C C . ARG A 1 661 ? -8.253 30.988 13.656 1.00 95.56 661 ARG A C 1
ATOM 5241 O O . ARG A 1 661 ? -8.920 30.687 14.644 1.00 95.56 661 ARG A O 1
ATOM 5248 N N . ASN A 1 662 ? -7.016 31.472 13.727 1.00 95.81 662 ASN A N 1
ATOM 5249 C CA . ASN A 1 662 ? -6.428 31.884 14.988 1.00 95.81 662 ASN A CA 1
ATOM 5250 C C . ASN A 1 662 ? -7.412 32.802 15.756 1.00 95.81 662 ASN A C 1
ATOM 5252 O O . ASN A 1 662 ? -7.774 33.870 15.241 1.00 95.81 662 ASN A O 1
ATOM 5256 N N . PRO A 1 663 ? -7.848 32.430 16.975 1.00 96.31 663 PRO A N 1
ATOM 5257 C CA . PRO A 1 663 ? -8.931 33.147 17.649 1.00 96.31 663 PRO A CA 1
ATOM 5258 C C . PRO A 1 663 ? -8.584 34.600 18.013 1.00 96.31 663 PRO A C 1
ATOM 5260 O O . PRO A 1 663 ? -9.470 35.454 18.042 1.00 96.31 663 PRO A O 1
ATOM 5263 N N . ALA A 1 664 ? -7.302 34.921 18.236 1.00 94.38 664 ALA A N 1
ATOM 5264 C CA . ALA A 1 664 ? -6.871 36.297 18.497 1.00 94.38 664 ALA A CA 1
ATOM 5265 C C . ALA A 1 664 ? -6.990 37.158 17.230 1.00 94.38 664 ALA A C 1
ATOM 5267 O O . ALA A 1 664 ? -7.514 38.273 17.269 1.00 94.38 664 ALA A O 1
ATOM 5268 N N . ASP A 1 665 ? -6.579 36.615 16.081 1.00 92.25 665 ASP A N 1
ATOM 5269 C CA . ASP A 1 665 ? -6.746 37.281 14.789 1.00 92.25 665 ASP A CA 1
ATOM 5270 C C . ASP A 1 665 ? -8.213 37.441 14.390 1.00 92.25 665 ASP A C 1
ATOM 5272 O O . ASP A 1 665 ? -8.576 38.446 13.773 1.00 92.25 665 ASP A O 1
ATOM 5276 N N . GLN A 1 666 ? -9.048 36.456 14.721 1.00 93.81 666 GLN A N 1
ATOM 5277 C CA . GLN A 1 666 ? -10.487 36.508 14.492 1.00 93.81 666 GLN A CA 1
ATOM 5278 C C . GLN A 1 666 ? -11.133 37.621 15.329 1.00 93.81 666 GLN A C 1
ATOM 5280 O O . GLN A 1 666 ? -11.853 38.444 14.766 1.00 93.81 666 GLN A O 1
ATOM 5285 N N . LEU A 1 667 ? -10.804 37.717 16.625 1.00 94.31 667 LEU A N 1
ATOM 5286 C CA . LEU A 1 667 ? -11.308 38.757 17.529 1.00 94.31 667 LEU A CA 1
ATOM 5287 C C . LEU A 1 667 ? -10.971 40.170 17.032 1.00 94.31 667 LEU A C 1
ATOM 5289 O O . LEU A 1 667 ? -11.866 41.002 16.870 1.00 94.31 667 LEU A O 1
ATOM 5293 N N . VAL A 1 668 ? -9.696 40.430 16.725 1.00 91.44 668 VAL A N 1
ATOM 5294 C CA . VAL A 1 668 ? -9.253 41.729 16.184 1.00 91.44 668 VAL A CA 1
ATOM 5295 C C . VAL A 1 668 ? -9.952 42.023 14.857 1.00 91.44 668 VAL A C 1
ATOM 5297 O O . VAL A 1 668 ? -10.381 43.148 14.599 1.00 91.44 668 VAL A O 1
ATOM 5300 N N . SER A 1 669 ? -10.113 41.002 14.011 1.00 88.88 669 SER A N 1
ATOM 5301 C CA . SER A 1 669 ? -10.799 41.160 12.735 1.00 88.88 669 SER A CA 1
ATOM 5302 C C . SER A 1 669 ? -12.290 41.463 12.886 1.00 88.88 669 SER A C 1
ATOM 5304 O O . SER A 1 669 ? -12.821 42.131 12.000 1.00 88.88 669 SER A O 1
ATOM 5306 N N . SER A 1 670 ? -12.962 40.982 13.934 1.00 90.94 670 SER A N 1
ATOM 5307 C CA . SER A 1 670 ? -14.361 41.314 14.228 1.00 90.94 670 SER A CA 1
ATOM 5308 C C . SER A 1 670 ? -14.487 42.764 14.687 1.00 90.94 670 SER A C 1
ATOM 5310 O O . SER A 1 670 ? -15.256 43.517 14.089 1.00 90.94 670 SER A O 1
ATOM 5312 N N . ILE A 1 671 ? -13.670 43.182 15.663 1.00 90.81 671 ILE A N 1
ATOM 5313 C CA . ILE A 1 671 ? -13.665 44.559 16.187 1.00 90.81 671 ILE A CA 1
ATOM 5314 C C . ILE A 1 671 ? -13.424 45.567 15.061 1.00 90.81 671 ILE A C 1
ATOM 5316 O O . ILE A 1 671 ? -14.153 46.541 14.947 1.00 90.81 671 ILE A O 1
ATOM 5320 N N . ASN A 1 672 ? -12.460 45.303 14.177 1.00 86.38 672 ASN A N 1
ATOM 5321 C CA . ASN A 1 672 ? -12.096 46.234 13.105 1.00 86.38 672 ASN A CA 1
ATOM 5322 C C . ASN A 1 672 ? -13.027 46.203 11.887 1.00 86.38 672 ASN A C 1
ATOM 5324 O O . ASN A 1 672 ? -12.889 47.049 11.006 1.00 86.38 672 ASN A O 1
ATOM 5328 N N . TYR A 1 673 ? -13.919 45.216 11.786 1.00 83.31 673 TYR A N 1
ATOM 5329 C CA . TYR A 1 673 ? -14.813 45.074 10.637 1.00 83.31 673 TYR A CA 1
ATOM 5330 C C . TYR A 1 673 ? -16.207 45.628 10.918 1.00 83.31 673 TYR A C 1
ATOM 5332 O O . TYR A 1 673 ? -16.757 46.341 10.086 1.00 83.31 673 TYR A O 1
ATOM 5340 N N . PHE A 1 674 ? -16.781 45.328 12.083 1.00 87.56 674 PHE A N 1
ATOM 5341 C CA . PHE A 1 674 ? -18.148 45.729 12.399 1.00 87.56 674 PHE A CA 1
ATOM 5342 C C . PHE A 1 674 ? -18.175 47.115 13.042 1.00 87.56 674 PHE A C 1
ATOM 5344 O O . PHE A 1 674 ? -17.628 47.292 14.125 1.00 87.56 674 PHE A O 1
ATOM 5351 N N . MET A 1 675 ? -18.839 48.079 12.395 1.00 85.81 675 MET A N 1
ATOM 5352 C CA . MET A 1 675 ? -18.919 49.479 12.846 1.00 85.81 675 MET A CA 1
ATOM 5353 C C . MET A 1 675 ? -19.332 49.596 14.319 1.00 85.81 675 MET A C 1
ATOM 5355 O O . MET A 1 675 ? -18.634 50.226 15.100 1.00 85.81 675 MET A O 1
ATOM 5359 N N . ARG A 1 676 ? -20.361 48.850 14.739 1.00 88.00 676 ARG A N 1
ATOM 5360 C CA . ARG A 1 676 ? -20.832 48.847 16.132 1.00 88.00 676 ARG A CA 1
ATOM 5361 C C . ARG A 1 676 ? -19.760 48.433 17.152 1.00 88.00 676 ARG A C 1
ATOM 5363 O O . ARG A 1 676 ? -19.741 48.953 18.261 1.00 88.00 676 ARG A O 1
ATOM 5370 N N . LEU A 1 677 ? -18.865 47.510 16.787 1.00 91.31 677 LEU A N 1
ATOM 5371 C CA . LEU A 1 677 ? -17.747 47.100 17.646 1.00 91.31 677 LEU A CA 1
ATOM 5372 C C . LEU A 1 677 ? -16.581 48.101 17.601 1.00 91.31 677 LEU A C 1
ATOM 5374 O O . LEU A 1 677 ? -15.820 48.179 18.563 1.00 91.31 677 LEU A O 1
ATOM 5378 N N . GLN A 1 678 ? -16.439 48.858 16.508 1.00 88.69 678 GLN A N 1
ATOM 5379 C CA . GLN A 1 678 ? -15.476 49.960 16.416 1.00 88.69 678 GLN A CA 1
ATOM 5380 C C . GLN A 1 678 ? -15.897 51.120 17.321 1.00 88.69 678 GLN A C 1
ATOM 5382 O O . GLN A 1 678 ? -15.066 51.621 18.075 1.00 88.69 678 GLN A O 1
ATOM 5387 N N . ASP A 1 679 ? -17.180 51.489 17.292 1.00 88.88 679 ASP A N 1
ATOM 5388 C CA . ASP A 1 679 ? -17.735 52.586 18.094 1.00 88.88 679 ASP A CA 1
ATOM 5389 C C . ASP A 1 679 ? -17.556 52.333 19.601 1.00 88.88 679 ASP A C 1
ATOM 5391 O O . ASP A 1 679 ? -17.200 53.233 20.358 1.00 88.88 679 ASP A O 1
ATOM 5395 N N . ASP A 1 680 ? -17.714 51.077 20.030 1.00 91.50 680 ASP A N 1
ATOM 5396 C CA . ASP A 1 680 ? -17.627 50.676 21.438 1.00 91.50 680 ASP A CA 1
ATOM 5397 C C . ASP A 1 680 ? -16.244 50.112 21.828 1.00 91.50 680 ASP A C 1
ATOM 5399 O O . ASP A 1 680 ? -16.092 49.479 22.879 1.00 91.50 680 ASP A O 1
ATOM 5403 N N . ARG A 1 681 ? -15.209 50.312 20.999 1.00 90.25 681 ARG A N 1
ATOM 5404 C CA . ARG A 1 681 ? -13.894 49.659 21.147 1.00 90.25 681 ARG A CA 1
ATOM 5405 C C . ARG A 1 681 ? -13.282 49.831 22.538 1.00 90.25 681 ARG A C 1
ATOM 5407 O O . ARG A 1 681 ? -12.775 48.863 23.106 1.00 90.25 681 ARG A O 1
ATOM 5414 N N . GLU A 1 682 ? -13.336 51.032 23.109 1.00 89.94 682 GLU A N 1
ATOM 5415 C CA . GLU A 1 682 ? -12.799 51.292 24.451 1.00 89.94 682 GLU A CA 1
ATOM 5416 C C . GLU A 1 682 ? -13.579 50.563 25.554 1.00 89.94 682 GLU A C 1
ATOM 5418 O O . GLU A 1 682 ? -12.978 50.016 26.485 1.00 89.94 682 GLU A O 1
ATOM 5423 N N . GLU A 1 683 ? -14.913 50.519 25.454 1.00 89.44 683 GLU A N 1
ATOM 5424 C CA . GLU A 1 683 ? -15.753 49.785 26.405 1.00 89.44 683 GLU A CA 1
ATOM 5425 C C . GLU A 1 683 ? -15.488 48.279 26.309 1.00 89.44 683 GLU A C 1
ATOM 5427 O O . GLU A 1 683 ? -15.369 47.613 27.343 1.00 89.44 683 GLU A O 1
ATOM 5432 N N . ILE A 1 684 ? -15.336 47.757 25.089 1.00 91.19 684 ILE A N 1
ATOM 5433 C CA . ILE A 1 684 ? -15.014 46.353 24.826 1.00 91.19 684 ILE A CA 1
ATOM 5434 C C . ILE A 1 684 ? -13.660 45.999 25.438 1.00 91.19 684 ILE A C 1
ATOM 5436 O O . ILE A 1 684 ? -13.588 45.062 26.229 1.00 91.19 684 ILE A O 1
ATOM 5440 N N . ILE A 1 685 ? -12.600 46.760 25.144 1.00 90.38 685 ILE A N 1
ATOM 5441 C CA . ILE A 1 685 ? -11.246 46.479 25.651 1.00 90.38 685 ILE A CA 1
ATOM 5442 C C . ILE A 1 685 ? -11.224 46.435 27.184 1.00 90.38 685 ILE A C 1
ATOM 5444 O O . ILE A 1 685 ? -10.614 45.535 27.765 1.00 90.38 685 ILE A O 1
ATOM 5448 N N . ARG A 1 686 ? -11.936 47.357 27.845 1.00 90.69 686 ARG A N 1
ATOM 5449 C CA . ARG A 1 686 ? -12.013 47.427 29.312 1.00 90.69 686 ARG A CA 1
ATOM 5450 C C . ARG A 1 686 ? -12.764 46.242 29.929 1.00 90.69 686 ARG A C 1
ATOM 5452 O O . ARG A 1 686 ? -12.443 45.837 31.042 1.00 90.69 686 ARG A O 1
ATOM 5459 N N . ASN A 1 687 ? -13.757 45.690 29.227 1.00 91.75 687 ASN A N 1
ATOM 5460 C CA . ASN A 1 687 ? -14.702 44.720 29.789 1.00 91.75 687 ASN A CA 1
ATOM 5461 C C . ASN A 1 687 ? -14.639 43.312 29.175 1.00 91.75 687 ASN A C 1
ATOM 5463 O O . ASN A 1 687 ? -15.363 42.440 29.647 1.00 91.75 687 ASN A O 1
ATOM 5467 N N . ILE A 1 688 ? -13.794 43.049 28.172 1.00 92.88 688 ILE A N 1
ATOM 5468 C CA . ILE A 1 688 ? -13.793 41.789 27.400 1.00 92.88 688 ILE A CA 1
ATOM 5469 C C . ILE A 1 688 ? -13.660 40.528 28.268 1.00 92.88 688 ILE A C 1
ATOM 5471 O O . ILE A 1 688 ? -14.235 39.487 27.951 1.00 92.88 688 ILE A O 1
ATOM 5475 N N . GLN A 1 689 ? -12.945 40.622 29.394 1.00 92.25 689 GLN A N 1
ATOM 5476 C CA . GLN A 1 689 ? -12.763 39.518 30.341 1.00 92.25 689 GLN A CA 1
ATOM 5477 C C . GLN A 1 689 ? -13.985 39.297 31.251 1.00 92.25 689 GLN A C 1
ATOM 5479 O O . GLN A 1 689 ? -14.177 38.183 31.733 1.00 92.25 689 GLN A O 1
ATOM 5484 N N . ASN A 1 690 ? -14.848 40.302 31.439 1.00 93.81 690 ASN A N 1
ATOM 5485 C CA . ASN A 1 690 ? -16.080 40.194 32.220 1.00 93.81 690 ASN A CA 1
ATOM 5486 C C . ASN A 1 690 ? -17.201 39.564 31.379 1.00 93.81 690 ASN A C 1
ATOM 5488 O O . ASN A 1 690 ? -17.940 40.248 30.669 1.00 93.81 690 ASN A O 1
ATOM 5492 N N . GLU A 1 691 ? -17.338 38.246 31.495 1.00 91.81 691 GLU A N 1
ATOM 5493 C CA . GLU A 1 691 ? -18.303 37.450 30.734 1.00 91.81 691 GLU A CA 1
ATOM 5494 C C . GLU A 1 691 ? -19.745 37.966 30.861 1.00 91.81 691 GLU A C 1
ATOM 5496 O O . GLU A 1 691 ? -20.397 38.213 29.849 1.00 91.81 691 GLU A O 1
ATOM 5501 N N . LYS A 1 692 ? -20.220 38.254 32.083 1.00 92.81 692 LYS A N 1
ATOM 5502 C CA . LYS A 1 692 ? -21.592 38.746 32.321 1.00 92.81 692 LYS A CA 1
ATOM 5503 C C . LYS A 1 692 ? -21.867 40.072 31.609 1.00 92.81 692 LYS A C 1
ATOM 5505 O O . LYS A 1 692 ? -22.962 40.285 31.085 1.00 92.81 692 LYS A O 1
ATOM 5510 N N . LYS A 1 693 ? -20.879 40.972 31.577 1.00 93.19 693 LYS A N 1
ATOM 5511 C CA . LYS A 1 693 ? -21.000 42.261 30.886 1.00 93.19 693 LYS A CA 1
ATOM 5512 C C . LYS A 1 693 ? -21.088 42.055 29.372 1.00 93.19 693 LYS A C 1
ATOM 5514 O O . LYS A 1 693 ? -21.984 42.634 28.759 1.00 93.19 693 LYS A O 1
ATOM 5519 N N . ILE A 1 694 ? -20.254 41.199 28.780 1.00 93.38 694 ILE A N 1
ATOM 5520 C CA . ILE A 1 694 ? -20.320 40.915 27.335 1.00 93.38 694 ILE A CA 1
ATOM 5521 C C . ILE A 1 694 ? -21.614 40.176 26.969 1.00 93.38 694 ILE A C 1
ATOM 5523 O O . ILE A 1 694 ? -22.262 40.553 25.998 1.00 93.38 694 ILE A O 1
ATOM 5527 N N . GLN A 1 695 ? -22.080 39.230 27.790 1.00 92.94 695 GLN A N 1
ATOM 5528 C CA . GLN A 1 695 ? -23.398 38.600 27.628 1.00 92.94 695 GLN A CA 1
ATOM 5529 C C . GLN A 1 695 ? -24.539 39.628 27.659 1.00 92.94 695 GLN A C 1
ATOM 5531 O O . GLN A 1 695 ? -25.473 39.547 26.864 1.00 92.94 695 GLN A O 1
ATOM 5536 N N . SER A 1 696 ? -24.471 40.628 28.548 1.00 93.50 696 SER A N 1
ATOM 5537 C CA . SER A 1 696 ? -25.477 41.698 28.608 1.00 93.50 696 SER A CA 1
ATOM 5538 C C . SER A 1 696 ? -25.504 42.564 27.344 1.00 93.50 696 SER A C 1
ATOM 5540 O O . SER A 1 696 ? -26.581 42.970 26.911 1.00 93.50 696 SER A O 1
ATOM 5542 N N . LEU A 1 697 ? -24.343 42.802 26.724 1.00 91.50 697 LEU A N 1
ATOM 5543 C CA . LEU A 1 697 ? -24.242 43.487 25.435 1.00 91.50 697 LEU A CA 1
ATOM 5544 C C . LEU A 1 697 ? -24.763 42.590 24.303 1.00 91.50 697 LEU A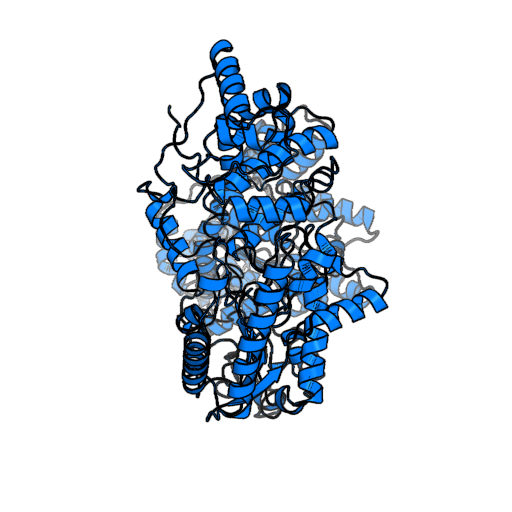 C 1
ATOM 5546 O O . LEU A 1 697 ? -25.561 43.047 23.492 1.00 91.50 697 LEU A O 1
ATOM 5550 N N . GLY A 1 698 ? -24.422 41.298 24.323 1.00 90.44 698 GLY A N 1
ATOM 5551 C CA . GLY A 1 698 ? -24.907 40.282 23.381 1.00 90.44 698 GLY A CA 1
ATOM 5552 C C . GLY A 1 698 ? -26.430 40.116 23.361 1.00 90.44 698 GLY A C 1
ATOM 5553 O O . GLY A 1 698 ? -27.021 39.853 22.316 1.00 90.44 698 GLY A O 1
ATOM 5554 N N . LYS A 1 699 ? -27.090 40.316 24.511 1.00 91.00 699 LYS A N 1
ATOM 5555 C CA . LYS A 1 699 ? -28.561 40.348 24.610 1.00 91.00 699 LYS A CA 1
ATOM 5556 C C . LYS A 1 699 ? -29.179 41.573 23.933 1.00 91.00 699 LYS A C 1
ATOM 5558 O O . LYS A 1 699 ? -30.311 41.480 23.471 1.00 91.00 699 LYS A O 1
ATOM 5563 N N . LYS A 1 700 ? -28.469 42.706 23.906 1.00 89.19 700 LYS A N 1
ATOM 5564 C CA . LYS A 1 700 ? -28.925 43.933 23.234 1.00 89.19 700 LYS A CA 1
ATOM 5565 C C . LYS A 1 700 ? -28.697 43.855 21.730 1.00 89.19 700 LYS A C 1
ATOM 5567 O O . LYS A 1 700 ? -29.569 44.243 20.965 1.00 89.19 700 LYS A O 1
ATOM 5572 N N . ASP A 1 701 ? -27.543 43.339 21.327 1.00 91.44 701 ASP A N 1
ATOM 5573 C CA . ASP A 1 701 ? -27.177 43.161 19.929 1.00 91.44 701 ASP A CA 1
ATOM 5574 C C . ASP A 1 701 ? -26.304 41.910 19.787 1.00 91.44 701 ASP A C 1
ATOM 5576 O O . ASP A 1 701 ? -25.289 41.742 20.465 1.00 91.44 701 ASP A O 1
ATOM 5580 N N . ARG A 1 702 ? -26.686 41.011 18.879 1.00 90.69 702 ARG A N 1
ATOM 5581 C CA . ARG A 1 702 ? -25.975 39.743 18.690 1.00 90.69 702 ARG A CA 1
ATOM 5582 C C . ARG A 1 702 ? -24.562 39.928 18.146 1.00 90.69 702 ARG A C 1
ATOM 5584 O O . ARG A 1 702 ? -23.766 38.998 18.242 1.00 90.69 702 ARG A O 1
ATOM 5591 N N . ILE A 1 703 ? -24.208 41.106 17.629 1.00 91.19 703 ILE A N 1
ATOM 5592 C CA . ILE A 1 703 ? -22.847 41.354 17.151 1.00 91.19 703 ILE A CA 1
ATOM 5593 C C . ILE A 1 703 ? -21.790 41.203 18.257 1.00 91.19 703 ILE A C 1
ATOM 5595 O O . ILE A 1 703 ? -20.687 40.725 17.991 1.00 91.19 703 ILE A O 1
ATOM 5599 N N . TYR A 1 704 ? -22.136 41.503 19.516 1.00 94.38 704 TYR A N 1
ATOM 5600 C CA . TYR A 1 704 ? -21.227 41.312 20.653 1.00 94.38 704 TYR A CA 1
ATOM 5601 C C . TYR A 1 704 ? -21.007 39.831 21.001 1.00 94.38 704 TYR A C 1
ATOM 5603 O O . TYR A 1 704 ? -20.044 39.519 21.699 1.00 94.38 704 TYR A O 1
ATOM 5611 N N . CYS A 1 705 ? -21.828 38.900 20.491 1.00 93.62 705 CYS A N 1
ATOM 5612 C CA . CYS A 1 705 ? -21.573 37.463 20.644 1.00 93.62 705 CYS A CA 1
ATOM 5613 C C . CYS A 1 705 ? -20.261 37.042 19.957 1.00 93.62 705 CYS A C 1
ATOM 5615 O O . CYS A 1 705 ? -19.634 36.084 20.390 1.00 93.62 705 CYS A O 1
ATOM 5617 N N . LEU A 1 706 ? -19.805 37.784 18.938 1.00 93.38 706 LEU A N 1
ATOM 5618 C CA . LEU A 1 706 ? -18.558 37.510 18.209 1.00 93.38 706 LEU A CA 1
ATOM 5619 C C . LEU A 1 706 ? -17.290 37.901 18.990 1.00 93.38 706 LEU A C 1
ATOM 5621 O O . LEU A 1 706 ? -16.176 37.705 18.506 1.00 93.38 706 LEU A O 1
ATOM 5625 N N . LEU A 1 707 ? -17.437 38.487 20.183 1.00 94.25 707 LEU A N 1
ATOM 5626 C CA . LEU A 1 707 ? -16.316 38.902 21.028 1.00 94.25 707 LEU A CA 1
ATOM 5627 C C . LEU A 1 707 ? -15.740 37.761 21.879 1.00 94.25 707 LEU A C 1
ATOM 5629 O O . LEU A 1 707 ? -14.608 37.873 22.347 1.00 94.25 707 LEU A O 1
ATOM 5633 N N . ARG A 1 708 ? -16.493 36.675 22.096 1.00 93.75 708 ARG A N 1
ATOM 5634 C CA . ARG A 1 708 ? -16.048 35.498 22.862 1.00 93.75 708 ARG A CA 1
ATOM 5635 C C . ARG A 1 708 ? -16.483 34.227 22.151 1.00 93.75 708 ARG A C 1
ATOM 5637 O O . ARG A 1 708 ? -17.651 34.119 21.797 1.00 93.75 708 ARG A O 1
ATOM 5644 N N . ASN A 1 709 ? -15.559 33.280 21.975 1.00 95.44 709 ASN A N 1
ATOM 5645 C CA . ASN A 1 709 ? -15.823 31.991 21.324 1.00 95.44 709 ASN A CA 1
ATOM 5646 C C . ASN A 1 709 ? -16.599 32.139 19.994 1.00 95.44 709 ASN A C 1
ATOM 5648 O O . ASN A 1 709 ? -17.583 31.442 19.760 1.00 95.44 709 ASN A O 1
ATOM 5652 N N . SER A 1 710 ? -16.194 33.088 19.141 1.00 94.69 710 SER A N 1
ATOM 5653 C CA . SER A 1 710 ? -16.920 33.456 17.921 1.00 94.69 710 SER A CA 1
ATOM 5654 C C . SER A 1 710 ? -17.172 32.270 16.990 1.00 94.69 710 SER A C 1
ATOM 5656 O O . SER A 1 710 ? -18.285 32.137 16.485 1.00 94.69 710 SER A O 1
ATOM 5658 N N . ALA A 1 711 ? -16.166 31.424 16.736 1.00 95.56 711 ALA A N 1
ATOM 5659 C CA . ALA A 1 711 ? -16.338 30.288 15.832 1.00 95.56 711 ALA A CA 1
ATOM 5660 C C . ALA A 1 711 ? -17.255 29.232 16.463 1.00 95.56 711 ALA A C 1
ATOM 5662 O O . ALA A 1 711 ? -18.196 28.766 15.827 1.00 95.56 711 ALA A O 1
ATOM 5663 N N . SER A 1 712 ? -17.037 28.909 17.737 1.00 96.31 712 SER A N 1
ATOM 5664 C CA . SER A 1 712 ? -17.860 27.968 18.501 1.00 96.31 712 SER A CA 1
ATOM 5665 C C . SER A 1 712 ? -19.304 28.451 18.674 1.00 96.31 712 SER A C 1
ATOM 5667 O O . SER A 1 712 ? -20.221 27.631 18.706 1.00 96.31 712 SER A O 1
ATOM 5669 N N . TYR A 1 713 ? -19.532 29.764 18.755 1.00 95.56 713 TYR A N 1
ATOM 5670 C CA . TYR A 1 713 ? -20.863 30.368 18.782 1.00 95.56 713 TYR A CA 1
ATOM 5671 C C . TYR A 1 713 ? -21.593 30.152 17.453 1.00 95.56 713 TYR A C 1
ATOM 5673 O O . TYR A 1 713 ? -22.726 29.662 17.459 1.00 95.56 713 TYR A O 1
ATOM 5681 N N . ASP A 1 714 ? -20.929 30.444 16.327 1.00 95.38 714 ASP A N 1
ATOM 5682 C CA . ASP A 1 714 ? -21.454 30.195 14.977 1.00 95.38 714 ASP A CA 1
ATOM 5683 C C . ASP A 1 714 ? -21.740 28.699 14.754 1.00 95.38 714 ASP A C 1
ATOM 5685 O O . ASP A 1 714 ? -22.757 28.336 14.166 1.00 95.38 714 ASP A O 1
ATOM 5689 N N . LEU A 1 715 ? -20.886 27.824 15.290 1.00 95.25 715 LEU A N 1
ATOM 5690 C CA . LEU A 1 715 ? -21.020 26.365 15.241 1.00 95.25 715 LEU A CA 1
ATOM 5691 C C . LEU A 1 715 ? -22.060 25.797 16.226 1.00 95.25 715 LEU A C 1
ATOM 5693 O O . LEU A 1 715 ? -22.311 24.596 16.215 1.00 95.25 715 LEU A O 1
ATOM 5697 N N . GLY A 1 716 ? -22.677 26.620 17.080 1.00 93.50 716 GLY A N 1
ATOM 5698 C CA . GLY A 1 716 ? -23.680 26.158 18.050 1.00 93.50 716 GLY A CA 1
ATOM 5699 C C . GLY A 1 716 ? -23.114 25.308 19.200 1.00 93.50 716 GLY A C 1
ATOM 5700 O O . GLY A 1 716 ? -23.855 24.570 19.855 1.00 93.50 716 GLY A O 1
ATOM 5701 N N . LEU A 1 717 ? -21.806 25.391 19.457 1.00 92.75 717 LEU A N 1
ATOM 5702 C CA . LEU A 1 717 ? -21.130 24.660 20.534 1.00 92.75 717 LEU A CA 1
ATOM 5703 C C . LEU A 1 717 ? -21.265 25.361 21.890 1.00 92.75 717 LEU A C 1
ATOM 5705 O O . LEU A 1 717 ? -21.344 24.676 22.910 1.00 92.75 717 LEU A O 1
ATOM 5709 N N . VAL A 1 718 ? -21.336 26.695 21.880 1.00 93.75 718 VAL A N 1
ATOM 5710 C CA . VAL A 1 718 ? -21.552 27.560 23.054 1.00 93.75 718 VAL A CA 1
ATOM 5711 C C . VAL A 1 718 ? -22.669 28.575 22.790 1.00 93.75 718 VAL A C 1
ATOM 5713 O O . VAL A 1 718 ? -23.006 28.849 21.628 1.00 93.75 718 VAL A O 1
ATOM 5716 N N . ASP A 1 719 ? -23.249 29.145 23.849 1.00 92.88 719 ASP A N 1
ATOM 5717 C CA . ASP A 1 719 ? -24.179 30.267 23.724 1.00 92.88 719 ASP A CA 1
ATOM 5718 C C . ASP A 1 719 ? -23.461 31.620 23.591 1.00 92.88 719 ASP A C 1
ATOM 5720 O O . ASP A 1 719 ? -22.234 31.734 23.628 1.00 92.88 719 ASP A O 1
ATOM 5724 N N . CYS A 1 720 ? -24.249 32.664 23.321 1.00 92.25 720 CYS A N 1
ATOM 5725 C CA . CYS A 1 720 ? -23.741 34.002 23.033 1.00 92.25 720 CYS A CA 1
ATOM 5726 C C . CYS A 1 720 ? -22.840 34.516 24.159 1.00 92.25 720 CYS A C 1
ATOM 5728 O O . CYS A 1 720 ? -23.293 34.700 25.289 1.00 92.25 720 CYS A O 1
ATOM 5730 N N . ALA A 1 721 ? -21.593 34.827 23.802 1.00 87.12 721 ALA A N 1
ATOM 5731 C CA . ALA A 1 721 ? -20.585 35.367 24.703 1.00 87.12 721 ALA A CA 1
ATOM 5732 C C . ALA A 1 721 ? -20.300 34.501 25.950 1.00 87.12 721 ALA A C 1
ATOM 5734 O O . ALA A 1 721 ? -19.884 35.033 26.980 1.00 87.12 721 ALA A O 1
ATOM 5735 N N . GLU A 1 722 ? -20.524 33.189 25.868 1.00 90.00 722 GLU A N 1
ATOM 5736 C CA . GLU A 1 722 ? -20.300 32.243 26.963 1.00 90.00 722 GLU A CA 1
ATOM 5737 C C . GLU A 1 722 ? -18.932 31.552 26.858 1.00 90.00 722 GLU A C 1
ATOM 5739 O O . GLU A 1 722 ? -18.439 31.249 25.764 1.00 90.00 722 GLU A O 1
ATOM 5744 N N . SER A 1 723 ? -18.311 31.289 28.008 1.00 90.06 723 SER A N 1
ATOM 5745 C CA . SER A 1 723 ? -17.122 30.434 28.092 1.00 90.06 723 SER A CA 1
ATOM 5746 C C . SER A 1 723 ? -17.521 28.960 28.172 1.00 90.06 723 SER A C 1
ATOM 5748 O O . SER A 1 723 ? -18.433 28.590 28.907 1.00 90.06 723 SER A O 1
ATOM 5750 N N . TYR A 1 724 ? -16.795 28.085 27.481 1.00 93.56 724 TYR A N 1
ATOM 5751 C CA . TYR A 1 724 ? -17.065 26.650 27.543 1.00 93.56 724 TYR A CA 1
ATOM 5752 C C . TYR A 1 724 ? -16.620 26.058 28.889 1.00 93.56 724 TYR A C 1
ATOM 5754 O O . TYR A 1 724 ? -15.494 26.290 29.316 1.00 93.56 724 TYR A O 1
ATOM 5762 N N . GLN A 1 725 ? -17.492 25.297 29.554 1.00 91.19 725 GLN A N 1
ATOM 5763 C CA . GLN A 1 725 ? -17.240 24.762 30.905 1.00 91.19 725 GLN A CA 1
ATOM 5764 C C . GLN A 1 725 ? -16.857 23.271 30.927 1.00 91.19 725 GLN A C 1
ATOM 5766 O O . GLN A 1 725 ? -16.544 22.733 31.985 1.00 91.19 725 GLN A O 1
ATOM 5771 N N . GLY A 1 726 ? -16.919 22.580 29.784 1.00 88.56 726 GLY A N 1
ATOM 5772 C CA . GLY A 1 726 ? -16.596 21.153 29.695 1.00 88.56 726 GLY A CA 1
ATOM 5773 C C . GLY A 1 726 ? -15.099 20.874 29.529 1.00 88.56 726 GLY A C 1
ATOM 5774 O O . GLY A 1 726 ? -14.274 21.785 29.471 1.00 88.56 726 GLY A O 1
ATOM 5775 N N . SER A 1 727 ? -14.742 19.593 29.400 1.00 90.19 727 SER A N 1
ATOM 5776 C CA . SER A 1 727 ? -13.368 19.191 29.082 1.00 90.19 727 SER A CA 1
ATOM 5777 C C . SER A 1 727 ? -13.030 19.454 27.610 1.00 90.19 727 SER A C 1
ATOM 5779 O O . SER A 1 727 ? -13.902 19.409 26.733 1.00 90.19 727 SER A O 1
ATOM 5781 N N . GLU A 1 728 ? -11.745 19.692 27.342 1.00 85.19 728 GLU A N 1
ATOM 5782 C CA . GLU A 1 728 ? -11.187 19.813 25.989 1.00 85.19 728 GLU A CA 1
ATOM 5783 C C . GLU A 1 728 ? -11.509 18.585 25.128 1.00 85.19 728 GLU A C 1
ATOM 5785 O O . GLU A 1 728 ? -11.977 18.731 23.999 1.00 85.19 728 GLU A O 1
ATOM 5790 N N . GLN A 1 729 ? -11.362 17.384 25.692 1.00 77.50 729 GLN A N 1
ATOM 5791 C CA . GLN A 1 729 ? -11.667 16.134 25.001 1.00 77.50 729 GLN A CA 1
ATOM 5792 C C . GLN A 1 729 ? -13.137 16.059 24.560 1.00 77.50 729 GLN A C 1
ATOM 5794 O O . GLN A 1 729 ? -13.402 15.824 23.383 1.00 77.50 729 GLN A O 1
ATOM 5799 N N . ASN A 1 730 ? -14.087 16.371 25.450 1.00 80.44 730 ASN A N 1
ATOM 5800 C CA . ASN A 1 730 ? -15.514 16.349 25.112 1.00 80.44 730 ASN A CA 1
ATOM 5801 C C . ASN A 1 730 ? -15.858 17.364 24.012 1.00 80.44 730 ASN A C 1
ATOM 5803 O O . ASN A 1 730 ? -16.720 17.101 23.172 1.00 80.44 730 ASN A O 1
ATOM 5807 N N . LEU A 1 731 ? -15.193 18.526 24.004 1.00 84.75 731 LEU A N 1
ATOM 5808 C CA . LEU A 1 731 ? -15.404 19.540 22.972 1.00 84.75 731 LEU A CA 1
ATOM 5809 C C . LEU A 1 731 ? -14.927 19.041 21.608 1.00 84.75 731 LEU A C 1
ATOM 5811 O O . LEU A 1 731 ? -15.649 19.175 20.623 1.00 84.75 731 LEU A O 1
ATOM 5815 N N . ILE A 1 732 ? -13.728 18.455 21.558 1.00 78.94 732 ILE A N 1
ATOM 5816 C CA . ILE A 1 732 ? -13.141 17.914 20.328 1.00 78.94 732 ILE A CA 1
ATOM 5817 C C . ILE A 1 732 ? -13.976 16.742 19.806 1.00 78.94 732 ILE A C 1
ATOM 5819 O O . ILE A 1 732 ? -14.250 16.681 18.610 1.00 78.94 732 ILE A O 1
ATOM 5823 N N . GLU A 1 733 ? -14.404 15.829 20.677 1.00 73.94 733 GLU A N 1
ATOM 5824 C CA . GLU A 1 733 ? -15.237 14.681 20.306 1.00 73.94 733 GLU A CA 1
ATOM 5825 C C . GLU A 1 733 ? -16.597 15.122 19.767 1.00 73.94 733 GLU A C 1
ATOM 5827 O O . GLU A 1 733 ? -16.991 14.695 18.681 1.00 73.94 733 GLU A O 1
ATOM 5832 N N . ARG A 1 734 ? -17.278 16.045 20.459 1.00 82.94 734 ARG A N 1
ATOM 5833 C CA . ARG A 1 734 ? -18.526 16.638 19.963 1.00 82.94 734 ARG A CA 1
ATOM 5834 C C . ARG A 1 734 ? -18.316 17.307 18.607 1.00 82.94 734 ARG A C 1
ATOM 5836 O O . ARG A 1 734 ? -19.093 17.089 17.685 1.00 82.94 734 ARG A O 1
ATOM 5843 N N . PHE A 1 735 ? -17.251 18.088 18.464 1.00 87.06 735 PHE A N 1
ATOM 5844 C CA . PHE A 1 735 ? -16.966 18.787 17.217 1.00 87.06 735 PHE A CA 1
ATOM 5845 C C . PHE A 1 735 ? -16.683 17.828 16.051 1.00 87.06 735 PHE A C 1
ATOM 5847 O O . PHE A 1 735 ? -17.176 18.055 14.951 1.00 87.06 735 PHE A O 1
ATOM 5854 N N . LYS A 1 736 ? -15.961 16.725 16.289 1.00 80.75 736 LYS A N 1
ATOM 5855 C CA . LYS A 1 736 ? -15.726 15.664 15.292 1.00 80.75 736 LYS A CA 1
ATOM 5856 C C . LYS A 1 736 ? -17.002 14.933 14.870 1.00 80.75 736 LYS A C 1
ATOM 5858 O O . LYS A 1 736 ? -17.068 14.429 13.755 1.00 80.75 736 LYS A O 1
ATOM 5863 N N . GLN A 1 737 ? -17.997 14.834 15.751 1.00 78.50 737 GLN A N 1
ATOM 5864 C CA . GLN A 1 737 ? -19.294 14.254 15.392 1.00 78.50 737 GLN A CA 1
ATOM 5865 C C . GLN A 1 737 ? -20.106 15.183 14.485 1.00 78.50 737 GLN A C 1
ATOM 5867 O O . GLN A 1 737 ? -20.848 14.697 13.631 1.00 78.50 737 GLN A O 1
ATOM 5872 N N . ASP A 1 738 ? -19.963 16.496 14.676 1.00 83.38 738 ASP A N 1
ATOM 5873 C CA . ASP A 1 738 ? -20.753 17.516 13.983 1.00 83.38 738 ASP A CA 1
ATOM 5874 C C . ASP A 1 738 ? -20.101 17.962 12.655 1.00 83.38 738 ASP A C 1
ATOM 5876 O O . ASP A 1 738 ? -20.799 18.390 11.731 1.00 83.38 738 ASP A O 1
ATOM 5880 N N . VAL A 1 739 ? -18.774 17.843 12.522 1.00 86.31 739 VAL A N 1
ATOM 5881 C CA . VAL A 1 739 ? -17.999 18.336 11.371 1.00 86.31 739 VAL A CA 1
ATOM 5882 C C . VAL A 1 739 ? -17.029 17.276 10.848 1.00 86.31 739 VAL A C 1
ATOM 5884 O O . VAL A 1 739 ? -16.177 16.786 11.584 1.00 86.31 739 VAL A O 1
ATOM 5887 N N . ASP A 1 740 ? -17.118 16.982 9.549 1.00 84.12 740 ASP A N 1
ATOM 5888 C CA . ASP A 1 740 ? -16.279 15.989 8.868 1.00 84.12 740 ASP A CA 1
ATOM 5889 C C . ASP A 1 740 ? -14.960 16.591 8.362 1.00 84.12 740 ASP A C 1
ATOM 5891 O O . ASP A 1 740 ? -13.926 15.924 8.352 1.00 84.12 740 ASP A O 1
ATOM 5895 N N . PHE A 1 741 ? -14.985 17.859 7.932 1.00 90.62 741 PHE A N 1
ATOM 5896 C CA . PHE A 1 741 ? -13.833 18.521 7.320 1.00 90.62 741 PHE A CA 1
ATOM 5897 C C . PHE A 1 741 ? -13.652 19.968 7.797 1.00 90.62 741 PHE A C 1
ATOM 5899 O O . PHE A 1 741 ? -14.591 20.764 7.831 1.00 90.62 741 PHE A O 1
ATOM 5906 N N . VAL A 1 742 ? -12.419 20.332 8.155 1.00 93.19 742 VAL A N 1
ATOM 5907 C CA . VAL A 1 742 ? -12.091 21.640 8.739 1.00 93.19 742 VAL A CA 1
ATOM 5908 C C . VAL A 1 742 ? -10.934 22.265 7.983 1.00 93.19 742 VAL A C 1
ATOM 5910 O O . VAL A 1 742 ? -9.862 21.668 7.900 1.00 93.19 742 VAL A O 1
ATOM 5913 N N . ILE A 1 743 ? -11.130 23.488 7.493 1.00 94.88 743 ILE A N 1
ATOM 5914 C CA . ILE A 1 743 ? -10.061 24.325 6.934 1.00 94.88 743 ILE A CA 1
ATOM 5915 C C . ILE A 1 743 ? -9.551 25.289 8.009 1.00 94.88 743 ILE A C 1
ATOM 5917 O O . ILE A 1 743 ? -10.340 25.837 8.778 1.00 94.88 743 ILE A O 1
ATOM 5921 N N . LEU A 1 744 ? -8.239 25.529 8.060 1.00 94.94 744 LEU A N 1
ATOM 5922 C CA . LEU A 1 744 ? -7.668 26.639 8.824 1.00 94.94 744 LEU A CA 1
ATOM 5923 C C . LEU A 1 744 ? -7.343 27.799 7.891 1.00 94.94 744 LEU A C 1
ATOM 5925 O O . LEU A 1 744 ? -6.734 27.607 6.846 1.00 94.94 744 LEU A O 1
ATOM 5929 N N . THR A 1 745 ? -7.711 29.016 8.283 1.00 94.88 745 THR A N 1
ATOM 5930 C CA . THR A 1 745 ? -7.458 30.234 7.495 1.00 94.88 745 THR A CA 1
ATOM 5931 C C . THR A 1 745 ? -5.964 30.434 7.224 1.00 94.88 745 THR A C 1
ATOM 5933 O O . THR A 1 745 ? -5.576 30.888 6.153 1.00 94.88 745 THR A O 1
ATOM 5936 N N . GLU A 1 746 ? -5.116 30.101 8.194 1.00 93.19 746 GLU A N 1
ATOM 5937 C CA . GLU A 1 746 ? -3.658 30.194 8.114 1.00 93.19 746 GLU A CA 1
ATOM 5938 C C . GLU A 1 746 ? -3.050 29.151 7.162 1.00 93.19 746 GLU A C 1
ATOM 5940 O O . GLU A 1 746 ? -1.952 29.363 6.660 1.00 93.19 746 GLU A O 1
ATOM 5945 N N . PHE A 1 747 ? -3.793 28.076 6.885 1.00 93.12 747 PHE A N 1
ATOM 5946 C CA . PHE A 1 747 ? -3.434 26.976 5.989 1.00 93.12 747 PHE A CA 1
ATOM 5947 C C . PHE A 1 747 ? -4.491 26.814 4.887 1.00 93.12 747 PHE A C 1
ATOM 5949 O O . PHE A 1 747 ? -4.937 25.712 4.561 1.00 93.12 747 PHE A O 1
ATOM 5956 N N . PHE A 1 748 ? -4.993 27.941 4.375 1.00 94.50 748 PHE A N 1
ATOM 5957 C CA . PHE A 1 748 ? -6.144 27.949 3.474 1.00 94.50 748 PHE A CA 1
ATOM 5958 C C . PHE A 1 748 ? -5.870 27.160 2.190 1.00 94.50 748 PHE A C 1
ATOM 5960 O O . PHE A 1 748 ? -6.724 26.405 1.735 1.00 94.50 748 PHE A O 1
ATOM 5967 N N . ASN A 1 749 ? -4.664 27.295 1.634 1.00 94.19 749 ASN A N 1
ATOM 5968 C CA . ASN A 1 749 ? -4.275 26.609 0.405 1.00 94.19 749 ASN A CA 1
ATOM 5969 C C . ASN A 1 749 ? -4.119 25.102 0.628 1.00 94.19 749 ASN A C 1
ATOM 5971 O O . ASN A 1 749 ? -4.600 24.320 -0.181 1.00 94.19 749 ASN A O 1
ATOM 5975 N N . GLU A 1 750 ? -3.515 24.695 1.742 1.00 92.19 750 GLU A N 1
ATOM 5976 C CA . GLU A 1 750 ? -3.419 23.301 2.175 1.00 92.19 750 GLU A CA 1
ATOM 5977 C C . GLU A 1 750 ? -4.826 22.706 2.328 1.00 92.19 750 GLU A C 1
ATOM 5979 O O . GLU A 1 750 ? -5.111 21.627 1.816 1.00 92.19 750 GLU A O 1
ATOM 5984 N N . GLY A 1 751 ? -5.742 23.447 2.958 1.00 89.56 751 GLY A N 1
ATOM 5985 C CA . GLY A 1 751 ? -7.145 23.061 3.090 1.00 89.56 751 GLY A CA 1
ATOM 5986 C C . GLY A 1 751 ? -7.862 22.904 1.745 1.00 89.56 751 GLY A C 1
ATOM 5987 O O . GLY A 1 751 ? -8.664 21.987 1.585 1.00 89.56 751 GLY A O 1
ATOM 5988 N N . LEU A 1 752 ? -7.555 23.749 0.755 1.00 93.62 752 LEU A N 1
ATOM 5989 C CA . LEU A 1 752 ? -8.087 23.618 -0.606 1.00 93.62 752 LEU A CA 1
ATOM 5990 C C . LEU A 1 752 ? -7.511 22.410 -1.354 1.00 93.62 752 LEU A C 1
ATOM 5992 O O . LEU A 1 752 ? -8.259 21.752 -2.073 1.00 93.62 752 LEU A O 1
ATOM 5996 N N . ILE A 1 753 ? -6.228 22.086 -1.171 1.00 84.44 753 ILE A N 1
ATOM 5997 C CA . ILE A 1 753 ? -5.627 20.858 -1.717 1.00 84.44 753 ILE A CA 1
ATOM 5998 C C . ILE A 1 753 ? -6.288 19.622 -1.108 1.00 84.44 753 ILE A C 1
ATOM 6000 O O . ILE A 1 753 ? -6.697 18.721 -1.836 1.00 84.44 753 ILE A O 1
ATOM 6004 N N . LEU A 1 754 ? -6.483 19.605 0.212 1.00 81.56 754 LEU A N 1
ATOM 6005 C CA . LEU A 1 754 ? -7.200 18.517 0.874 1.00 81.56 754 LEU A CA 1
ATOM 6006 C C . LEU A 1 754 ? -8.641 18.394 0.358 1.00 81.56 754 LEU A C 1
ATOM 6008 O O . LEU A 1 754 ? -9.094 17.286 0.084 1.00 81.56 754 LEU A O 1
ATOM 6012 N N . LEU A 1 755 ? -9.346 19.514 0.166 1.00 83.50 755 LEU A N 1
ATOM 6013 C CA . LEU A 1 755 ? -10.698 19.525 -0.400 1.00 83.50 755 LEU A CA 1
ATOM 6014 C C . LEU A 1 755 ? -10.721 19.031 -1.854 1.00 83.50 755 LEU A C 1
ATOM 6016 O O . LEU A 1 755 ? -11.640 18.312 -2.242 1.00 83.50 755 LEU A O 1
ATOM 6020 N N . LYS A 1 756 ? -9.704 19.388 -2.650 1.00 87.44 756 LYS A N 1
ATOM 6021 C CA . LYS A 1 756 ? -9.526 18.909 -4.023 1.00 87.44 756 LYS A CA 1
ATOM 6022 C C . LYS A 1 756 ? -9.411 17.393 -4.057 1.00 87.44 756 LYS A C 1
ATOM 6024 O O . LYS A 1 756 ? -10.131 16.763 -4.825 1.00 87.44 756 LYS A O 1
ATOM 6029 N N . SER A 1 757 ? -8.547 16.821 -3.224 1.00 78.25 757 SER A N 1
ATOM 6030 C CA . SER A 1 757 ? -8.380 15.369 -3.126 1.00 78.25 757 SER A CA 1
ATOM 6031 C C . SER A 1 757 ? -9.649 14.694 -2.605 1.00 78.25 757 SER A C 1
ATOM 6033 O O . SER A 1 757 ? -10.075 13.679 -3.144 1.00 78.25 757 SER A O 1
ATOM 6035 N N . LEU A 1 758 ? -10.309 15.299 -1.611 1.00 75.19 758 LEU A N 1
ATOM 6036 C CA . LEU A 1 758 ? -11.543 14.785 -1.015 1.00 75.19 758 LEU A CA 1
ATOM 6037 C C . LEU A 1 758 ? -12.707 14.706 -2.016 1.00 75.19 758 LEU A C 1
ATOM 6039 O O . LEU A 1 758 ? -13.506 13.775 -1.958 1.00 75.19 758 LEU A O 1
ATOM 6043 N N . LEU A 1 759 ? -12.824 15.697 -2.904 1.00 75.31 759 LEU A N 1
ATOM 6044 C CA . LEU A 1 759 ? -13.952 15.864 -3.827 1.00 75.31 759 LEU A CA 1
ATOM 6045 C C . LEU A 1 759 ? -13.587 15.612 -5.297 1.00 75.31 759 LEU A C 1
ATOM 6047 O O . LEU A 1 759 ? -14.349 16.013 -6.185 1.00 75.31 759 LEU A O 1
ATOM 6051 N N . ASN A 1 760 ? -12.437 14.981 -5.546 1.00 71.44 760 ASN A N 1
ATOM 6052 C CA . ASN A 1 760 ? -11.880 14.721 -6.874 1.00 71.44 760 ASN A CA 1
ATOM 6053 C C . ASN A 1 760 ? -11.981 15.939 -7.817 1.00 71.44 760 ASN A C 1
ATOM 6055 O O . ASN A 1 760 ? -12.581 15.882 -8.890 1.00 71.44 760 ASN A O 1
ATOM 6059 N N . LEU A 1 761 ? -11.477 17.085 -7.356 1.00 80.25 761 LEU A N 1
ATOM 6060 C CA . LEU A 1 761 ? -11.517 18.343 -8.100 1.00 80.25 761 LEU A CA 1
ATOM 6061 C C . LEU A 1 761 ? -10.229 18.560 -8.899 1.00 80.25 761 LEU A C 1
ATOM 6063 O O . LEU A 1 761 ? -9.159 18.026 -8.582 1.00 80.25 761 LEU A O 1
ATOM 6067 N N . SER A 1 762 ? -10.309 19.414 -9.914 1.00 85.25 762 SER A N 1
ATOM 6068 C CA . SER A 1 762 ? -9.143 19.959 -10.603 1.00 85.25 762 SER A CA 1
ATOM 6069 C C . SER A 1 762 ? -8.570 21.163 -9.845 1.00 85.25 762 SER A C 1
ATOM 6071 O O . SER A 1 762 ? -9.232 21.769 -9.000 1.00 85.25 762 SER A O 1
ATOM 6073 N N . TYR A 1 763 ? -7.339 21.569 -10.172 1.00 86.88 763 TYR A N 1
ATOM 6074 C CA . TYR A 1 763 ? -6.791 22.830 -9.658 1.00 86.88 763 TYR A CA 1
ATOM 6075 C C . TYR A 1 763 ? -7.662 24.028 -10.040 1.00 86.88 763 TYR A C 1
ATOM 6077 O O . TYR A 1 763 ? -7.865 24.913 -9.214 1.00 86.88 763 TYR A O 1
ATOM 6085 N N . ARG A 1 764 ? -8.220 24.026 -11.259 1.00 88.69 764 ARG A N 1
ATOM 6086 C CA . ARG A 1 764 ? -9.119 25.074 -11.761 1.00 88.69 764 ARG A CA 1
ATOM 6087 C C . ARG A 1 764 ? -10.340 25.249 -10.856 1.00 88.69 764 ARG A C 1
ATOM 6089 O O . ARG A 1 764 ? -10.737 26.375 -10.582 1.00 88.69 764 ARG A O 1
ATOM 6096 N N . ASP A 1 765 ? -10.892 24.169 -10.318 1.00 88.88 765 ASP A N 1
ATOM 6097 C CA . ASP A 1 765 ? -12.068 24.252 -9.447 1.00 88.88 765 ASP A CA 1
ATOM 6098 C C . ASP A 1 765 ? -11.766 24.966 -8.124 1.00 88.88 765 ASP A C 1
ATOM 6100 O O . ASP A 1 765 ? -12.608 25.711 -7.617 1.00 88.88 765 ASP A O 1
ATOM 6104 N N . ILE A 1 766 ? -10.550 24.801 -7.592 1.00 93.25 766 ILE A N 1
ATOM 6105 C CA . ILE A 1 766 ? -10.156 25.310 -6.271 1.00 93.25 766 ILE A CA 1
ATOM 6106 C C . ILE A 1 766 ? -9.418 26.657 -6.293 1.00 93.25 766 ILE A C 1
ATOM 6108 O O . ILE A 1 766 ? -9.158 27.215 -5.230 1.00 93.25 766 ILE A O 1
ATOM 6112 N N . VAL A 1 767 ? -9.106 27.234 -7.462 1.00 93.44 767 VAL A N 1
ATOM 6113 C CA . VAL A 1 767 ? -8.411 28.537 -7.545 1.00 93.44 767 VAL A CA 1
ATOM 6114 C C . VAL A 1 767 ? -9.218 29.632 -6.853 1.00 93.44 767 VAL A C 1
ATOM 6116 O O . VAL A 1 767 ? -10.308 29.980 -7.295 1.00 93.44 767 VAL A O 1
ATOM 6119 N N . CYS A 1 768 ? -8.694 30.245 -5.799 1.00 89.75 768 CYS A N 1
ATOM 6120 C CA . CYS A 1 768 ? -9.405 31.298 -5.079 1.00 89.75 768 CYS A CA 1
ATOM 6121 C C . CYS A 1 768 ? -8.614 32.606 -5.105 1.00 89.75 768 CYS A C 1
ATOM 6123 O O . CYS A 1 768 ? -7.537 32.690 -4.519 1.00 89.75 768 CYS A O 1
ATOM 6125 N N . LEU A 1 769 ? -9.165 33.645 -5.739 1.00 86.00 769 LEU A N 1
ATOM 6126 C CA . LEU A 1 769 ? -8.619 34.999 -5.647 1.00 86.00 769 LEU A CA 1
ATOM 6127 C C . LEU A 1 769 ? -9.134 35.692 -4.380 1.00 86.00 769 LEU A C 1
ATOM 6129 O O . LEU A 1 769 ? -10.268 35.484 -3.946 1.00 86.00 769 LEU A O 1
ATOM 6133 N N . SER A 1 770 ? -8.315 36.551 -3.776 1.00 75.56 770 SER A N 1
ATOM 6134 C CA . SER A 1 770 ? -8.711 37.331 -2.599 1.00 75.56 770 SER A CA 1
ATOM 6135 C C . SER A 1 770 ? -9.583 38.534 -2.996 1.00 75.56 770 SER A C 1
ATOM 6137 O O . SER A 1 770 ? -9.113 39.669 -2.982 1.00 75.56 770 SER A O 1
ATOM 6139 N N . VAL A 1 771 ? -10.843 38.292 -3.372 1.00 63.84 771 VAL A N 1
ATOM 6140 C CA . VAL A 1 771 ? -11.766 39.313 -3.922 1.00 63.84 771 VAL A CA 1
ATOM 6141 C C . VAL A 1 771 ? -12.282 40.310 -2.865 1.00 63.84 771 VAL A C 1
ATOM 6143 O O . VAL A 1 771 ? -12.686 41.411 -3.218 1.00 63.84 771 VAL A O 1
ATOM 6146 N N . ASN A 1 772 ? -12.218 39.961 -1.572 1.00 61.75 772 ASN A N 1
ATOM 6147 C CA . ASN A 1 772 ? -12.746 40.761 -0.454 1.00 61.75 772 ASN A CA 1
ATOM 6148 C C . ASN A 1 772 ? -11.673 41.067 0.613 1.00 61.75 772 ASN A C 1
ATOM 6150 O O . ASN A 1 772 ? -11.867 40.802 1.805 1.00 61.75 772 ASN A O 1
ATOM 6154 N N . GLN A 1 773 ? -10.502 41.576 0.214 1.00 65.75 773 GLN A N 1
ATOM 6155 C CA . GLN A 1 773 ? -9.435 41.892 1.172 1.00 65.75 773 GLN A CA 1
ATOM 6156 C C . GLN A 1 773 ? -9.680 43.252 1.852 1.00 65.75 773 GLN A C 1
ATOM 6158 O O . GLN A 1 773 ? -9.858 44.265 1.185 1.00 65.75 773 GLN A O 1
ATOM 6163 N N . GLY A 1 774 ? -9.673 43.296 3.190 1.00 61.66 774 GLY A N 1
ATOM 6164 C CA . GLY A 1 774 ? -9.816 44.552 3.942 1.00 61.66 774 GLY A CA 1
ATOM 6165 C C . GLY A 1 774 ? -8.622 45.502 3.758 1.00 61.66 774 GLY A C 1
ATOM 6166 O O . GLY A 1 774 ? -7.489 45.051 3.602 1.00 61.66 774 GLY A O 1
ATOM 6167 N N . THR A 1 775 ? -8.869 46.815 3.811 1.00 52.84 775 THR A N 1
ATOM 6168 C CA . THR A 1 775 ? -7.873 47.872 3.526 1.00 52.84 775 THR A CA 1
ATOM 6169 C C . THR A 1 775 ? -6.957 48.238 4.703 1.00 52.84 775 THR A C 1
ATOM 6171 O O . THR A 1 775 ? -5.880 48.793 4.491 1.00 52.84 775 THR A O 1
ATOM 6174 N N . LYS A 1 776 ? -7.338 47.926 5.951 1.00 59.00 776 LYS A N 1
ATOM 6175 C CA . LYS A 1 776 ? -6.550 48.264 7.153 1.00 59.00 776 LYS A CA 1
ATOM 6176 C C . LYS A 1 776 ? -5.490 47.192 7.459 1.00 59.00 776 LYS A C 1
ATOM 6178 O O . LYS A 1 776 ? -5.818 46.014 7.614 1.00 59.00 776 LYS A O 1
ATOM 6183 N N . LYS A 1 777 ? -4.220 47.600 7.606 1.00 56.41 777 LYS A N 1
ATOM 6184 C CA . LYS A 1 777 ? -3.146 46.741 8.145 1.00 56.41 777 LYS A CA 1
ATOM 6185 C C . LYS A 1 777 ? -3.436 46.417 9.614 1.00 56.41 777 LYS A C 1
ATOM 6187 O O . LYS A 1 777 ? -3.879 47.283 10.360 1.00 56.41 777 LYS A O 1
ATOM 6192 N N . LYS A 1 778 ? -3.172 45.176 10.034 1.00 63.41 778 LYS A N 1
ATOM 6193 C CA . LYS A 1 778 ? -3.276 44.783 11.447 1.00 63.41 778 LYS A CA 1
ATOM 6194 C C . LYS A 1 778 ? -2.230 45.543 12.262 1.00 63.41 778 LYS A C 1
ATOM 6196 O O . LYS A 1 778 ? -1.041 45.424 11.975 1.00 63.41 778 LYS A O 1
ATOM 6201 N N . GLU A 1 779 ? -2.660 46.287 13.274 1.00 73.75 779 GLU A N 1
ATOM 6202 C CA . GLU A 1 779 ? -1.738 46.907 14.223 1.00 73.75 779 GLU A CA 1
ATOM 6203 C C . GLU A 1 779 ? -1.137 45.839 15.143 1.00 73.75 779 GLU A C 1
ATOM 6205 O O . GLU A 1 779 ? -1.856 45.043 15.751 1.00 73.75 779 GLU A O 1
ATOM 6210 N N . THR A 1 780 ? 0.191 45.827 15.277 1.00 78.50 780 THR A N 1
ATOM 6211 C CA . THR A 1 780 ? 0.909 44.862 16.127 1.00 78.50 780 THR A CA 1
ATOM 6212 C C . THR A 1 780 ? 0.430 44.908 17.582 1.00 78.50 780 THR A C 1
ATOM 6214 O O . THR A 1 780 ? 0.330 43.867 18.228 1.00 78.50 780 THR A O 1
ATOM 6217 N N . LYS A 1 781 ? 0.064 46.101 18.077 1.00 85.56 781 LYS A N 1
ATOM 6218 C CA . LYS A 1 781 ? -0.435 46.314 19.445 1.00 85.56 781 LYS A CA 1
ATOM 6219 C C . LYS A 1 781 ? -1.757 45.586 19.709 1.00 85.56 781 LYS A C 1
ATOM 6221 O O . LYS A 1 781 ? -1.903 44.952 20.749 1.00 85.56 781 LYS A O 1
ATOM 6226 N N . ASP A 1 782 ? -2.684 45.615 18.754 1.00 86.00 782 ASP A N 1
ATOM 6227 C CA . ASP A 1 782 ? -3.996 44.966 18.885 1.00 86.00 782 ASP A CA 1
ATOM 6228 C C . ASP A 1 782 ? -3.883 43.448 18.905 1.00 86.00 782 ASP A C 1
ATOM 6230 O O . ASP A 1 782 ? -4.566 42.773 19.676 1.00 86.00 782 ASP A O 1
ATOM 6234 N N . ARG A 1 783 ? -2.984 42.906 18.078 1.00 86.56 783 ARG A N 1
ATOM 6235 C CA . ARG A 1 783 ? -2.705 41.472 18.063 1.00 86.56 783 ARG A CA 1
ATOM 6236 C C . ARG A 1 783 ? -2.097 41.014 19.389 1.00 86.56 783 ARG A C 1
ATOM 6238 O O . ARG A 1 783 ? -2.585 40.045 19.958 1.00 86.56 783 ARG A O 1
ATOM 6245 N N . GLN A 1 784 ? -1.088 41.726 19.893 1.00 90.38 784 GLN A N 1
ATOM 6246 C CA . GLN A 1 784 ? -0.454 41.416 21.181 1.00 90.38 784 GLN A CA 1
ATOM 6247 C C . GLN A 1 784 ? -1.455 41.491 22.341 1.00 90.38 784 GLN A C 1
ATOM 6249 O O . GLN A 1 784 ? -1.482 40.608 23.199 1.00 90.38 784 GLN A O 1
ATOM 6254 N N . TRP A 1 785 ? -2.320 42.512 22.345 1.00 93.31 785 TRP A N 1
ATOM 6255 C CA . TRP A 1 785 ? -3.414 42.612 23.309 1.00 93.31 785 TRP A CA 1
ATOM 6256 C C . TRP A 1 785 ? -4.338 41.392 23.231 1.00 93.31 785 TRP A C 1
ATOM 6258 O O . TRP A 1 785 ? -4.563 40.742 24.253 1.00 93.31 785 TRP A O 1
ATOM 6268 N N . ALA A 1 786 ? -4.820 41.033 22.038 1.00 92.56 786 ALA A N 1
ATOM 6269 C CA . ALA A 1 786 ? -5.718 39.896 21.862 1.00 92.56 786 ALA A CA 1
ATOM 6270 C C . ALA A 1 786 ? -5.060 38.573 22.290 1.00 92.56 786 ALA A C 1
ATOM 6272 O O . ALA A 1 786 ? -5.664 37.808 23.040 1.00 92.56 786 ALA A O 1
ATOM 6273 N N . GLU A 1 787 ? -3.807 38.323 21.901 1.00 92.69 787 GLU A N 1
ATOM 6274 C CA . GLU A 1 787 ? -3.041 37.134 22.309 1.00 92.69 787 GLU A CA 1
ATOM 6275 C C . GLU A 1 787 ? -2.915 37.020 23.839 1.00 92.69 787 GLU A C 1
ATOM 6277 O O . GLU A 1 787 ? -3.012 35.915 24.380 1.00 92.69 787 GLU A O 1
ATOM 6282 N N . SER A 1 788 ? -2.789 38.146 24.554 1.00 94.06 788 SER A N 1
ATOM 6283 C CA . SER A 1 788 ? -2.687 38.155 26.021 1.00 94.06 788 SER A CA 1
ATOM 6284 C C . SER A 1 788 ? -3.972 37.727 26.748 1.00 94.06 788 SER A C 1
ATOM 6286 O O . SER A 1 788 ? -3.905 37.235 27.876 1.00 94.06 788 SER A O 1
ATOM 6288 N N . ILE A 1 789 ? -5.143 37.875 26.113 1.00 94.62 789 ILE A N 1
ATOM 6289 C CA . ILE A 1 789 ? -6.449 37.594 26.735 1.00 94.62 789 ILE A CA 1
ATOM 6290 C C . ILE A 1 789 ? -7.188 36.394 26.137 1.00 94.62 789 ILE A C 1
ATOM 6292 O O . ILE A 1 789 ? -8.083 35.849 26.788 1.00 94.62 789 ILE A O 1
ATOM 6296 N N . ILE A 1 790 ? -6.820 35.934 24.936 1.00 95.62 790 ILE A N 1
ATOM 6297 C CA . ILE A 1 790 ? -7.669 35.032 24.145 1.00 95.62 790 ILE A CA 1
ATOM 6298 C C . ILE A 1 790 ? -7.925 33.682 24.816 1.00 95.62 790 ILE A C 1
ATOM 6300 O O . ILE A 1 790 ? -9.042 33.179 24.761 1.00 95.62 790 ILE A O 1
ATOM 6304 N N . LYS A 1 791 ? -6.937 33.134 25.535 1.00 92.75 791 LYS A N 1
ATOM 6305 C CA . LYS A 1 791 ? -7.082 31.864 26.265 1.00 92.75 791 LYS A CA 1
ATOM 6306 C C . LYS A 1 791 ? -8.176 31.921 27.338 1.00 92.75 791 LYS A C 1
ATOM 6308 O O . LYS A 1 791 ? -8.810 30.909 27.607 1.00 92.75 791 LYS A O 1
ATOM 6313 N N . LYS A 1 792 ? -8.397 33.095 27.943 1.00 90.56 792 LYS A N 1
ATOM 6314 C CA . LYS A 1 792 ? -9.433 33.313 28.968 1.00 90.56 792 LYS A CA 1
ATOM 6315 C C . LYS A 1 792 ? -10.785 33.688 28.366 1.00 90.56 792 LYS A C 1
ATOM 6317 O O . LYS A 1 792 ? -11.817 33.429 28.972 1.00 90.56 792 LYS A O 1
ATOM 6322 N N . VAL A 1 793 ? -10.771 34.360 27.218 1.00 92.88 793 VAL A N 1
ATOM 6323 C CA . VAL A 1 793 ? -11.967 34.957 26.608 1.00 92.88 793 VAL A CA 1
ATOM 6324 C C . VAL A 1 793 ? -12.656 34.002 25.631 1.00 92.88 793 VAL A C 1
ATOM 6326 O O . VAL A 1 793 ? -13.882 33.947 25.616 1.00 92.88 793 VAL A O 1
ATOM 6329 N N . SER A 1 794 ? -11.880 33.228 24.871 1.00 95.88 794 SER A N 1
ATOM 6330 C CA . SER A 1 794 ? -12.356 32.326 23.815 1.00 95.88 794 SER A CA 1
ATOM 6331 C C . SER A 1 794 ? -11.740 30.928 23.951 1.00 95.88 794 SER A C 1
ATOM 6333 O O . SER A 1 794 ? -11.026 30.447 23.070 1.00 95.88 794 SER A O 1
ATOM 6335 N N . ASN A 1 795 ? -11.972 30.282 25.093 1.00 95.44 795 ASN A N 1
ATOM 6336 C CA . ASN A 1 795 ? -11.357 29.000 25.430 1.00 95.44 795 ASN A CA 1
ATOM 6337 C C . ASN A 1 795 ? -11.741 27.844 24.483 1.00 95.44 795 ASN A C 1
ATOM 6339 O O . ASN A 1 795 ? -10.868 27.057 24.125 1.00 95.44 795 ASN A O 1
ATOM 6343 N N . ALA A 1 796 ? -12.997 27.760 24.037 1.00 96.81 796 ALA A N 1
ATOM 6344 C CA . ALA A 1 796 ? -13.456 26.720 23.113 1.00 96.81 796 ALA A CA 1
ATOM 6345 C C . ALA A 1 796 ? -12.772 26.839 21.746 1.00 96.81 796 ALA A C 1
ATOM 6347 O O . ALA A 1 796 ? -12.250 25.860 21.215 1.00 96.81 796 ALA A O 1
ATOM 6348 N N . ASP A 1 797 ? -12.703 28.061 21.213 1.00 97.69 797 ASP A N 1
ATOM 6349 C CA . ASP A 1 797 ? -12.060 28.320 19.923 1.00 97.69 797 ASP A CA 1
ATOM 6350 C C . ASP A 1 797 ? -10.555 28.046 19.977 1.00 97.69 797 ASP A C 1
ATOM 6352 O O . ASP A 1 797 ? -9.992 27.532 19.015 1.00 97.69 797 ASP A O 1
ATOM 6356 N N . VAL A 1 798 ? -9.895 28.352 21.102 1.00 97.50 798 VAL A N 1
ATOM 6357 C CA . VAL A 1 798 ? -8.470 28.044 21.302 1.00 97.50 798 VAL A CA 1
ATOM 6358 C C . VAL A 1 798 ? -8.228 26.536 21.314 1.00 97.50 798 VAL A C 1
ATOM 6360 O O . VAL A 1 798 ? -7.286 26.083 20.664 1.00 97.50 798 VAL A O 1
ATOM 6363 N N . ILE A 1 799 ? -9.075 25.766 22.003 1.00 96.19 799 ILE A N 1
ATOM 6364 C CA . ILE A 1 799 ? -9.004 24.298 22.020 1.00 96.19 799 ILE A CA 1
ATOM 6365 C C . ILE A 1 799 ? -9.130 23.745 20.596 1.00 96.19 799 ILE A C 1
ATOM 6367 O O . ILE A 1 799 ? -8.240 23.039 20.117 1.00 96.19 799 ILE A O 1
ATOM 6371 N N . LEU A 1 800 ? -10.204 24.112 19.888 1.00 95.62 800 LEU A N 1
ATOM 6372 C CA . LEU A 1 800 ? -10.460 23.610 18.539 1.00 95.62 800 LEU A CA 1
ATOM 6373 C C . LEU A 1 800 ? -9.357 24.033 17.564 1.00 95.62 800 LEU A C 1
ATOM 6375 O O . LEU A 1 800 ? -8.828 23.197 16.835 1.00 95.62 800 LEU A O 1
ATOM 6379 N N . TYR A 1 801 ? -8.962 25.308 17.573 1.00 96.69 801 TYR A N 1
ATOM 6380 C CA . TYR A 1 801 ? -7.911 25.806 16.691 1.00 96.69 801 TYR A CA 1
ATOM 6381 C C . TYR A 1 801 ? -6.583 25.083 16.922 1.00 96.69 801 TYR A C 1
ATOM 6383 O O . TYR A 1 801 ? -5.980 24.624 15.957 1.00 96.69 801 TYR A O 1
ATOM 6391 N N . ASN A 1 802 ? -6.141 24.919 18.173 1.00 93.38 802 ASN A N 1
ATOM 6392 C CA . ASN A 1 802 ? -4.871 24.252 18.473 1.00 93.38 802 ASN A CA 1
ATOM 6393 C C . ASN A 1 802 ? -4.882 22.772 18.069 1.00 93.38 802 ASN A C 1
ATOM 6395 O O . ASN A 1 802 ? -3.883 22.279 17.540 1.00 93.38 802 ASN A O 1
ATOM 6399 N N . TYR A 1 803 ? -6.012 22.084 18.264 1.00 87.31 803 TYR A N 1
ATOM 6400 C CA . TYR A 1 803 ? -6.167 20.690 17.852 1.00 87.31 803 TYR A CA 1
ATOM 6401 C C . TYR A 1 803 ? -5.939 20.512 16.343 1.00 87.31 803 TYR A C 1
ATOM 6403 O O . TYR A 1 803 ? -5.177 19.638 15.924 1.00 87.31 803 TYR A O 1
ATOM 6411 N N . TYR A 1 804 ? -6.556 21.361 15.514 1.00 82.44 804 TYR A N 1
ATOM 6412 C CA . TYR A 1 804 ? -6.366 21.305 14.062 1.00 82.44 804 TYR A CA 1
ATOM 6413 C C . TYR A 1 804 ? -5.039 21.919 13.613 1.00 82.44 804 TYR A C 1
ATOM 6415 O O . TYR A 1 804 ? -4.462 21.436 12.643 1.00 82.44 804 TYR A O 1
ATOM 6423 N N . LEU A 1 805 ? -4.513 22.923 14.320 1.00 90.75 805 LEU A N 1
ATOM 6424 C CA . LEU A 1 805 ? -3.226 23.546 14.007 1.00 90.75 805 LEU A CA 1
ATOM 6425 C C . LEU A 1 805 ? -2.105 22.510 14.022 1.00 90.75 805 LEU A C 1
ATOM 6427 O O . LEU A 1 805 ? -1.333 22.453 13.070 1.00 90.75 805 LEU A O 1
ATOM 6431 N N . LYS A 1 806 ? -2.060 21.655 15.053 1.00 76.94 806 LYS A N 1
ATOM 6432 C CA . LYS A 1 806 ? -1.058 20.585 15.150 1.00 76.94 806 LYS A CA 1
ATOM 6433 C C . LYS A 1 806 ? -1.098 19.666 13.922 1.00 76.94 806 LYS A C 1
ATOM 6435 O O . LYS A 1 806 ? -0.053 19.327 13.383 1.00 76.94 806 LYS A O 1
ATOM 6440 N N . LYS A 1 807 ? -2.298 19.321 13.436 1.00 72.12 807 LYS A N 1
ATOM 6441 C CA . LYS A 1 807 ? -2.475 18.496 12.226 1.00 72.12 807 LYS A CA 1
ATOM 6442 C C . LYS A 1 807 ? -2.009 19.214 10.963 1.00 72.12 807 LYS A C 1
ATOM 6444 O O . LYS A 1 807 ? -1.284 18.640 10.159 1.00 72.12 807 LYS A O 1
ATOM 6449 N N . TYR A 1 808 ? -2.417 20.469 10.793 1.00 77.44 808 TYR A N 1
ATOM 6450 C CA . TYR A 1 808 ? -2.066 21.262 9.616 1.00 77.44 808 TYR A CA 1
ATOM 6451 C C . TYR A 1 808 ? -0.573 21.590 9.550 1.00 77.44 808 TYR A C 1
ATOM 6453 O O . TYR A 1 808 ? -0.022 21.618 8.458 1.00 77.44 808 TYR A O 1
ATOM 6461 N N . GLN A 1 809 ? 0.105 21.762 10.687 1.00 77.69 809 GLN A N 1
ATOM 6462 C CA . GLN A 1 809 ? 1.560 21.931 10.727 1.00 77.69 809 GLN A CA 1
ATOM 6463 C C . GLN A 1 809 ? 2.299 20.712 10.162 1.00 77.69 809 GLN A C 1
ATOM 6465 O O . GLN A 1 809 ? 3.258 20.885 9.416 1.00 77.69 809 GLN A O 1
ATOM 6470 N N . THR A 1 810 ? 1.832 19.497 10.463 1.00 62.88 810 THR A N 1
ATOM 6471 C CA . THR A 1 810 ? 2.383 18.264 9.884 1.00 62.88 810 THR A CA 1
ATOM 6472 C C . THR A 1 810 ? 2.051 18.150 8.396 1.00 62.88 810 THR A C 1
ATOM 6474 O O . THR A 1 810 ? 2.939 17.934 7.576 1.00 62.88 810 THR A O 1
ATOM 6477 N N . ILE A 1 811 ? 0.783 18.348 8.025 1.00 57.62 811 ILE A N 1
ATOM 6478 C CA . ILE A 1 811 ? 0.311 18.182 6.642 1.00 57.62 811 ILE A CA 1
ATOM 6479 C C . ILE A 1 811 ? 0.922 19.225 5.693 1.00 57.62 811 ILE A C 1
ATOM 6481 O O . ILE A 1 811 ? 1.216 18.905 4.547 1.00 57.62 811 ILE A O 1
ATOM 6485 N N . ALA A 1 812 ? 1.156 20.457 6.148 1.00 68.25 812 ALA A N 1
ATOM 6486 C CA . ALA A 1 812 ? 1.730 21.516 5.317 1.00 68.25 812 ALA A CA 1
ATOM 6487 C C . ALA A 1 812 ? 3.146 21.194 4.812 1.00 68.25 812 ALA A C 1
ATOM 6489 O O . ALA A 1 812 ? 3.548 21.688 3.761 1.00 68.25 812 ALA A O 1
ATOM 6490 N N . ILE A 1 813 ? 3.899 20.366 5.546 1.00 65.44 813 ILE A N 1
ATOM 6491 C CA . ILE A 1 813 ? 5.212 19.882 5.102 1.00 65.44 813 ILE A CA 1
ATOM 6492 C C . ILE A 1 813 ? 5.039 18.921 3.921 1.00 65.44 813 ILE A C 1
ATOM 6494 O O . ILE A 1 813 ? 5.787 19.015 2.952 1.00 65.44 813 ILE A O 1
ATOM 6498 N N . LEU A 1 814 ? 4.031 18.047 3.995 1.00 52.12 814 LEU A N 1
ATOM 6499 C CA . LEU A 1 814 ? 3.738 17.034 2.981 1.00 52.12 814 LEU A CA 1
ATOM 6500 C C . LEU A 1 814 ? 3.152 17.649 1.705 1.00 52.12 814 LEU A C 1
ATOM 6502 O O . LEU A 1 814 ? 3.588 17.308 0.618 1.00 52.12 814 LEU A O 1
ATOM 6506 N N . LEU A 1 815 ? 2.222 18.601 1.834 1.00 67.94 815 LEU A N 1
ATOM 6507 C CA . LEU A 1 815 ? 1.522 19.222 0.698 1.00 67.94 815 LEU A CA 1
ATOM 6508 C C . LEU A 1 815 ? 2.284 20.393 0.063 1.00 67.94 815 LEU A C 1
ATOM 6510 O O . LEU A 1 815 ? 1.699 21.217 -0.648 1.00 67.94 815 LEU A O 1
ATOM 6514 N N . LYS A 1 816 ? 3.570 20.555 0.387 1.00 79.50 816 LYS A N 1
ATOM 6515 C CA . LYS A 1 816 ? 4.342 21.743 0.010 1.00 79.50 816 LYS A CA 1
ATOM 6516 C C . LYS A 1 816 ? 4.350 21.949 -1.505 1.00 79.50 816 LYS A C 1
ATOM 6518 O O . LYS A 1 816 ? 4.214 23.088 -1.959 1.00 79.50 816 LYS A O 1
ATOM 6523 N N . ASP A 1 817 ? 4.488 20.875 -2.272 1.00 73.12 817 ASP A N 1
ATOM 6524 C CA . ASP A 1 817 ? 4.592 20.941 -3.727 1.00 73.12 817 ASP A CA 1
ATOM 6525 C C . ASP A 1 817 ? 3.234 21.214 -4.380 1.00 73.12 817 ASP A C 1
ATOM 6527 O O . ASP A 1 817 ? 3.126 22.117 -5.212 1.00 73.12 817 ASP A O 1
ATOM 6531 N N . GLU A 1 818 ? 2.166 20.560 -3.929 1.00 82.25 818 GLU A N 1
ATOM 6532 C CA . GLU A 1 818 ? 0.806 20.791 -4.416 1.00 82.25 818 GLU A CA 1
ATOM 6533 C C . GLU A 1 818 ? 0.309 22.200 -4.082 1.00 82.25 818 GLU A C 1
ATOM 6535 O O . GLU A 1 818 ? -0.367 22.836 -4.895 1.00 82.25 818 GLU A O 1
ATOM 6540 N N . VAL A 1 819 ? 0.670 22.724 -2.906 1.00 85.44 819 VAL A N 1
ATOM 6541 C CA . VAL A 1 819 ? 0.390 24.111 -2.515 1.00 85.44 819 VAL A CA 1
ATOM 6542 C C . VAL A 1 819 ? 1.172 25.090 -3.383 1.00 85.44 819 VAL A C 1
ATOM 6544 O O . VAL A 1 819 ? 0.638 26.138 -3.754 1.00 85.44 819 VAL A O 1
ATOM 6547 N N . ASN A 1 820 ? 2.426 24.783 -3.722 1.00 87.69 820 ASN A N 1
ATOM 6548 C CA . ASN A 1 820 ? 3.201 25.607 -4.646 1.00 87.69 820 ASN A CA 1
ATOM 6549 C C . ASN A 1 820 ? 2.582 25.603 -6.045 1.00 87.69 820 ASN A C 1
ATOM 6551 O O . ASN A 1 820 ? 2.515 26.661 -6.670 1.00 87.69 820 ASN A O 1
ATOM 6555 N N . GLU A 1 821 ? 2.066 24.465 -6.507 1.00 87.12 821 GLU A N 1
ATOM 6556 C CA . GLU A 1 821 ? 1.342 24.393 -7.774 1.00 87.12 821 GLU A CA 1
ATOM 6557 C C . GLU A 1 821 ? 0.048 25.210 -7.730 1.00 87.12 821 GLU A C 1
ATOM 6559 O O . GLU A 1 821 ? -0.167 26.073 -8.579 1.00 87.12 821 GLU A O 1
ATOM 6564 N N . LEU A 1 822 ? -0.761 25.075 -6.675 1.00 92.31 822 LEU A N 1
ATOM 6565 C CA . LEU A 1 822 ? -1.951 25.911 -6.494 1.00 92.31 822 LEU A CA 1
ATOM 6566 C C . LEU A 1 822 ? -1.610 27.409 -6.496 1.00 92.31 822 LEU A C 1
ATOM 6568 O O . LEU A 1 822 ? -2.334 28.197 -7.101 1.00 92.31 822 LEU A O 1
ATOM 6572 N N . LYS A 1 823 ? -0.497 27.819 -5.876 1.00 91.88 823 LYS A N 1
ATOM 6573 C CA . LYS A 1 823 ? -0.030 29.216 -5.912 1.00 91.88 823 LYS A CA 1
ATOM 6574 C C . LYS A 1 823 ? 0.305 29.677 -7.332 1.00 91.88 823 LYS A C 1
ATOM 6576 O O . LYS A 1 823 ? -0.062 30.796 -7.689 1.00 91.88 823 LYS A O 1
ATOM 6581 N N . LYS A 1 824 ? 0.944 28.837 -8.154 1.00 91.19 824 LYS A N 1
ATOM 6582 C CA . LYS A 1 824 ? 1.189 29.153 -9.573 1.00 91.19 824 LYS A CA 1
ATOM 6583 C C . LYS A 1 824 ? -0.116 29.273 -10.349 1.00 91.19 824 LYS A C 1
ATOM 6585 O O . LYS A 1 824 ? -0.260 30.210 -11.126 1.00 91.19 824 LYS A O 1
ATOM 6590 N N . GLN A 1 825 ? -1.077 28.379 -10.117 1.00 92.19 825 GLN A N 1
ATOM 6591 C CA . GLN A 1 825 ? -2.394 28.435 -10.757 1.00 92.19 825 GLN A CA 1
ATOM 6592 C C . GLN A 1 825 ? -3.139 29.718 -10.369 1.00 92.19 825 GLN A C 1
ATOM 6594 O O . GLN A 1 825 ? -3.652 30.422 -11.236 1.00 92.19 825 GLN A O 1
ATOM 6599 N N . ILE A 1 826 ? -3.129 30.082 -9.082 1.00 91.69 826 ILE A N 1
ATOM 6600 C CA . ILE A 1 826 ? -3.669 31.357 -8.591 1.00 91.69 826 ILE A CA 1
ATOM 6601 C C . ILE A 1 826 ? -3.021 32.530 -9.329 1.00 91.69 826 ILE A C 1
ATOM 6603 O O . ILE A 1 826 ? -3.739 33.358 -9.880 1.00 91.69 826 ILE A O 1
ATOM 6607 N N . GLN A 1 827 ? -1.689 32.566 -9.417 1.00 91.00 827 GLN A N 1
ATOM 6608 C CA . GLN A 1 827 ? -0.966 33.633 -10.110 1.00 91.00 827 GLN A CA 1
ATOM 6609 C C . GLN A 1 827 ? -1.262 33.668 -11.619 1.00 91.00 827 GLN A C 1
ATOM 6611 O O . GLN A 1 827 ? -1.426 34.738 -12.207 1.00 91.00 827 GLN A O 1
ATOM 6616 N N . PHE A 1 828 ? -1.352 32.503 -12.259 1.00 90.88 828 PHE A N 1
ATOM 6617 C CA . PHE A 1 828 ? -1.691 32.375 -13.671 1.00 90.88 828 PHE A CA 1
ATOM 6618 C C . PHE A 1 828 ? -3.073 32.965 -13.958 1.00 90.88 828 PHE A C 1
ATOM 6620 O O . PHE A 1 828 ? -3.209 33.817 -14.839 1.00 90.88 828 PHE A O 1
ATOM 6627 N N . TYR A 1 829 ? -4.089 32.555 -13.195 1.00 90.19 829 TYR A N 1
ATOM 6628 C CA . TYR A 1 829 ? -5.447 33.054 -13.375 1.00 90.19 829 TYR A CA 1
ATOM 6629 C C . TYR A 1 829 ? -5.607 34.502 -12.912 1.00 90.19 829 TYR A C 1
ATOM 6631 O O . TYR A 1 829 ? -6.363 35.231 -13.539 1.00 90.19 829 TYR A O 1
ATOM 6639 N N . GLU A 1 830 ? -4.864 34.970 -11.910 1.00 89.38 830 GLU A N 1
ATOM 6640 C CA . GLU A 1 830 ? -4.809 36.393 -11.556 1.00 89.38 830 GLU A CA 1
ATOM 6641 C C . GLU A 1 830 ? -4.332 37.237 -12.752 1.00 89.38 830 GLU A C 1
ATOM 6643 O O . GLU A 1 830 ? -5.015 38.180 -13.152 1.00 89.38 830 GLU A O 1
ATOM 6648 N N . ASN A 1 831 ? -3.233 36.841 -13.404 1.00 88.50 831 ASN A N 1
ATOM 6649 C CA . ASN A 1 831 ? -2.677 37.548 -14.566 1.00 88.50 831 ASN A CA 1
ATOM 6650 C C . ASN A 1 831 ? -3.557 37.449 -15.825 1.00 88.50 831 ASN A C 1
ATOM 6652 O O . ASN A 1 831 ? -3.589 38.360 -16.660 1.00 88.50 831 ASN A O 1
ATOM 6656 N N . LYS A 1 832 ? -4.229 36.307 -16.008 1.00 88.56 832 LYS A N 1
ATOM 6657 C CA . LYS A 1 832 ? -5.094 36.055 -17.167 1.00 88.56 832 LYS A CA 1
ATOM 6658 C C . LYS A 1 832 ? -6.457 36.719 -17.027 1.00 88.56 832 LYS A C 1
ATOM 6660 O O . LYS A 1 832 ? -6.944 37.264 -18.010 1.00 88.56 832 LYS A O 1
ATOM 6665 N N . CYS A 1 833 ? -7.055 36.671 -15.841 1.00 88.62 833 CYS A N 1
ATOM 6666 C CA . CYS A 1 833 ? -8.422 37.122 -15.607 1.00 88.62 833 CYS A CA 1
ATOM 6667 C C . CYS A 1 833 ? -8.526 38.585 -15.187 1.00 88.62 833 CYS A C 1
ATOM 6669 O O . CYS A 1 833 ? -9.616 39.142 -15.286 1.00 88.62 833 CYS A O 1
ATOM 6671 N N . THR A 1 834 ? -7.455 39.208 -14.691 1.00 88.00 834 THR A N 1
ATOM 6672 C CA . THR A 1 834 ? -7.556 40.523 -14.042 1.00 88.00 834 THR A CA 1
ATOM 6673 C C . THR A 1 834 ? -6.612 41.558 -14.650 1.00 88.00 834 THR A C 1
ATOM 6675 O O . THR A 1 834 ? -5.531 41.214 -15.127 1.00 88.00 834 THR A O 1
ATOM 6678 N N . ASP A 1 835 ? -7.022 42.828 -14.612 1.00 85.50 835 ASP A N 1
ATOM 6679 C CA . ASP A 1 835 ? -6.192 44.005 -14.933 1.00 85.50 835 ASP A CA 1
ATOM 6680 C C . ASP A 1 835 ? -5.661 44.691 -13.652 1.00 85.50 835 ASP A C 1
ATOM 6682 O O . ASP A 1 835 ? -5.325 45.874 -13.642 1.00 85.50 835 ASP A O 1
ATOM 6686 N N . GLY A 1 836 ? -5.576 43.938 -12.550 1.00 79.56 836 GLY A N 1
ATOM 6687 C CA . GLY A 1 836 ? -5.085 44.414 -11.259 1.00 79.56 836 GLY A CA 1
ATOM 6688 C C . GLY A 1 836 ? -6.175 44.595 -10.201 1.00 79.56 836 GLY A C 1
ATOM 6689 O O . GLY A 1 836 ? -7.307 44.118 -10.330 1.00 79.56 836 GLY A O 1
ATOM 6690 N N . ARG A 1 837 ? -5.780 45.242 -9.099 1.00 81.38 837 ARG A N 1
ATOM 6691 C CA . ARG A 1 837 ? -6.599 45.431 -7.897 1.00 81.38 837 ARG A CA 1
ATOM 6692 C C . ARG A 1 837 ? -7.169 46.843 -7.830 1.00 81.38 837 ARG A C 1
ATOM 6694 O O . ARG A 1 837 ? -6.457 47.808 -8.084 1.00 81.38 837 ARG A O 1
ATOM 6701 N N . GLU A 1 838 ? -8.417 46.951 -7.394 1.00 77.56 838 GLU A N 1
ATOM 6702 C CA . GLU A 1 838 ? -9.140 48.214 -7.250 1.00 77.56 838 GLU A CA 1
ATOM 6703 C C . GLU A 1 838 ? -9.848 48.271 -5.891 1.00 77.56 838 GLU A C 1
ATOM 6705 O O . GLU A 1 838 ? -10.368 47.263 -5.397 1.00 77.56 838 GLU A O 1
ATOM 6710 N N . GLN A 1 839 ? -9.862 49.453 -5.269 1.00 74.62 839 GLN A N 1
ATOM 6711 C CA . GLN A 1 839 ? -10.644 49.685 -4.060 1.00 74.62 839 GLN A CA 1
ATOM 6712 C C . GLN A 1 839 ? -12.122 49.854 -4.428 1.00 74.62 839 GLN A C 1
ATOM 6714 O O . GLN A 1 839 ? -12.492 50.756 -5.173 1.00 74.62 839 GLN A O 1
ATOM 6719 N N . LYS A 1 840 ? -12.965 48.993 -3.867 1.00 71.00 840 LYS A N 1
ATOM 6720 C CA . LYS A 1 840 ? -14.420 48.960 -4.028 1.00 71.00 840 LYS A CA 1
ATOM 6721 C C . LYS A 1 840 ? -15.097 49.188 -2.673 1.00 71.00 840 LYS A C 1
ATOM 6723 O O . LYS A 1 840 ? -14.443 49.151 -1.631 1.00 71.00 840 LYS A O 1
ATOM 6728 N N . TYR A 1 841 ? -16.408 49.420 -2.677 1.00 65.19 841 TYR A N 1
ATOM 6729 C CA . TYR A 1 841 ? -17.192 49.671 -1.464 1.00 65.19 841 TYR A CA 1
ATOM 6730 C C . TYR A 1 841 ? -18.324 48.653 -1.339 1.00 65.19 841 TYR A C 1
ATOM 6732 O O . TYR A 1 841 ? -19.067 48.428 -2.291 1.00 65.19 841 TYR A O 1
ATOM 6740 N N . ALA A 1 842 ? -18.454 48.040 -0.164 1.00 57.69 842 ALA A N 1
ATOM 6741 C CA . ALA A 1 842 ? -19.568 47.166 0.189 1.00 57.69 842 ALA A CA 1
ATOM 6742 C C . ALA A 1 842 ? -20.464 47.861 1.226 1.00 57.69 842 ALA A C 1
ATOM 6744 O O . ALA A 1 842 ? -19.973 48.641 2.041 1.00 57.69 842 ALA A O 1
ATOM 6745 N N . TYR A 1 843 ? -21.771 47.572 1.199 1.00 53.25 843 TYR A N 1
ATOM 6746 C CA . TYR A 1 843 ? -22.757 48.040 2.187 1.00 53.25 843 TYR A CA 1
ATOM 6747 C C . TYR A 1 843 ? -22.652 49.534 2.544 1.00 53.25 843 TYR A C 1
ATOM 6749 O O . TYR A 1 843 ? -22.485 49.871 3.712 1.00 53.25 843 TYR A O 1
ATOM 6757 N N . LYS A 1 844 ? -22.764 50.417 1.538 1.00 45.81 844 LYS A N 1
ATOM 6758 C CA . LYS A 1 844 ? -22.805 51.884 1.709 1.00 45.81 844 LYS A CA 1
ATOM 6759 C C . LYS A 1 844 ? -21.718 52.417 2.665 1.00 45.81 844 LYS A C 1
ATOM 6761 O O . LYS A 1 844 ? -22.080 53.049 3.644 1.00 45.81 844 LYS A O 1
ATOM 6766 N N . ASP A 1 845 ? -20.440 52.099 2.398 1.00 58.88 845 ASP A N 1
ATOM 6767 C CA . ASP A 1 845 ? -19.220 52.840 2.826 1.00 58.88 845 ASP A CA 1
ATOM 6768 C C . ASP A 1 845 ? -18.074 51.982 3.414 1.00 58.88 845 ASP A C 1
ATOM 6770 O O . ASP A 1 845 ? -17.062 52.532 3.848 1.00 58.88 845 ASP A O 1
ATOM 6774 N N . VAL A 1 846 ? -18.133 50.640 3.384 1.00 60.97 846 VAL A N 1
ATOM 6775 C CA . VAL A 1 846 ? -16.997 49.798 3.827 1.00 60.97 846 VAL A CA 1
ATOM 6776 C C . VAL A 1 846 ? -16.025 49.539 2.665 1.00 60.97 846 VAL A C 1
ATOM 6778 O O . VAL A 1 846 ? -16.387 48.808 1.737 1.00 60.97 846 VAL A O 1
ATOM 6781 N N . PRO A 1 847 ? -14.786 50.075 2.688 1.00 65.44 847 PRO A N 1
ATOM 6782 C CA . PRO A 1 847 ? -13.831 49.863 1.608 1.00 65.44 847 PRO A CA 1
ATOM 6783 C C . PRO A 1 847 ? -13.225 48.451 1.654 1.00 65.44 847 PRO A C 1
ATOM 6785 O O . PRO A 1 847 ? -12.756 47.989 2.699 1.00 65.44 847 PRO A O 1
ATOM 6788 N N . PHE A 1 848 ? -13.170 47.784 0.504 1.00 70.12 848 PHE A N 1
ATOM 6789 C CA . PHE A 1 848 ? -12.464 46.519 0.294 1.00 70.12 848 PHE A CA 1
ATOM 6790 C C . PHE A 1 848 ? -11.646 46.566 -0.998 1.00 70.12 848 PHE A C 1
ATOM 6792 O O . PHE A 1 848 ? -11.938 47.344 -1.899 1.00 70.12 848 PHE A O 1
ATOM 6799 N N . VAL A 1 849 ? -10.606 45.743 -1.099 1.00 69.12 849 VAL A N 1
ATOM 6800 C CA . VAL A 1 849 ? -9.818 45.586 -2.325 1.00 69.12 849 VAL A CA 1
ATOM 6801 C C . VAL A 1 849 ? -10.315 44.351 -3.062 1.00 69.12 849 VAL A C 1
ATOM 6803 O O . VAL A 1 849 ? -10.271 43.250 -2.506 1.00 69.12 849 VAL A O 1
ATOM 6806 N N . GLY A 1 850 ? -10.775 44.553 -4.296 1.00 76.56 850 GLY A N 1
ATOM 6807 C CA . GLY A 1 850 ? -11.188 43.496 -5.214 1.00 76.56 850 GLY A CA 1
ATOM 6808 C C . GLY A 1 850 ? -10.398 43.534 -6.520 1.00 76.56 850 GLY A C 1
ATOM 6809 O O . GLY A 1 850 ? -9.492 44.348 -6.691 1.00 76.56 850 GLY A O 1
ATOM 6810 N N . TYR A 1 851 ? -10.750 42.645 -7.447 1.00 82.12 851 TYR A N 1
ATOM 6811 C CA . TYR A 1 851 ? -10.125 42.558 -8.768 1.00 82.12 851 TYR A CA 1
ATOM 6812 C C . TYR A 1 851 ? -10.991 43.211 -9.847 1.00 82.12 851 TYR A C 1
ATOM 6814 O O . TYR A 1 851 ? -12.226 43.206 -9.756 1.00 82.12 851 TYR A O 1
ATOM 6822 N N . THR A 1 852 ? -10.336 43.744 -10.875 1.00 82.81 852 THR A N 1
ATOM 6823 C CA . THR A 1 852 ? -10.988 44.258 -12.086 1.00 82.81 852 THR A CA 1
ATOM 6824 C C . THR A 1 852 ? -10.820 43.236 -13.204 1.00 82.81 852 THR A C 1
ATOM 6826 O O . THR A 1 852 ? -9.698 42.829 -13.500 1.00 82.81 852 THR A O 1
ATOM 6829 N N . LEU A 1 853 ? -11.934 42.781 -13.787 1.00 85.25 853 LEU A N 1
ATOM 6830 C CA . LEU A 1 853 ? -11.942 41.779 -14.856 1.00 85.25 853 LEU A CA 1
ATOM 6831 C C . LEU A 1 853 ? -11.253 42.334 -16.111 1.00 85.25 853 LEU A C 1
ATOM 6833 O O . LEU A 1 853 ? -11.538 43.454 -16.537 1.00 85.25 853 LEU A O 1
ATOM 6837 N N . LYS A 1 854 ? -10.370 41.531 -16.703 1.00 87.31 854 LYS A N 1
ATOM 6838 C CA . LYS A 1 854 ? -9.614 41.884 -17.904 1.00 87.31 854 LYS A CA 1
ATOM 6839 C C . LYS A 1 854 ? -10.508 42.003 -19.138 1.00 87.31 854 LYS A C 1
ATOM 6841 O O . LYS A 1 854 ? -11.407 41.187 -19.339 1.00 87.31 854 LYS A O 1
ATOM 6846 N N . LYS A 1 855 ? -10.247 42.999 -19.989 1.00 83.38 855 LYS A N 1
ATOM 6847 C CA . LYS A 1 855 ? -10.968 43.187 -21.266 1.00 83.38 855 LYS A CA 1
ATOM 6848 C C . LYS A 1 855 ? -10.443 42.231 -22.355 1.00 83.38 855 LYS A C 1
ATOM 6850 O O . LYS A 1 855 ? -9.266 41.883 -22.351 1.00 83.38 855 LYS A O 1
ATOM 6855 N N . ASN A 1 856 ? -11.298 41.857 -23.316 1.00 80.69 856 ASN A N 1
ATOM 6856 C CA . ASN A 1 856 ? -10.987 40.990 -24.473 1.00 80.69 856 ASN A CA 1
ATOM 6857 C C . ASN A 1 856 ? -10.603 39.532 -24.131 1.00 80.69 856 ASN A C 1
ATOM 6859 O O . ASN A 1 856 ? -9.658 38.978 -24.694 1.00 80.69 856 ASN A O 1
ATOM 6863 N N . LEU A 1 857 ? -11.329 38.901 -23.206 1.00 85.94 857 LEU A N 1
ATOM 6864 C CA . LEU A 1 857 ? -11.211 37.463 -22.939 1.00 85.94 857 LEU A CA 1
ATOM 6865 C C . LEU A 1 857 ? -11.968 36.653 -24.006 1.00 85.94 857 LEU A C 1
ATOM 6867 O O . LEU A 1 857 ? -12.991 37.112 -24.508 1.00 85.94 857 LEU A O 1
ATOM 6871 N N . THR A 1 858 ? -11.490 35.447 -24.332 1.00 80.44 858 THR A N 1
ATOM 6872 C CA . THR A 1 858 ? -12.269 34.479 -25.129 1.00 80.44 858 THR A CA 1
ATOM 6873 C C . THR A 1 858 ? -13.545 34.090 -24.381 1.00 80.44 858 THR A C 1
ATOM 6875 O O . THR A 1 858 ? -13.546 34.107 -23.150 1.00 80.44 858 THR A O 1
ATOM 6878 N N . ASP A 1 859 ? -14.612 33.706 -25.086 1.00 73.56 859 ASP A N 1
ATOM 6879 C CA . ASP A 1 859 ? -15.924 33.438 -24.469 1.00 73.56 859 ASP A CA 1
ATOM 6880 C C . ASP A 1 859 ? -15.853 32.409 -23.321 1.00 73.56 859 ASP A C 1
ATOM 6882 O O . ASP A 1 859 ? -16.363 32.659 -22.223 1.00 73.56 859 ASP A O 1
ATOM 6886 N N . ASP A 1 860 ? -15.116 31.309 -23.518 1.00 68.62 860 ASP A N 1
ATOM 6887 C CA . ASP A 1 860 ? -14.907 30.267 -22.499 1.00 68.62 860 ASP A CA 1
ATOM 6888 C C . ASP A 1 860 ? -14.154 30.776 -21.259 1.00 68.62 860 ASP A C 1
ATOM 6890 O O . ASP A 1 860 ? -14.437 30.383 -20.120 1.00 68.62 860 ASP A O 1
ATOM 6894 N N . LEU A 1 861 ? -13.177 31.664 -21.460 1.00 82.88 861 LEU A N 1
ATOM 6895 C CA . LEU A 1 861 ? -12.369 32.217 -20.378 1.00 82.88 861 LEU A CA 1
ATOM 6896 C C . LEU A 1 861 ? -13.106 33.352 -19.657 1.00 82.88 861 LEU A C 1
ATOM 6898 O O . LEU A 1 861 ? -12.969 33.487 -18.442 1.00 82.88 861 LEU A O 1
ATOM 6902 N N . ASN A 1 862 ? -13.926 34.118 -20.376 1.00 86.81 862 ASN A N 1
ATOM 6903 C CA . ASN A 1 862 ? -14.692 35.242 -19.854 1.00 86.81 862 ASN A CA 1
ATOM 6904 C C . ASN A 1 862 ? -15.648 34.799 -18.738 1.00 86.81 862 ASN A C 1
ATOM 6906 O O . ASN A 1 862 ? -15.629 35.362 -17.645 1.00 86.81 862 ASN A O 1
ATOM 6910 N N . ASN A 1 863 ? -16.412 33.726 -18.966 1.00 86.38 863 ASN A N 1
ATOM 6911 C CA . ASN A 1 863 ? -17.346 33.184 -17.974 1.00 86.38 863 ASN A CA 1
ATOM 6912 C C . ASN A 1 863 ? -16.635 32.714 -16.692 1.00 86.38 863 ASN A C 1
ATOM 6914 O O . ASN A 1 863 ? -17.073 33.007 -15.580 1.00 86.38 863 ASN A O 1
ATOM 6918 N N . TYR A 1 864 ? -15.514 32.002 -16.833 1.00 88.94 864 TYR A N 1
ATOM 6919 C CA . TYR A 1 864 ? -14.744 31.519 -15.686 1.00 88.94 864 TYR A CA 1
ATOM 6920 C C . TYR A 1 864 ? -14.071 32.665 -14.916 1.00 88.94 864 TYR A C 1
ATOM 6922 O O . TYR A 1 864 ? -14.175 32.731 -13.692 1.00 88.94 864 TYR A O 1
ATOM 6930 N N . CYS A 1 865 ? -13.433 33.601 -15.620 1.00 90.06 865 CYS A N 1
ATOM 6931 C CA . CYS A 1 865 ? -12.781 34.756 -15.009 1.00 90.06 865 CYS A CA 1
ATOM 6932 C C . CYS A 1 865 ? -13.781 35.692 -14.318 1.00 90.06 865 CYS A C 1
ATOM 6934 O O . CYS A 1 865 ? -13.486 36.218 -13.243 1.00 90.06 865 CYS A O 1
ATOM 6936 N N . TRP A 1 866 ? -14.982 35.853 -14.879 1.00 89.88 866 TRP A N 1
ATOM 6937 C CA . TRP A 1 866 ? -16.071 36.582 -14.234 1.00 89.88 866 TRP A CA 1
ATOM 6938 C C . TRP A 1 866 ? -16.466 35.920 -12.904 1.00 89.88 866 TRP A C 1
ATOM 6940 O O . TRP A 1 866 ? -16.445 36.586 -11.871 1.00 89.88 866 TRP A O 1
ATOM 6950 N N . LYS A 1 867 ? -16.680 34.594 -12.873 1.00 89.69 867 LYS A N 1
ATOM 6951 C CA . LYS A 1 867 ? -16.980 33.842 -11.630 1.00 89.69 867 LYS A CA 1
ATOM 6952 C C . LYS A 1 867 ? -15.850 33.885 -10.599 1.00 89.69 867 LYS A C 1
ATOM 6954 O O . LYS A 1 867 ? -16.088 33.792 -9.395 1.00 89.69 867 LYS A O 1
ATOM 6959 N N . LEU A 1 868 ? -14.612 34.011 -11.063 1.00 88.75 868 LEU A N 1
ATOM 6960 C CA . LEU A 1 868 ? -13.434 34.107 -10.207 1.00 88.75 868 LEU A CA 1
ATOM 6961 C C . LEU A 1 868 ? -13.277 35.499 -9.561 1.00 88.75 868 LEU A C 1
ATOM 6963 O O . LEU A 1 868 ? -12.642 35.613 -8.514 1.00 88.75 868 LEU A O 1
ATOM 6967 N N . THR A 1 869 ? -13.840 36.548 -10.170 1.00 87.00 869 THR A N 1
ATOM 6968 C CA . THR A 1 869 ? -13.637 37.957 -9.770 1.00 87.00 869 THR A CA 1
ATOM 6969 C C . THR A 1 869 ? -14.890 38.654 -9.235 1.00 87.00 869 THR A C 1
ATOM 6971 O O . THR A 1 869 ? -14.780 39.735 -8.652 1.00 87.00 869 THR A O 1
ATOM 6974 N N . ILE A 1 870 ? -16.068 38.048 -9.398 1.00 84.94 870 ILE A N 1
ATOM 6975 C CA . ILE A 1 870 ? -17.346 38.562 -8.899 1.00 84.94 870 ILE A CA 1
ATOM 6976 C C . ILE A 1 870 ? -17.393 38.602 -7.353 1.00 84.94 870 ILE A C 1
ATOM 6978 O O . ILE A 1 870 ? -16.960 37.648 -6.694 1.00 84.94 870 ILE A O 1
ATOM 6982 N N . PRO A 1 871 ? -17.920 39.684 -6.745 1.00 81.06 871 PRO A N 1
ATOM 6983 C CA . PRO A 1 871 ? -18.171 39.739 -5.309 1.00 81.06 871 PRO A CA 1
ATOM 6984 C C . PRO A 1 871 ? -19.152 38.660 -4.831 1.00 81.06 871 PRO A C 1
ATOM 6986 O O . PRO A 1 871 ? -20.053 38.235 -5.545 1.00 81.06 871 PRO A O 1
ATOM 6989 N N . GLU A 1 872 ? -18.998 38.244 -3.576 1.00 80.19 872 GLU A N 1
ATOM 6990 C CA . GLU A 1 872 ? -19.773 37.151 -2.968 1.00 80.19 872 GLU A CA 1
ATOM 6991 C C . GLU A 1 872 ? -21.296 37.321 -3.082 1.00 80.19 872 GLU A C 1
ATOM 6993 O O . GLU A 1 872 ? -21.981 36.357 -3.411 1.00 80.19 872 GLU A O 1
ATOM 6998 N N . LEU A 1 873 ? -21.823 38.519 -2.800 1.00 80.75 873 LEU A N 1
ATOM 6999 C CA . LEU A 1 873 ? -23.270 38.773 -2.796 1.00 80.75 873 LEU A CA 1
ATOM 7000 C C . LEU A 1 873 ? -23.855 38.673 -4.202 1.00 80.75 873 LEU A C 1
ATOM 7002 O O . LEU A 1 873 ? -24.821 37.948 -4.408 1.00 80.75 873 LEU A O 1
ATOM 7006 N N . ASP A 1 874 ? -23.201 39.312 -5.171 1.00 83.75 874 ASP A N 1
ATOM 7007 C CA . ASP A 1 874 ? -23.613 39.263 -6.573 1.00 83.75 874 ASP A CA 1
ATOM 7008 C C . ASP A 1 874 ? -23.548 37.822 -7.107 1.00 83.75 874 ASP A C 1
ATOM 7010 O O . ASP A 1 874 ? -24.406 37.380 -7.873 1.00 83.75 874 ASP A O 1
ATOM 7014 N N . PHE A 1 875 ? -22.545 37.049 -6.671 1.00 86.69 875 PHE A N 1
ATOM 7015 C CA . PHE A 1 875 ? -22.413 35.657 -7.085 1.00 86.69 875 PHE A CA 1
ATOM 7016 C C . PHE A 1 875 ? -23.477 34.754 -6.455 1.00 86.69 875 PHE A C 1
ATOM 7018 O O . PHE A 1 875 ? -23.975 33.825 -7.096 1.00 86.69 875 PHE A O 1
ATOM 7025 N N . LEU A 1 876 ? -23.839 35.038 -5.202 1.00 85.31 876 LEU A N 1
ATOM 7026 C CA . LEU A 1 876 ? -24.925 34.363 -4.510 1.00 85.31 876 LEU A CA 1
ATOM 7027 C C . LEU A 1 876 ? -26.269 34.627 -5.202 1.00 85.31 876 LEU A C 1
ATOM 7029 O O . LEU A 1 876 ? -27.047 33.692 -5.394 1.00 85.31 876 LEU A O 1
ATOM 7033 N N . ASP A 1 877 ? -26.528 35.865 -5.618 1.00 86.31 877 ASP A N 1
ATOM 7034 C CA . ASP A 1 877 ? -27.739 36.221 -6.362 1.00 86.31 877 ASP A CA 1
ATOM 7035 C C . ASP A 1 877 ? -27.790 35.497 -7.714 1.00 86.31 877 ASP A C 1
ATOM 7037 O O . ASP A 1 877 ? -28.787 34.836 -8.021 1.00 86.31 877 ASP A O 1
ATOM 7041 N N . TYR A 1 878 ? -26.680 35.493 -8.462 1.00 89.38 878 TYR A N 1
ATOM 7042 C CA . TYR A 1 878 ? -26.556 34.745 -9.717 1.00 89.38 878 TYR A CA 1
ATOM 7043 C C . TYR A 1 878 ? -26.888 33.256 -9.554 1.00 89.38 878 TYR A C 1
ATOM 7045 O O . TYR A 1 878 ? -27.712 32.710 -10.298 1.00 89.38 878 TYR A O 1
ATOM 7053 N N . ILE A 1 879 ? -26.257 32.575 -8.589 1.00 88.38 879 ILE A N 1
ATOM 7054 C CA . ILE A 1 879 ? -26.454 31.130 -8.434 1.00 88.38 879 ILE A CA 1
ATOM 7055 C C . ILE A 1 879 ? -27.857 30.810 -7.915 1.00 88.38 879 ILE A C 1
ATOM 7057 O O . ILE A 1 879 ? -28.432 29.789 -8.293 1.00 88.38 879 ILE A O 1
ATOM 7061 N N . ASN A 1 880 ? -28.452 31.695 -7.112 1.00 83.88 880 ASN A N 1
ATOM 7062 C CA . ASN A 1 880 ? -29.830 31.557 -6.656 1.00 83.88 880 ASN A CA 1
ATOM 7063 C C . ASN A 1 880 ? -30.826 31.682 -7.811 1.00 83.88 880 ASN A C 1
ATOM 7065 O O . ASN A 1 880 ? -31.738 30.861 -7.915 1.00 83.88 880 ASN A O 1
ATOM 7069 N N . GLU A 1 881 ? -30.653 32.655 -8.706 1.00 85.12 881 GLU A N 1
ATOM 7070 C CA . GLU A 1 881 ? -31.487 32.775 -9.905 1.00 85.12 881 GLU A CA 1
ATOM 7071 C C . GLU A 1 881 ? -31.328 31.575 -10.842 1.00 85.12 881 GLU A C 1
ATOM 7073 O O . GLU A 1 881 ? -32.325 31.038 -11.336 1.00 85.12 881 GLU A O 1
ATOM 7078 N N . LYS A 1 882 ? -30.090 31.115 -11.062 1.00 83.75 882 LYS A N 1
ATOM 7079 C CA . LYS A 1 882 ? -29.818 29.931 -11.887 1.00 83.75 882 LYS A CA 1
ATOM 7080 C C . LYS A 1 882 ? -30.446 28.673 -11.279 1.00 83.75 882 LYS A C 1
ATOM 7082 O O . LYS A 1 882 ? -31.140 27.940 -11.981 1.00 83.75 882 LYS A O 1
ATOM 7087 N N . SER A 1 883 ? -30.271 28.459 -9.976 1.00 77.88 883 SER A N 1
ATOM 7088 C CA . SER A 1 883 ? -30.866 27.339 -9.236 1.00 77.88 883 SER A CA 1
ATOM 7089 C C . SER A 1 883 ? -32.399 27.351 -9.338 1.00 77.88 883 SER A C 1
ATOM 7091 O O . SER A 1 883 ? -33.001 26.323 -9.647 1.00 77.88 883 SER A O 1
ATOM 7093 N N . LYS A 1 884 ? -33.047 28.519 -9.197 1.00 77.62 884 LYS A N 1
ATOM 7094 C CA . LYS A 1 884 ? -34.506 28.659 -9.379 1.00 77.62 884 LYS A CA 1
ATOM 7095 C C . LYS A 1 884 ? -34.971 28.269 -10.784 1.00 77.62 884 LYS A C 1
ATOM 7097 O O . LYS A 1 884 ? -35.990 27.595 -10.909 1.00 77.62 884 LYS A O 1
ATOM 7102 N N . LYS A 1 885 ? -34.236 28.668 -11.830 1.00 79.19 885 LYS A N 1
ATOM 7103 C CA . LYS A 1 885 ? -34.560 28.324 -13.228 1.00 79.19 885 LYS A CA 1
ATOM 7104 C C . LYS A 1 885 ? -34.467 26.820 -13.497 1.00 79.19 885 LYS A C 1
ATOM 7106 O O . LYS A 1 885 ? -35.294 26.300 -14.233 1.00 79.19 885 LYS A O 1
ATOM 7111 N N . ILE A 1 886 ? -33.487 26.136 -12.903 1.00 75.06 886 ILE A N 1
ATOM 7112 C CA . ILE A 1 886 ? -33.273 24.691 -13.095 1.00 75.06 886 ILE A CA 1
ATOM 7113 C C . ILE A 1 886 ? -34.314 23.866 -12.328 1.00 75.06 886 ILE A C 1
ATOM 7115 O O . ILE A 1 886 ? -34.834 22.888 -12.859 1.00 75.06 886 ILE A O 1
ATOM 7119 N N . TRP A 1 887 ? -34.633 24.255 -11.090 1.00 68.69 887 TRP A N 1
ATOM 7120 C CA . TRP A 1 887 ? -35.394 23.405 -10.165 1.00 68.69 887 TRP A CA 1
ATOM 7121 C C . TRP A 1 887 ? -36.866 23.813 -9.968 1.00 68.69 887 TRP A C 1
ATOM 7123 O O . TRP A 1 887 ? -37.605 23.092 -9.303 1.00 68.69 887 TRP A O 1
ATOM 7133 N N . GLY A 1 888 ? -37.321 24.937 -10.536 1.00 57.47 888 GLY A N 1
ATOM 7134 C CA . GLY A 1 888 ? -38.749 25.270 -10.674 1.00 57.47 888 GLY A CA 1
ATOM 7135 C C . GLY A 1 888 ? -39.487 25.726 -9.405 1.00 57.47 888 GLY A C 1
ATOM 7136 O O . GLY A 1 888 ? -40.682 26.005 -9.468 1.00 57.47 888 GLY A O 1
ATOM 7137 N N . PHE A 1 889 ? -38.806 25.860 -8.264 1.00 59.31 889 PHE A N 1
ATOM 7138 C CA . PHE A 1 889 ? -39.375 26.394 -7.022 1.00 59.31 889 PHE A CA 1
ATOM 7139 C C . PHE A 1 889 ? -38.451 27.470 -6.439 1.00 59.31 889 PHE A C 1
ATOM 7141 O O . PHE A 1 889 ? -37.229 27.373 -6.545 1.00 59.31 889 PHE A O 1
ATOM 7148 N N . ASN A 1 890 ? -39.013 28.491 -5.776 1.00 48.81 890 ASN A N 1
ATOM 7149 C CA . ASN A 1 890 ? -38.208 29.334 -4.882 1.00 48.81 890 ASN A CA 1
ATOM 7150 C C . ASN A 1 890 ? -37.580 28.402 -3.837 1.00 48.81 890 ASN A C 1
ATOM 7152 O O . ASN A 1 890 ? -38.346 27.670 -3.217 1.00 48.81 890 ASN A O 1
ATOM 7156 N N . SER A 1 891 ? -36.262 28.412 -3.626 1.00 45.56 891 SER A N 1
ATOM 7157 C CA . SER A 1 891 ? -35.610 27.751 -2.486 1.00 45.56 891 SER A CA 1
ATOM 7158 C C . SER A 1 891 ? -35.741 28.586 -1.214 1.00 45.56 891 SER A C 1
ATOM 7160 O O . SER A 1 891 ? -35.430 29.797 -1.247 1.00 45.56 891 SER A O 1
#

Radius of gyration: 31.72 Å; chains: 1; bounding box: 78×86×70 Å